Protein 8ZWQ (pdb70)

Sequence (896 aa):
TILVCASEPVTVDGGRLLVCRSPGPEGFYKVPLGLKVALPTGYAMLVAQRGGGRTTNGIVDAGFRGEVQAIVAPGRPRAQFYCTPLRLAPGIATDVPFFEVFAPKRDEDAGYDIPCPRELVLPPGGAETVTLPVHRTDGRHWAYVFGRSSLNLRGIVVFPTPWESGPCRFRIQNRGAHPVTLESGQRVAQLVLTREPLGWITGRSPFPATPRAPMQHRPAWLFATILVCASEPVTVDGGRLLVCRSPGPEGFYKVPLGLKVALPTGYAMLVAQRGGGRTTNGIVDAGFRGEVQAIVAPGRPRAQFYCTPLRLAPGIATDVPFFEVFAPKRDEDAGYDIPCPRELVLPPGGAETVTLPVHRTDGRHWAYVFGRSSLNLRGIVVFPTPWESGPCRFRIQNRGAHPVTLESGQRVAQLVLTREPLGWITGRSPFPATPRAPMQHRPAWLFATILVCASEPVTVDGGRLLVCRSPGPEGFYKVPLGLKVALPTGYAMLVAQRGGGRTTNGIVDAGFRGEVQAIVAPGRPRAQFYCTPLRLAPGIATDVPFFEVFAPKRDEDAGYDIPCPRELVLPPGGAETVTLPVHRTDGRHWAYVFGRSSLNLRGIVVFPTPWESGPCRFRIQNRGAHPVTLESGQRVAQLVLTREPLGWITGRSPFPATPRAPMQHRPAWLFATILVCASEPVTVDGGRLLVCRSPGPEGFYKVPLGLKVALPTGYAMLVAQRGGGRTTNGIVDAGFRGEVQAIVAPGRPRAQFYCTPLRLAPGIATDVPFFEVFAPKRDEDAGYDIPCPRELVLPPGGAETVTLPVHRTDGRHWAYVFGRSSLNLRGIVVFPTPWESGPCRFRIQNRGAHPVTLESGQRVAQLVLTREPLGWITGRSPFPATPRAPMQHRPAWLFA

Organism: Suid herpesvirus 1 (strain Kaplan) (NCBI:txid33703)

Structure (mmCIF, N/CA/C/O backbone):
data_8ZWQ
#
_entry.id   8ZWQ
#
_cell.length_a   98.249
_cell.length_b   103.264
_cell.length_c   98.733
_cell.angle_alpha   90.000
_cell.angle_beta   99.472
_cell.angle_gamma   90.000
#
_symmetry.space_group_name_H-M   'C 1 2 1'
#
loop_
_entity.id
_entity.type
_entity.pdbx_description
1 polymer dUTPase
2 non-polymer 'MAGNESIUM ION'
3 non-polymer "2'-DEOXYURIDINE 5'-MONOPHOSPHATE"
4 water water
#
loop_
_atom_site.group_PDB
_atom_site.id
_atom_site.type_symbol
_atom_site.label_atom_id
_atom_site.label_alt_id
_atom_site.l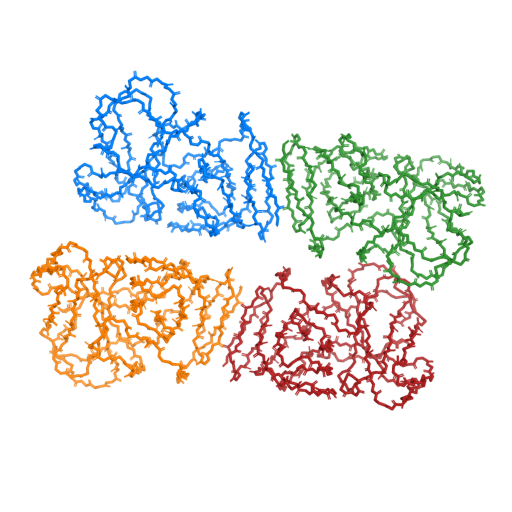abel_comp_id
_atom_site.label_asym_id
_atom_site.label_entity_id
_atom_site.label_seq_id
_atom_site.pdbx_PDB_ins_code
_atom_site.Cartn_x
_atom_site.Cartn_y
_atom_site.Cartn_z
_atom_site.occupancy
_atom_site.B_iso_or_equiv
_atom_site.auth_seq_id
_atom_site.auth_comp_id
_atom_site.auth_asym_id
_atom_site.auth_atom_id
_atom_site.pdbx_PDB_model_num
ATOM 1 N N . THR A 1 25 ? 19.60500 -16.62600 0.86500 1.000 35.51784 25 THR A N 1
ATOM 2 C CA . THR A 1 25 ? 19.55600 -17.43200 2.08600 1.000 32.92121 25 THR A CA 1
ATOM 3 C C . THR A 1 25 ? 19.89700 -16.61300 3.30800 1.000 32.84708 25 THR A C 1
ATOM 4 O O . THR A 1 25 ? 20.97500 -15.99500 3.37800 1.000 22.80737 25 THR A O 1
ATOM 8 N N . ILE A 1 26 ? 18.97000 -16.62200 4.27600 1.000 32.34015 26 ILE A N 1
ATOM 9 C CA . ILE A 1 26 ? 19.17900 -15.99700 5.57400 1.000 28.67586 26 ILE A CA 1
ATOM 10 C C . ILE A 1 26 ? 19.54300 -17.10700 6.54200 1.000 25.33483 26 ILE A C 1
ATOM 11 O O . ILE A 1 26 ? 19.02700 -18.22000 6.45800 1.000 33.09709 26 ILE A O 1
ATOM 16 N N . LEU A 1 27 ? 20.43700 -16.80600 7.46500 1.000 29.24131 27 LEU A N 1
ATOM 17 C CA . LEU A 1 27 ? 20.99500 -17.79400 8.37500 1.000 29.20916 27 LEU A CA 1
ATOM 18 C C . LEU A 1 27 ? 20.47600 -17.50900 9.77600 1.000 31.80570 27 LEU A C 1
ATOM 19 O O . LEU A 1 27 ? 20.65400 -16.40000 10.28300 1.000 28.26269 27 LEU A O 1
ATOM 24 N N . VAL A 1 28 ? 19.82800 -18.49900 10.39100 1.000 31.25267 28 VAL A N 1
ATOM 25 C CA . VAL A 1 28 ? 19.22400 -18.34700 11.71100 1.000 37.66283 28 VAL A CA 1
ATOM 26 C C . VAL A 1 28 ? 19.91800 -19.30700 12.65600 1.000 36.40845 28 VAL A C 1
ATOM 27 O O . VAL A 1 28 ? 19.98500 -20.51100 12.38400 1.000 36.79549 28 VAL A O 1
ATOM 31 N N . CYS A 1 29 ? 20.44600 -18.77900 13.75200 1.000 33.76121 29 CYS A N 1
ATOM 32 C CA . CYS A 1 29 ? 20.93300 -19.59200 14.85400 1.000 36.80016 29 CYS A CA 1
ATOM 33 C C . CYS A 1 29 ? 19.97100 -19.40100 16.02300 1.000 41.65905 29 CYS A C 1
ATOM 34 O O . CYS A 1 29 ? 19.92000 -18.31700 16.61700 1.000 32.71262 29 CYS A O 1
ATOM 37 N N . ALA A 1 30 ? 19.21700 -20.45900 16.35400 1.000 36.38985 30 ALA A N 1
ATOM 38 C CA . ALA A 1 30 ? 18.07300 -20.37100 17.25700 1.000 34.37985 30 ALA A CA 1
ATOM 39 C C . ALA A 1 30 ? 18.32800 -21.16000 18.53600 1.000 30.72279 30 ALA A C 1
ATOM 40 O O . ALA A 1 30 ? 18.45600 -22.38700 18.49700 1.000 31.09648 30 ALA A O 1
ATOM 42 N N . SER A 1 31 ? 18.36900 -20.46300 19.66800 1.000 24.20955 31 SER A N 1
ATOM 43 C CA . SER A 1 31 ? 18.50400 -21.11300 20.96200 1.000 28.30035 31 SER A CA 1
ATOM 44 C C . SER A 1 31 ? 17.16000 -21.51400 21.57000 1.000 33.37117 31 SER A C 1
ATOM 45 O O . SER A 1 31 ? 17.14300 -22.11300 22.64600 1.000 36.08370 31 SER A O 1
ATOM 48 N N . GLU A 1 32 ? 16.03900 -21.20200 20.90800 1.000 31.73792 32 GLU A N 1
ATOM 49 C CA . GLU A 1 32 ? 14.70000 -21.53500 21.38300 1.000 29.19769 32 GLU A CA 1
ATOM 50 C C . GLU A 1 32 ? 13.84900 -22.01000 20.20900 1.000 24.52973 32 GLU A C 1
ATOM 51 O O . GLU A 1 32 ? 14.27600 -21.89900 19.06100 1.000 23.82283 32 GLU A O 1
ATOM 57 N N . PRO A 1 33 ? 12.66000 -22.56200 20.45200 1.000 29.09126 33 PRO A N 1
ATOM 58 C CA . PRO A 1 33 ? 11.79600 -22.96200 19.32800 1.000 36.43238 33 PRO A CA 1
ATOM 59 C C . PRO A 1 33 ? 11.41400 -21.77700 18.43500 1.000 33.09486 33 PRO A C 1
ATOM 60 O O . PRO A 1 33 ? 11.01200 -20.71700 18.91400 1.000 33.90202 33 PRO A O 1
ATOM 64 N N . VAL A 1 34 ? 11.51600 -21.97400 17.12100 1.000 28.08392 34 VAL A N 1
ATOM 65 C CA . VAL A 1 34 ? 11.08500 -20.98000 16.14100 1.000 32.68764 34 VAL A CA 1
ATOM 66 C C . VAL A 1 34 ? 10.14600 -21.64600 15.13800 1.000 34.22683 34 VAL A C 1
ATOM 67 O O . VAL A 1 34 ? 10.38600 -22.76700 14.67800 1.000 32.02530 34 VAL A O 1
ATOM 71 N N . THR A 1 35 ? 9.08300 -20.95300 14.78300 1.000 25.85158 35 THR A N 1
ATOM 72 C CA . THR A 1 35 ? 8.11200 -21.50400 13.86200 1.000 28.40887 35 THR A CA 1
ATOM 73 C C . THR A 1 35 ? 8.30800 -20.84400 12.50400 1.000 33.15837 35 THR A C 1
ATOM 74 O O . THR A 1 35 ? 8.37000 -19.61700 12.41500 1.000 31.97631 35 THR A O 1
ATOM 78 N N . VAL A 1 36 ? 8.44800 -21.64800 11.45100 1.000 23.27737 36 VAL A N 1
ATOM 79 C CA . VAL A 1 36 ? 8.45700 -21.11100 10.09800 1.000 38.22474 36 VAL A CA 1
ATOM 80 C C . VAL A 1 36 ? 7.02700 -21.12000 9.56900 1.000 47.16553 36 VAL A C 1
ATOM 81 O O . VAL A 1 36 ? 6.42800 -22.18700 9.39600 1.000 55.85911 36 VAL A O 1
ATOM 85 N N . ASP A 1 37 ? 6.47200 -19.93600 9.31500 1.000 42.93840 37 ASP A N 1
ATOM 86 C CA . ASP A 1 37 ? 5.08600 -19.82300 8.87000 1.000 41.26482 37 ASP A CA 1
ATOM 87 C C . ASP A 1 37 ? 5.03200 -18.97600 7.61300 1.000 42.95833 37 ASP A C 1
ATOM 88 O O . ASP A 1 37 ? 5.36200 -17.78800 7.65300 1.000 54.31225 37 ASP A O 1
ATOM 93 N N . GLY A 1 38 ? 4.60400 -19.58800 6.51300 1.000 37.59496 38 GLY A N 1
ATOM 94 C CA . GLY A 1 38 ? 4.33500 -18.88700 5.27300 1.000 36.41520 38 GLY A CA 1
ATOM 95 C C . GLY A 1 38 ? 5.42100 -17.93000 4.85400 1.000 35.09198 38 GLY A C 1
ATOM 96 O O . GLY A 1 38 ? 5.13700 -16.91800 4.21300 1.000 46.39026 38 GLY A O 1
ATOM 97 N N . GLY A 1 39 ? 6.66800 -18.21700 5.24500 1.000 38.79366 39 GLY A N 1
ATOM 98 C CA . GLY A 1 39 ? 7.81600 -17.39500 4.92000 1.000 46.22265 39 GLY A CA 1
ATOM 99 C C . GLY A 1 39 ? 8.32900 -16.54400 6.06800 1.000 52.63606 39 GLY A C 1
ATOM 100 O O . GLY A 1 39 ? 9.50500 -16.14700 6.05700 1.000 54.36899 39 GLY A O 1
ATOM 101 N N . ARG A 1 40 ? 7.47700 -16.24000 7.04300 1.000 41.25076 40 ARG A N 1
ATOM 102 C CA . ARG A 1 40 ? 7.90500 -15.48400 8.20900 1.000 34.85183 40 ARG A CA 1
ATOM 103 C C . ARG A 1 40 ? 8.38500 -16.42600 9.29800 1.000 36.25936 40 ARG A C 1
ATOM 104 O O . ARG A 1 40 ? 8.04200 -17.61400 9.32500 1.000 29.16977 40 ARG A O 1
ATOM 112 N N . LEU A 1 41 ? 9.17600 -15.88300 10.21000 1.000 21.25853 41 LEU A N 1
ATOM 113 C CA . LEU A 1 41 ? 9.45000 -16.58600 11.45100 1.000 25.46484 41 LEU A CA 1
ATOM 114 C C . LEU A 1 41 ? 8.43800 -16.13400 12.50100 1.000 30.61426 41 LEU A C 1
ATOM 115 O O . LEU A 1 41 ? 8.10400 -14.94100 12.59100 1.000 25.22867 41 LEU A O 1
ATOM 120 N N . LEU A 1 42 ? 7.92300 -17.10900 13.26200 1.000 27.95067 42 LEU A N 1
ATOM 121 C CA . LEU A 1 42 ? 6.87600 -16.91700 14.25800 1.000 16.88253 42 LEU A CA 1
ATOM 122 C C . LEU A 1 42 ? 7.42400 -17.40100 15.58100 1.000 26.22638 42 LEU A C 1
ATOM 123 O O . LEU A 1 42 ? 8.02900 -18.47200 15.64100 1.000 40.19205 42 LEU A O 1
ATOM 128 N N . VAL A 1 43 ? 7.22900 -16.60900 16.62500 1.000 19.20335 43 VAL A N 1
ATOM 129 C CA . VAL A 1 43 ? 7.74800 -16.87800 17.95900 1.000 30.15756 43 VAL A CA 1
ATOM 130 C C . VAL A 1 43 ? 6.67800 -16.48200 18.96800 1.000 29.84505 43 VAL A C 1
ATOM 131 O O . VAL A 1 43 ? 6.11900 -15.38300 18.87600 1.000 28.81202 43 VAL A O 1
ATOM 135 N N . CYS A 1 44 ? 6.39000 -17.37200 19.92000 1.000 29.97216 44 CYS A N 1
ATOM 136 C CA . CYS A 1 44 ? 5.44300 -17.12900 21.01000 1.000 30.82839 44 CYS A CA 1
ATOM 137 C C . CYS A 1 44 ? 6.21300 -17.00100 22.32000 1.000 29.62818 44 CYS A C 1
ATOM 138 O O . CYS A 1 44 ? 6.88000 -17.95200 22.74400 1.000 23.36513 44 CYS A O 1
ATOM 141 N N . ARG A 1 45 ? 6.12800 -15.82900 22.95100 1.000 26.29876 45 ARG A N 1
ATOM 142 C CA . ARG A 1 45 ? 6.78300 -15.57400 24.23100 1.000 29.46258 45 ARG A CA 1
ATOM 143 C C . ARG A 1 45 ? 5.75900 -15.01900 25.20100 1.000 31.54109 45 ARG A C 1
ATOM 144 O O . ARG A 1 45 ? 4.64500 -14.65100 24.82100 1.000 46.12631 45 ARG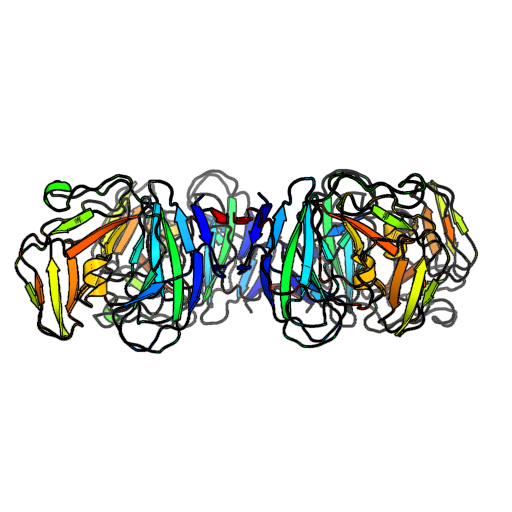 A O 1
ATOM 152 N N . SER A 1 46 ? 6.16100 -14.93500 26.46500 1.000 32.55318 46 SER A N 1
ATOM 153 C CA . SER A 1 46 ? 5.29000 -14.48900 27.54600 1.000 43.58848 46 SER A CA 1
ATOM 154 C C . SER A 1 46 ? 5.86700 -13.23300 28.18500 1.000 45.80344 46 SER A C 1
ATOM 155 O O . SER A 1 46 ? 6.33600 -13.27100 29.33100 1.000 50.35946 46 SER A O 1
ATOM 158 N N . PRO A 1 47 ? 5.84300 -12.10200 27.48100 1.000 35.67778 47 PRO A N 1
ATOM 159 C CA . PRO A 1 47 ? 6.35200 -10.86800 28.08400 1.000 39.12177 47 PRO A CA 1
ATOM 160 C C . PRO A 1 47 ? 5.45500 -10.40700 29.22100 1.000 42.22434 47 PRO A C 1
ATOM 161 O O . PRO A 1 47 ? 4.24200 -10.62300 29.21400 1.000 45.00216 47 PRO A O 1
ATOM 165 N N . GLY A 1 48 ? 6.07700 -9.77300 30.21400 1.000 40.05068 48 GLY A N 1
ATOM 166 C CA . GLY A 1 48 ? 5.35400 -9.17300 31.30400 1.000 40.36329 48 GLY A CA 1
ATOM 167 C C . GLY A 1 48 ? 4.50300 -8.00700 30.84100 1.000 39.88072 48 GLY A C 1
ATOM 168 O O . GLY A 1 48 ? 4.66600 -7.48600 29.73400 1.000 32.07023 48 GLY A O 1
ATOM 169 N N . PRO A 1 49 ? 3.58700 -7.55400 31.70000 1.000 42.90594 49 PRO A N 1
ATOM 170 C CA . PRO A 1 49 ? 2.67400 -6.47100 31.29300 1.000 42.15625 49 PRO A CA 1
ATOM 171 C C . PRO A 1 49 ? 3.36100 -5.12900 31.07800 1.000 42.82394 49 PRO A C 1
ATOM 172 O O . PRO A 1 49 ? 2.75600 -4.23800 30.46600 1.000 40.86143 49 PRO A O 1
ATOM 176 N N . GLU A 1 50 ? 4.59600 -4.96300 31.53900 1.000 39.67237 50 GLU A N 1
ATOM 177 C CA . GLU A 1 50 ? 5.22800 -3.65400 31.57500 1.000 45.18558 50 GLU A CA 1
ATOM 178 C C . GLU A 1 50 ? 5.76500 -3.25200 30.19500 1.000 45.84913 50 GLU A C 1
ATOM 179 O O . GLU A 1 50 ? 5.91200 -4.07400 29.28400 1.000 41.71715 50 GLU A O 1
ATOM 185 N N . GLY A 1 51 ? 6.01300 -1.95100 30.04700 1.000 38.54300 51 GLY A N 1
ATOM 186 C CA . GLY A 1 51 ? 6.62500 -1.39700 28.85500 1.000 31.21448 51 GLY A CA 1
ATOM 187 C C . GLY A 1 51 ? 7.25500 -0.08000 29.23600 1.000 42.77955 51 GLY A C 1
ATOM 188 O O . GLY A 1 51 ? 6.84700 0.54800 30.21500 1.000 51.50846 51 GLY A O 1
ATOM 189 N N . PHE A 1 52 ? 8.25800 0.34200 28.47500 1.000 44.41614 52 PHE A N 1
ATOM 190 C CA . PHE A 1 52 ? 8.72200 -0.34500 27.28500 1.000 41.88320 52 PHE A CA 1
ATOM 191 C C . PHE A 1 52 ? 9.96900 -1.14500 27.60300 1.000 37.54858 52 PHE A C 1
ATOM 192 O O . PHE A 1 52 ? 10.75600 -0.73600 28.44400 1.000 37.65872 52 PHE A O 1
ATOM 200 N N . TYR A 1 53 ? 10.15200 -2.28700 26.94200 1.000 38.63705 53 TYR A N 1
ATOM 201 C CA . TYR A 1 53 ? 11.33500 -3.09300 27.22000 1.000 41.94371 53 TYR A CA 1
ATOM 202 C C . TYR A 1 53 ? 11.52800 -4.09900 26.09600 1.000 39.86467 53 TYR A C 1
ATOM 203 O O . TYR A 1 53 ? 10.62700 -4.33600 25.28300 1.000 36.02243 53 TYR A O 1
ATOM 212 N N . LYS A 1 54 ? 12.73200 -4.66500 26.04900 1.000 44.08791 54 LYS A N 1
ATOM 213 C CA . LYS A 1 54 ? 13.12600 -5.57900 24.98600 1.000 37.92627 54 LYS A CA 1
ATOM 214 C C . LYS A 1 54 ? 12.72700 -7.00100 25.35200 1.000 34.25227 54 LYS A C 1
ATOM 215 O O . LYS A 1 54 ? 13.00900 -7.45900 26.46200 1.000 41.32939 54 LYS A O 1
ATOM 221 N N . VAL A 1 55 ? 12.08300 -7.70000 24.41800 1.000 31.12941 55 VAL A N 1
ATOM 222 C CA . VAL A 1 55 ? 11.67500 -9.08800 24.60000 1.000 26.45124 55 VAL A CA 1
ATOM 223 C C . VAL A 1 55 ? 12.55200 -9.96100 23.70100 1.000 36.54010 55 VAL A C 1
ATOM 224 O O . VAL A 1 55 ? 12.37000 -9.96300 22.46500 1.000 29.65252 55 VAL A O 1
ATOM 228 N N . PRO A 1 56 ? 13.49900 -10.72300 24.26100 1.000 40.11106 56 PRO A N 1
ATOM 229 C CA . PRO A 1 56 ? 14.31300 -11.62800 23.43200 1.000 32.62191 56 PRO A CA 1
ATOM 230 C C . PRO A 1 56 ? 13.45000 -12.68900 22.75900 1.000 28.21199 56 PRO A C 1
ATOM 231 O O . PRO A 1 56 ? 12.49800 -13.20000 23.34800 1.000 39.74085 56 PRO A O 1
ATOM 235 N N . LEU A 1 57 ? 13.79700 -13.02300 21.51400 1.000 20.17375 57 LEU A N 1
ATOM 236 C CA . LEU A 1 57 ? 12.99400 -13.91300 20.68300 1.000 26.37059 57 LEU A CA 1
ATOM 237 C C . LEU A 1 57 ? 13.71800 -15.21900 20.34000 1.000 32.80405 57 LEU A C 1
ATOM 238 O O . LEU A 1 57 ? 13.25900 -15.95600 19.45800 1.000 33.12524 57 LEU A O 1
ATOM 243 N N . GLY A 1 58 ? 14.85300 -15.50300 20.97800 1.000 38.83290 58 GLY A N 1
ATOM 244 C CA . GLY A 1 58 ? 15.49300 -16.79900 20.86100 1.000 41.37026 58 GLY A CA 1
ATOM 245 C C . GLY A 1 58 ? 16.25800 -17.07700 19.58300 1.000 38.04400 58 GLY A C 1
ATOM 246 O O . GLY A 1 58 ? 16.54100 -18.24700 19.28400 1.000 35.78576 58 GLY A O 1
ATOM 247 N N . LEU A 1 59 ? 16.63200 -16.05100 18.82300 1.000 22.38095 59 LEU A N 1
ATOM 248 C CA . LEU A 1 59 ? 17.34400 -16.31100 17.57800 1.000 17.44868 59 LEU A CA 1
ATOM 249 C C . LEU A 1 59 ? 18.24900 -15.13600 17.21700 1.000 23.71803 59 LEU A C 1
ATOM 250 O O . LEU A 1 59 ? 18.03500 -13.98900 17.62900 1.000 30.86343 59 LEU A O 1
ATOM 255 N N . LYS A 1 60 ? 19.26600 -15.45200 16.43300 1.000 22.87990 60 LYS A N 1
ATOM 256 C CA . LYS A 1 60 ? 20.07100 -14.47200 15.72700 1.000 29.09476 60 LYS A CA 1
ATOM 257 C C . LYS A 1 60 ? 20.00500 -14.78400 14.23900 1.000 26.09535 60 LYS A C 1
ATOM 258 O O . LYS A 1 60 ? 19.87500 -15.95000 13.84100 1.000 23.64432 60 LYS A O 1
ATOM 264 N N . VAL A 1 61 ? 20.05400 -13.74000 13.41900 1.000 24.74841 61 VAL A N 1
ATOM 265 C CA . VAL A 1 61 ? 20.02300 -13.89300 11.97200 1.000 24.88834 61 VAL A CA 1
ATOM 266 C C . VAL A 1 61 ? 21.27300 -13.25800 11.38600 1.000 28.46362 61 VAL A C 1
ATOM 267 O O . VAL A 1 61 ? 21.84600 -12.31400 11.94400 1.000 28.47898 61 VAL A O 1
ATOM 271 N N . ALA A 1 62 ? 21.72400 -13.82800 10.27300 1.000 32.49834 62 ALA A N 1
ATOM 272 C CA . ALA A 1 62 ? 22.73500 -13.21900 9.41500 1.000 30.08650 62 ALA A CA 1
ATOM 273 C C . ALA A 1 62 ? 22.03000 -12.95600 8.09000 1.000 27.34924 62 ALA A C 1
ATOM 274 O O . ALA A 1 62 ? 22.07300 -13.79000 7.18200 1.000 22.79686 62 ALA A O 1
ATOM 276 N N . LEU A 1 63 ? 21.33900 -11.81600 8.01000 1.000 19.22585 63 LEU A N 1
ATOM 277 C CA . LEU A 1 63 ? 20.78100 -11.37700 6.74600 1.000 17.42709 63 LEU A CA 1
ATOM 278 C C . LEU A 1 63 ? 21.90300 -11.11400 5.75100 1.000 25.77877 63 LEU A C 1
ATOM 279 O O . LEU A 1 63 ? 22.93700 -10.56200 6.12300 1.000 30.46181 63 LEU A O 1
ATOM 284 N N . PRO A 1 64 ? 21.73700 -11.48500 4.48800 1.000 38.34039 64 PRO A N 1
ATOM 285 C CA . PRO A 1 64 ? 22.72700 -11.07800 3.48600 1.000 31.62001 64 PRO A CA 1
ATOM 286 C C . PRO A 1 64 ? 22.61100 -9.58300 3.22200 1.000 40.15268 64 PRO A C 1
ATOM 287 O O . PRO A 1 64 ? 21.56900 -8.96600 3.48000 1.000 36.59121 64 PRO A O 1
ATOM 291 N N . THR A 1 65 ? 23.70800 -9.00200 2.71700 1.000 34.41838 65 THR A N 1
ATOM 292 C CA . THR A 1 65 ? 23.71300 -7.59200 2.34400 1.000 26.09065 65 THR A CA 1
ATOM 293 C C . THR A 1 65 ? 22.56700 -7.30100 1.38300 1.000 34.01712 65 THR A C 1
ATOM 294 O O . THR A 1 65 ? 22.33700 -8.04700 0.42300 1.000 40.20423 65 THR A O 1
ATOM 298 N N . GLY A 1 66 ? 21.84300 -6.21800 1.64900 1.000 24.73885 66 GLY A N 1
ATOM 299 C CA . GLY A 1 66 ? 20.67100 -5.90200 0.86800 1.000 22.34702 66 GLY A CA 1
ATOM 300 C C . GLY A 1 66 ? 19.39600 -6.51100 1.39600 1.000 27.14673 66 GLY A C 1
ATOM 301 O O . GLY A 1 66 ? 18.35500 -6.42300 0.73100 1.000 28.62256 66 GLY A O 1
ATOM 302 N N . TYR A 1 67 ? 19.44700 -7.13700 2.56000 1.000 20.99263 67 TYR A N 1
ATOM 303 C CA . TYR A 1 67 ? 18.26200 -7.56900 3.27200 1.000 20.51451 67 TYR A CA 1
ATOM 304 C C . TYR A 1 67 ? 18.16500 -6.82500 4.59600 1.000 33.18355 67 TYR A C 1
ATOM 305 O O . TYR A 1 67 ? 19.18000 -6.49500 5.22600 1.000 26.98566 67 TYR A O 1
ATOM 314 N N . ALA A 1 68 ? 16.93900 -6.53000 4.98600 1.000 38.46342 68 ALA A N 1
ATOM 315 C CA . ALA A 1 68 ? 16.62200 -6.17000 6.34700 1.000 39.02490 68 ALA A CA 1
ATOM 316 C C . ALA A 1 68 ? 15.58900 -7.17600 6.82100 1.000 33.36073 68 ALA A C 1
ATOM 317 O O . ALA A 1 68 ? 15.25200 -8.10000 6.08500 1.000 22.82676 68 ALA A O 1
ATOM 319 N N . MET A 1 69 ? 15.07800 -6.96500 8.03800 1.000 30.77573 69 MET A N 1
ATOM 320 C CA . MET A 1 69 ? 14.05000 -7.82000 8.63500 1.000 32.94856 69 MET A CA 1
ATOM 321 C C . MET A 1 69 ? 13.15700 -6.98400 9.54700 1.000 29.94599 69 MET A C 1
ATOM 322 O O . MET A 1 69 ? 13.64500 -6.27500 10.43100 1.000 18.95359 69 MET A O 1
ATOM 327 N N . LEU A 1 70 ? 11.85300 -7.06500 9.33200 1.000 20.34342 70 LEU A N 1
ATOM 328 C CA . LEU A 1 70 ? 10.88100 -6.38200 10.17900 1.000 22.14209 70 LEU A CA 1
ATOM 329 C C . LEU A 1 70 ? 10.48000 -7.28600 11.34600 1.000 23.37721 70 LEU A C 1
ATOM 330 O O . LEU A 1 70 ? 10.15200 -8.45900 11.13800 1.000 26.04524 70 LEU A O 1
ATOM 335 N N . VAL A 1 71 ? 10.52100 -6.74500 12.56600 1.000 26.89789 71 VAL A N 1
ATOM 336 C CA . VAL A 1 71 ? 10.02700 -7.42200 13.76100 1.000 23.96698 71 VAL A CA 1
ATOM 337 C C . VAL A 1 71 ? 8.75500 -6.71700 14.21600 1.000 32.22244 71 VAL A C 1
ATOM 338 O O . VAL A 1 71 ? 8.74700 -5.49900 14.46200 1.000 27.45343 71 VAL A O 1
ATOM 342 N N . ALA A 1 72 ? 7.67200 -7.47400 14.32900 1.000 26.76360 72 ALA A N 1
ATOM 343 C CA . ALA A 1 72 ? 6.42300 -6.91200 14.85000 1.000 20.43024 72 ALA A CA 1
ATOM 344 C C . ALA A 1 72 ? 5.59300 -8.05400 15.41500 1.000 29.71037 72 ALA A C 1
ATOM 345 O O . ALA A 1 72 ? 5.94500 -9.23900 15.27400 1.000 21.31950 72 ALA A O 1
ATOM 347 N N . GLN A 1 73 ? 4.49200 -7.67500 16.06800 1.000 18.47399 73 GLN A N 1
ATOM 348 C CA . GLN A 1 73 ? 3.58100 -8.62900 16.68900 1.000 28.33465 73 GLN A CA 1
ATOM 349 C C . GLN A 1 73 ? 2.68900 -9.29600 15.64800 1.000 26.97338 73 GLN A C 1
ATOM 350 O O . GLN A 1 73 ? 2.40500 -8.73700 14.57900 1.000 27.40124 73 GLN A O 1
ATOM 356 N N . ARG A 1 74 ? 2.14100 -10.47900 15.96500 1.000 29.81945 74 ARG A N 1
ATOM 357 C CA . ARG A 1 74 ? 1.15500 -11.16200 15.07900 1.000 38.28166 74 ARG A CA 1
ATOM 358 C C . ARG A 1 74 ? -0.19300 -11.31400 15.81300 1.000 43.74912 74 ARG A C 1
ATOM 359 O O . ARG A 1 74 ? -0.33300 -12.29300 16.57200 1.000 60.95531 74 ARG A O 1
ATOM 367 N N . GLY A 1 75 ? -1.14400 -10.38800 15.59600 1.000 27.62554 75 GLY A N 1
ATOM 368 C CA . GLY A 1 75 ? -2.45900 -10.43200 16.20700 1.000 36.76839 75 GLY A CA 1
ATOM 369 C C . GLY A 1 75 ? -2.58800 -9.75700 17.55800 1.000 41.20622 75 GLY A C 1
ATOM 370 O O . GLY A 1 75 ? -3.37300 -10.20900 18.39600 1.000 43.98931 75 GLY A O 1
ATOM 371 N N . GLY A 1 76 ? -1.84000 -8.68700 17.78900 1.000 32.19626 76 GLY A N 1
ATOM 372 C CA . GLY A 1 76 ? -1.98500 -7.87500 18.98500 1.000 35.24146 76 GLY A CA 1
ATOM 373 C C . GLY A 1 76 ? -1.45100 -6.48700 18.70700 1.000 28.28613 76 GLY A C 1
ATOM 374 O O . GLY A 1 76 ? -0.82400 -6.24000 17.67600 1.000 23.21320 76 GLY A O 1
ATOM 375 N N . GLY A 1 77 ? -1.70200 -5.58000 19.65400 1.000 31.36098 77 GLY A N 1
ATOM 376 C CA . GLY A 1 77 ? -1.45700 -4.16100 19.44500 1.000 38.37914 77 GLY A CA 1
ATOM 377 C C . GLY A 1 77 ? -0.43800 -3.54100 20.38100 1.000 38.58908 77 GLY A C 1
ATOM 378 O O . GLY A 1 77 ? -0.56800 -2.38500 20.79100 1.000 37.89872 77 GLY A O 1
ATOM 379 N N . ARG A 1 78 ? 0.61200 -4.28800 20.68300 1.000 26.99818 78 ARG A N 1
ATOM 380 C CA . ARG A 1 78 ? 1.48000 -3.98200 21.80000 1.000 29.79607 78 ARG A CA 1
ATOM 381 C C . ARG A 1 78 ? 2.92500 -3.68500 21.41100 1.000 31.13786 78 ARG A C 1
ATOM 382 O O . ARG A 1 78 ? 3.66900 -3.14400 22.24100 1.000 33.69575 78 ARG A O 1
ATOM 390 N N . THR A 1 79 ? 3.32900 -3.96600 20.17400 1.000 24.95733 79 THR A N 1
ATOM 391 C CA . THR A 1 79 ? 4.73700 -4.06200 19.80300 1.000 26.42131 79 THR A CA 1
ATOM 392 C C . THR A 1 79 ? 5.10600 -3.01900 18.75900 1.000 21.99355 79 THR A C 1
ATOM 393 O O . THR A 1 79 ? 4.44000 -2.91300 17.72700 1.000 29.89659 79 THR A O 1
ATOM 397 N N . THR A 1 80 ? 6.18700 -2.29300 18.99600 1.000 26.67845 80 THR A N 1
ATOM 398 C CA . THR A 1 80 ? 6.70100 -1.39000 17.97400 1.000 31.17852 80 THR A CA 1
ATOM 399 C C . THR A 1 80 ? 7.29300 -2.20600 16.83200 1.000 32.38883 80 THR A C 1
ATOM 400 O O . THR A 1 80 ? 7.81600 -3.31700 17.04300 1.000 23.46312 80 THR A O 1
ATOM 404 N N . ASN A 1 81 ? 7.18000 -1.67600 15.60700 1.000 19.15722 81 ASN A N 1
ATOM 405 C CA . ASN A 1 81 ? 7.83400 -2.33500 14.48200 1.000 26.41378 81 ASN A CA 1
ATOM 406 C C . ASN A 1 81 ? 9.33600 -2.03000 14.50800 1.000 22.08068 81 ASN A C 1
ATOM 407 O O . ASN A 1 81 ? 9.74600 -0.86600 14.45300 1.000 27.21760 81 ASN A O 1
ATOM 412 N N . GLY A 1 82 ? 10.15700 -3.06900 14.58800 1.000 26.51564 82 GLY A N 1
ATOM 413 C CA . GLY A 1 82 ? 11.59900 -2.90600 14.45400 1.000 19.55209 82 GLY A CA 1
ATOM 414 C C . GLY A 1 82 ? 12.21800 -3.41100 13.15500 1.000 23.63661 82 GLY A C 1
ATOM 415 O O . GLY A 1 82 ? 11.60400 -4.18400 12.40200 1.000 21.65276 82 GLY A O 1
ATOM 416 N N . ILE A 1 83 ? 13.44300 -2.95200 12.88100 1.000 20.70023 83 ILE A N 1
ATOM 417 C CA . ILE A 1 83 ? 14.20600 -3.32200 11.69500 1.000 20.92675 83 ILE A CA 1
ATOM 418 C C . ILE A 1 83 ? 15.51800 -3.93200 12.16600 1.000 24.09767 83 ILE A C 1
ATOM 419 O O . ILE A 1 83 ? 16.27600 -3.29200 12.90800 1.000 32.04777 83 ILE A O 1
ATOM 424 N N . VAL A 1 84 ? 15.77200 -5.17100 11.77200 1.000 25.88197 84 VAL A N 1
ATOM 425 C CA . VAL A 1 84 ? 17.07900 -5.77500 11.93600 1.000 17.76860 84 VAL A CA 1
ATOM 426 C C . VAL A 1 84 ? 17.81900 -5.58300 10.63200 1.000 17.64402 84 VAL A C 1
ATOM 427 O O . VAL A 1 84 ? 17.28100 -5.88100 9.56200 1.000 17.51653 84 VAL A O 1
ATOM 431 N N . ASP A 1 85 ? 19.02400 -5.04100 10.70600 1.000 18.53090 85 ASP A N 1
ATOM 432 C CA . ASP A 1 85 ? 19.75600 -4.77600 9.48500 1.000 20.48047 85 ASP A CA 1
ATOM 433 C C . ASP A 1 85 ? 20.77100 -5.87800 9.28400 1.000 28.41749 85 ASP A C 1
ATOM 434 O O . ASP A 1 85 ? 20.96500 -6.73700 10.14800 1.000 27.86262 85 ASP A O 1
ATOM 439 N N . ALA A 1 86 ? 21.41600 -5.85500 8.11900 1.000 23.60400 86 ALA A N 1
ATOM 440 C CA . ALA A 1 86 ? 22.23700 -6.98300 7.72700 1.000 25.87033 86 ALA A CA 1
ATOM 441 C C . ALA A 1 86 ? 23.45300 -7.14000 8.61600 1.000 29.03002 86 ALA A C 1
ATOM 442 O O . ALA A 1 86 ? 24.00700 -8.24100 8.69600 1.000 38.08228 86 ALA A O 1
ATOM 444 N N . GLY A 1 87 ? 23.88800 -6.07300 9.28400 1.000 25.13185 87 GLY A N 1
ATOM 445 C CA . GLY A 1 87 ? 25.11000 -6.16900 10.06300 1.000 21.81328 87 GLY A CA 1
ATOM 446 C C . GLY A 1 87 ? 24.92700 -6.72500 11.45400 1.000 30.05966 87 GLY A C 1
ATOM 447 O O . GLY A 1 87 ? 25.91500 -7.09100 12.09900 1.000 32.79847 87 GLY A O 1
ATOM 448 N N . PHE A 1 88 ? 23.68000 -6.82000 11.91700 1.000 33.92691 88 PHE A N 1
ATOM 449 C CA . PHE A 1 88 ? 23.38500 -7.16900 13.29800 1.000 27.27927 88 PHE A CA 1
ATOM 450 C C . PHE A 1 88 ? 23.56200 -8.66800 13.51900 1.000 28.20746 88 PHE A C 1
ATOM 451 O O . PHE A 1 88 ? 22.98100 -9.48200 12.80000 1.000 33.71912 88 PHE A O 1
ATOM 459 N N . ARG A 1 89 ? 24.35200 -9.03000 14.52300 1.000 32.73247 89 ARG A N 1
ATOM 460 C CA . ARG A 1 89 ? 24.63900 -10.42700 14.82500 1.000 31.66283 89 ARG A CA 1
ATOM 461 C C . ARG A 1 89 ? 24.18800 -10.85300 16.21600 1.000 28.21482 89 ARG A C 1
ATOM 462 O O . ARG A 1 89 ? 24.34800 -12.02800 16.55800 1.000 28.80480 89 ARG A O 1
ATOM 470 N N . GLY A 1 90 ? 23.63800 -9.94200 17.02100 1.000 28.97917 90 GLY A N 1
ATOM 471 C CA . GLY A 1 90 ? 23.17800 -10.25300 18.35600 1.000 20.89763 90 GLY A CA 1
ATOM 472 C C . GLY A 1 90 ? 21.78700 -10.85600 18.34300 1.000 31.46172 90 GLY A C 1
ATOM 473 O O . GLY A 1 90 ? 21.20100 -11.14200 17.29600 1.000 26.17915 90 GLY A O 1
ATOM 474 N N . GLU A 1 91 ? 21.24500 -11.05000 19.54300 1.000 27.61969 91 GLU A N 1
ATOM 475 C CA . GLU A 1 91 ? 19.92000 -11.64400 19.64500 1.000 28.98981 91 GLU A CA 1
ATOM 476 C C . GLU A 1 91 ? 18.84000 -10.69100 19.13400 1.000 27.51169 91 GLU A C 1
ATOM 477 O O . GLU A 1 91 ? 18.79100 -9.50000 19.48100 1.000 30.08731 91 GLU A O 1
ATOM 483 N N . VAL A 1 92 ? 17.98000 -11.22600 18.28700 1.000 26.25061 92 VAL A N 1
ATOM 484 C CA . VAL A 1 92 ? 16.83600 -10.47300 17.80900 1.000 29.25380 92 VAL A CA 1
ATOM 485 C C . VAL A 1 92 ? 15.86100 -10.29200 18.96000 1.000 29.81957 92 VAL A C 1
ATOM 486 O O . VAL A 1 92 ? 15.56300 -11.23900 19.70500 1.000 22.99094 92 VAL A O 1
ATOM 490 N N . GLN A 1 93 ? 15.38500 -9.06900 19.13100 1.000 15.10822 93 GLN A N 1
ATOM 491 C CA . GLN A 1 93 ? 14.48300 -8.74900 20.21400 1.000 24.03548 93 GLN A CA 1
ATOM 492 C C . GLN A 1 93 ? 13.33800 -7.92700 19.66200 1.000 30.06454 93 GLN A C 1
ATOM 493 O O . GLN A 1 93 ? 13.41400 -7.35200 18.57100 1.000 33.72792 93 GLN A O 1
ATOM 499 N N . ALA A 1 94 ? 12.26400 -7.90400 20.42400 1.000 27.86876 94 ALA A N 1
ATOM 500 C CA . ALA A 1 94 ? 11.09000 -7.14000 20.08900 1.000 32.92100 94 ALA A CA 1
ATOM 501 C C . ALA A 1 94 ? 10.86200 -6.13400 21.21500 1.000 29.91468 94 ALA A C 1
ATOM 502 O O . ALA A 1 94 ? 11.01800 -6.45900 22.39200 1.000 29.44779 94 ALA A O 1
ATOM 504 N N . ILE A 1 95 ? 10.54600 -4.90600 20.85900 1.000 19.99801 95 ILE A N 1
ATOM 505 C CA . ILE A 1 95 ? 10.42700 -3.82700 21.83000 1.000 31.96618 95 ILE A CA 1
ATOM 506 C C . ILE A 1 95 ? 8.93900 -3.53400 21.99900 1.000 36.58426 95 ILE A C 1
ATOM 507 O O . ILE A 1 95 ? 8.29100 -2.99000 21.09300 1.000 40.87898 95 ILE A O 1
ATOM 512 N N . VAL A 1 96 ? 8.38700 -3.88500 23.14800 1.000 29.66093 96 VAL A N 1
ATOM 513 C CA . VAL A 1 96 ? 6.94000 -3.84300 23.33100 1.000 28.15605 96 VAL A CA 1
ATOM 514 C C . VAL A 1 96 ? 6.54300 -2.74300 24.29600 1.000 30.30159 96 VAL A C 1
ATOM 515 O O . VAL A 1 96 ? 7.27300 -2.39600 25.23200 1.000 28.56572 96 VAL A O 1
ATOM 519 N N . ALA A 1 97 ? 5.35700 -2.20300 24.06000 1.000 36.38432 97 ALA A N 1
ATOM 520 C CA . ALA A 1 97 ? 4.73100 -1.21400 24.92000 1.000 29.33204 97 ALA A CA 1
ATOM 521 C C . ALA A 1 97 ? 4.14600 -1.94400 26.12400 1.000 43.64265 97 ALA A C 1
ATOM 522 O O . ALA A 1 97 ? 4.20500 -3.16900 26.21200 1.000 53.31632 97 ALA A O 1
ATOM 524 N N . PRO A 1 98 ? 3.57900 -1.22100 27.09500 1.000 48.80786 98 PRO A N 1
ATOM 525 C CA . PRO A 1 98 ? 2.84300 -1.91000 28.16400 1.000 43.18009 98 PRO A CA 1
ATOM 526 C C . PRO A 1 98 ? 1.53400 -2.49600 27.64700 1.000 37.15633 98 PRO A C 1
ATOM 527 O O . PRO A 1 98 ? 0.86000 -1.91400 26.79000 1.000 31.17486 98 PRO A O 1
ATOM 531 N N . GLY A 1 99 ? 1.18700 -3.67400 28.16200 1.000 25.82814 99 GLY A N 1
ATOM 532 C CA . GLY A 1 99 ? -0.03600 -4.31900 27.73500 1.000 32.23954 99 GLY A CA 1
ATOM 533 C C . GLY A 1 99 ? -0.24800 -5.75100 28.19300 1.000 29.92846 99 GLY A C 1
ATOM 534 O O . GLY A 1 99 ? 0.18800 -6.15700 29.26600 1.000 27.37657 99 GLY A O 1
ATOM 535 N N . ARG A 1 100 ? -0.93900 -6.50800 27.33100 1.000 35.07448 100 ARG A N 1
ATOM 536 C CA . ARG A 1 100 ? -1.30700 -7.93400 27.55700 1.000 46.46391 100 ARG A CA 1
ATOM 537 C C . ARG A 1 100 ? -0.05400 -8.78000 27.81100 1.000 55.72111 100 ARG A C 1
ATOM 538 O O . ARG A 1 100 ? 0.97900 -8.53600 27.15500 1.000 54.25621 100 ARG A O 1
ATOM 546 N N . PRO A 1 101 ? -0.11900 -9.78300 28.71500 1.000 79.46644 101 PRO A N 1
ATOM 547 C CA . PRO A 1 101 ? 1.03200 -10.62900 29.03800 1.000 83.73880 101 PRO A CA 1
ATOM 548 C C . PRO A 1 101 ? 1.39100 -11.68100 27.97700 1.000 77.87624 101 PRO A C 1
ATOM 549 O O . PRO A 1 101 ? 2.43800 -12.28700 28.11900 1.000 84.17680 101 PRO A O 1
ATOM 553 N N . ARG A 1 102 ? 0.54800 -11.88400 26.95600 1.000 53.80709 102 ARG A N 1
ATOM 554 C CA . ARG A 1 102 ? 0.89400 -12.90300 25.97100 1.000 45.15280 102 ARG A CA 1
ATOM 555 C C . ARG A 1 102 ? 1.13700 -12.22700 24.62300 1.000 36.37692 102 ARG A C 1
ATOM 556 O O . ARG A 1 102 ? 0.58000 -11.16000 24.34400 1.000 39.45965 102 ARG A O 1
ATOM 564 N N . ALA A 1 103 ? 2.00900 -12.82200 23.80300 1.000 29.09331 103 ALA A N 1
ATOM 565 C CA . ALA A 1 103 ? 2.41600 -12.15600 22.57000 1.000 35.06010 103 ALA A CA 1
ATOM 566 C C . ALA A 1 103 ? 3.05400 -13.14900 21.61000 1.000 30.33457 103 ALA A C 1
ATOM 567 O O . ALA A 1 103 ? 3.83500 -14.00300 22.02800 1.000 31.02842 103 ALA A O 1
ATOM 569 N N . GLN A 1 104 ? 2.70900 -13.01600 20.32500 1.000 31.41571 104 GLN A N 1
ATOM 570 C CA . GLN A 1 104 ? 3.36900 -13.69100 19.21500 1.000 31.42818 104 GLN A CA 1
ATOM 571 C C . GLN A 1 104 ? 4.02500 -12.64800 18.31200 1.000 22.08976 104 GLN A C 1
ATOM 572 O O . GLN A 1 104 ? 3.43600 -11.59800 18.04300 1.000 28.76353 104 GLN A O 1
ATOM 578 N N . PHE A 1 105 ? 5.22200 -12.95500 17.81600 1.000 17.37080 105 PHE A N 1
ATOM 579 C CA . PHE A 1 105 ? 6.02200 -12.01900 17.02300 1.000 18.07808 105 PHE A CA 1
ATOM 580 C C . PHE A 1 105 ? 6.37500 -12.60600 15.66000 1.000 11.17482 105 PHE A C 1
ATOM 581 O O . PHE A 1 105 ? 6.89800 -13.71900 15.58000 1.000 30.84830 105 PHE A O 1
ATOM 589 N N . TYR A 1 106 ? 6.09300 -11.86400 14.60300 1.000 15.39325 106 TYR A N 1
ATOM 590 C CA . TYR A 1 106 ? 6.53700 -12.20000 13.24800 1.000 26.13725 106 TYR A CA 1
ATOM 591 C C . TYR A 1 106 ? 7.85900 -11.52100 12.93300 1.000 22.70570 106 TYR A C 1
ATOM 592 O O . TYR A 1 106 ? 8.09100 -10.36800 13.32000 1.000 28.40926 106 TYR A O 1
ATOM 601 N N . CYS A 1 107 ? 8.70200 -12.22300 12.19500 1.000 17.67915 107 CYS A N 1
ATOM 602 C CA . CYS A 1 107 ? 9.91400 -11.64100 11.62900 1.000 22.99205 107 CYS A CA 1
ATOM 603 C C . CYS A 1 107 ? 9.79300 -11.71400 10.11200 1.000 19.95323 107 CYS A C 1
ATOM 604 O O . CYS A 1 107 ? 9.73800 -12.80800 9.54700 1.000 24.17284 107 CYS A O 1
ATOM 607 N N . THR A 1 108 ? 9.73700 -10.56000 9.45900 1.000 21.57393 108 THR A N 1
ATOM 608 C CA . THR A 1 108 ? 9.51500 -10.51800 8.02100 1.000 22.21791 108 THR A CA 1
ATOM 609 C C . THR A 1 108 ? 10.76200 -10.03300 7.28700 1.000 28.55530 108 THR A C 1
ATOM 610 O O . THR A 1 108 ? 11.08400 -8.83400 7.34700 1.000 28.10071 108 THR A O 1
ATOM 614 N N . PRO A 1 109 ? 11.47300 -10.90800 6.57900 1.000 23.48120 109 PRO A N 1
ATOM 615 C CA . PRO A 1 109 ? 12.60200 -10.46000 5.74400 1.000 22.70793 109 PRO A CA 1
ATOM 616 C C . PRO A 1 109 ? 12.17100 -9.40700 4.73500 1.000 32.57537 109 PRO A C 1
ATOM 617 O O . PRO A 1 109 ? 11.04300 -9.43100 4.22600 1.000 29.90893 109 PRO A O 1
ATOM 621 N N . LEU A 1 110 ? 13.09700 -8.48900 4.44500 1.000 27.47259 110 LEU A N 1
ATOM 622 C CA . LEU A 1 110 ? 12.86200 -7.32800 3.59300 1.000 29.03305 110 LEU A CA 1
ATOM 623 C C . LEU A 1 110 ? 13.99600 -7.22600 2.58300 1.000 37.32759 110 LEU A C 1
ATOM 624 O O . LEU A 1 110 ? 15.16200 -7.06000 2.96500 1.000 33.15489 110 LEU A O 1
ATOM 629 N N . ARG A 1 111 ? 13.65500 -7.32200 1.30300 1.000 48.62984 111 ARG A N 1
ATOM 630 C CA . ARG A 1 111 ? 14.61900 -7.11800 0.23000 1.000 43.61479 111 ARG A CA 1
ATOM 631 C C . ARG A 1 111 ? 14.74500 -5.62100 -0.01200 1.000 34.59830 111 ARG A C 1
ATOM 632 O O . ARG A 1 111 ? 13.79900 -4.97900 -0.47700 1.000 33.49266 111 ARG A O 1
ATOM 640 N N . LEU A 1 112 ? 15.90200 -5.05400 0.30200 1.000 26.26380 112 LEU A N 1
ATOM 641 C CA . LEU A 1 112 ? 16.06100 -3.61300 0.16000 1.000 27.54065 112 LEU A CA 1
ATOM 642 C C . LEU A 1 112 ? 16.16100 -3.22300 -1.30500 1.000 18.97392 112 LEU A C 1
ATOM 643 O O . LEU A 1 112 ? 16.78600 -3.92200 -2.10600 1.000 33.77978 112 LEU A O 1
ATOM 648 N N . ALA A 1 113 ? 15.51300 -2.12500 -1.65300 1.000 21.08181 113 ALA A N 1
ATOM 649 C CA . ALA A 1 113 ? 15.77900 -1.48300 -2.93100 1.000 26.99019 113 ALA A CA 1
ATOM 650 C C . ALA A 1 113 ? 16.94700 -0.50200 -2.80500 1.000 29.24173 113 ALA A C 1
ATOM 651 O O . ALA A 1 113 ? 17.14100 0.12400 -1.75200 1.000 27.41666 113 ALA A O 1
ATOM 653 N N . PRO A 1 114 ? 17.74700 -0.35700 -3.86300 1.000 36.71093 114 PRO A N 1
ATOM 654 C CA . PRO A 1 114 ? 18.94900 0.49000 -3.75000 1.000 39.05043 114 PRO A CA 1
ATOM 655 C C . PRO A 1 114 ? 18.65000 1.97600 -3.60200 1.000 31.35052 114 PRO A C 1
ATOM 656 O O . PRO A 1 114 ? 19.43800 2.68300 -2.96100 1.000 36.90806 114 PRO A O 1
ATOM 660 N N . GLY A 1 115 ? 17.55500 2.46800 -4.17300 1.000 21.67810 115 GLY A N 1
ATOM 661 C CA . GLY A 1 115 ? 17.23800 3.88000 -4.09600 1.000 23.07845 115 GLY A CA 1
ATOM 662 C C . GLY A 1 115 ? 15.82200 4.14700 -4.55700 1.000 32.95051 115 GLY A C 1
ATOM 663 O O . GLY A 1 115 ? 15.10800 3.25000 -5.02300 1.000 28.10178 115 GLY A O 1
ATOM 664 N N . ILE A 1 116 ? 15.40700 5.40400 -4.40000 1.000 33.14146 116 ILE A N 1
ATOM 665 C CA . ILE A 1 116 ? 14.12900 5.86400 -4.93000 1.000 41.23291 116 ILE A CA 1
ATOM 666 C C . ILE A 1 116 ? 14.33500 7.21700 -5.59100 1.000 42.58756 116 ILE A C 1
ATOM 667 O O . ILE A 1 116 ? 15.14000 8.03300 -5.13700 1.000 46.10972 116 ILE A O 1
ATOM 672 N N . ALA A 1 117 ? 13.59700 7.44300 -6.67500 1.000 27.07201 117 ALA A N 1
ATOM 673 C CA . ALA A 1 117 ? 13.65900 8.70000 -7.39600 1.000 30.14531 117 ALA A CA 1
ATOM 674 C C . ALA A 1 117 ? 12.86600 9.78200 -6.65800 1.000 36.12065 117 ALA A C 1
ATOM 675 O O . ALA A 1 117 ? 11.67900 9.59200 -6.34300 1.000 25.12997 117 ALA A O 1
ATOM 677 N N . THR A 1 118 ? 13.52300 10.92800 -6.40800 1.000 33.37924 118 THR A N 1
ATOM 678 C CA . THR A 1 118 ? 12.96200 12.03700 -5.64300 1.000 24.73985 118 THR A CA 1
ATOM 679 C C . THR A 1 118 ? 13.20600 13.34100 -6.38100 1.000 24.68352 118 THR A C 1
ATOM 680 O O . THR A 1 118 ? 14.03900 13.41800 -7.28100 1.000 23.49940 118 THR A O 1
ATOM 684 N N . ASP A 1 119 ? 12.47100 14.37900 -5.98800 1.000 36.51139 119 ASP A N 1
ATOM 685 C CA . ASP A 1 119 ? 12.52200 15.63800 -6.72400 1.000 47.22360 119 ASP A CA 1
ATOM 686 C C . ASP A 1 119 ? 13.73100 16.49600 -6.34900 1.000 53.90348 119 ASP A C 1
ATOM 687 O O . ASP A 1 119 ? 14.06900 17.42600 -7.08900 1.000 58.67127 119 ASP A O 1
ATOM 692 N N . VAL A 1 120 ? 14.38400 16.18400 -5.23400 1.000 38.43703 120 VAL A N 1
ATOM 693 C CA . VAL A 1 120 ? 15.52700 16.88800 -4.66400 1.000 31.89797 120 VAL A CA 1
ATOM 694 C C . VAL A 1 120 ? 16.56400 15.80200 -4.40500 1.000 27.42475 120 VAL A C 1
ATOM 695 O O . VAL A 1 120 ? 16.17700 14.64700 -4.21400 1.000 32.65097 120 VAL A O 1
ATOM 699 N N . PRO A 1 121 ? 17.86300 16.08400 -4.43100 1.000 34.12047 121 PRO A N 1
ATOM 700 C CA . PRO A 1 121 ? 18.83900 15.00800 -4.21000 1.000 38.93791 121 PRO A CA 1
ATO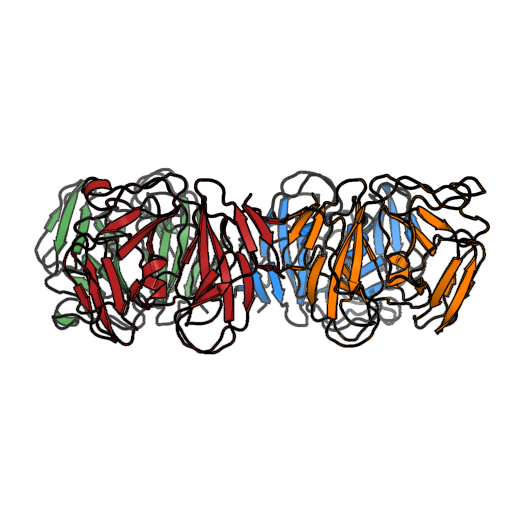M 701 C C . PRO A 1 121 ? 18.61600 14.32000 -2.88100 1.000 33.24592 121 PRO A C 1
ATOM 702 O O . PRO A 1 121 ? 18.60800 14.96600 -1.83800 1.000 29.30415 121 PRO A O 1
ATOM 706 N N . PHE A 1 122 ? 18.39800 12.99300 -2.94600 1.000 35.34483 122 PHE A N 1
ATOM 707 C CA . PHE A 1 122 ? 18.01900 12.18300 -1.78200 1.000 27.35347 122 PHE A CA 1
ATOM 708 C C . PHE A 1 122 ? 18.81800 12.55000 -0.52900 1.000 33.17661 122 PHE A C 1
ATOM 709 O O . PHE A 1 122 ? 18.24800 12.81500 0.53600 1.000 24.28415 122 PHE A O 1
ATOM 717 N N . PHE A 1 123 ? 20.14700 12.59200 -0.65000 1.000 34.06252 123 PHE A N 1
ATOM 718 C CA . PHE A 1 123 ? 21.05600 12.75800 0.48100 1.000 34.72591 123 PHE A CA 1
ATOM 719 C C . PHE A 1 123 ? 21.16100 14.19700 0.98400 1.000 32.87385 123 PHE A C 1
ATOM 720 O O . PHE A 1 123 ? 22.02600 14.47900 1.82100 1.000 42.58654 123 PHE A O 1
ATOM 728 N N . GLU A 1 124 ? 20.30400 15.10300 0.52300 1.000 28.14560 124 GLU A N 1
ATOM 729 C CA . GLU A 1 124 ? 20.12800 16.39300 1.17700 1.000 28.25944 124 GLU A CA 1
ATOM 730 C C . GLU A 1 124 ? 19.07800 16.35600 2.28600 1.000 32.19704 124 GLU A C 1
ATOM 731 O O . GLU A 1 124 ? 18.90300 17.35800 2.98900 1.000 38.48317 124 GLU A O 1
ATOM 737 N N . VAL A 1 125 ? 18.40000 15.21600 2.47100 1.000 40.88681 125 VAL A N 1
ATOM 738 C CA . VAL A 1 125 ? 17.33000 15.02200 3.45300 1.000 34.52723 125 VAL A CA 1
ATOM 739 C C . VAL A 1 125 ? 17.64600 13.82200 4.34300 1.000 31.81439 125 VAL A C 1
ATOM 740 O O . VAL A 1 125 ? 17.71200 13.92400 5.57300 1.000 32.61311 125 VAL A O 1
ATOM 744 N N . PHE A 1 126 ? 17.86000 12.68100 3.71400 1.000 35.32250 126 PHE A N 1
ATOM 745 C CA . PHE A 1 126 ? 18.11700 11.43100 4.40400 1.000 33.00343 126 PHE A CA 1
ATOM 746 C C . PHE A 1 126 ? 19.61600 11.25500 4.58300 1.000 42.17356 126 PHE A C 1
ATOM 747 O O . PHE A 1 126 ? 20.40000 11.49900 3.65100 1.000 39.36462 126 PHE A O 1
ATOM 755 N N . ALA A 1 127 ? 20.01700 10.88200 5.79200 1.000 30.73196 127 ALA A N 1
ATOM 756 C CA . ALA A 1 127 ? 21.42800 10.69700 6.06200 1.000 20.80790 127 ALA A CA 1
ATOM 757 C C . ALA A 1 127 ? 21.95600 9.44800 5.34800 1.000 31.42808 127 ALA A C 1
ATOM 758 O O . ALA A 1 127 ? 21.26900 8.42200 5.28500 1.000 27.66491 127 ALA A O 1
ATOM 760 N N . PRO A 1 128 ? 23.17300 9.49600 4.81000 1.000 36.32835 128 PRO A N 1
ATOM 761 C CA . PRO A 1 128 ? 23.75100 8.31000 4.16600 1.000 40.44658 128 PRO A CA 1
ATOM 762 C C . PRO A 1 128 ? 23.94300 7.15700 5.14800 1.000 38.72339 128 PRO A C 1
ATOM 763 O O . PRO A 1 128 ? 24.08000 7.35900 6.35500 1.000 39.03788 128 PRO A O 1
ATOM 767 N N . LYS A 1 129 ? 23.97800 5.93300 4.59800 1.000 45.94920 129 LYS A N 1
ATOM 768 C CA . LYS A 1 129 ? 24.08000 4.69200 5.36700 1.000 44.48057 129 LYS A CA 1
ATOM 769 C C . LYS A 1 129 ? 25.18600 3.78100 4.82300 1.000 46.20090 129 LYS A C 1
ATOM 770 O O . LYS A 1 129 ? 25.69600 3.96700 3.71400 1.000 48.44026 129 LYS A O 1
ATOM 776 N N . ARG A 1 130 ? 25.57400 2.80500 5.64400 1.000 32.08832 130 ARG A N 1
ATOM 777 C CA . ARG A 1 130 ? 26.37700 1.67200 5.20100 1.000 39.37585 130 ARG A CA 1
ATOM 778 C C . ARG A 1 130 ? 25.49800 0.65500 4.47800 1.000 45.63197 130 ARG A C 1
ATOM 779 O O . ARG A 1 130 ? 24.27600 0.62400 4.64500 1.000 47.74862 130 ARG A O 1
ATOM 787 N N . ASP A 1 131 ? 26.12900 -0.19600 3.66500 1.000 55.85926 131 ASP A N 1
ATOM 788 C CA . ASP A 1 131 ? 25.34900 -1.25600 3.02500 1.000 59.33880 131 ASP A CA 1
ATOM 789 C C . ASP A 1 131 ? 24.88900 -2.29400 4.04500 1.000 60.03362 131 ASP A C 1
ATOM 790 O O . ASP A 1 131 ? 23.83400 -2.91500 3.86100 1.000 60.52163 131 ASP A O 1
ATOM 795 N N . GLU A 1 132 ? 25.64400 -2.47200 5.13800 1.000 52.31092 132 GLU A N 1
ATOM 796 C CA . GLU A 1 132 ? 25.18800 -3.35500 6.20800 1.000 50.43060 132 GLU A CA 1
ATOM 797 C C . GLU A 1 132 ? 23.99000 -2.77500 6.96500 1.000 53.86351 132 GLU A C 1
ATOM 798 O O . GLU A 1 132 ? 23.15300 -3.53400 7.47000 1.000 59.54892 132 GLU A O 1
ATOM 804 N N . ASP A 1 133 ? 23.89200 -1.45000 7.07100 1.000 55.63902 133 ASP A N 1
ATOM 805 C CA . ASP A 1 133 ? 22.71500 -0.83400 7.65800 1.000 44.11800 133 ASP A CA 1
ATOM 806 C C . ASP A 1 133 ? 21.52600 -1.04700 6.74600 1.000 40.48902 133 ASP A C 1
ATOM 807 O O . ASP A 1 133 ? 21.66700 -1.27900 5.54300 1.000 42.70844 133 ASP A O 1
ATOM 812 N N . ALA A 1 134 ? 20.33300 -0.92000 7.31700 1.000 43.98576 134 ALA A N 1
ATOM 813 C CA . ALA A 1 134 ? 19.12800 -1.13300 6.53400 1.000 30.21936 134 ALA A CA 1
ATOM 814 C C . ALA A 1 134 ? 18.41300 0.15700 6.17400 1.000 32.50752 134 ALA A C 1
ATOM 815 O O . ALA A 1 134 ? 17.81800 0.24300 5.08900 1.000 27.49281 134 ALA A O 1
ATOM 817 N N . GLY A 1 135 ? 18.44800 1.15700 7.05200 1.000 18.49659 135 GLY A N 1
ATOM 818 C CA . GLY A 1 135 ? 17.64900 2.33900 6.84200 1.000 18.06769 135 GLY A CA 1
ATOM 819 C C . GLY A 1 135 ? 18.50500 3.58300 6.71800 1.000 32.49086 135 GLY A C 1
ATOM 820 O O . GLY A 1 135 ? 19.66800 3.57200 7.13300 1.000 28.01968 135 GLY A O 1
ATOM 821 N N . TYR A 1 136 ? 17.95700 4.63200 6.10800 1.000 32.43044 136 TYR A N 1
ATOM 822 C CA . TYR A 1 136 ? 18.59400 5.93600 6.02000 1.000 24.64218 136 TYR A CA 1
ATOM 823 C C . TYR A 1 136 ? 17.95500 6.84400 7.06100 1.000 29.06813 136 TYR A C 1
ATOM 824 O O . TYR A 1 136 ? 16.74200 7.08300 7.02500 1.000 19.06312 136 TYR A O 1
ATOM 833 N N . ASP A 1 137 ? 18.78700 7.38800 7.94100 1.000 36.14917 137 ASP A N 1
ATOM 834 C CA . ASP A 1 137 ? 18.31800 8.13700 9.09500 1.000 30.90602 137 ASP A CA 1
ATOM 835 C C . ASP A 1 137 ? 17.65500 9.46200 8.71300 1.000 29.97410 137 ASP A C 1
ATOM 836 O O . ASP A 1 137 ? 18.03100 10.12700 7.74200 1.000 21.20001 137 ASP A O 1
ATOM 841 N N . ILE A 1 138 ? 16.65700 9.84300 9.50900 1.000 30.48289 138 ILE A N 1
ATOM 842 C CA . ILE A 1 138 ? 15.85100 11.03000 9.22300 1.000 31.70343 138 ILE A CA 1
ATOM 843 C C . ILE A 1 138 ? 16.07600 12.08600 10.29400 1.000 40.11937 138 ILE A C 1
ATOM 844 O O . ILE A 1 138 ? 15.55800 11.96200 11.41200 1.000 48.38769 138 ILE A O 1
ATOM 849 N N . PRO A 1 139 ? 16.82900 13.13900 10.00300 1.000 42.68830 139 PRO A N 1
ATOM 850 C CA . PRO A 1 139 ? 17.04600 14.16900 11.01500 1.000 38.21594 139 PRO A CA 1
ATOM 851 C C . PRO A 1 139 ? 15.78500 14.98800 11.21300 1.000 26.14203 139 PRO A C 1
ATOM 852 O O . PRO A 1 139 ? 15.13700 15.40200 10.25300 1.000 25.53763 139 PRO A O 1
ATOM 856 N N . CYS A 1 140 ? 15.44100 15.20900 12.46800 1.000 31.25809 140 CYS A N 1
ATOM 857 C CA . CYS A 1 140 ? 14.27700 16.02900 12.79800 1.000 38.20935 140 CYS A CA 1
ATOM 858 C C . CYS A 1 140 ? 14.46400 17.43900 12.24900 1.000 46.16311 140 CYS A C 1
ATOM 859 O O . CYS A 1 140 ? 15.45300 18.10400 12.59800 1.000 53.02359 140 CYS A O 1
ATOM 862 N N . PRO A 1 141 ? 13.56600 17.92400 11.39100 1.000 45.28525 141 PRO A N 1
ATOM 863 C CA . PRO A 1 141 ? 13.72700 19.27200 10.81800 1.000 37.35344 141 PRO A CA 1
ATOM 864 C C . PRO A 1 141 ? 13.77100 20.37400 11.87700 1.000 48.07123 141 PRO A C 1
ATOM 865 O O . PRO A 1 141 ? 14.75700 21.11100 11.95000 1.000 55.64678 141 PRO A O 1
ATOM 869 N N . ARG A 1 142 ? 12.74000 20.48800 12.70900 1.000 34.11491 142 ARG A N 1
ATOM 870 C CA . ARG A 1 142 ? 12.69900 21.44300 13.80800 1.000 40.11752 142 ARG A CA 1
ATOM 871 C C . ARG A 1 142 ? 12.59900 20.74500 15.16600 1.000 42.99041 142 ARG A C 1
ATOM 872 O O . ARG A 1 142 ? 12.38500 19.52500 15.27300 1.000 40.16235 142 ARG A O 1
ATOM 880 N N . GLU A 1 143 ? 12.70700 21.54900 16.22100 1.000 40.89345 143 GLU A N 1
ATOM 881 C CA . GLU A 1 143 ? 12.55800 21.02600 17.57500 1.000 44.92988 143 GLU A CA 1
ATOM 882 C C . GLU A 1 143 ? 11.09800 20.68300 17.88100 1.000 44.56026 143 GLU A C 1
ATOM 883 O O . GLU A 1 143 ? 10.17100 21.41900 17.52800 1.000 43.62042 143 GLU A O 1
ATOM 889 N N . LEU A 1 144 ? 10.89500 19.54500 18.53700 1.000 55.25865 144 LEU A N 1
ATOM 890 C CA . LEU A 1 144 ? 9.57200 19.09100 18.94700 1.000 41.69104 144 LEU A CA 1
ATOM 891 C C . LEU A 1 144 ? 9.55900 18.93900 20.45600 1.000 31.58166 144 LEU A C 1
ATOM 892 O O . LEU A 1 144 ? 10.49000 18.36700 21.02800 1.000 43.15671 144 LEU A O 1
ATOM 897 N N . VAL A 1 145 ? 8.52500 19.45700 21.09900 1.000 35.62198 145 VAL A N 1
ATOM 898 C CA . VAL A 1 145 ? 8.34300 19.27100 22.53200 1.000 38.01317 145 VAL A CA 1
ATOM 899 C C . VAL A 1 145 ? 7.08800 18.42800 22.71500 1.000 39.36131 145 VAL A C 1
ATOM 900 O O . VAL A 1 145 ? 5.98100 18.88300 22.41300 1.000 44.27548 145 VAL A O 1
ATOM 904 N N . LEU A 1 146 ? 7.25400 17.18600 23.17300 1.000 49.74890 146 LEU A N 1
ATOM 905 C CA . LEU A 1 146 ? 6.16600 16.20900 23.14200 1.000 50.24537 146 LEU A CA 1
ATOM 906 C C . LEU A 1 146 ? 5.64600 15.89100 24.54100 1.000 44.39163 146 LEU A C 1
ATOM 907 O O . LEU A 1 146 ? 6.21800 15.03900 25.24400 1.000 38.06814 146 LEU A O 1
ATOM 912 N N . PRO A 1 147 ? 4.55800 16.52000 24.97900 1.000 48.50471 147 PRO A N 1
ATOM 913 C CA . PRO A 1 147 ? 3.95400 16.15100 26.26500 1.000 52.39767 147 PRO A CA 1
ATOM 914 C C . PRO A 1 147 ? 3.57900 14.68300 26.26500 1.000 52.49174 147 PRO A C 1
ATOM 915 O O . PRO A 1 147 ? 3.41900 14.08100 25.19300 1.000 47.65329 147 PRO A O 1
ATOM 919 N N . PRO A 1 148 ? 3.45800 14.06500 27.44000 1.000 55.43642 148 PRO A N 1
ATOM 920 C CA . PRO A 1 148 ? 3.00300 12.67300 27.48600 1.000 44.47564 148 PRO A CA 1
ATOM 921 C C . PRO A 1 148 ? 1.64500 12.54700 26.81900 1.000 39.37499 148 PRO A C 1
ATOM 922 O O . PRO A 1 148 ? 0.76200 13.39200 26.99700 1.000 49.44327 148 PRO A O 1
ATOM 926 N N . GLY A 1 149 ? 1.50800 11.50200 26.01100 1.000 31.99879 149 GLY A N 1
ATOM 927 C CA . GLY A 1 149 ? 0.36200 11.30600 25.14900 1.000 31.86682 149 GLY A CA 1
ATOM 928 C C . GLY A 1 149 ? 0.37800 12.08100 23.84500 1.000 37.50672 149 GLY A C 1
ATOM 929 O O . GLY A 1 149 ? -0.40200 11.73100 22.93900 1.000 36.95726 149 GLY A O 1
ATOM 930 N N . GLY A 1 150 ? 1.22900 13.08600 23.70000 1.000 37.63180 150 GLY A N 1
ATOM 931 C CA . GLY A 1 150 ? 1.14800 13.99500 22.56400 1.000 28.27439 150 GLY A CA 1
ATOM 932 C C . GLY A 1 150 ? 1.91800 13.52400 21.34500 1.000 31.57788 150 GLY A C 1
ATOM 933 O O . GLY A 1 150 ? 3.07900 13.12200 21.45100 1.000 32.25030 150 GLY A O 1
ATOM 934 N N . ALA A 1 151 ? 1.27700 13.61100 20.17800 1.000 30.55242 151 ALA A N 1
ATOM 935 C CA . ALA A 1 151 ? 1.92000 13.27900 18.91500 1.000 34.91418 151 ALA A CA 1
ATOM 936 C C . ALA A 1 151 ? 2.02500 14.51200 18.02100 1.000 36.72016 151 ALA A C 1
ATOM 937 O O . ALA A 1 151 ? 1.40300 15.55500 18.24300 1.000 33.55113 151 ALA A O 1
ATOM 939 N N . GLU A 1 152 ? 2.82900 14.37200 16.98100 1.000 27.94999 152 GLU A N 1
ATOM 940 C CA . GLU A 1 152 ? 3.02900 15.45400 16.04600 1.000 38.83313 152 GLU A CA 1
ATOM 941 C C . GLU A 1 152 ? 3.31200 14.84900 14.69300 1.000 41.78976 152 GLU A C 1
ATOM 942 O O . GLU A 1 152 ? 3.73300 13.70100 14.58000 1.000 40.77066 152 GLU A O 1
ATOM 948 N N . THR A 1 153 ? 3.10400 15.64900 13.67900 1.000 47.28786 153 THR A N 1
ATOM 949 C CA . THR A 1 153 ? 3.38900 15.26800 12.31000 1.000 43.53653 153 THR A CA 1
ATOM 950 C C . THR A 1 153 ? 4.65900 15.96800 11.81700 1.000 36.19584 153 THR A C 1
ATOM 951 O O . THR A 1 153 ? 4.70000 17.20700 11.69200 1.000 27.10945 153 THR A O 1
ATOM 955 N N . VAL A 1 154 ? 5.68200 15.17800 11.51600 1.000 36.90124 154 VAL A N 1
ATOM 956 C CA . VAL A 1 154 ? 6.89900 15.69600 10.90300 1.000 42.24017 154 VAL A CA 1
ATOM 957 C C . VAL A 1 154 ? 6.72600 15.60100 9.39800 1.000 43.80264 154 VAL A C 1
ATOM 958 O O . VAL A 1 154 ? 6.20700 14.60600 8.87700 1.000 54.87991 154 VAL A O 1
ATOM 962 N N . THR A 1 155 ? 7.12400 16.65100 8.69900 1.000 21.73052 155 THR A N 1
ATOM 963 C CA . THR A 1 155 ? 7.01700 16.69700 7.24900 1.000 26.90792 155 THR A CA 1
ATOM 964 C C . THR A 1 155 ? 8.36100 17.14300 6.70100 1.000 24.71850 155 THR A C 1
ATOM 965 O O . THR A 1 155 ? 8.96400 18.08400 7.22100 1.000 32.62126 155 THR A O 1
ATOM 969 N N . LEU A 1 156 ? 8.83800 16.43900 5.70000 1.000 24.51211 156 LEU A N 1
ATOM 970 C CA . LEU A 1 156 ? 10.10800 16.64700 5.06400 1.000 25.50040 156 LEU A CA 1
ATOM 971 C C . LEU A 1 156 ? 9.88400 17.15100 3.64800 1.000 40.06300 156 LEU A C 1
ATOM 972 O O . LEU A 1 156 ? 9.01700 16.62900 2.92900 1.000 35.69663 156 LEU A O 1
ATOM 977 N N . PRO A 1 157 ? 10.67600 18.15100 3.21800 1.000 35.93555 157 PRO A N 1
ATOM 978 C CA . PRO A 1 157 ? 10.44900 18.84400 1.94200 1.000 43.81625 157 PRO A CA 1
ATOM 979 C C . PRO A 1 157 ? 11.00800 18.08100 0.74400 1.000 49.80743 157 PRO A C 1
ATOM 980 O O . PRO A 1 157 ? 11.82800 18.59700 -0.02700 1.000 57.10764 157 PRO A O 1
ATOM 984 N N . VAL A 1 158 ? 10.56200 16.83700 0.57200 1.000 29.95539 158 VAL A N 1
ATOM 985 C CA . VAL A 1 158 ? 11.01000 16.02300 -0.55400 1.000 26.00651 158 VAL A CA 1
ATOM 986 C C . VAL A 1 158 ? 9.82800 15.20300 -1.06100 1.000 35.91493 158 VAL A C 1
ATOM 987 O O . VAL A 1 158 ? 9.01000 14.70000 -0.27700 1.000 23.40106 158 VAL A O 1
ATOM 991 N N . HIS A 1 159 ? 9.73700 15.09500 -2.38900 1.000 36.90321 159 HIS A N 1
ATOM 992 C CA . HIS A 1 159 ? 8.68800 14.34700 -3.05900 1.000 34.07773 159 HIS A CA 1
ATOM 993 C C . HIS A 1 159 ? 9.29700 13.26000 -3.92200 1.000 34.73802 159 HIS A C 1
ATOM 994 O O . HIS A 1 159 ? 10.42100 13.38900 -4.41700 1.000 35.53878 159 HIS A O 1
ATOM 1001 N N . ARG A 1 160 ? 8.51000 12.22500 -4.16300 1.000 50.82255 160 ARG A N 1
ATOM 1002 C CA . ARG A 1 160 ? 8.88300 11.06700 -5.01300 1.000 55.38859 160 ARG A CA 1
ATOM 1003 C C . ARG A 1 160 ? 8.56800 11.40400 -6.47800 1.000 64.01869 160 ARG A C 1
ATOM 1004 O O . ARG A 1 160 ? 7.65900 12.17500 -6.70900 1.000 69.16865 160 ARG A O 1
ATOM 1012 N N . THR A 1 161 ? 9.27300 10.81600 -7.45400 1.000 49.95306 161 THR A N 1
ATOM 1013 C CA . THR A 1 161 ? 9.02900 11.19700 -8.87900 1.000 58.96818 161 THR A CA 1
ATOM 1014 C C . THR A 1 161 ? 8.45700 10.02900 -9.70200 1.000 62.03267 161 THR A C 1
ATOM 1015 O O . THR A 1 161 ? 8.09100 10.25000 -10.87400 1.000 79.28855 161 THR A O 1
ATOM 1019 N N . ASP A 1 162 ? 8.34200 8.85200 -9.08700 1.000 42.07169 162 ASP A N 1
ATOM 1020 C CA . ASP A 1 162 ? 7.85900 7.58900 -9.72000 1.000 42.92805 162 ASP A CA 1
ATOM 1021 C C . ASP A 1 162 ? 7.57900 6.54700 -8.63600 1.000 40.38515 162 ASP A C 1
ATOM 1022 O O . ASP A 1 162 ? 8.03000 6.75900 -7.53900 1.000 48.88549 162 ASP A O 1
ATOM 1027 N N . GLY A 1 163 ? 6.70600 5.57000 -8.87800 1.000 58.78387 163 GLY A N 1
ATOM 1028 C CA . GLY A 1 163 ? 6.66500 4.42900 -7.94200 1.000 61.23783 163 GLY A CA 1
ATOM 1029 C C . GLY A 1 163 ? 7.58800 3.26800 -8.27100 1.000 62.78313 163 GLY A C 1
ATOM 1030 O O . GLY A 1 163 ? 7.09600 2.12400 -8.33900 1.000 66.95495 163 GLY A O 1
ATOM 1031 N N . ARG A 1 164 ? 8.88000 3.55300 -8.46700 1.000 68.36842 164 ARG A N 1
ATOM 1032 C CA . ARG A 1 164 ? 9.88000 2.50000 -8.79200 1.000 71.87215 164 ARG A CA 1
ATOM 1033 C C . ARG A 1 164 ? 9.84200 1.41700 -7.70800 1.000 64.45777 164 ARG A C 1
ATOM 1034 O O . ARG A 1 164 ? 9.52600 0.25800 -8.04100 1.000 72.33887 164 ARG A O 1
ATOM 1042 N N . HIS A 1 165 ? 10.15500 1.79100 -6.46300 1.000 42.73865 165 HIS A N 1
ATOM 1043 C CA . HIS A 1 165 ? 10.15100 0.83500 -5.32500 1.000 31.59996 165 HIS A CA 1
ATOM 1044 C C . HIS A 1 165 ? 9.21000 1.31700 -4.23700 1.000 29.33357 165 HIS A C 1
ATOM 1045 O O . HIS A 1 165 ? 8.45600 2.20700 -4.50200 1.000 31.55311 165 HIS A O 1
ATOM 1052 N N . TRP A 1 166 ? 9.19600 0.64300 -3.10300 1.000 18.30748 166 TRP A N 1
ATOM 1053 C CA . TRP A 1 166 ? 8.43000 1.12200 -1.91800 1.000 24.12234 166 TRP A CA 1
ATOM 1054 C C . TRP A 1 166 ? 9.34400 1.81000 -0.89500 1.000 27.68388 166 TRP A C 1
ATOM 1055 O O . TRP A 1 166 ? 10.54300 1.47100 -0.84600 1.000 42.91450 166 TRP A O 1
ATOM 1066 N N . ALA A 1 167 ? 8.77800 2.74000 -0.11500 1.000 20.76257 167 ALA A N 1
ATOM 1067 C CA . ALA A 1 167 ? 9.50400 3.45800 0.92700 1.000 20.51324 167 ALA A CA 1
ATOM 1068 C C . ALA A 1 167 ? 8.64500 3.54900 2.18100 1.000 16.51658 167 ALA A C 1
ATOM 1069 O O . ALA A 1 167 ? 7.43400 3.73800 2.09300 1.000 17.94356 167 ALA A O 1
ATOM 1071 N N . TYR A 1 168 ? 9.27300 3.39000 3.34500 1.000 20.87450 168 TYR A N 1
ATOM 1072 C CA . TYR A 1 168 ? 8.55500 3.39000 4.61700 1.000 30.51260 168 TYR A CA 1
ATOM 1073 C C . TYR A 1 168 ? 9.36700 4.12400 5.67500 1.000 28.14252 168 TYR A C 1
ATOM 1074 O O . TYR A 1 168 ? 10.57700 3.90700 5.80700 1.000 33.46038 168 TYR A O 1
ATOM 1083 N N . VAL A 1 169 ? 8.69200 4.96500 6.44600 1.000 23.47741 169 VAL A N 1
ATOM 1084 C CA . VAL A 1 169 ? 9.28600 5.54000 7.64300 1.000 29.80628 169 VAL A CA 1
ATOM 1085 C C . VAL A 1 169 ? 9.01500 4.59800 8.80300 1.000 35.63970 169 VAL A C 1
ATOM 1086 O O . VAL A 1 169 ? 7.85500 4.32600 9.13700 1.000 30.31680 169 VAL A O 1
ATOM 1090 N N . PHE A 1 170 ? 10.07200 4.10500 9.41800 1.000 36.52892 170 PHE A N 1
ATOM 1091 C CA . PHE A 1 170 ? 9.94000 3.33200 10.63200 1.000 22.20568 170 PHE A CA 1
ATOM 1092 C C . PHE A 1 170 ? 10.52600 4.12200 11.78300 1.000 17.42011 170 PHE A C 1
ATOM 1093 O O . PHE A 1 170 ? 11.06000 5.21500 11.60800 1.000 24.66309 170 PHE A O 1
ATOM 1101 N N . GLY A 1 171 ? 10.42300 3.56100 12.96900 1.000 23.43497 171 GLY A N 1
ATOM 1102 C CA . GLY A 1 171 ? 11.08900 4.15400 14.10300 1.000 19.16913 171 GLY A CA 1
ATOM 1103 C C . GLY A 1 171 ? 12.52000 3.69700 14.19100 1.000 20.70753 171 GLY A C 1
ATOM 1104 O O . GLY A 1 171 ? 12.99700 2.82800 13.45500 1.000 32.07685 171 GLY A O 1
ATOM 1105 N N . ARG A 1 172 ? 13.24100 4.32100 15.09700 1.000 26.05892 172 ARG A N 1
ATOM 1106 C CA . ARG A 1 172 ? 14.58200 3.88500 15.42500 1.000 33.44600 172 ARG A CA 1
ATOM 1107 C C . ARG A 1 172 ? 14.51900 3.20000 16.77300 1.000 27.56035 172 ARG A C 1
ATOM 1108 O O . ARG A 1 172 ? 13.77200 3.63800 17.66500 1.000 27.11294 172 ARG A O 1
ATOM 1116 N N . SER A 1 173 ? 15.28000 2.11000 16.90000 1.000 17.43514 173 SER A N 1
ATOM 1117 C CA . SER A 1 173 ? 15.11500 1.24800 18.06100 1.000 32.67954 173 SER A CA 1
ATOM 1118 C C . SER A 1 173 ? 15.39400 1.98700 19.35000 1.000 18.20574 173 SER A C 1
ATOM 1119 O O . SER A 1 173 ? 14.85200 1.62200 20.39200 1.000 18.89697 173 SER A O 1
ATOM 1122 N N . SER A 1 174 ? 16.24100 3.01200 19.30700 1.000 14.07665 174 SER A N 1
ATOM 1123 C CA . SER A 1 174 ? 16.53500 3.73100 20.53900 1.000 25.74294 174 SER A CA 1
ATOM 1124 C C . SER A 1 174 ? 15.32000 4.51400 21.01000 1.000 29.15366 174 SER A C 1
ATOM 1125 O O . SER A 1 174 ? 15.08600 4.63000 22.21400 1.000 32.21969 174 SER A O 1
ATOM 1128 N N . LEU A 1 175 ? 14.51400 5.01800 20.08500 1.000 40.48473 175 LEU A N 1
ATOM 1129 C CA . LEU A 1 175 ? 13.40400 5.86100 20.49500 1.000 35.17361 175 LEU A CA 1
ATOM 1130 C C . LEU A 1 175 ? 12.17400 5.03300 20.84100 1.000 24.04563 175 LEU A C 1
ATOM 1131 O O . LEU A 1 175 ? 11.42200 5.40400 21.75200 1.000 22.26719 175 LEU A O 1
ATOM 1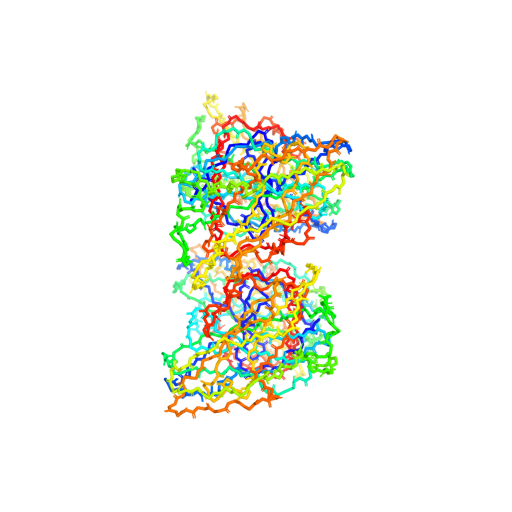136 N N . ASN A 1 176 ? 11.97100 3.92700 20.12100 1.000 18.80068 176 ASN A N 1
ATOM 1137 C CA . ASN A 1 176 ? 10.99400 2.91400 20.51700 1.000 33.01506 176 ASN A CA 1
ATOM 1138 C C . ASN A 1 176 ? 11.14000 2.54600 21.98700 1.000 30.66146 176 ASN A C 1
ATOM 1139 O O . ASN A 1 176 ? 10.16000 2.53600 22.74000 1.000 36.16921 176 ASN A O 1
ATOM 1144 N N . LEU A 1 177 ? 12.36400 2.24400 22.40800 1.000 14.57108 177 LEU A N 1
ATOM 1145 C CA . LEU A 1 177 ? 12.60800 1.88900 23.79800 1.000 22.89544 177 LEU A CA 1
ATOM 1146 C C . LEU A 1 177 ? 12.11300 2.94900 24.77000 1.000 31.13637 177 LEU A C 1
ATOM 1147 O O . LEU A 1 177 ? 11.80700 2.62300 25.92100 1.000 39.69382 177 LEU A O 1
ATOM 1152 N N . ARG A 1 178 ? 12.09400 4.21900 24.36500 1.000 23.76418 178 ARG A N 1
ATOM 1153 C CA . ARG A 1 178 ? 11.75200 5.29100 25.28400 1.000 26.67041 178 ARG A CA 1
ATOM 1154 C C . ARG A 1 178 ? 10.27100 5.66000 25.22700 1.000 39.74232 178 ARG A C 1
ATOM 1155 O O . ARG A 1 178 ? 9.88400 6.70500 25.75800 1.000 38.76592 178 ARG A O 1
ATOM 1163 N N . GLY A 1 179 ? 9.44400 4.84500 24.57400 1.000 30.65890 179 GLY A N 1
ATOM 1164 C CA . GLY A 1 179 ? 8.05000 5.18700 24.36000 1.000 33.23812 179 GLY A CA 1
ATOM 1165 C C . GLY A 1 179 ? 7.78600 6.28100 23.34500 1.000 31.28844 179 GLY A C 1
ATOM 1166 O O . GLY A 1 179 ? 6.61200 6.57900 23.07300 1.000 32.44003 179 GLY A O 1
ATOM 1167 N N . ILE A 1 180 ? 8.83000 6.89500 22.79200 1.000 34.07961 180 ILE A N 1
ATOM 1168 C CA . ILE A 1 180 ? 8.72500 7.86700 21.70800 1.000 32.26445 180 ILE A CA 1
ATOM 1169 C C . ILE A 1 180 ? 8.57300 7.06700 20.41800 1.000 35.19524 180 ILE A C 1
ATOM 1170 O O . ILE A 1 180 ? 9.56700 6.59200 19.86600 1.000 45.33667 180 ILE A O 1
ATOM 1175 N N . VAL A 1 181 ? 7.34900 6.95400 19.90600 1.000 18.13069 181 VAL A N 1
ATOM 1176 C CA . VAL A 1 181 ? 6.99800 5.93200 18.92800 1.000 26.96255 181 VAL A CA 1
ATOM 1177 C C . VAL A 1 181 ? 6.61600 6.58800 17.60000 1.000 35.39897 181 VAL A C 1
ATOM 1178 O O . VAL A 1 181 ? 5.60000 7.29400 17.51300 1.000 39.00072 181 VAL A O 1
ATOM 1182 N N . VAL A 1 182 ? 7.43800 6.33800 16.56800 1.000 34.17072 182 VAL A N 1
ATOM 1183 C CA . VAL A 1 182 ? 7.15000 6.71200 15.18400 1.000 32.31881 182 VAL A CA 1
ATOM 1184 C C . VAL A 1 182 ? 6.12200 5.74400 14.61700 1.000 21.43371 182 VAL A C 1
ATOM 1185 O O . VAL A 1 182 ? 6.26100 4.52100 14.77300 1.000 24.77489 182 VAL A O 1
ATOM 1189 N N . PHE A 1 183 ? 5.10400 6.27800 13.96200 1.000 17.63369 183 PHE A N 1
ATOM 1190 C CA . PHE A 1 183 ? 4.08600 5.44500 13.32600 1.000 23.88609 183 PHE A CA 1
ATOM 1191 C C . PHE A 1 183 ? 4.62300 4.92300 12.00100 1.000 20.93289 183 PHE A C 1
ATOM 1192 O O . PHE A 1 183 ? 4.88300 5.72500 11.09400 1.000 27.83575 183 PHE A O 1
ATOM 1200 N N . PRO A 1 184 ? 4.79700 3.62100 11.84400 1.000 24.57045 184 PRO A N 1
ATOM 1201 C CA . PRO A 1 184 ? 5.19000 3.08200 10.53900 1.000 29.88279 184 PRO A CA 1
ATOM 1202 C C . PRO A 1 184 ? 4.30900 3.64800 9.43900 1.000 26.35722 184 PRO A C 1
ATOM 1203 O O . PRO A 1 184 ? 3.10000 3.48600 9.49800 1.000 20.10379 184 PRO A O 1
ATOM 1207 N N . THR A 1 185 ? 4.89600 4.32400 8.43800 1.000 34.43378 185 THR A N 1
ATOM 1208 C CA . THR A 1 185 ? 4.13800 5.10700 7.46500 1.000 23.69506 185 THR A CA 1
ATOM 1209 C C . THR A 1 185 ? 4.61600 4.81000 6.05000 1.000 21.13054 185 THR A C 1
ATOM 1210 O O . THR A 1 185 ? 5.82500 4.72700 5.81400 1.000 20.68943 185 THR A O 1
ATOM 1214 N N . PRO A 1 186 ? 3.71300 4.66200 5.08800 1.000 18.89395 186 PRO A N 1
ATOM 1215 C CA . PRO A 1 186 ? 4.15100 4.52900 3.69800 1.000 25.60166 186 PRO A CA 1
ATOM 1216 C C . PRO A 1 186 ? 4.36400 5.91200 3.09300 1.000 31.62138 186 PRO A C 1
ATOM 1217 O O . PRO A 1 186 ? 3.82900 6.91600 3.56600 1.000 31.37626 186 PRO A O 1
ATOM 1221 N N . TRP A 1 187 ? 5.19600 5.95500 2.05000 1.000 33.01016 187 TRP A N 1
ATOM 1222 C CA . TRP A 1 187 ? 5.49500 7.18900 1.32100 1.000 26.52937 187 TRP A CA 1
ATOM 1223 C C . TRP A 1 187 ? 5.37600 6.87300 -0.16100 1.000 39.15390 187 TRP A C 1
ATOM 1224 O O . TRP A 1 187 ? 6.36000 6.50700 -0.81400 1.000 42.97005 187 TRP A O 1
ATOM 1235 N N . GLU A 1 188 ? 4.17300 7.01700 -0.70500 1.000 39.80093 188 GLU A N 1
ATOM 1236 C CA . GLU A 1 188 ? 3.97800 6.83800 -2.13500 1.000 27.73459 188 GLU A CA 1
ATOM 1237 C C . GLU A 1 188 ? 3.91400 8.18600 -2.83400 1.000 34.68916 188 GLU A C 1
ATOM 1238 O O . GLU A 1 188 ? 4.73000 8.47300 -3.71000 1.000 51.29614 188 GLU A O 1
ATOM 1244 N N . SER A 1 189 ? 2.96600 9.02300 -2.45700 1.000 27.64674 189 SER A N 1
ATOM 1245 C CA . SER A 1 189 ? 2.79900 10.32700 -3.07700 1.000 36.17545 189 SER A CA 1
ATOM 1246 C C . SER A 1 189 ? 3.02500 11.41800 -2.04000 1.000 41.95650 189 SER A C 1
ATOM 1247 O O . SER A 1 189 ? 3.00500 11.16900 -0.83000 1.000 36.06054 189 SER A O 1
ATOM 1250 N N . GLY A 1 190 ? 3.25100 12.63700 -2.53200 1.000 48.91703 190 GLY A N 1
ATOM 1251 C CA . GLY A 1 190 ? 3.37500 13.78000 -1.66200 1.000 48.28943 190 GLY A CA 1
ATOM 1252 C C . GLY A 1 190 ? 4.70200 13.78700 -0.93900 1.000 45.64340 190 GLY A C 1
ATOM 1253 O O . GLY A 1 190 ? 5.66300 13.13800 -1.35900 1.000 49.49932 190 GLY A O 1
ATOM 1254 N N . PRO A 1 191 ? 4.78500 14.53900 0.15600 1.000 42.54252 191 PRO A N 1
ATOM 1255 C CA . PRO A 1 191 ? 6.04200 14.63200 0.90300 1.000 39.07899 191 PRO A CA 1
ATOM 1256 C C . PRO A 1 191 ? 6.22400 13.53700 1.93800 1.000 32.00395 191 PRO A C 1
ATOM 1257 O O . PRO A 1 191 ? 5.27600 12.99100 2.50600 1.000 26.41432 191 PRO A O 1
ATOM 1261 N N . CYS A 1 192 ? 7.48900 13.23600 2.18400 1.000 23.65820 192 CYS A N 1
ATOM 1262 C CA . CYS A 1 192 ? 7.83900 12.37000 3.28300 1.000 25.18184 192 CYS A CA 1
ATOM 1263 C C . CYS A 1 192 ? 7.30700 12.96200 4.57800 1.000 30.72471 192 CYS A C 1
ATOM 1264 O O . CYS A 1 192 ? 7.73900 14.03000 5.01600 1.000 25.50600 192 CYS A O 1
ATOM 1267 N N . ARG A 1 193 ? 6.30900 12.28900 5.13200 1.000 47.05579 193 ARG A N 1
ATOM 1268 C CA . ARG A 1 193 ? 5.58200 12.70800 6.35500 1.000 61.93336 193 ARG A CA 1
ATOM 1269 C C . ARG A 1 193 ? 5.46600 11.54100 7.34000 1.000 47.86109 193 ARG A C 1
ATOM 1270 O O . ARG A 1 193 ? 5.30600 10.43300 6.91600 1.000 38.52102 193 ARG A O 1
ATOM 1278 N N . PHE A 1 194 ? 5.49100 11.82500 8.62600 1.000 38.69113 194 PHE A N 1
ATOM 1279 C CA . PHE A 1 194 ? 5.33000 10.75800 9.63300 1.000 37.21727 194 PHE A CA 1
ATOM 1280 C C . PHE A 1 194 ? 4.88000 11.36700 10.95600 1.000 38.16657 194 PHE A C 1
ATOM 1281 O O . PHE A 1 194 ? 5.22700 12.49400 11.27500 1.000 32.71742 194 PHE A O 1
ATOM 1289 N N . ARG A 1 195 ? 4.05800 10.62100 11.67200 1.000 31.76623 195 ARG A N 1
ATOM 1290 C CA . ARG A 1 195 ? 3.64100 11.02700 13.00200 1.000 30.43053 195 ARG A CA 1
ATOM 1291 C C . ARG A 1 195 ? 4.51800 10.31800 14.03000 1.000 21.36723 195 ARG A C 1
ATOM 1292 O O . ARG A 1 195 ? 5.02000 9.22100 13.79900 1.000 21.35202 195 ARG A O 1
ATOM 1300 N N . ILE A 1 196 ? 4.70800 10.96700 15.16200 1.000 22.82675 196 ILE A N 1
ATOM 1301 C CA . ILE A 1 196 ? 5.59400 10.46600 16.20200 1.000 30.42131 196 ILE A CA 1
ATOM 1302 C C . ILE A 1 196 ? 4.92000 10.74400 17.54000 1.000 32.80986 196 ILE A C 1
ATOM 1303 O O . ILE A 1 196 ? 4.47800 11.87300 17.77900 1.000 39.54578 196 ILE A O 1
ATOM 1308 N N . GLN A 1 197 ? 4.80600 9.72500 18.39900 1.000 17.42522 197 GLN A N 1
ATOM 1309 C CA . GLN A 1 197 ? 4.03800 9.87300 19.63100 1.000 34.64975 197 GLN A CA 1
ATOM 1310 C C . GLN A 1 197 ? 4.84800 9.51800 20.86900 1.000 36.45788 197 GLN A C 1
ATOM 1311 O O . GLN A 1 197 ? 5.53600 8.49500 20.90200 1.000 31.09051 197 GLN A O 1
ATOM 1317 N N . ASN A 1 198 ? 4.71200 10.36200 21.90200 1.000 42.08704 198 ASN A N 1
ATOM 1318 C CA . ASN A 1 198 ? 5.34500 10.18600 23.21100 1.000 40.26868 198 ASN A CA 1
ATOM 1319 C C . ASN A 1 198 ? 4.37100 9.47100 24.13500 1.000 51.00862 198 ASN A C 1
ATOM 1320 O O . ASN A 1 198 ? 3.57600 10.10000 24.83400 1.000 56.86189 198 ASN A O 1
ATOM 1325 N N . ARG A 1 199 ? 4.45000 8.15000 24.17200 1.000 49.09089 199 ARG A N 1
ATOM 1326 C CA . ARG A 1 199 ? 3.59800 7.38000 25.07000 1.000 43.34125 199 ARG A CA 1
ATOM 1327 C C . ARG A 1 199 ? 4.24800 7.15900 26.42700 1.000 40.12519 199 ARG A C 1
ATOM 1328 O O . ARG A 1 199 ? 3.77700 6.32400 27.20500 1.000 24.87806 199 ARG A O 1
ATOM 1336 N N . GLY A 1 200 ? 5.32400 7.88600 26.72000 1.000 35.98815 200 GLY A N 1
ATOM 1337 C CA . GLY A 1 200 ? 5.96700 7.79100 28.00800 1.000 32.75110 200 GLY A CA 1
ATOM 1338 C C . GLY A 1 200 ? 5.27700 8.64000 29.04400 1.000 29.47878 200 GLY A C 1
ATOM 1339 O O . GLY A 1 200 ? 4.25200 9.27700 28.80600 1.000 37.91198 200 GLY A O 1
ATOM 1340 N N . ALA A 1 201 ? 5.86900 8.65800 30.22800 1.000 41.56987 201 ALA A N 1
ATOM 1341 C CA . ALA A 1 201 ? 5.26100 9.38400 31.33000 1.000 61.51150 201 ALA A CA 1
ATOM 1342 C C . ALA A 1 201 ? 5.64700 10.85700 31.33900 1.000 71.71524 201 ALA A C 1
ATOM 1343 O O . ALA A 1 201 ? 4.91300 11.67500 31.90800 1.000 70.89168 201 ALA A O 1
ATOM 1345 N N . HIS A 1 202 ? 6.76100 11.21700 30.70400 1.000 61.52492 202 HIS A N 1
ATOM 1346 C CA . HIS A 1 202 ? 7.27300 12.56100 30.85500 1.000 55.54137 202 HIS A CA 1
ATOM 1347 C C . HIS A 1 202 ? 7.39800 13.25000 29.50900 1.000 54.68790 202 HIS A C 1
ATOM 1348 O O . HIS A 1 202 ? 7.62200 12.59300 28.48600 1.000 47.23800 202 HIS A O 1
ATOM 1355 N N . PRO A 1 203 ? 7.23600 14.57600 29.48400 1.000 55.48994 203 PRO A N 1
ATOM 1356 C CA . PRO A 1 203 ? 7.53700 15.34700 28.27500 1.000 45.87798 203 PRO A CA 1
ATOM 1357 C C . PRO A 1 203 ? 8.89400 14.97600 27.70400 1.000 39.79643 203 PRO A C 1
ATOM 1358 O O . PRO A 1 203 ? 9.82100 14.61900 28.43500 1.000 39.47671 203 PRO A O 1
ATOM 1362 N N . VAL A 1 204 ? 8.99600 15.08700 26.38300 1.000 38.16394 204 VAL A N 1
ATOM 1363 C CA . VAL A 1 204 ? 10.22300 14.83900 25.64300 1.000 47.08934 204 VAL A CA 1
ATOM 1364 C C . VAL A 1 204 ? 10.47000 16.03200 24.72900 1.000 38.47921 204 VAL A C 1
ATOM 1365 O O . VAL A 1 204 ? 9.52400 16.68600 24.27700 1.000 32.16755 204 VAL A O 1
ATOM 1369 N N . THR A 1 205 ? 11.74700 16.33000 24.46600 1.000 26.09310 205 THR A N 1
ATOM 1370 C CA . THR A 1 205 ? 12.10600 17.39400 23.53000 1.000 41.78741 205 THR A CA 1
ATOM 1371 C C . THR A 1 205 ? 13.02600 16.83500 22.45800 1.000 43.83337 205 THR A C 1
ATOM 1372 O O . THR A 1 205 ? 14.16900 16.44900 22.74200 1.000 37.14266 205 THR A O 1
ATOM 1376 N N . LEU A 1 206 ? 12.53100 16.79000 21.23000 1.000 28.75416 206 LEU A N 1
ATOM 1377 C CA . LEU A 1 206 ? 13.34400 16.31200 20.13400 1.000 36.17629 206 LEU A CA 1
ATOM 1378 C C . LEU A 1 206 ? 14.06100 17.52000 19.56500 1.000 41.00392 206 LEU A C 1
ATOM 1379 O O . LEU A 1 206 ? 13.42500 18.52800 19.25400 1.000 31.98060 206 LEU A O 1
ATOM 1384 N N . GLU A 1 207 ? 15.37900 17.42900 19.46800 1.000 42.20486 207 GLU A N 1
ATOM 1385 C CA . GLU A 1 207 ? 16.17500 18.55400 19.01100 1.000 39.92426 207 GLU A CA 1
ATOM 1386 C C . GLU A 1 207 ? 16.20700 18.61300 17.48700 1.000 46.21478 207 GLU A C 1
ATOM 1387 O O . GLU A 1 207 ? 16.05800 17.59700 16.79900 1.000 44.11953 207 GLU A O 1
ATOM 1393 N N . SER A 1 208 ? 16.36800 19.82800 16.95900 1.000 51.29101 208 SER A N 1
ATOM 1394 C CA . SER A 1 208 ? 16.60300 19.97900 15.53000 1.000 46.77629 208 SER A CA 1
ATOM 1395 C C . SER A 1 208 ? 17.84700 19.19700 15.14100 1.000 32.61441 208 SER A C 1
ATOM 1396 O O . SER A 1 208 ? 18.85000 19.19400 15.86000 1.000 32.27809 208 SER A O 1
ATOM 1399 N N . GLY A 1 209 ? 17.77200 18.49800 14.01200 1.000 36.11848 209 GLY A N 1
ATOM 1400 C CA . GLY A 1 209 ? 18.87600 17.69700 13.53900 1.000 37.03323 209 GLY A CA 1
ATOM 1401 C C . GLY A 1 209 ? 18.97600 16.32300 14.15400 1.000 34.62245 209 GLY A C 1
ATOM 1402 O O . GLY A 1 209 ? 19.63900 15.45200 13.58000 1.000 33.34798 209 GLY A O 1
ATOM 1403 N N . GLN A 1 210 ? 18.32300 16.09600 15.29200 1.000 30.16281 210 GLN A N 1
ATOM 1404 C CA . GLN A 1 210 ? 18.38400 14.80900 15.95700 1.000 27.15131 210 GLN A CA 1
ATOM 1405 C C . GLN A 1 210 ? 17.77500 13.73600 15.06700 1.000 24.07772 210 GLN A C 1
ATOM 1406 O O . GLN A 1 210 ? 16.84600 13.98600 14.30600 1.000 32.09815 210 GLN A O 1
ATOM 1412 N N . ARG A 1 211 ? 18.34300 12.54200 15.11800 1.000 32.61696 211 ARG A N 1
ATOM 1413 C CA . ARG A 1 211 ? 17.90500 11.45100 14.25900 1.000 37.26397 211 ARG A CA 1
ATOM 1414 C C . ARG A 1 211 ? 16.72600 10.76400 14.93900 1.000 29.59832 211 ARG A C 1
ATOM 1415 O O . ARG A 1 211 ? 16.89500 10.10700 15.96900 1.000 33.54995 211 ARG A O 1
ATOM 1423 N N . VAL A 1 212 ? 15.54100 10.93300 14.36800 1.000 29.24345 212 VAL A N 1
ATOM 1424 C CA . VAL A 1 212 ? 14.28600 10.63000 15.06000 1.000 21.76950 212 VAL A CA 1
ATOM 1425 C C . VAL A 1 212 ? 13.46200 9.56600 14.35800 1.000 18.99179 212 VAL A C 1
ATOM 1426 O O . VAL A 1 212 ? 12.43900 9.13700 14.91700 1.000 21.08834 212 VAL A O 1
ATOM 1430 N N . ALA A 1 213 ? 13.78900 9.19200 13.12900 1.000 15.35623 213 ALA A N 1
ATOM 1431 C CA . ALA A 1 213 ? 13.18100 8.02200 12.53400 1.000 18.11603 213 ALA A CA 1
ATOM 1432 C C . ALA A 1 213 ? 14.18500 7.47900 11.51900 1.000 23.54517 213 ALA A C 1
ATOM 1433 O O . ALA A 1 213 ? 15.35500 7.86500 11.53200 1.000 13.91330 213 ALA A O 1
ATOM 1435 N N . GLN A 1 214 ? 13.74200 6.53300 10.68900 1.000 11.06900 214 GLN A N 1
ATOM 1436 C CA . GLN A 1 214 ? 14.59700 5.96800 9.66700 1.000 15.22873 214 GLN A CA 1
ATOM 1437 C C . GLN A 1 214 ? 13.72600 5.59400 8.49400 1.000 16.60492 214 GLN A C 1
ATOM 1438 O O . GLN A 1 214 ? 12.55200 5.23300 8.66400 1.000 20.89497 214 GLN A O 1
ATOM 1444 N N . LEU A 1 215 ? 14.30200 5.73100 7.31200 1.000 19.50621 215 LEU A N 1
ATOM 1445 C CA . LEU A 1 215 ? 13.60100 5.50500 6.06300 1.000 27.54820 215 LEU A CA 1
ATOM 1446 C C . LEU A 1 215 ? 14.12100 4.21000 5.49100 1.000 29.50540 215 LEU A C 1
ATOM 1447 O O . LEU A 1 215 ? 15.34400 4.00700 5.44800 1.000 14.78179 215 LEU A O 1
ATOM 1452 N N . VAL A 1 216 ? 13.19400 3.35100 5.05700 1.000 24.37161 216 VAL A N 1
ATOM 1453 C CA . VAL A 1 216 ? 13.51100 2.01100 4.58500 1.000 23.39387 216 VAL A CA 1
ATOM 1454 C C . VAL A 1 216 ? 12.85100 1.81700 3.23500 1.000 28.93147 216 VAL A C 1
ATOM 1455 O O . VAL A 1 216 ? 11.63800 2.02300 3.10000 1.000 33.44650 216 VAL A O 1
ATOM 1459 N N . LEU A 1 217 ? 13.65900 1.43900 2.24900 1.000 16.44607 217 LEU A N 1
ATOM 1460 C CA . LEU A 1 217 ? 13.25600 1.22100 0.87000 1.000 21.14986 217 LEU A CA 1
ATOM 1461 C C . LEU A 1 217 ? 13.22800 -0.28300 0.59400 1.000 22.57532 217 LEU A C 1
ATOM 1462 O O . LEU A 1 217 ? 14.16400 -1.00600 0.96200 1.000 21.72229 217 LEU A O 1
ATOM 1467 N N . THR A 1 218 ? 12.16200 -0.74800 -0.05300 1.000 20.78208 218 THR A N 1
ATOM 1468 C CA . THR A 1 218 ? 11.91300 -2.17200 -0.22900 1.000 26.41111 218 THR A CA 1
ATOM 1469 C C . THR A 1 218 ? 11.44200 -2.42700 -1.64500 1.000 28.65247 218 THR A C 1
ATOM 1470 O O . THR A 1 218 ? 10.74700 -1.60000 -2.24300 1.000 28.25641 218 THR A O 1
ATOM 1474 N N . ARG A 1 219 ? 11.81100 -3.60000 -2.15600 1.000 30.21686 219 ARG A N 1
ATOM 1475 C CA . ARG A 1 219 ? 11.39500 -4.04100 -3.47900 1.000 29.09567 219 ARG A CA 1
ATOM 1476 C C . ARG A 1 219 ? 9.94200 -4.49000 -3.52000 1.000 28.59826 219 ARG A C 1
ATOM 1477 O O . ARG A 1 219 ? 9.34200 -4.50600 -4.60100 1.000 32.36698 219 ARG A O 1
ATOM 1485 N N . GLU A 1 220 ? 9.36900 -4.86700 -2.38500 1.000 26.58639 220 GLU A N 1
ATOM 1486 C CA . GLU A 1 220 ? 7.98400 -5.30300 -2.35300 1.000 35.71193 220 GLU A CA 1
ATOM 1487 C C . GLU A 1 220 ? 7.22100 -4.52600 -1.29300 1.000 26.74857 220 GLU A C 1
ATOM 1488 O O . GLU A 1 220 ? 7.80000 -4.11700 -0.27800 1.000 23.94778 220 GLU A O 1
ATOM 1494 N N . PRO A 1 221 ? 5.92300 -4.29700 -1.51300 1.000 31.49804 221 PRO A N 1
ATOM 1495 C CA . PRO A 1 221 ? 5.13000 -3.53000 -0.54800 1.000 34.28971 221 PRO A CA 1
ATOM 1496 C C . PRO A 1 221 ? 4.94000 -4.26400 0.76600 1.000 31.56312 221 PRO A C 1
ATOM 1497 O O . PRO A 1 221 ? 4.90900 -5.50100 0.82800 1.000 27.03960 221 PRO A O 1
ATOM 1501 N N . LEU A 1 222 ? 4.84400 -3.46700 1.83300 1.000 33.68533 222 LEU A N 1
ATOM 1502 C CA . LEU A 1 222 ? 4.27100 -3.89600 3.10400 1.000 26.41058 222 LEU A CA 1
ATOM 1503 C C . LEU A 1 222 ? 2.86300 -3.30300 3.06900 1.000 31.85164 222 LEU A C 1
ATOM 1504 O O . LEU A 1 222 ? 2.62300 -2.16700 3.48900 1.000 38.57027 222 LEU A O 1
ATOM 1509 N N . GLY A 1 223 ? 1.92900 -4.08000 2.51500 1.000 27.02241 223 GLY A N 1
ATOM 1510 C CA . GLY A 1 223 ? 0.64100 -3.52600 2.12400 1.000 33.14079 223 GLY A CA 1
ATOM 1511 C C . GLY A 1 223 ? -0.17700 -3.01300 3.28800 1.000 35.77138 223 GLY A C 1
ATOM 1512 O O . GLY A 1 223 ? -0.95900 -2.06900 3.13500 1.000 32.45056 223 GLY A O 1
ATOM 1513 N N . TRP A 1 224 ? 0.01300 -3.59800 4.46400 1.000 27.28456 224 TRP A N 1
ATOM 1514 C CA . TRP A 1 224 ? -0.76000 -3.24300 5.64500 1.000 25.50624 224 TRP A CA 1
ATOM 1515 C C . TRP A 1 224 ? -0.28600 -1.94800 6.32300 1.000 21.02462 224 TRP A C 1
ATOM 1516 O O . TRP A 1 224 ? -0.97300 -1.45100 7.21500 1.000 23.26358 224 TRP A O 1
ATOM 1527 N N . ILE A 1 225 ? 0.84800 -1.37800 5.92300 1.000 27.64314 225 ILE A N 1
ATOM 1528 C CA . ILE A 1 225 ? 1.41500 -0.21700 6.61700 1.000 34.37173 225 ILE A CA 1
ATOM 1529 C C . ILE A 1 225 ? 0.60300 1.01900 6.25600 1.000 30.59766 225 ILE A C 1
ATOM 1530 O O . ILE A 1 225 ? 0.43400 1.34000 5.07500 1.000 26.22215 225 ILE A O 1
ATOM 1535 N N . THR A 1 226 ? 0.09600 1.72000 7.27100 1.000 23.58873 226 THR A N 1
ATOM 1536 C CA . THR A 1 226 ? -0.81800 2.84100 7.03600 1.000 26.18319 226 THR A CA 1
ATOM 1537 C C . THR A 1 226 ? -0.31700 4.20800 7.47100 1.000 21.12809 226 THR A C 1
ATOM 1538 O O . THR A 1 226 ? -0.80400 5.20200 6.94800 1.000 29.30341 226 THR A O 1
ATOM 1542 N N . GLY A 1 227 ? 0.56300 4.29800 8.45400 1.000 21.33465 227 GLY A N 1
ATOM 1543 C CA . GLY A 1 227 ? 0.93300 5.57800 9.01200 1.000 20.65892 227 GLY A CA 1
ATOM 1544 C C . GLY A 1 227 ? -0.00300 6.09800 10.08400 1.000 25.85037 227 GLY A C 1
ATOM 1545 O O . GLY A 1 227 ? 0.34200 7.06200 10.78400 1.000 22.01021 227 GLY A O 1
ATOM 1546 N N . ARG A 1 228 ? -1.16700 5.48500 10.25600 1.000 22.05625 228 ARG A N 1
ATOM 1547 C CA . ARG A 1 228 ? -2.14700 5.97600 11.20400 1.000 23.46491 228 ARG A CA 1
ATOM 1548 C C . ARG A 1 228 ? -2.19900 5.13600 12.48000 1.000 37.96339 228 ARG A C 1
ATOM 1549 O O . ARG A 1 228 ? -3.20000 5.18400 13.19600 1.000 44.44739 228 ARG A O 1
ATOM 1557 N N . SER A 1 229 ? -1.12300 4.38900 12.79700 1.000 35.10183 229 SER A N 1
ATOM 1558 C CA . SER A 1 229 ? -1.09500 3.54100 14.00400 1.000 35.20813 229 SER A CA 1
ATOM 1559 C C . SER A 1 229 ? 0.28600 3.37100 14.61000 1.000 40.34794 229 SER A C 1
ATOM 1560 O O . SER A 1 229 ? 1.27100 3.16200 13.87100 1.000 24.85846 229 SER A O 1
ATOM 1563 N N . PRO A 1 230 ? 0.39500 3.38300 15.94400 1.000 40.47704 230 PRO A N 1
ATOM 1564 C CA . PRO A 1 230 ? 1.71500 3.21100 16.55200 1.000 33.85247 230 PRO A CA 1
ATOM 1565 C C . PRO A 1 230 ? 2.23100 1.78500 16.53200 1.000 27.52976 230 PRO A C 1
ATOM 1566 O O . PRO A 1 230 ? 3.45100 1.62300 16.53900 1.000 25.07214 230 PRO A O 1
ATOM 1570 N N . PHE A 1 231 ? 1.36400 0.75800 16.56100 1.000 20.57667 231 PHE A N 1
ATOM 1571 C CA . PHE A 1 231 ? 1.81200 -0.63800 16.69400 1.000 27.43285 231 PHE A CA 1
ATOM 1572 C C . PHE A 1 231 ? 1.11100 -1.55600 15.70100 1.000 23.48946 231 PHE A C 1
ATOM 1573 O O . PHE A 1 231 ? 0.48500 -2.54600 16.08900 1.000 26.52002 231 PHE A O 1
ATOM 1581 N N . PRO A 1 232 ? 1.21700 -1.27600 14.41200 1.000 23.30861 232 PRO A N 1
ATOM 1582 C CA . PRO A 1 232 ? 0.56800 -2.14300 13.42800 1.000 18.10251 232 PRO A CA 1
ATOM 1583 C C . PRO A 1 232 ? 1.09500 -3.56800 13.53100 1.000 28.00149 232 PRO A C 1
ATOM 1584 O O . PRO A 1 232 ? 2.30700 -3.80000 13.54800 1.000 20.60925 232 PRO A O 1
ATOM 1588 N N . ALA A 1 233 ? 0.17600 -4.52300 13.64900 1.000 26.54703 233 ALA A N 1
ATOM 1589 C CA . ALA A 1 233 ? 0.57500 -5.91100 13.56600 1.000 21.21980 233 ALA A CA 1
ATOM 1590 C C . ALA A 1 233 ? 0.92300 -6.25300 12.12300 1.000 27.49046 233 ALA A C 1
ATOM 1591 O O . ALA A 1 233 ? 0.41800 -5.64400 11.17600 1.000 24.31395 233 ALA A O 1
ATOM 1593 N N . THR A 1 234 ? 1.79900 -7.23800 11.96000 1.000 25.40317 234 THR A N 1
ATOM 1594 C CA . THR A 1 234 ? 2.03300 -7.83400 10.65100 1.000 32.98316 234 THR A CA 1
ATOM 1595 C C . THR A 1 234 ? 1.02100 -8.94800 10.42200 1.000 26.36785 234 THR A C 1
ATOM 1596 O O . THR A 1 234 ? 0.96400 -9.88200 11.22700 1.000 23.92292 234 THR A O 1
ATOM 1600 N N . PRO A 1 235 ? 0.23000 -8.90600 9.35500 1.000 31.37311 235 PRO A N 1
ATOM 1601 C CA . PRO A 1 235 ? -0.85500 -9.87600 9.20500 1.000 29.17237 235 PRO A CA 1
ATOM 1602 C C . PRO A 1 235 ? -0.31400 -11.23900 8.80800 1.000 35.98231 235 PRO A C 1
ATOM 1603 O O . PRO A 1 235 ? 0.83200 -11.39100 8.37200 1.000 30.27392 235 PRO A O 1
ATOM 1607 N N . ARG A 1 236 ? -1.18900 -12.23900 8.96000 1.000 53.93736 236 ARG A N 1
ATOM 1608 C CA . ARG A 1 236 ? -0.80000 -13.63900 8.85500 1.000 57.26862 236 ARG A CA 1
ATOM 1609 C C . ARG A 1 236 ? -0.52600 -14.09400 7.43200 1.000 53.83349 236 ARG A C 1
ATOM 1610 O O . ARG A 1 236 ? -0.07300 -15.22900 7.24800 1.000 64.69312 236 ARG A O 1
ATOM 1618 N N . ALA A 1 237 ? -0.77600 -13.27100 6.43700 1.000 31.53267 237 ALA A N 1
ATOM 1619 C CA . ALA A 1 237 ? -0.77700 -13.77800 5.07700 1.000 40.64190 237 ALA A CA 1
ATOM 1620 C C . ALA A 1 237 ? 0.64900 -14.04400 4.59400 1.000 54.85372 237 ALA A C 1
ATOM 1621 O O . ALA A 1 237 ? 1.51400 -13.15700 4.68600 1.000 54.39191 237 ALA A O 1
ATOM 1623 N N . PRO A 1 238 ? 0.93000 -15.23900 4.06700 1.000 63.81998 238 PRO A N 1
ATOM 1624 C CA . PRO A 1 238 ? 2.26800 -15.52100 3.54500 1.000 59.46191 238 PRO A CA 1
ATOM 1625 C C . PRO A 1 238 ? 2.65100 -14.51800 2.47700 1.000 62.81319 238 PRO A C 1
ATOM 1626 O O . PRO A 1 238 ? 1.80300 -13.85400 1.88400 1.000 58.12484 238 PRO A O 1
ATOM 1630 N N . MET A 1 239 ? 3.96700 -14.33200 2.37900 1.000 51.62820 239 MET A N 1
ATOM 1631 C CA . MET A 1 239 ? 4.58300 -13.30100 1.50300 1.000 59.94443 239 MET A CA 1
ATOM 1632 C C . MET A 1 239 ? 4.71000 -13.75000 0.04300 1.000 49.24002 239 MET A C 1
ATOM 1633 O O . MET A 1 239 ? 4.50500 -14.92600 -0.24600 1.000 47.04639 239 MET A O 1
ATOM 1638 N N . GLN A 1 240 ? 5.06300 -12.82300 -0.83900 1.000 76.24721 240 GLN A N 1
ATOM 1639 C CA . GLN A 1 240 ? 5.16900 -13.13800 -2.28600 1.000 73.33979 240 GLN A CA 1
ATOM 1640 C C . GLN A 1 240 ? 6.45600 -13.90200 -2.57500 1.000 72.34126 240 GLN A C 1
ATOM 1641 O O . GLN A 1 240 ? 6.41400 -14.81400 -3.38900 1.000 75.88249 240 GLN A O 1
ATOM 1647 N N . HIS A 1 241 ? 7.58300 -13.36800 -2.10900 1.000 78.25325 241 HIS A N 1
ATOM 1648 C CA . HIS A 1 241 ? 8.91800 -13.93500 -2.26900 1.000 75.48127 241 HIS A CA 1
ATOM 1649 C C . HIS A 1 241 ? 9.38900 -14.39200 -0.89400 1.000 72.35770 241 HIS A C 1
ATOM 1650 O O . HIS A 1 241 ? 10.15600 -13.71100 -0.21700 1.000 78.76567 241 HIS A O 1
ATOM 1657 N N . ARG A 1 242 ? 8.87100 -15.53000 -0.46800 1.000 59.24261 242 ARG A N 1
ATOM 1658 C CA . ARG A 1 242 ? 9.47300 -16.33600 0.58100 1.000 66.25241 242 ARG A CA 1
ATOM 1659 C C . ARG A 1 242 ? 10.97800 -16.41500 0.35000 1.000 69.91913 242 ARG A C 1
ATOM 1660 O O . ARG A 1 242 ? 11.40800 -16.82800 -0.73700 1.000 68.19097 242 ARG A O 1
ATOM 1668 N N . PRO A 1 243 ? 11.80600 -16.03600 1.31800 1.000 72.10595 243 PRO A N 1
ATOM 1669 C CA . PRO A 1 243 ? 13.24600 -16.27800 1.19600 1.000 67.62516 243 PRO A CA 1
ATOM 1670 C C . PRO A 1 243 ? 13.63100 -17.59100 1.86100 1.000 53.16165 243 PRO A C 1
ATOM 1671 O O . PRO A 1 243 ? 12.82500 -18.21600 2.54600 1.000 52.97490 243 PRO A O 1
ATOM 1675 N N . ALA A 1 244 ? 14.87700 -18.01200 1.62400 1.000 41.84187 244 ALA A N 1
ATOM 1676 C CA . ALA A 1 244 ? 15.37100 -19.24600 2.21700 1.000 33.09381 244 ALA A CA 1
ATOM 1677 C C . ALA A 1 244 ? 15.94600 -18.93900 3.59200 1.000 36.40283 244 ALA A C 1
ATOM 1678 O O . ALA A 1 244 ? 16.75600 -18.01100 3.75400 1.000 25.95775 244 ALA A O 1
ATOM 1680 N N . TRP A 1 245 ? 15.45800 -19.68000 4.58200 1.000 27.76223 245 TRP A N 1
ATOM 1681 C CA . TRP A 1 245 ? 15.96400 -19.66900 5.93800 1.000 21.82021 245 TRP A CA 1
ATOM 1682 C C . TRP A 1 245 ? 16.83300 -20.90200 6.11800 1.000 36.83288 245 TRP A C 1
ATOM 1683 O O . TRP A 1 245 ? 16.46900 -21.99700 5.66700 1.000 30.81834 245 TRP A O 1
ATOM 1694 N N . LEU A 1 246 ? 17.97700 -20.73400 6.76700 1.000 24.60080 246 LEU A N 1
ATOM 1695 C CA . LEU A 1 246 ? 18.82800 -21.87700 7.06900 1.000 31.98857 246 LEU A CA 1
ATOM 1696 C C . LEU A 1 246 ? 19.04800 -21.88900 8.57000 1.000 35.10050 246 LEU A C 1
ATOM 1697 O O . LEU A 1 246 ? 19.60300 -20.93600 9.12400 1.000 22.68889 246 LEU A O 1
ATOM 1702 N N . PHE A 1 247 ? 18.55200 -22.93800 9.23100 1.000 33.54740 247 PHE A N 1
ATOM 1703 C CA . PHE A 1 247 ? 18.77400 -23.15100 10.65700 1.000 31.71237 247 PHE A CA 1
ATOM 1704 C C . PHE A 1 247 ? 20.07100 -23.93200 10.82800 1.000 45.96099 247 PHE A C 1
ATOM 1705 O O . PHE A 1 247 ? 20.26900 -24.95500 10.17000 1.000 58.38990 247 PHE A O 1
ATOM 1713 N N . ALA A 1 248 ? 20.96100 -23.43500 11.67600 1.000 31.91023 248 ALA A N 1
ATOM 1714 C CA . ALA A 1 248 ? 22.29800 -24.02300 11.79300 1.000 34.11861 248 ALA A CA 1
ATOM 1715 C C . ALA A 1 248 ? 22.75600 -24.04200 13.24000 1.000 38.46593 248 ALA A C 1
ATOM 1716 O O . ALA A 1 248 ? 21.93100 -24.14400 14.15200 1.000 41.40077 248 ALA A O 1
ATOM 1718 N N . THR B 1 25 ? 23.08500 -30.58300 5.38100 1.000 33.33108 25 THR C N 1
ATOM 1719 C CA . THR B 1 25 ? 21.91800 -29.73200 5.14700 1.000 37.62188 25 THR C CA 1
ATOM 1720 C C . THR B 1 25 ? 20.71900 -30.46900 4.51300 1.000 34.78681 25 THR C C 1
ATOM 1721 O O . THR B 1 25 ? 20.80300 -31.03500 3.41400 1.000 24.86037 25 THR C O 1
ATOM 1725 N N . ILE B 1 26 ? 19.59400 -30.44000 5.22400 1.000 25.48709 26 ILE C N 1
ATOM 1726 C CA . ILE B 1 26 ? 18.34500 -31.04900 4.77100 1.000 23.11830 26 ILE C CA 1
ATOM 1727 C C . ILE B 1 26 ? 17.44300 -29.96700 4.20400 1.000 21.13469 26 ILE C C 1
ATOM 1728 O O . ILE B 1 26 ? 17.17300 -28.95800 4.87000 1.000 37.56525 26 ILE C O 1
ATOM 1733 N N . LEU B 1 27 ? 16.93700 -30.18600 3.00600 1.000 18.90383 27 LEU C N 1
ATOM 1734 C CA . LEU B 1 27 ? 16.03000 -29.22700 2.38700 1.000 19.82562 27 LEU C CA 1
ATOM 1735 C C . LEU B 1 27 ? 14.59700 -29.54000 2.79900 1.000 30.33824 27 LEU C C 1
ATOM 1736 O O . LEU B 1 27 ? 14.18900 -30.70700 2.85000 1.000 30.92086 27 LEU C O 1
ATOM 1741 N N . VAL B 1 28 ? 13.83000 -28.49200 3.07800 1.000 34.22311 28 VAL C N 1
ATOM 1742 C CA . VAL B 1 28 ? 12.48300 -28.61000 3.63600 1.000 32.67950 28 VAL C CA 1
ATOM 1743 C C . VAL B 1 28 ? 11.58800 -27.64600 2.86000 1.000 36.11272 28 VAL C C 1
ATOM 1744 O O . VAL B 1 28 ? 11.75400 -26.43100 2.97300 1.000 41.70618 28 VAL C O 1
ATOM 1748 N N . CYS B 1 29 ? 10.64400 -28.17800 2.07400 1.000 25.93845 29 CYS C N 1
ATOM 1749 C CA . CYS B 1 29 ? 9.56500 -27.38700 1.48700 1.000 19.66724 29 CYS C CA 1
ATOM 1750 C C . CYS B 1 29 ? 8.29600 -27.59600 2.31000 1.000 33.33302 29 CYS C C 1
ATOM 1751 O O . CYS B 1 29 ? 7.90700 -28.74200 2.57100 1.000 41.33599 29 CYS C O 1
ATOM 1754 N N . ALA B 1 30 ? 7.65600 -26.50500 2.73400 1.000 30.69529 30 ALA C N 1
ATOM 1755 C CA . ALA B 1 30 ? 6.56500 -26.60600 3.70500 1.000 35.35930 30 ALA C CA 1
ATOM 1756 C C . ALA B 1 30 ? 5.34300 -25.81500 3.26200 1.000 31.36054 30 ALA C C 1
ATOM 1757 O O . ALA B 1 30 ? 5.40000 -24.59000 3.10700 1.000 23.17054 30 ALA C O 1
ATOM 1759 N N . SER B 1 31 ? 4.22200 -26.51800 3.12300 1.000 34.38708 31 SER C N 1
ATOM 1760 C CA . SER B 1 31 ? 2.93600 -25.89200 2.86600 1.000 41.81340 31 SER C CA 1
ATOM 1761 C C . SER B 1 31 ? 2.26300 -25.39600 4.13500 1.000 40.72934 31 SER C C 1
ATOM 1762 O O . SER B 1 31 ? 1.24800 -24.70800 4.05100 1.000 45.27475 31 SER C O 1
ATOM 1765 N N . GLU B 1 32 ? 2.77100 -25.74300 5.30000 1.000 39.19829 32 GLU C N 1
ATOM 1766 C CA . GLU B 1 32 ? 2.04600 -25.33600 6.49100 1.000 44.40279 32 GLU C CA 1
ATOM 1767 C C . GLU B 1 32 ? 3.06400 -24.96000 7.55300 1.000 41.08118 32 GLU C C 1
ATOM 1768 O O . GLU B 1 32 ? 4.25800 -25.19800 7.35100 1.000 37.81551 32 GLU C O 1
ATOM 1774 N N . PRO B 1 33 ? 2.64700 -24.34500 8.66600 1.000 36.39941 33 PRO C N 1
ATOM 1775 C CA . PRO B 1 33 ? 3.62400 -23.92400 9.67600 1.000 32.86392 33 PRO C CA 1
ATOM 1776 C C . PRO B 1 33 ? 4.36000 -25.11300 10.25600 1.000 36.21415 33 PRO C C 1
ATOM 1777 O O . PRO B 1 33 ? 3.76300 -26.15300 10.57600 1.000 32.44270 33 PRO C O 1
ATOM 1781 N N . VAL B 1 34 ? 5.67000 -24.93600 10.40600 1.000 30.73050 34 VAL C N 1
ATOM 1782 C CA . VAL B 1 34 ? 6.55200 -25.93000 11.00500 1.000 25.86218 34 VAL C CA 1
ATOM 1783 C C . VAL B 1 34 ? 7.41600 -25.24200 12.04200 1.000 32.71379 34 VAL C C 1
ATOM 1784 O O . VAL B 1 34 ? 7.98200 -24.17400 11.78100 1.000 40.39423 34 VAL C O 1
ATOM 1788 N N . THR B 1 35 ? 7.51700 -25.85900 13.20400 1.000 33.39145 35 THR C N 1
ATOM 1789 C CA . THR B 1 35 ? 8.37300 -25.42000 14.29100 1.000 30.60792 35 THR C CA 1
ATOM 1790 C C . THR B 1 35 ? 9.67500 -26.20500 14.21700 1.000 36.09726 35 THR C C 1
ATOM 1791 O O . THR B 1 35 ? 9.65700 -27.43900 14.07700 1.000 31.80109 35 THR C O 1
ATOM 1795 N N . VAL B 1 36 ? 10.79500 -25.50200 14.29000 1.000 28.40570 36 VAL C N 1
ATOM 1796 C CA . VAL B 1 36 ? 12.08900 -26.14100 14.44500 1.000 34.96426 36 VAL C CA 1
ATOM 1797 C C . VAL B 1 36 ? 12.45300 -26.04800 15.91800 1.000 31.51361 36 VAL C C 1
ATOM 1798 O O . VAL B 1 36 ? 12.51600 -24.94700 16.47700 1.000 32.88768 36 VAL C O 1
ATOM 1802 N N . ASP B 1 37 ? 12.69500 -27.20700 16.54200 1.000 36.17077 37 ASP C N 1
ATOM 1803 C CA . ASP B 1 37 ? 12.70800 -27.34100 17.99900 1.000 34.59720 37 ASP C CA 1
ATOM 1804 C C . ASP B 1 37 ? 13.83100 -28.29100 18.41500 1.000 31.44816 37 ASP C C 1
ATOM 1805 O O . ASP B 1 37 ? 13.75500 -29.49300 18.16500 1.000 31.99816 37 ASP C O 1
ATOM 1810 N N . GLY B 1 38 ? 14.86600 -27.75100 19.06000 1.000 29.82881 38 GLY C N 1
ATOM 1811 C CA . GLY B 1 38 ? 15.99700 -28.54600 19.51900 1.000 32.57139 38 GLY C CA 1
ATOM 1812 C C . GLY B 1 38 ? 16.62500 -29.42900 18.45800 1.000 39.36170 38 GLY C C 1
ATOM 1813 O O . GLY B 1 38 ? 17.07100 -30.54800 18.76600 1.000 38.20609 38 GLY C O 1
ATOM 1814 N N . GLY B 1 39 ? 16.66800 -28.95800 17.20700 1.000 34.48469 39 GLY C N 1
ATOM 1815 C CA . GLY B 1 39 ? 17.20000 -29.75100 16.12700 1.000 39.01777 39 GLY C CA 1
ATOM 1816 C C . GLY B 1 39 ? 16.20100 -30.59500 15.35700 1.000 44.40846 39 GLY C C 1
ATOM 1817 O O . GLY B 1 39 ? 16.58600 -31.20700 14.35100 1.000 52.06561 39 GLY C O 1
ATOM 1818 N N . ARG B 1 40 ? 14.94900 -30.66700 15.81900 1.000 39.18775 40 ARG C N 1
ATOM 1819 C CA . ARG B 1 40 ? 13.95000 -31.52300 15.12000 1.000 38.80148 40 ARG C CA 1
ATOM 1820 C C . ARG B 1 40 ? 12.71100 -30.70600 14.73800 1.000 33.92778 40 ARG C C 1
ATOM 1821 O O . ARG B 1 40 ? 12.43700 -29.69500 15.41500 1.000 24.74209 40 ARG C O 1
ATOM 1829 N N . LEU B 1 41 ? 12.00100 -31.13700 13.69100 1.000 25.79108 41 LEU C N 1
ATOM 1830 C CA . LEU B 1 41 ? 10.79900 -30.44400 13.26900 1.000 21.44140 41 LEU C CA 1
ATOM 1831 C C . LEU B 1 41 ? 9.63300 -30.89700 14.13300 1.000 32.48142 41 LEU C C 1
ATOM 1832 O O . LEU B 1 41 ? 9.53700 -32.06800 14.52900 1.000 42.38807 41 LEU C O 1
ATOM 1837 N N . LEU B 1 42 ? 8.74900 -29.94800 14.44100 1.000 29.73941 42 LEU C N 1
ATOM 1838 C CA . LEU B 1 42 ? 7.61900 -30.16700 15.32400 1.000 31.46628 42 LEU C CA 1
ATOM 1839 C C . LEU B 1 42 ? 6.39700 -29.64900 14.59900 1.000 34.36361 42 LEU C C 1
ATOM 1840 O O . LEU B 1 42 ? 6.44200 -28.53900 14.05700 1.000 37.28345 42 LEU C O 1
ATOM 1845 N N . VAL B 1 43 ? 5.34000 -30.46100 14.55300 1.000 21.01598 43 VAL C N 1
ATOM 1846 C CA . VAL B 1 43 ? 4.10400 -30.08500 13.89100 1.000 34.99508 43 VAL C CA 1
ATOM 1847 C C . VAL B 1 43 ? 2.92500 -30.44800 14.79700 1.000 39.71677 43 VAL C C 1
ATOM 1848 O O . VAL B 1 43 ? 2.86800 -31.56000 15.35500 1.000 33.75166 43 VAL C O 1
ATOM 1852 N N . CYS B 1 44 ? 2.00500 -29.49600 14.95600 1.000 27.41792 44 CYS C N 1
ATOM 1853 C CA . CYS B 1 44 ? 0.79600 -29.66600 15.75800 1.000 38.04587 44 CYS C CA 1
ATOM 1854 C C . CYS B 1 44 ? -0.41000 -29.83100 14.83900 1.000 35.87918 44 CYS C C 1
ATOM 1855 O O . CYS B 1 44 ? -0.75900 -28.90800 14.09700 1.000 32.12303 44 CYS C O 1
ATOM 1858 N N . ARG B 1 45 ? -1.06600 -30.98400 14.91900 1.000 30.40351 45 ARG C N 1
ATOM 1859 C CA . ARG B 1 45 ? -2.24800 -31.22400 14.12100 1.000 31.41125 45 ARG C CA 1
ATOM 1860 C C . ARG B 1 45 ? -3.24500 -32.01600 14.94400 1.000 38.12438 45 ARG C C 1
ATOM 1861 O O . ARG B 1 45 ? -2.87700 -32.70000 15.89800 1.000 44.78562 45 ARG C O 1
ATOM 1869 N N . SER B 1 46 ? -4.52200 -31.89000 14.59400 1.000 54.96945 46 SER C N 1
ATOM 1870 C CA . SER B 1 46 ? -5.57200 -32.60600 15.31800 1.000 61.68112 46 SER C CA 1
ATOM 1871 C C . SER B 1 46 ? -6.23500 -33.65100 14.42300 1.000 55.11675 46 SER C C 1
ATOM 1872 O O . SER B 1 46 ? -7.29300 -33.39900 13.83300 1.000 41.56183 46 SER C O 1
ATOM 1875 N N . PRO B 1 47 ? -5.62700 -34.83300 14.29400 1.000 52.28859 47 PRO C N 1
ATOM 1876 C CA . PRO B 1 47 ? -6.30200 -35.94100 13.60900 1.000 55.38169 47 PRO C CA 1
ATOM 1877 C C . PRO B 1 47 ? -7.56400 -36.35200 14.36300 1.000 51.92263 47 PRO C C 1
ATOM 1878 O O . PRO B 1 47 ? -7.84700 -35.89400 15.47400 1.000 48.65167 47 PRO C O 1
ATOM 1882 N N . GLY B 1 48 ? -8.35300 -37.21300 13.73700 1.000 50.20651 48 GLY C N 1
ATOM 1883 C CA . GLY B 1 48 ? -9.52700 -37.75500 14.39900 1.000 48.17606 48 GLY C CA 1
ATOM 1884 C C . GLY B 1 48 ? -9.15700 -38.88200 15.33300 1.000 47.18065 48 GLY C C 1
ATOM 1885 O O . GLY B 1 48 ? -8.01500 -39.35900 15.37300 1.000 44.27541 48 GLY C O 1
ATOM 1886 N N . PRO B 1 49 ? -10.13900 -39.33700 16.11700 1.000 48.61888 49 PRO C N 1
ATOM 1887 C CA . PRO B 1 49 ? -9.87300 -40.43300 17.06500 1.000 45.51286 49 PRO C CA 1
ATOM 1888 C C . PRO B 1 49 ? -9.67900 -41.79800 16.40900 1.000 46.24725 49 PRO C C 1
ATOM 1889 O O . PRO B 1 49 ? -9.20000 -42.72000 17.08200 1.000 43.72708 49 PRO C O 1
ATOM 1893 N N . GLU B 1 50 ? -10.04400 -41.95300 15.13800 1.000 43.83488 50 GLU C N 1
ATOM 1894 C CA . GLU B 1 50 ? -10.01500 -43.23300 14.44600 1.000 54.62103 50 GLU C CA 1
ATOM 1895 C C . GLU B 1 50 ? -8.56600 -43.64800 14.13100 1.000 46.63448 50 GLU C C 1
ATOM 1896 O O . GLU B 1 50 ? -7.61200 -42.92800 14.41200 1.000 40.46338 50 GLU C O 1
ATOM 1902 N N . GLY B 1 51 ? -8.42300 -44.82600 13.52900 1.000 38.16100 51 GLY C N 1
ATOM 1903 C CA . GLY B 1 51 ? -7.12400 -45.31000 13.05800 1.000 27.44577 51 GLY C CA 1
ATOM 1904 C C . GLY B 1 51 ? -7.30300 -46.69200 12.47100 1.000 29.15775 51 GLY C C 1
ATOM 1905 O O . GLY B 1 51 ? -8.35900 -47.31600 12.61900 1.000 33.57906 51 GLY C O 1
ATOM 1906 N N . PHE B 1 52 ? -6.26500 -47.16100 11.78200 1.000 30.19962 52 PHE C N 1
ATOM 1907 C CA . PHE B 1 52 ? -5.01000 -46.46000 11.48900 1.000 33.13064 52 PHE C CA 1
ATOM 1908 C C . PHE B 1 52 ? -5.11800 -45.65200 10.20800 1.000 37.60951 52 PHE C C 1
ATOM 1909 O O . PHE B 1 52 ? -5.64500 -46.15100 9.22100 1.000 44.63759 52 PHE C O 1
ATOM 1917 N N . TYR B 1 53 ? -4.59700 -44.42300 10.19000 1.000 39.67880 53 TYR C N 1
ATOM 1918 C CA . TYR B 1 53 ? -4.65000 -43.64800 8.95800 1.000 40.25844 53 TYR C CA 1
ATOM 1919 C C . TYR B 1 53 ? -3.53600 -42.60800 8.93800 1.000 47.20630 53 TYR C C 1
ATOM 1920 O O . TYR B 1 53 ? -2.85900 -42.35700 9.94300 1.000 45.86233 53 TYR C O 1
ATOM 1929 N N . LYS B 1 54 ? -3.35400 -41.99800 7.76700 1.000 46.37338 54 LYS C N 1
ATOM 1930 C CA . LYS B 1 54 ? -2.20900 -41.13200 7.51100 1.000 36.47113 54 LYS C CA 1
ATOM 1931 C C . LYS B 1 54 ? -2.55100 -39.66800 7.77100 1.000 38.83013 54 LYS C C 1
ATOM 1932 O O . LYS B 1 54 ? -3.49300 -39.12700 7.18700 1.000 41.89899 54 LYS C O 1
ATOM 1938 N N . VAL B 1 55 ? -1.75400 -39.02700 8.61000 1.000 30.57923 55 VAL C N 1
ATOM 1939 C CA . VAL B 1 55 ? -1.93900 -37.64100 9.03300 1.000 23.21361 55 VAL C CA 1
ATOM 1940 C C . VAL B 1 55 ? -0.88300 -36.80500 8.31700 1.000 25.40808 55 VAL C C 1
ATOM 1941 O O . VAL B 1 55 ? 0.29700 -36.82600 8.71500 1.000 23.48362 55 VAL C O 1
ATOM 1945 N N . PRO B 1 56 ? -1.24400 -36.04300 7.28000 1.000 24.07498 56 PRO C N 1
ATOM 1946 C CA . PRO B 1 56 ? -0.24100 -35.25400 6.55000 1.000 31.44907 56 PRO C CA 1
ATOM 1947 C C . PRO B 1 56 ? 0.36900 -34.16600 7.43200 1.000 36.48283 56 PRO C C 1
ATOM 1948 O O . PRO B 1 56 ? -0.34300 -33.42300 8.10900 1.000 46.96833 56 PRO C O 1
ATOM 1952 N N . LEU B 1 57 ? 1.69400 -34.06300 7.40400 1.000 30.13508 57 LEU C N 1
ATOM 1953 C CA . LEU B 1 57 ? 2.39900 -33.14600 8.28800 1.000 26.96058 57 LEU C CA 1
ATOM 1954 C C . LEU B 1 57 ? 2.68100 -31.78900 7.64900 1.000 36.42066 57 LEU C C 1
ATOM 1955 O O . LEU B 1 57 ? 3.26000 -30.92600 8.31300 1.000 44.32306 57 LEU C O 1
ATOM 1960 N N . GLY B 1 58 ? 2.30200 -31.57800 6.38700 1.000 40.32456 58 GLY C N 1
ATOM 1961 C CA . GLY B 1 58 ? 2.45800 -30.27900 5.75300 1.000 29.13611 58 GLY C CA 1
ATOM 1962 C C . GLY B 1 58 ? 3.86900 -29.91100 5.34300 1.000 38.79309 58 GLY C C 1
ATOM 1963 O O . GLY B 1 58 ? 4.21000 -28.72600 5.31600 1.000 42.19061 58 GLY C O 1
ATOM 1964 N N . LEU B 1 59 ? 4.70200 -30.89000 5.01000 1.000 32.41504 59 LEU C N 1
ATOM 1965 C CA . LEU B 1 59 ? 6.06100 -30.59000 4.60500 1.000 31.77756 59 LEU C CA 1
ATOM 1966 C C . LEU B 1 59 ? 6.60200 -31.74100 3.78000 1.000 34.56482 59 LEU C C 1
ATOM 1967 O O . LEU B 1 59 ? 6.12300 -32.87600 3.85600 1.000 39.84644 59 LEU C O 1
ATOM 1972 N N . LYS B 1 60 ? 7.61600 -31.42500 2.99500 1.000 28.23975 60 LYS C N 1
ATOM 1973 C CA . LYS B 1 60 ? 8.40000 -32.40900 2.27100 1.000 28.68952 60 LYS C CA 1
ATOM 1974 C C . LYS B 1 60 ? 9.86500 -32.13900 2.58000 1.000 30.64444 60 LYS C C 1
ATOM 1975 O O . LYS B 1 60 ? 10.26100 -30.98800 2.81000 1.000 19.43698 60 LYS C O 1
ATOM 1981 N N . VAL B 1 61 ? 10.65500 -33.20900 2.63600 1.000 24.09164 61 VAL C N 1
ATOM 1982 C CA . VAL B 1 61 ? 12.07600 -33.08600 2.91300 1.000 30.12250 61 VAL C CA 1
ATOM 1983 C C . VAL B 1 61 ? 12.85100 -33.74500 1.78900 1.000 33.90940 61 VAL C C 1
ATOM 1984 O O . VAL B 1 61 ? 12.40500 -34.72100 1.17600 1.000 31.32011 61 VAL C O 1
ATOM 1988 N N . ALA B 1 62 ? 14.02200 -33.20700 1.52400 1.000 33.50551 62 ALA C N 1
ATOM 1989 C CA . ALA B 1 62 ? 15.00200 -33.86500 0.66700 1.000 24.02145 62 ALA C CA 1
ATOM 1990 C C . ALA B 1 62 ? 16.20400 -34.19300 1.54700 1.000 25.88961 62 ALA C C 1
ATOM 1991 O O . ALA B 1 62 ? 17.06200 -33.34300 1.79300 1.000 30.03959 62 ALA C O 1
ATOM 1993 N N . LEU B 1 63 ? 16.25600 -35.42400 2.01800 1.000 31.77613 63 LEU C N 1
ATOM 1994 C CA . LEU B 1 63 ? 17.35900 -35.88800 2.85300 1.000 30.76323 63 LEU C CA 1
ATOM 1995 C C . LEU B 1 63 ? 18.58200 -36.17100 1.99500 1.000 32.75871 63 LEU C C 1
ATOM 1996 O O . LEU B 1 63 ? 18.46000 -36.82900 0.95700 1.000 38.18780 63 LEU C O 1
ATOM 2001 N N . PRO B 1 64 ? 19.76700 -35.72300 2.39300 1.000 33.40711 64 PRO C N 1
ATOM 2002 C CA . PRO B 1 64 ? 20.96300 -36.17100 1.68800 1.000 32.30735 64 PRO C CA 1
ATOM 2003 C C . PRO B 1 64 ? 21.12900 -37.66700 1.89700 1.000 32.93668 64 PRO C C 1
ATOM 2004 O O . PRO B 1 64 ? 20.64400 -38.22800 2.88100 1.000 37.78581 64 PRO C O 1
ATOM 2008 N N . THR B 1 65 ? 21.78200 -38.31200 0.92900 1.000 38.22379 65 THR C N 1
ATOM 2009 C CA . THR B 1 65 ? 22.13400 -39.72200 1.04300 1.000 32.19549 65 THR C CA 1
ATOM 2010 C C . THR B 1 65 ? 22.89800 -39.96400 2.33800 1.000 46.92040 65 THR C C 1
ATOM 2011 O O . THR B 1 65 ? 23.76000 -39.17300 2.73100 1.000 55.14942 65 THR C O 1
ATOM 2015 N N . GLY B 1 66 ? 22.57100 -41.05900 3.00900 1.000 46.37010 66 GLY C N 1
ATOM 2016 C CA . GLY B 1 66 ? 23.15200 -41.33200 4.30000 1.000 41.21349 66 GLY C CA 1
ATOM 2017 C C . GLY B 1 66 ? 22.37900 -40.74400 5.45300 1.000 40.87136 66 GLY C C 1
ATOM 2018 O O . GLY B 1 66 ? 22.82800 -40.85600 6.60400 1.000 41.52615 66 GLY C O 1
ATOM 2019 N N . TYR B 1 67 ? 21.23800 -40.12200 5.18100 1.000 25.38738 67 TYR C N 1
ATOM 2020 C CA . TYR B 1 67 ? 20.34300 -39.62400 6.20000 1.000 16.93671 67 TYR C CA 1
ATOM 2021 C C . TYR B 1 67 ? 19.00100 -40.32500 6.07600 1.000 25.33045 67 TYR C C 1
ATOM 2022 O O . TYR B 1 67 ? 18.54200 -40.64400 4.98100 1.000 31.42609 67 TYR C O 1
ATOM 2031 N N . ALA B 1 68 ? 18.37100 -40.57300 7.20600 1.000 28.52046 68 ALA C N 1
ATOM 2032 C CA . ALA B 1 68 ? 16.95500 -40.86100 7.16600 1.000 24.40811 68 ALA C CA 1
ATOM 2033 C C . ALA B 1 68 ? 16.31600 -39.98600 8.23200 1.000 26.60249 68 ALA C C 1
ATOM 2034 O O . ALA B 1 68 ? 17.00000 -39.18600 8.88700 1.000 23.77493 68 ALA C O 1
ATOM 2036 N N . MET B 1 69 ? 15.01600 -40.14000 8.41900 1.000 27.36425 69 MET C N 1
ATOM 2037 C CA . MET B 1 69 ? 14.28500 -39.25400 9.30400 1.000 31.61832 69 MET C CA 1
ATOM 2038 C C . MET B 1 69 ? 13.23100 -40.08500 9.98300 1.000 25.85491 69 MET C C 1
ATOM 2039 O O . MET B 1 69 ? 12.43400 -40.75500 9.30800 1.000 21.28310 69 MET C O 1
ATOM 2044 N N . LEU B 1 70 ? 13.25200 -40.04000 11.30300 1.000 28.48819 70 LEU C N 1
ATOM 2045 C CA . LEU B 1 70 ? 12.21100 -40.65500 12.11400 1.000 36.14369 70 LEU C CA 1
ATOM 2046 C C . LEU B 1 70 ? 11.05200 -39.67600 12.28800 1.000 28.03464 70 LEU C C 1
ATOM 2047 O O . LEU B 1 70 ? 11.26000 -38.51400 12.65200 1.000 25.61587 70 LEU C O 1
ATOM 2052 N N . VAL B 1 71 ? 9.84300 -40.15400 12.01600 1.000 23.73473 71 VAL C N 1
ATOM 2053 C CA . VAL B 1 71 ? 8.59600 -39.46100 12.33800 1.000 16.91539 71 VAL C CA 1
ATOM 2054 C C . VAL B 1 71 ? 7.91800 -40.18900 13.51300 1.000 23.19154 71 VAL C C 1
ATOM 2055 O O . VAL B 1 71 ? 7.67600 -41.40100 13.44900 1.000 20.40468 71 VAL C O 1
ATOM 2059 N N . ALA B 1 72 ? 7.60500 -39.45900 14.59400 1.000 23.16507 72 ALA C N 1
ATOM 2060 C CA . ALA B 1 72 ? 6.86200 -40.01300 15.72600 1.000 16.46968 72 ALA C CA 1
ATOM 2061 C C . ALA B 1 72 ? 6.13000 -38.87200 16.41500 1.000 16.81539 72 ALA C C 1
ATOM 2062 O O . ALA B 1 72 ? 6.20200 -37.72400 15.98400 1.000 37.04397 72 ALA C O 1
ATOM 2064 N N . GLN B 1 73 ? 5.44500 -39.20300 17.51300 1.000 17.23679 73 GLN C N 1
ATOM 2065 C CA . GLN B 1 73 ? 4.62800 -38.27500 18.28600 1.000 32.68211 73 GLN C CA 1
ATOM 2066 C C . GLN B 1 73 ? 5.45200 -37.60700 19.37300 1.000 32.94678 73 GLN C C 1
ATOM 2067 O O . GLN B 1 73 ? 6.37500 -38.20200 19.95000 1.000 23.56131 73 GLN C O 1
ATOM 2073 N N . ARG B 1 74 ? 5.09200 -36.36600 19.66500 1.000 19.20054 74 ARG C N 1
ATOM 2074 C CA . ARG B 1 74 ? 5.66700 -35.63000 20.78400 1.000 23.67299 74 ARG C CA 1
ATOM 2075 C C . ARG B 1 74 ? 4.72600 -35.76400 21.98000 1.000 28.33674 74 ARG C C 1
ATOM 2076 O O . ARG B 1 74 ? 3.62000 -35.22000 21.97100 1.000 26.29988 74 ARG C O 1
ATOM 2084 N N . GLY B 1 75 ? 5.16100 -36.49000 23.00700 1.000 38.89496 75 GLY C N 1
ATOM 2085 C CA . GLY B 1 75 ? 4.40500 -36.55500 24.25000 1.000 40.96809 75 GLY C CA 1
ATOM 2086 C C . GLY B 1 75 ? 3.05100 -37.24000 24.18600 1.000 41.35469 75 GLY C C 1
ATOM 2087 O O . GLY B 1 75 ? 2.10100 -36.79600 24.84800 1.000 35.68540 75 GLY C O 1
ATOM 2088 N N . GLY B 1 76 ? 2.93400 -38.30200 23.40300 1.000 39.23183 76 GLY C N 1
ATOM 2089 C CA . GLY B 1 76 ? 1.71300 -39.08600 23.39300 1.000 41.62231 76 GLY C CA 1
ATOM 2090 C C . GLY B 1 76 ? 1.99400 -40.44300 22.79600 1.000 33.26066 76 GLY C C 1
ATOM 2091 O O . GLY B 1 76 ? 3.05600 -40.68200 22.21400 1.000 35.19428 76 GLY C O 1
ATOM 2092 N N . GLY B 1 77 ? 1.01800 -41.33600 22.92800 1.000 28.98303 77 GLY C N 1
ATOM 2093 C CA . GLY B 1 77 ? 1.24400 -42.69700 22.47000 1.000 25.32648 77 GLY C CA 1
ATOM 2094 C C . GLY B 1 77 ? 0.24700 -43.28200 21.49800 1.000 23.15970 77 GLY C C 1
ATOM 2095 O O . GLY B 1 77 ? -0.26700 -44.37900 21.72000 1.000 25.72190 77 GLY C O 1
ATOM 2096 N N . ARG B 1 78 ? -0.03000 -42.60100 20.40400 1.000 19.06817 78 ARG C N 1
ATOM 2097 C CA . ARG B 1 78 ? -0.94900 -43.16600 19.42400 1.000 32.09146 78 ARG C CA 1
ATOM 2098 C C . ARG B 1 78 ? -0.35200 -43.24600 18.01900 1.000 26.62397 78 ARG C C 1
ATOM 2099 O O . ARG B 1 78 ? -1.08100 -43.56800 17.06700 1.000 33.07105 78 ARG C O 1
ATOM 2107 N N . THR B 1 79 ? 0.95100 -43.00100 17.86300 1.000 26.94688 79 THR C N 1
ATOM 2108 C CA . THR B 1 79 ? 1.59500 -42.89000 16.55300 1.000 21.14310 79 THR C CA 1
ATOM 2109 C C . THR B 1 79 ? 2.58500 -44.03000 16.34500 1.000 25.79722 79 THR C C 1
ATOM 2110 O O . THR B 1 79 ? 3.37700 -44.34600 17.23400 1.000 18.59757 79 THR C O 1
ATOM 2114 N N . THR B 1 80 ? 2.54500 -44.63600 15.16200 1.000 32.44208 80 THR C N 1
ATOM 2115 C CA . THR B 1 80 ? 3.59000 -45.56900 14.76500 1.000 29.97416 80 THR C CA 1
ATOM 2116 C C . THR B 1 80 ? 4.84400 -44.78500 14.42400 1.000 26.47213 80 THR C C 1
ATOM 2117 O O . THR B 1 80 ? 4.76800 -43.71000 13.82800 1.000 24.38864 80 THR C O 1
ATOM 2121 N N . ASN B 1 81 ? 6.00400 -45.29500 14.81900 1.000 17.21171 81 ASN C N 1
ATOM 2122 C CA . ASN B 1 81 ? 7.24600 -44.65800 14.38900 1.000 21.97810 81 ASN C CA 1
ATOM 2123 C C . ASN B 1 81 ? 7.48800 -44.92400 12.89800 1.000 27.33362 81 ASN C C 1
ATOM 2124 O O . ASN B 1 81 ? 7.54700 -46.08400 12.47200 1.000 29.42380 81 ASN C O 1
ATOM 2129 N N . GLY B 1 82 ? 7.60900 -43.84900 12.10000 1.000 25.69471 82 GLY C N 1
ATOM 2130 C CA . GLY B 1 82 ? 7.91600 -43.94000 10.67000 1.000 15.56738 82 GLY C CA 1
ATOM 2131 C C . GLY B 1 82 ? 9.33800 -43.54900 10.28000 1.000 26.90460 82 GLY C C 1
ATOM 2132 O O . GLY B 1 82 ? 10.03300 -42.83100 11.01200 1.000 22.52353 82 GLY C O 1
ATOM 2133 N N . ILE B 1 83 ? 9.79000 -44.01300 9.12200 1.000 18.11249 83 ILE C N 1
ATOM 2134 C CA . ILE B 1 83 ? 11.16100 -43.79800 8.67800 1.000 21.26789 83 ILE C CA 1
ATOM 2135 C C . ILE B 1 83 ? 11.07500 -43.23500 7.27900 1.000 15.94392 83 ILE C C 1
ATOM 2136 O O . ILE B 1 83 ? 10.54400 -43.89100 6.38400 1.000 32.50043 83 ILE C O 1
ATOM 2141 N N . VAL B 1 84 ? 11.52700 -42.01700 7.09200 1.000 26.10791 84 VAL C N 1
ATOM 2142 C CA . VAL B 1 84 ? 11.54400 -41.39800 5.76900 1.000 28.22506 84 VAL C CA 1
ATOM 2143 C C . VAL B 1 84 ? 12.95200 -41.54300 5.21700 1.000 30.12805 84 VAL C C 1
ATOM 2144 O O . VAL B 1 84 ? 13.92400 -41.27400 5.93300 1.000 33.82369 84 VAL C O 1
ATOM 2148 N N . ASP B 1 85 ? 13.07600 -42.02900 3.98000 1.000 20.98489 85 ASP C N 1
ATOM 2149 C CA . ASP B 1 85 ? 14.41700 -42.26300 3.46100 1.000 29.03551 85 ASP C CA 1
ATOM 2150 C C . ASP B 1 85 ? 14.86400 -41.10800 2.55700 1.000 25.09077 85 ASP C C 1
ATOM 2151 O O . ASP B 1 85 ? 14.07800 -40.22300 2.19500 1.000 28.70693 85 ASP C O 1
ATOM 2156 N N . ALA B 1 86 ? 16.14100 -41.12400 2.18000 1.000 17.30441 86 ALA C N 1
ATOM 2157 C CA . ALA B 1 86 ? 16.67400 -39.97100 1.46000 1.000 30.86983 86 ALA C CA 1
ATOM 2158 C C . ALA B 1 86 ? 16.09800 -39.82600 0.05600 1.000 34.46316 86 ALA C C 1
ATOM 2159 O O . ALA B 1 86 ? 16.16600 -38.73100 -0.51400 1.000 39.04143 86 ALA C O 1
ATOM 2161 N N . GLY B 1 87 ? 15.53300 -40.88300 -0.51400 1.000 36.51963 87 GLY C N 1
ATOM 2162 C CA . GLY B 1 87 ? 14.91400 -40.74600 -1.81500 1.000 28.01678 87 GLY C CA 1
ATOM 2163 C C . GLY B 1 87 ? 13.46300 -40.31000 -1.82900 1.000 29.55218 87 GLY C C 1
ATOM 2164 O O . GLY B 1 87 ? 12.90400 -40.16500 -2.91700 1.000 26.24864 87 GLY C O 1
ATOM 2165 N N . PHE B 1 88 ? 12.83200 -40.10300 -0.66300 1.000 25.41158 88 PHE C N 1
ATOM 2166 C CA . PHE B 1 88 ? 11.39600 -39.82900 -0.58500 1.000 21.09014 88 PHE C CA 1
ATOM 2167 C C . PHE B 1 88 ? 11.13200 -38.34400 -0.79600 1.000 29.91046 88 PHE C C 1
ATOM 2168 O O . PHE B 1 88 ? 11.67600 -37.49900 -0.07400 1.000 22.52744 88 PHE C O 1
ATOM 2176 N N . ARG B 1 89 ? 10.27900 -38.02900 -1.77300 1.000 28.99285 89 ARG C N 1
ATOM 2177 C CA . ARG B 1 89 ? 9.98200 -36.64500 -2.11500 1.000 34.94344 89 ARG C CA 1
ATOM 2178 C C . ARG B 1 89 ? 8.51200 -36.28200 -1.93500 1.000 40.11689 89 ARG C C 1
ATOM 2179 O O . ARG B 1 89 ? 8.13900 -35.13800 -2.20800 1.000 41.87959 89 ARG C O 1
ATOM 2187 N N . GLY B 1 90 ? 7.67500 -37.20300 -1.45800 1.000 38.86105 90 GLY C N 1
ATOM 2188 C CA . GLY B 1 90 ? 6.28300 -36.90200 -1.18600 1.000 29.74445 90 GLY C CA 1
ATOM 2189 C C . GLY B 1 90 ? 6.09900 -36.16200 0.13000 1.000 37.27748 90 GLY C C 1
ATOM 2190 O O . GLY B 1 90 ? 7.04400 -35.87800 0.86500 1.000 37.38288 90 GLY C O 1
ATOM 2191 N N . GLU B 1 91 ? 4.84500 -35.82800 0.41300 1.000 29.09483 91 GLU C N 1
ATOM 2192 C CA . GLU B 1 91 ? 4.52500 -35.19800 1.67900 1.000 31.07074 91 GLU C CA 1
ATOM 2193 C C . GLU B 1 91 ? 4.83000 -36.15300 2.81800 1.000 31.94376 91 GLU C C 1
ATOM 2194 O O . GLU B 1 91 ? 4.69700 -37.37100 2.68000 1.000 35.47835 91 GLU C O 1
ATOM 2200 N N . VAL B 1 92 ? 5.29300 -35.60900 3.93800 1.000 32.94997 92 VAL C N 1
ATOM 2201 C CA . VAL B 1 92 ? 5.54500 -36.45400 5.09500 1.000 33.62154 92 VAL C CA 1
ATOM 2202 C C . VAL B 1 92 ? 4.23500 -36.64300 5.84300 1.000 20.52112 92 VAL C C 1
ATOM 2203 O O . VAL B 1 92 ? 3.47600 -35.69300 6.04700 1.000 32.24355 92 VAL C O 1
ATOM 2207 N N . GLN B 1 93 ? 3.94800 -37.87700 6.20600 1.000 20.44272 93 GLN C N 1
ATOM 2208 C CA . GLN B 1 93 ? 2.74500 -38.21800 6.94600 1.000 36.48833 93 GLN C CA 1
ATOM 2209 C C . GLN B 1 93 ? 3.14000 -38.90000 8.24500 1.000 32.63043 93 GLN C C 1
ATOM 2210 O O . GLN B 1 93 ? 4.17900 -39.55000 8.32400 1.000 28.26775 93 GLN C O 1
ATOM 2216 N N . ALA B 1 94 ? 2.34200 -38.68800 9.28300 1.000 17.46618 94 ALA C N 1
ATOM 2217 C CA . ALA B 1 94 ? 2.36100 -39.56100 10.44000 1.000 30.64186 94 ALA C CA 1
ATOM 2218 C C . ALA B 1 94 ? 1.24100 -40.57200 10.26000 1.000 35.22505 94 ALA C C 1
ATOM 2219 O O . ALA B 1 94 ? 0.18700 -40.23600 9.71000 1.000 18.01228 94 ALA C O 1
ATOM 2221 N N . ILE B 1 95 ? 1.48500 -41.81200 10.69500 1.000 36.73199 95 ILE C N 1
ATOM 2222 C CA . ILE B 1 95 ? 0.48100 -42.88100 10.69400 1.000 31.37838 95 ILE C CA 1
ATOM 2223 C C . ILE B 1 95 ? 0.12000 -43.17400 12.13900 1.000 30.93017 95 ILE C C 1
ATOM 2224 O O . ILE B 1 95 ? 0.95700 -43.66000 12.91300 1.000 33.07885 95 ILE C O 1
ATOM 2229 N N . VAL B 1 96 ? -1.13700 -42.94100 12.49500 1.000 27.72353 96 VAL C N 1
ATOM 2230 C CA . VAL B 1 96 ? -1.57400 -42.96600 13.88500 1.000 23.16069 96 VAL C CA 1
ATOM 2231 C C . VAL B 1 96 ? -2.53400 -44.12600 14.14600 1.000 31.65458 96 VAL C C 1
ATOM 2232 O O . VAL B 1 96 ? -3.39400 -44.45400 13.31400 1.000 25.81239 96 VAL C O 1
ATOM 2236 N N . ALA B 1 97 ? -2.52800 -44.62900 15.38300 1.000 27.11712 97 ALA C N 1
ATOM 2237 C CA . ALA B 1 97 ? -3.50600 -45.66700 15.79300 1.000 39.90341 97 ALA C CA 1
ATOM 2238 C C . ALA B 1 97 ? -4.73800 -44.97200 16.40100 1.000 41.41546 97 ALA C C 1
ATOM 2239 O O . ALA B 1 97 ? -4.66000 -43.75100 16.65400 1.000 44.23472 97 ALA C O 1
ATOM 2241 N N . PRO B 1 98 ? -5.87100 -45.67000 16.65800 1.000 45.49778 98 PRO C N 1
ATOM 2242 C CA . PRO B 1 98 ? -7.06500 -45.04000 17.26200 1.000 43.55966 98 PRO C CA 1
ATOM 2243 C C . PRO B 1 98 ? -6.67300 -44.33300 18.56900 1.000 28.99458 98 PRO C C 1
ATOM 2244 O O . PRO B 1 98 ? -5.97500 -44.94800 19.36100 1.000 37.37131 98 PRO C O 1
ATOM 2248 N N . GLY B 1 99 ? -7.16900 -43.11400 18.82400 1.000 38.52440 99 GLY C N 1
ATOM 2249 C CA . GLY B 1 99 ? -6.64100 -42.45500 20.02700 1.000 30.07835 99 GLY C CA 1
ATOM 2250 C C . GLY B 1 99 ? -7.23300 -41.09200 20.27400 1.000 30.04928 99 GLY C C 1
ATOM 2251 O O . GLY B 1 99 ? -8.15500 -40.74600 19.59800 1.000 31.19507 99 GLY C O 1
ATOM 2252 N N . ARG B 1 100 ? -6.67800 -40.37300 21.24200 1.000 34.72019 100 ARG C N 1
ATOM 2253 C CA . ARG B 1 100 ? -7.11100 -39.00600 21.61500 1.000 45.49692 100 ARG C CA 1
ATOM 2254 C C . ARG B 1 100 ? -6.90100 -38.08000 20.41800 1.000 45.61372 100 ARG C C 1
ATOM 2255 O O . ARG B 1 100 ? -5.85900 -38.11200 19.81100 1.000 45.62475 100 ARG C O 1
ATOM 2263 N N . PRO B 1 101 ? -7.91500 -37.30500 20.03800 1.000 53.69420 101 PRO C N 1
ATOM 2264 C CA . PRO B 1 101 ? -7.88000 -36.47200 18.84200 1.000 63.73327 101 PRO C CA 1
ATOM 2265 C C . PRO B 1 101 ? -6.79700 -35.40400 18.59100 1.000 72.08917 101 PRO C C 1
ATOM 2266 O O . PRO B 1 101 ? -6.67500 -34.97200 17.45200 1.000 79.17038 101 PRO C O 1
ATOM 2270 N N . ARG B 1 102 ? -6.05000 -34.96900 19.59700 1.000 57.47347 102 ARG C N 1
ATOM 2271 C CA . ARG B 1 102 ? -4.99100 -33.98800 19.22500 1.000 34.48342 102 ARG C CA 1
ATOM 2272 C C . ARG B 1 102 ? -3.60400 -34.63100 19.31400 1.000 30.35891 102 ARG C C 1
ATOM 2273 O O . ARG B 1 102 ? -3.45000 -35.52600 20.12600 1.000 28.17777 102 ARG C O 1
ATOM 2281 N N . ALA B 1 103 ? -2.64800 -34.17400 18.50000 1.000 30.84891 103 ALA C N 1
ATOM 2282 C CA . ALA B 1 103 ? -1.32000 -34.77700 18.48000 1.000 37.96543 103 ALA C CA 1
ATOM 2283 C C . ALA B 1 103 ? -0.27300 -33.77100 18.02800 1.000 40.78385 103 ALA C C 1
ATOM 2284 O O . ALA B 1 103 ? -0.52400 -32.92800 17.16300 1.000 46.22046 103 ALA C O 1
ATOM 2286 N N . GLN B 1 104 ? 0.91900 -33.89900 18.60800 1.000 34.67205 104 GLN C N 1
ATOM 2287 C CA . GLN B 1 104 ? 2.11000 -33.20900 18.13900 1.000 38.30308 104 GLN C CA 1
ATOM 2288 C C . GLN B 1 104 ? 3.09600 -34.23000 17.58800 1.000 28.52158 104 GLN C C 1
ATOM 2289 O O . GLN B 1 104 ? 3.23400 -35.32800 18.13300 1.000 36.63051 104 GLN C O 1
ATOM 2295 N N . PHE B 1 105 ? 3.77600 -33.86800 16.49800 1.000 37.68115 105 PHE C N 1
ATOM 2296 C CA . PHE B 1 105 ? 4.63000 -34.79700 15.77100 1.000 27.66883 105 PHE C CA 1
ATOM 2297 C C . PHE B 1 105 ? 6.03400 -34.23300 15.61600 1.000 29.09556 105 PHE C C 1
ATOM 2298 O O . PHE B 1 105 ? 6.22300 -33.09800 15.14300 1.000 17.49201 105 PHE C O 1
ATOM 2306 N N . TYR B 1 106 ? 7.00700 -35.05600 15.99100 1.000 16.83935 106 TYR C N 1
ATOM 2307 C CA . TYR B 1 106 ? 8.42900 -34.78200 15.83400 1.000 23.58662 106 TYR C CA 1
ATOM 2308 C C . TYR B 1 106 ? 8.98600 -35.48500 14.59700 1.000 18.64514 106 TYR C C 1
ATOM 2309 O O . TYR B 1 106 ? 8.53500 -36.55400 14.20700 1.000 16.16191 106 TYR C O 1
ATOM 2318 N N . CYS B 1 107 ? 9.98300 -34.85500 13.97100 1.000 21.11689 107 CYS C N 1
ATOM 2319 C CA . CYS B 1 107 ? 10.75200 -35.46300 12.88900 1.000 23.09237 107 CYS C CA 1
ATOM 2320 C C . CYS B 1 107 ? 12.21200 -35.34600 13.28000 1.000 18.77609 107 CYS C C 1
ATOM 2321 O O . CYS B 1 107 ? 12.67500 -34.25000 13.58100 1.000 26.08917 107 CYS C O 1
ATOM 2324 N N . THR B 1 108 ? 12.92700 -36.46000 13.32300 1.000 20.16208 108 THR C N 1
ATOM 2325 C CA . THR B 1 108 ? 14.32200 -36.43700 13.76800 1.000 25.50622 108 THR C CA 1
ATOM 2326 C C . THR B 1 108 ? 15.19500 -37.02200 12.68000 1.000 24.64190 108 THR C C 1
ATOM 2327 O O . THR B 1 108 ? 15.12300 -38.23900 12.42600 1.000 21.72188 108 THR C O 1
ATOM 2331 N N . PRO B 1 109 ? 16.05300 -36.23600 12.03700 1.000 28.44453 109 PRO C N 1
ATOM 2332 C CA . PRO B 1 109 ? 16.93600 -36.81100 11.01600 1.000 24.35878 109 PRO C CA 1
ATOM 2333 C C . PRO B 1 109 ? 17.93500 -37.74700 11.66300 1.000 21.06688 109 PRO C C 1
ATOM 2334 O O . PRO B 1 109 ? 18.42500 -37.49900 12.76900 1.000 34.00982 109 PRO C O 1
ATOM 2338 N N . LEU B 1 110 ? 18.19200 -38.85800 10.99000 1.000 25.69578 110 LEU C N 1
ATOM 2339 C CA . LEU B 1 110 ? 19.09800 -39.88700 11.49400 1.000 29.97359 110 LEU C CA 1
ATOM 2340 C C . LEU B 1 110 ? 20.30400 -39.98900 10.57100 1.000 28.25656 110 LEU C C 1
ATOM 2341 O O . LEU B 1 110 ? 20.14100 -40.26700 9.37900 1.000 38.84382 110 LEU C O 1
ATOM 2346 N N . ARG B 1 111 ? 21.50700 -39.77500 11.12100 1.000 27.69018 111 ARG C N 1
ATOM 2347 C CA . ARG B 1 111 ? 22.74500 -40.02100 10.37700 1.000 36.96430 111 ARG C CA 1
ATOM 2348 C C . ARG B 1 111 ? 23.01300 -41.52600 10.29100 1.000 28.22939 111 ARG C C 1
ATOM 2349 O O . ARG B 1 111 ? 23.38600 -42.15600 11.28700 1.000 31.68029 111 ARG C O 1
ATOM 2357 N N . LEU B 1 112 ? 22.86100 -42.08800 9.09100 1.000 20.50471 112 LEU C N 1
ATOM 2358 C CA . LEU B 1 112 ? 22.97200 -43.52700 8.87500 1.000 12.93339 112 LEU C CA 1
ATOM 2359 C C . LEU B 1 112 ? 24.40200 -44.02700 9.02000 1.000 22.34622 112 LEU C C 1
ATOM 2360 O O . LEU B 1 112 ? 25.34800 -43.36200 8.60400 1.000 38.02165 112 LEU C O 1
ATOM 2365 N N . ALA B 1 113 ? 24.56300 -45.24400 9.62000 1.000 28.46679 113 ALA C N 1
ATOM 2366 C CA . ALA B 1 113 ? 25.85400 -45.92700 9.57300 1.000 38.27484 113 ALA C CA 1
ATOM 2367 C C . ALA B 1 113 ? 25.92900 -46.86300 8.37300 1.000 40.86669 113 ALA C C 1
ATOM 2368 O O . ALA B 1 113 ? 24.90900 -47.32700 7.86000 1.000 39.85770 113 ALA C O 1
ATOM 2370 N N . PRO B 1 114 ? 27.12800 -47.14100 7.88600 1.000 39.79535 114 PRO C N 1
ATOM 2371 C CA . PRO B 1 114 ? 27.27000 -48.02400 6.71400 1.000 29.32225 114 PRO C CA 1
ATOM 2372 C C . PRO B 1 114 ? 26.84900 -49.46600 6.96700 1.000 25.51437 114 PRO C C 1
ATOM 2373 O O . PRO B 1 114 ? 26.10400 -50.04800 6.17800 1.000 29.66261 114 PRO C O 1
ATOM 2377 N N . GLY B 1 115 ? 27.33100 -50.06500 8.04900 1.000 16.97757 115 GLY C N 1
ATOM 2378 C CA . GLY B 1 115 ? 26.95600 -51.42600 8.35700 1.000 15.82644 115 GLY C CA 1
ATOM 2379 C C . GLY B 1 115 ? 27.31200 -51.74900 9.78700 1.000 24.63071 115 GLY C C 1
ATOM 2380 O O . GLY B 1 115 ? 27.75900 -50.89000 10.54900 1.000 30.11175 115 GLY C O 1
ATOM 2381 N N . ILE B 1 116 ? 27.10800 -53.01300 10.14000 1.000 18.97178 116 ILE C N 1
ATOM 2382 C CA . ILE B 1 116 ? 27.46700 -53.54700 11.44400 1.000 21.93215 116 ILE C CA 1
ATOM 2383 C C . ILE B 1 116 ? 27.99700 -54.96600 11.25300 1.000 36.66592 116 ILE C C 1
ATOM 2384 O O . ILE B 1 116 ? 27.55200 -55.70100 10.36400 1.000 36.43741 116 ILE C O 1
ATOM 2389 N N . ALA B 1 117 ? 28.96400 -55.35400 12.08600 1.000 39.03619 117 ALA C N 1
ATOM 2390 C CA . ALA B 1 117 ? 29.50200 -56.70400 12.02000 1.000 39.47116 117 ALA C CA 1
ATOM 2391 C C . ALA B 1 117 ? 28.50400 -57.70700 12.58500 1.000 40.55493 117 ALA C C 1
ATOM 2392 O O . ALA B 1 117 ? 27.86000 -57.45800 13.61000 1.000 39.67007 117 ALA C O 1
ATOM 2394 N N . THR B 1 118 ? 28.38200 -58.84300 11.90500 1.000 38.72700 118 THR C N 1
ATOM 2395 C CA . THR B 1 118 ? 27.47300 -59.91400 12.28400 1.000 37.70018 118 THR C CA 1
ATOM 2396 C C . THR B 1 118 ? 28.19400 -61.25000 12.12700 1.000 41.66590 118 THR C C 1
ATOM 2397 O O . THR B 1 118 ? 29.10100 -61.38300 11.30300 1.000 37.93075 118 THR C O 1
ATOM 2401 N N . ASP B 1 119 ? 27.80100 -62.23500 12.94000 1.000 36.80964 119 ASP C N 1
ATOM 2402 C CA . ASP B 1 119 ? 28.47900 -63.52900 12.89800 1.000 43.85692 119 ASP C CA 1
ATOM 2403 C C . ASP B 1 119 ? 28.20000 -64.25100 11.58300 1.000 49.00149 119 ASP C C 1
ATOM 2404 O O . ASP B 1 119 ? 29.09500 -64.87600 11.00500 1.000 55.51133 119 ASP C O 1
ATOM 2409 N N . VAL B 1 120 ? 26.96700 -64.15300 11.10000 1.000 49.83527 120 VAL C N 1
ATOM 2410 C CA . VAL B 1 120 ? 26.48900 -64.64700 9.81400 1.000 36.13246 120 VAL C CA 1
ATOM 2411 C C . VAL B 1 120 ? 26.67900 -63.53500 8.78600 1.000 35.51987 120 VAL C C 1
ATOM 2412 O O . VAL B 1 120 ? 26.55700 -62.35400 9.14900 1.000 43.74836 120 VAL C O 1
ATOM 2416 N N . PRO B 1 121 ? 26.99000 -63.83300 7.52200 1.000 39.91661 121 PRO C N 1
ATOM 2417 C CA . PRO B 1 121 ? 27.04600 -62.76700 6.50900 1.000 35.77515 121 PRO C CA 1
ATOM 2418 C C . PRO B 1 121 ? 25.76600 -61.93700 6.49500 1.000 31.71937 121 PRO C C 1
ATOM 2419 O O . PRO B 1 121 ? 24.65700 -62.47200 6.46500 1.000 36.19148 121 PRO C O 1
ATOM 2423 N N . PHE B 1 122 ? 25.93400 -60.61200 6.53300 1.000 30.92612 122 PHE C N 1
ATOM 2424 C CA . PHE B 1 122 ? 24.81100 -59.71100 6.80000 1.000 27.74572 122 PHE C CA 1
ATOM 2425 C C . PHE B 1 122 ? 23.67100 -59.91500 5.80600 1.000 27.87299 122 PHE C C 1
ATOM 2426 O O . PHE B 1 122 ? 22.50200 -59.99300 6.19300 1.000 35.10516 122 PHE C O 1
ATOM 2434 N N . PHE B 1 123 ? 23.98800 -60.00400 4.52100 1.000 34.22567 123 PHE C N 1
ATOM 2435 C CA . PHE B 1 123 ? 22.94900 -60.05200 3.50300 1.000 29.65221 123 PHE C CA 1
ATOM 2436 C C . PHE B 1 123 ? 22.39700 -61.44500 3.28300 1.000 33.05090 123 PHE C C 1
ATOM 2437 O O . PHE B 1 123 ? 21.57600 -61.63800 2.38200 1.000 41.77104 123 PHE C O 1
ATOM 2445 N N . GLU B 1 124 ? 22.80400 -62.41700 4.08900 1.000 27.67618 124 GLU C N 1
ATOM 2446 C CA . GLU B 1 124 ? 22.09000 -63.68300 4.11800 1.000 38.26478 124 GLU C CA 1
ATOM 2447 C C . GLU B 1 124 ? 20.86000 -63.62600 5.01000 1.000 31.86181 124 GLU C C 1
ATOM 2448 O O . GLU B 1 124 ? 20.04000 -64.54400 4.97000 1.000 35.97339 124 GLU C O 1
ATOM 2454 N N . VAL B 1 125 ? 20.70800 -62.56900 5.79600 1.000 34.50558 125 VAL C N 1
ATOM 2455 C CA . VAL B 1 125 ? 19.57500 -62.39200 6.69400 1.000 38.13102 125 VAL C CA 1
ATOM 2456 C C . VAL B 1 125 ? 18.74300 -61.17400 6.30500 1.000 32.25608 125 VAL C C 1
ATOM 2457 O O . VAL B 1 125 ? 17.52000 -61.26500 6.17000 1.000 35.43382 125 VAL C O 1
ATOM 2461 N N . PHE B 1 126 ? 19.39300 -60.03100 6.09000 1.000 20.47492 126 PHE C N 1
ATOM 2462 C CA . PHE B 1 126 ? 18.68200 -58.81600 5.71800 1.000 25.41681 126 PHE C CA 1
ATOM 2463 C C . PHE B 1 126 ? 18.82000 -58.55800 4.22100 1.000 34.85569 126 PHE C C 1
ATOM 2464 O O . PHE B 1 126 ? 19.83400 -58.89800 3.60100 1.000 34.14355 126 PHE C O 1
ATOM 2472 N N . ALA B 1 127 ? 17.77300 -57.94500 3.64000 1.000 27.43020 127 ALA C N 1
ATOM 2473 C CA . ALA B 1 127 ? 17.68300 -57.74600 2.20500 1.000 22.88234 127 ALA C CA 1
ATOM 2474 C C . ALA B 1 127 ? 18.52000 -56.54200 1.77300 1.000 30.68529 127 ALA C C 1
ATOM 2475 O O . ALA B 1 127 ? 18.55400 -55.52100 2.46600 1.000 30.01321 127 ALA C O 1
ATOM 2477 N N . PRO B 1 128 ? 19.19700 -56.63100 0.63300 1.000 37.12285 128 PRO C N 1
ATOM 2478 C CA . PRO B 1 128 ? 19.96400 -55.47500 0.14900 1.000 39.26705 128 PRO C CA 1
ATOM 2479 C C . PRO B 1 128 ? 19.05600 -54.27100 -0.09000 1.000 41.78875 128 PRO C C 1
ATOM 2480 O O . PRO B 1 128 ? 17.86000 -54.41200 -0.35400 1.000 46.01182 128 PRO C O 1
ATOM 2484 N N . LYS B 1 129 ? 19.63400 -53.07500 0.05100 1.000 35.87339 129 LYS C N 1
ATOM 2485 C CA . LYS B 1 129 ? 18.91100 -51.81800 -0.10200 1.000 42.06524 129 LYS C CA 1
ATOM 2486 C C . LYS B 1 129 ? 19.69300 -50.88500 -1.01700 1.000 45.79086 129 LYS C C 1
ATOM 2487 O O . LYS B 1 129 ? 20.83000 -51.15800 -1.40200 1.000 39.04226 129 LYS C O 1
ATOM 2493 N N . ARG B 1 130 ? 19.07100 -49.76500 -1.36500 1.000 54.52495 130 ARG C N 1
ATOM 2494 C CA . ARG B 1 130 ? 19.79700 -48.69100 -2.02100 1.000 54.14098 130 ARG C CA 1
ATOM 2495 C C . ARG B 1 130 ? 20.47300 -47.80800 -0.98300 1.000 57.83885 130 ARG C C 1
ATOM 2496 O O . ARG B 1 130 ? 20.03500 -47.72200 0.16900 1.000 50.63838 130 ARG C O 1
ATOM 2504 N N . ASP B 1 131 ? 21.54900 -47.13700 -1.40400 1.000 59.07009 131 ASP C N 1
ATOM 2505 C CA . ASP B 1 131 ? 22.11900 -46.08400 -0.56800 1.000 56.63093 131 ASP C CA 1
ATOM 2506 C C . ASP B 1 131 ? 21.06300 -45.03200 -0.23100 1.000 46.45615 131 ASP C C 1
ATOM 2507 O O . ASP B 1 131 ? 21.03300 -44.50100 0.88700 1.000 53.41154 131 ASP C O 1
ATOM 2512 N N . GLU B 1 132 ? 20.15600 -44.75500 -1.17100 1.000 29.48336 132 GLU C N 1
ATOM 2513 C CA . GLU B 1 132 ? 19.07300 -43.82200 -0.88800 1.000 44.80925 132 GLU C CA 1
ATOM 2514 C C . GLU B 1 132 ? 18.12500 -44.36300 0.18500 1.000 48.73355 132 GLU C C 1
ATOM 2515 O O . GLU B 1 132 ? 17.62900 -43.59800 1.01900 1.000 51.56740 132 GLU C O 1
ATOM 2521 N N . ASP B 1 133 ? 17.85900 -45.66900 0.18600 1.000 41.76483 133 ASP C N 1
ATOM 2522 C CA . ASP B 1 133 ? 16.96200 -46.24100 1.18700 1.000 32.65677 133 ASP C CA 1
ATOM 2523 C C . ASP B 1 133 ? 17.57700 -46.13600 2.57500 1.000 24.18312 133 ASP C C 1
ATOM 2524 O O . ASP B 1 133 ? 18.79600 -46.14700 2.75400 1.000 27.69295 133 ASP C O 1
ATOM 2529 N N . ALA B 1 134 ? 16.71200 -46.08600 3.57200 1.000 27.18782 134 ALA C N 1
ATOM 2530 C CA . ALA B 1 134 ? 17.16300 -45.96900 4.94300 1.000 20.12404 134 ALA C CA 1
ATOM 2531 C C . ALA B 1 134 ? 17.52600 -47.32400 5.54400 1.000 22.87699 134 ALA C C 1
ATOM 2532 O O . ALA B 1 134 ? 18.58200 -47.48700 6.16300 1.000 20.54756 134 ALA C O 1
ATOM 2534 N N . GLY B 1 135 ? 16.65900 -48.31000 5.36400 1.000 24.52076 135 GLY C N 1
ATOM 2535 C CA . GLY B 1 135 ? 16.75500 -49.53500 6.11200 1.000 22.05323 135 GLY C CA 1
ATOM 2536 C C . GLY B 1 135 ? 16.81800 -50.75900 5.21600 1.000 26.23000 135 GLY C C 1
ATOM 2537 O O . GLY B 1 135 ? 16.60400 -50.70500 3.99600 1.000 21.15325 135 GLY C O 1
ATOM 2538 N N . TYR B 1 136 ? 17.09500 -51.87600 5.87400 1.000 24.73877 136 TYR C N 1
ATOM 2539 C CA . TYR B 1 136 ? 17.29200 -53.17500 5.25300 1.000 17.97390 136 TYR C CA 1
ATOM 2540 C C . TYR B 1 136 ? 16.10700 -54.04800 5.67100 1.000 31.29555 136 TYR C C 1
ATOM 2541 O O . TYR B 1 136 ? 15.94900 -54.36900 6.85800 1.000 22.72155 136 TYR C O 1
ATOM 2550 N N . ASP B 1 137 ? 15.27400 -54.41600 4.69700 1.000 33.99464 137 ASP C N 1
ATOM 2551 C CA . ASP B 1 137 ? 14.05100 -55.16800 4.96200 1.000 28.25014 137 ASP C CA 1
ATOM 2552 C C . ASP B 1 137 ? 14.33800 -56.51300 5.63100 1.000 31.64716 137 ASP C C 1
ATOM 2553 O O . ASP B 1 137 ? 15.32000 -57.19400 5.31900 1.000 34.03188 137 ASP C O 1
ATOM 2558 N N . ILE B 1 138 ? 13.44100 -56.91600 6.52500 1.000 27.34005 138 ILE C N 1
ATOM 2559 C CA . ILE B 1 138 ? 13.63000 -58.09600 7.35800 1.000 25.34065 138 ILE C CA 1
ATOM 2560 C C . ILE B 1 138 ? 12.58300 -59.13500 6.95400 1.000 30.02377 138 ILE C C 1
ATOM 2561 O O . ILE B 1 138 ? 11.38200 -58.94900 7.21500 1.000 37.28990 138 ILE C O 1
ATOM 2566 N N . PRO B 1 139 ? 12.97200 -60.22300 6.29200 1.000 30.50089 139 PRO C N 1
ATOM 2567 C CA . PRO B 1 139 ? 11.98200 -61.23400 5.91000 1.000 35.11202 139 PRO C CA 1
ATOM 2568 C C . PRO B 1 139 ? 11.54200 -62.04700 7.11800 1.000 32.21476 139 PRO C C 1
ATOM 2569 O O . PRO B 1 139 ? 12.35000 -62.39500 7.98300 1.000 30.44225 139 PRO C O 1
ATOM 2573 N N . CYS B 1 140 ? 10.24800 -62.33200 7.18100 1.000 32.52985 140 CYS C N 1
ATOM 2574 C CA . CYS B 1 140 ? 9.70100 -63.10200 8.29700 1.000 37.03886 140 CYS C CA 1
ATOM 2575 C C . CYS B 1 140 ? 10.25800 -64.51900 8.26600 1.000 36.75259 140 CYS C C 1
ATOM 2576 O O . CYS B 1 140 ? 10.08400 -65.21800 7.25900 1.000 39.75374 140 CYS C O 1
ATOM 2579 N N . PRO B 1 141 ? 10.93400 -64.98100 9.32300 1.000 41.10877 141 PRO C N 1
ATOM 2580 C CA . PRO B 1 141 ? 11.63700 -66.27600 9.25300 1.000 44.84101 141 PRO C CA 1
ATOM 2581 C C . PRO B 1 141 ? 10.72300 -67.48800 9.26500 1.000 46.42063 141 PRO C C 1
ATOM 2582 O O . PRO B 1 141 ? 11.22400 -68.61000 9.13000 1.000 53.56319 141 PRO C O 1
ATOM 2586 N N . ARG B 1 142 ? 9.41700 -67.29800 9.41900 1.000 39.28470 142 ARG C N 1
ATOM 2587 C CA . ARG B 1 142 ? 8.44200 -68.37100 9.59600 1.000 44.42225 142 ARG C CA 1
ATOM 2588 C C . ARG B 1 142 ? 7.06300 -67.75000 9.46600 1.000 41.41180 142 ARG C C 1
ATOM 2589 O O . ARG B 1 142 ? 6.88300 -66.55400 9.71600 1.000 42.02566 142 ARG C O 1
ATOM 2597 N N . GLU B 1 143 ? 6.09600 -68.56900 9.07600 1.000 28.51012 143 GLU C N 1
ATOM 2598 C CA . GLU B 1 143 ? 4.72900 -68.08100 8.98300 1.000 40.17066 143 GLU C CA 1
ATOM 2599 C C . GLU B 1 143 ? 4.23300 -67.61900 10.35200 1.000 43.20720 143 GLU C C 1
ATOM 2600 O O . GLU B 1 143 ? 4.63600 -68.13900 11.39500 1.000 50.58261 143 GLU C O 1
ATOM 2606 N N . LEU B 1 144 ? 3.35800 -66.61800 10.33800 1.000 49.35802 144 LEU C N 1
ATOM 2607 C CA . LEU B 1 144 ? 2.81300 -66.02000 11.55400 1.000 51.99635 144 LEU C CA 1
ATOM 2608 C C . LEU B 1 144 ? 1.34100 -65.72100 11.33200 1.000 47.55355 144 LEU C C 1
ATOM 2609 O O . LEU B 1 144 ? 1.00100 -64.96200 10.42100 1.000 43.35979 144 LEU C O 1
ATOM 2614 N N . VAL B 1 145 ? 0.47600 -66.28000 12.16900 1.000 41.29618 145 VAL C N 1
ATOM 2615 C CA . VAL B 1 145 ? -0.95100 -65.98300 12.12700 1.000 45.55449 145 VAL C CA 1
ATOM 2616 C C . VAL B 1 145 ? -1.28400 -65.19900 13.39000 1.000 47.11009 145 VAL C C 1
ATOM 2617 O O . VAL B 1 145 ? -1.42600 -65.77800 14.47200 1.000 58.20659 145 VAL C O 1
ATOM 2621 N N . LEU B 1 146 ? -1.42800 -63.87800 13.26400 1.000 46.24913 146 LEU C N 1
ATOM 2622 C CA . LEU B 1 146 ? -1.71600 -63.04300 14.42200 1.000 43.47324 146 LEU C CA 1
ATOM 2623 C C . LEU B 1 146 ? -3.20500 -62.77200 14.49100 1.000 45.04958 146 LEU C C 1
ATOM 2624 O O . LEU B 1 146 ? -3.72300 -62.01400 13.65700 1.000 41.67662 146 LEU C O 1
ATOM 2629 N N . PRO B 1 147 ? -3.92500 -63.35400 15.44400 1.000 46.03754 147 PRO C N 1
ATOM 2630 C CA . PRO B 1 147 ? -5.31800 -62.97900 15.65500 1.000 48.66451 147 PRO C CA 1
ATOM 2631 C C . PRO B 1 147 ? -5.41300 -61.53100 16.09900 1.000 50.12518 147 PRO C C 1
ATOM 2632 O O . PRO B 1 147 ? -4.40000 -60.92400 16.47600 1.000 42.00465 147 PRO C O 1
ATOM 2636 N N . PRO B 1 148 ? -6.60300 -60.93300 16.05100 1.000 51.46998 148 PRO C N 1
ATOM 2637 C CA . PRO B 1 148 ? -6.75900 -59.57800 16.58700 1.000 43.54276 148 PRO C CA 1
ATOM 2638 C C . PRO B 1 148 ? -6.19900 -59.50400 18.00200 1.000 45.82035 148 PRO C C 1
ATOM 2639 O O . PRO B 1 148 ? -6.36800 -60.42200 18.80700 1.000 46.44463 148 PRO C O 1
ATOM 2643 N N . GLY B 1 149 ? -5.48300 -58.42100 18.28900 1.000 41.54766 149 GLY C N 1
ATOM 2644 C CA . GLY B 1 149 ? -4.82700 -58.26300 19.56400 1.000 21.45990 149 GLY C CA 1
ATOM 2645 C C . GLY B 1 149 ? -3.59700 -59.11800 19.76800 1.000 31.24574 149 GLY C C 1
ATOM 2646 O O . GLY B 1 149 ? -2.84600 -58.87100 20.72200 1.000 38.58307 149 GLY C O 1
ATOM 2647 N N . GLY B 1 150 ? -3.34500 -60.09300 18.89700 1.000 34.59469 150 GLY C N 1
ATOM 2648 C CA . GLY B 1 150 ? -2.25300 -61.02600 19.11600 1.000 33.42498 150 GLY C CA 1
ATOM 2649 C C . GLY B 1 150 ? -0.88100 -60.43200 18.82100 1.000 39.48443 150 GLY C C 1
ATOM 2650 O O . GLY B 1 150 ? -0.69700 -59.64700 17.88900 1.000 34.20998 150 GLY C O 1
ATOM 2651 N N . ALA B 1 151 ? 0.09600 -60.83800 19.63300 1.000 40.19029 151 ALA C N 1
ATOM 2652 C CA . ALA B 1 151 ? 1.48300 -60.43200 19.48800 1.000 34.64024 151 ALA C CA 1
ATOM 2653 C C . ALA B 1 151 ? 2.37200 -61.66300 19.44700 1.000 42.37319 151 ALA C C 1
ATOM 2654 O O . ALA B 1 151 ? 2.07300 -62.69200 20.06200 1.000 47.89522 151 ALA C O 1
ATOM 2656 N N . GLU B 1 152 ? 3.47600 -61.54100 18.71700 1.000 52.81659 152 GLU C N 1
ATOM 2657 C CA . GLU B 1 152 ? 4.45700 -62.60900 18.61300 1.000 60.84493 152 GLU C CA 1
ATOM 2658 C C . GLU B 1 152 ? 5.84100 -61.98800 18.62900 1.000 48.99554 152 GLU C C 1
ATOM 2659 O O . GLU B 1 152 ? 6.05300 -60.89000 18.10700 1.000 45.27156 152 GLU C O 1
ATOM 2665 N N . THR B 1 153 ? 6.77700 -62.69100 19.24800 1.000 40.43206 153 THR C N 1
ATOM 2666 C CA . THR B 1 153 ? 8.17300 -62.28700 19.23000 1.000 42.08147 153 THR C CA 1
ATOM 2667 C C . THR B 1 153 ? 8.85400 -62.95400 18.04100 1.000 45.53089 153 THR C C 1
ATOM 2668 O O . THR B 1 153 ? 8.88500 -64.18700 17.94100 1.000 33.00826 153 THR C O 1
ATOM 2672 N N . VAL B 1 154 ? 9.36700 -62.14000 17.12600 1.000 46.83432 154 VAL C N 1
ATOM 2673 C CA . VAL B 1 154 ? 10.06600 -62.62900 15.94600 1.000 48.98524 154 VAL C CA 1
ATOM 2674 C C . VAL B 1 154 ? 11.55800 -62.59100 16.22700 1.000 46.19295 154 VAL C C 1
ATOM 2675 O O . VAL B 1 154 ? 12.08000 -61.58100 16.71900 1.000 48.18280 154 VAL C O 1
ATOM 2679 N N . THR B 1 155 ? 12.23900 -63.69400 15.93400 1.000 40.62461 155 THR C N 1
ATOM 2680 C CA . THR B 1 155 ? 13.65600 -63.85500 16.23000 1.000 39.39443 155 THR C CA 1
ATOM 2681 C C . THR B 1 155 ? 14.35700 -64.40500 14.99700 1.000 35.31685 155 THR C C 1
ATOM 2682 O O . THR B 1 155 ? 13.87500 -65.35800 14.37400 1.000 38.36463 155 THR C O 1
ATOM 2686 N N . LEU B 1 156 ? 15.48100 -63.77900 14.64200 1.000 31.87669 156 LEU C N 1
ATOM 2687 C CA . LEU B 1 156 ? 16.33900 -63.99800 13.48900 1.000 33.61324 156 LEU C CA 1
ATOM 2688 C C . LEU B 1 156 ? 17.64000 -64.67500 13.90500 1.000 39.72019 156 LEU C C 1
ATOM 2689 O O . LEU B 1 156 ? 18.16800 -64.38400 14.98300 1.000 42.60251 156 LEU C O 1
ATOM 2694 N N . PRO B 1 157 ? 18.18500 -65.56000 13.06500 1.000 35.86004 157 PRO C N 1
ATOM 2695 C CA . PRO B 1 157 ? 19.37900 -66.33200 13.44700 1.000 38.36630 157 PRO C CA 1
ATOM 2696 C C . PRO B 1 157 ? 20.65900 -65.58500 13.09700 1.000 49.69534 157 PRO C C 1
ATOM 2697 O O . PRO B 1 157 ? 21.41500 -65.94800 12.18300 1.000 52.41299 157 PRO C O 1
ATOM 2701 N N . VAL B 1 158 ? 20.91300 -64.50100 13.82600 1.000 39.95155 158 VAL C N 1
ATOM 2702 C CA . VAL B 1 158 ? 22.09200 -63.67800 13.58000 1.000 36.02873 158 VAL C CA 1
ATOM 2703 C C . VAL B 1 158 ? 22.41600 -62.91900 14.85700 1.000 38.46934 158 VAL C C 1
ATOM 2704 O O . VAL B 1 158 ? 21.51900 -62.47800 15.58500 1.000 38.97461 158 VAL C O 1
ATOM 2708 N N . HIS B 1 159 ? 23.71500 -62.78200 15.12800 1.000 32.31584 159 HIS C N 1
ATOM 2709 C CA . HIS B 1 159 ? 24.21400 -62.03700 16.27400 1.000 40.06858 159 HIS C CA 1
ATOM 2710 C C . HIS B 1 159 ? 25.12400 -60.91100 15.80600 1.000 47.10281 159 HIS C C 1
ATOM 2711 O O . HIS B 1 159 ? 25.79900 -61.02100 14.77700 1.000 51.21069 159 HIS C O 1
ATOM 2718 N N . ARG B 1 160 ? 25.13700 -59.82200 16.56600 1.000 57.13684 160 ARG C N 1
ATOM 2719 C CA . ARG B 1 160 ? 26.15300 -58.79800 16.37600 1.000 52.59225 160 ARG C CA 1
ATOM 2720 C C . ARG B 1 160 ? 27.44000 -59.24300 17.05800 1.000 52.54719 160 ARG C C 1
ATOM 2721 O O . ARG B 1 160 ? 27.41100 -59.92800 18.08500 1.000 51.07167 160 ARG C O 1
ATOM 2729 N N . THR B 1 161 ? 28.57900 -58.85900 16.47600 1.000 38.82833 161 THR C N 1
ATOM 2730 C CA . THR B 1 161 ? 29.86700 -59.30100 16.99300 1.000 42.52826 161 THR C CA 1
ATOM 2731 C C . THR B 1 161 ? 30.70800 -58.18100 17.59500 1.000 48.78244 161 THR C C 1
ATOM 2732 O O . THR B 1 161 ? 31.80100 -58.45900 18.10100 1.000 49.84508 161 THR C O 1
ATOM 2736 N N . ASP B 1 162 ? 30.23300 -56.93800 17.56700 1.000 58.53223 162 ASP C N 1
ATOM 2737 C CA . ASP B 1 162 ? 30.86200 -55.83100 18.28400 1.000 59.41757 162 ASP C CA 1
ATOM 2738 C C . ASP B 1 162 ? 29.81000 -54.73600 18.45300 1.000 57.73604 162 ASP C C 1
ATOM 2739 O O . ASP B 1 162 ? 28.62800 -54.94600 18.16600 1.000 58.22481 162 ASP C O 1
ATOM 2744 N N . GLY B 1 163 ? 30.23300 -53.56200 18.90600 1.000 55.97231 163 GLY C N 1
ATOM 2745 C CA . GLY B 1 163 ? 29.27300 -52.49000 19.07400 1.000 56.45927 163 GLY C CA 1
ATOM 2746 C C . GLY B 1 163 ? 29.70400 -51.15700 18.50700 1.000 54.61594 163 GLY C C 1
ATOM 2747 O O . GLY B 1 163 ? 29.69500 -50.15700 19.22600 1.000 59.52866 163 GLY C O 1
ATOM 2748 N N . ARG B 1 164 ? 30.05300 -51.11500 17.21600 1.000 51.70026 164 ARG C N 1
ATOM 2749 C CA . ARG B 1 164 ? 30.63900 -49.90200 16.64400 1.000 59.77870 164 ARG C CA 1
ATOM 2750 C C . ARG B 1 164 ? 29.58400 -48.86200 16.25800 1.000 62.20714 164 ARG C C 1
ATOM 2751 O O . ARG B 1 164 ? 29.82900 -47.65500 16.37600 1.000 68.33913 164 ARG C O 1
ATOM 2759 N N . HIS B 1 165 ? 28.41000 -49.29700 15.80500 1.000 54.13349 165 HIS C N 1
ATOM 2760 C CA . HIS B 1 165 ? 27.28800 -48.40100 15.52100 1.000 38.48624 165 HIS C CA 1
ATOM 2761 C C . HIS B 1 165 ? 26.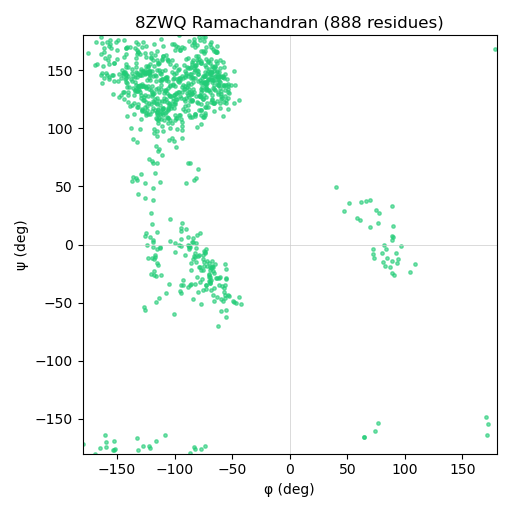04400 -48.90200 16.24800 1.000 30.71755 165 HIS C C 1
ATOM 2762 O O . HIS B 1 165 ? 26.08800 -49.85300 17.03400 1.000 31.30301 165 HIS C O 1
ATOM 2769 N N . TRP B 1 166 ? 24.91600 -48.27200 15.97400 1.000 21.54275 166 TRP C N 1
ATOM 2770 C CA . TRP B 1 166 ? 23.66800 -48.76500 16.53100 1.000 33.62827 166 TRP C CA 1
ATOM 2771 C C . TRP B 1 166 ? 22.80200 -49.35800 15.43200 1.000 25.88640 166 TRP C C 1
ATOM 2772 O O . TRP B 1 166 ? 23.01600 -49.11200 14.24500 1.000 28.68960 166 TRP C O 1
ATOM 2783 N N . ALA B 1 167 ? 21.82300 -50.15100 15.85200 1.000 26.41907 167 ALA C N 1
ATOM 2784 C CA . ALA B 1 167 ? 20.90500 -50.79900 14.93600 1.000 19.74673 167 ALA C CA 1
ATOM 2785 C C . ALA B 1 167 ? 19.54400 -50.90300 15.60400 1.000 23.14507 167 ALA C C 1
ATOM 2786 O O . ALA B 1 167 ? 19.44900 -51.13700 16.81400 1.000 25.40361 167 ALA C O 1
ATOM 2788 N N . TYR B 1 168 ? 18.49700 -50.73100 14.80500 1.000 24.99057 168 TYR C N 1
ATOM 2789 C CA . TYR B 1 168 ? 17.14000 -50.59000 15.31000 1.000 27.79104 168 TYR C CA 1
ATOM 2790 C C . TYR B 1 168 ? 16.20300 -51.28400 14.34000 1.000 16.80833 168 TYR C C 1
ATOM 2791 O O . TYR B 1 168 ? 16.30100 -51.06300 13.12900 1.000 19.65088 168 TYR C O 1
ATOM 2800 N N . VAL B 1 169 ? 15.31700 -52.11700 14.86900 1.000 16.64286 169 VAL C N 1
ATOM 2801 C CA . VAL B 1 169 ? 14.23700 -52.67500 14.08300 1.000 19.89939 169 VAL C CA 1
ATOM 2802 C C . VAL B 1 169 ? 13.03100 -51.74800 14.20700 1.000 22.22827 169 VAL C C 1
ATOM 2803 O O . VAL B 1 169 ? 12.59400 -51.39300 15.31700 1.000 16.66075 169 VAL C O 1
ATOM 2807 N N . PHE B 1 170 ? 12.55100 -51.29400 13.04900 1.000 25.76886 170 PHE C N 1
ATOM 2808 C CA . PHE B 1 170 ? 11.40100 -50.42400 12.86800 1.000 24.01151 170 PHE C CA 1
ATOM 2809 C C . PHE B 1 170 ? 10.42000 -51.13100 11.94200 1.000 27.75302 170 PHE C C 1
ATOM 2810 O O . PHE B 1 170 ? 10.81800 -51.95200 11.09900 1.000 27.12519 170 PHE C O 1
ATOM 2818 N N . GLY B 1 171 ? 9.13900 -50.78200 12.08100 1.000 21.89880 171 GLY C N 1
ATOM 2819 C CA . GLY B 1 171 ? 8.12600 -51.29100 11.18000 1.000 17.20111 171 GLY C CA 1
ATOM 2820 C C . GLY B 1 171 ? 8.27500 -50.73800 9.78100 1.000 19.85881 171 GLY C C 1
ATOM 2821 O O . GLY B 1 171 ? 9.11200 -49.88800 9.48100 1.000 33.10332 171 GLY C O 1
ATOM 2822 N N . ARG B 1 172 ? 7.46100 -51.25800 8.89400 1.000 21.21565 172 ARG C N 1
ATOM 2823 C CA . ARG B 1 172 ? 7.36300 -50.76400 7.53600 1.000 23.78302 172 ARG C CA 1
ATOM 2824 C C . ARG B 1 172 ? 6.04900 -50.01200 7.39200 1.000 27.74869 172 ARG C C 1
ATOM 2825 O O . ARG B 1 172 ? 5.03500 -50.40100 7.99500 1.000 33.22432 172 ARG C O 1
ATOM 2833 N N . SER B 1 173 ? 6.07900 -48.93000 6.60200 1.000 27.73564 173 SER C N 1
ATOM 2834 C CA . SER B 1 173 ? 4.89600 -48.09000 6.40600 1.000 36.78846 173 SER C CA 1
ATOM 2835 C C . SER B 1 173 ? 3.67400 -48.91600 6.06000 1.000 32.07090 173 SER C C 1
ATOM 2836 O O . SER B 1 173 ? 2.59800 -48.72200 6.63400 1.000 37.76033 173 SER C O 1
ATOM 2839 N N . SER B 1 174 ? 3.82400 -49.82300 5.10200 1.000 24.44633 174 SER C N 1
ATOM 2840 C CA . SER B 1 174 ? 2.70600 -50.64800 4.66500 1.000 36.07321 174 SER C CA 1
ATOM 2841 C C . SER B 1 174 ? 2.09200 -51.40600 5.83400 1.000 38.43519 174 SER C C 1
ATOM 2842 O O . SER B 1 174 ? 0.86700 -51.46700 5.97300 1.000 39.14170 174 SER C O 1
ATOM 2845 N N . LEU B 1 175 ? 2.93100 -51.97500 6.70300 1.000 27.94712 175 LEU C N 1
ATOM 2846 C CA . LEU B 1 175 ? 2.36900 -52.72400 7.82200 1.000 26.59040 175 LEU C CA 1
ATOM 2847 C C . LEU B 1 175 ? 1.80400 -51.78500 8.88700 1.000 23.58216 175 LEU C C 1
ATOM 2848 O O . LEU B 1 175 ? 0.74500 -52.06500 9.46200 1.000 25.65322 175 LEU C O 1
ATOM 2853 N N . ASN B 1 176 ? 2.48700 -50.66500 9.16600 1.000 18.51970 176 ASN C N 1
ATOM 2854 C CA . ASN B 1 176 ? 1.95900 -49.73100 10.16200 1.000 25.48896 176 ASN C CA 1
ATOM 2855 C C . ASN B 1 176 ? 0.55200 -49.25300 9.80500 1.000 27.41074 176 ASN C C 1
ATOM 2856 O O . ASN B 1 176 ? -0.31700 -49.16300 10.68100 1.000 35.33494 176 ASN C O 1
ATOM 2861 N N . LEU B 1 177 ? 0.30100 -48.96500 8.51900 1.000 29.96011 177 LEU C N 1
ATOM 2862 C CA . LEU B 1 177 ? -1.02400 -48.50400 8.09900 1.000 34.76962 177 LEU C CA 1
ATOM 2863 C C . LEU B 1 177 ? -2.07500 -49.59000 8.29500 1.000 38.27130 177 LEU C C 1
ATOM 2864 O O . LEU B 1 177 ? -3.25900 -49.28800 8.45700 1.000 38.14476 177 LEU C O 1
ATOM 2869 N N . ARG B 1 178 ? -1.67100 -50.84600 8.31300 1.000 35.41877 178 ARG C N 1
ATOM 2870 C CA . ARG B 1 178 ? -2.65000 -51.88100 8.57800 1.000 39.68495 178 ARG C CA 1
ATOM 2871 C C . ARG B 1 178 ? -2.87100 -52.10900 10.06300 1.000 39.72641 178 ARG C C 1
ATOM 2872 O O . ARG B 1 178 ? -3.67400 -52.97800 10.42100 1.000 50.94876 178 ARG C O 1
ATOM 2880 N N . GLY B 1 179 ? -2.21600 -51.34200 10.93000 1.000 17.30736 179 GLY C N 1
ATOM 2881 C CA . GLY B 1 179 ? -2.28100 -51.64700 12.34400 1.000 21.22035 179 GLY C CA 1
ATOM 2882 C C . GLY B 1 179 ? -1.56100 -52.91100 12.76200 1.000 29.05202 179 GLY C C 1
ATOM 2883 O O . GLY B 1 179 ? -1.81300 -53.43600 13.85100 1.000 30.52139 179 GLY C O 1
ATOM 2884 N N . ILE B 1 180 ? -0.70300 -53.44300 11.90400 1.000 22.86124 180 ILE C N 1
ATOM 2885 C CA . ILE B 1 180 ? 0.22200 -54.49300 12.27800 1.000 17.96453 180 ILE C CA 1
ATOM 2886 C C . ILE B 1 180 ? 1.51600 -53.78500 12.64500 1.000 23.31840 180 ILE C C 1
ATOM 2887 O O . ILE B 1 180 ? 2.19500 -53.21800 11.77800 1.000 26.31702 180 ILE C O 1
ATOM 2892 N N . VAL B 1 181 ? 1.83000 -53.76300 13.93700 1.000 27.59353 181 VAL C N 1
ATOM 2893 C CA . VAL B 1 181 ? 2.76200 -52.78400 14.48700 1.000 36.77750 181 VAL C CA 1
ATOM 2894 C C . VAL B 1 181 ? 3.99200 -53.51100 15.00300 1.000 32.50432 181 VAL C C 1
ATOM 2895 O O . VAL B 1 181 ? 3.91900 -54.23600 16.00400 1.000 30.10909 181 VAL C O 1
ATOM 2899 N N . VAL B 1 182 ? 5.13000 -53.29100 14.34600 1.000 24.13533 182 VAL C N 1
ATOM 2900 C CA . VAL B 1 182 ? 6.40000 -53.75500 14.87300 1.000 30.17163 182 VAL C CA 1
ATOM 2901 C C . VAL B 1 182 ? 6.82800 -52.81000 15.98900 1.000 24.81599 182 VAL C C 1
ATOM 2902 O O . VAL B 1 182 ? 6.80900 -51.58200 15.82900 1.000 28.23127 182 VAL C O 1
ATOM 2906 N N . PHE B 1 183 ? 7.20300 -53.36900 17.11200 1.000 19.37413 183 PHE C N 1
ATOM 2907 C CA . PHE B 1 183 ? 7.68800 -52.56400 18.21600 1.000 23.87030 183 PHE C CA 1
ATOM 2908 C C . PHE B 1 183 ? 9.08800 -52.05600 17.87800 1.000 20.46328 183 PHE C C 1
ATOM 2909 O O . PHE B 1 183 ? 9.99200 -52.87300 17.67300 1.000 28.88325 183 PHE C O 1
ATOM 2917 N N . PRO B 1 184 ? 9.32200 -50.74700 17.78800 1.000 25.00827 184 PRO C N 1
ATOM 2918 C CA . PRO B 1 184 ? 10.70500 -50.27100 17.57300 1.000 28.26108 184 PRO C CA 1
ATOM 2919 C C . PRO B 1 184 ? 11.61700 -50.82600 18.65900 1.000 32.87294 184 PRO C C 1
ATOM 2920 O O . PRO B 1 184 ? 11.38100 -50.62000 19.85100 1.000 28.09289 184 PRO C O 1
ATOM 2924 N N . THR B 1 185 ? 12.65000 -51.55800 18.23500 1.000 22.79972 185 THR C N 1
ATOM 2925 C CA . THR B 1 185 ? 13.47300 -52.37700 19.11400 1.000 28.24859 185 THR C CA 1
ATOM 2926 C C . THR B 1 185 ? 14.94000 -52.10900 18.80800 1.000 32.22269 185 THR C C 1
ATOM 2927 O O . THR B 1 185 ? 15.33500 -52.14000 17.63300 1.000 21.57788 185 THR C O 1
ATOM 2931 N N . PRO B 1 186 ? 15.77600 -51.88000 19.81800 1.000 33.46172 186 PRO C N 1
ATOM 2932 C CA . PRO B 1 186 ? 17.21700 -51.78700 19.57600 1.000 40.96178 186 PRO C CA 1
ATOM 2933 C C . PRO B 1 186 ? 17.83500 -53.17300 19.46700 1.000 41.82170 186 PRO C C 1
ATOM 2934 O O . PRO B 1 186 ? 17.28700 -54.16400 19.94700 1.000 39.98211 186 PRO C O 1
ATOM 2938 N N . TRP B 1 187 ? 19.00300 -53.22800 18.82100 1.000 39.43978 187 TRP C N 1
ATOM 2939 C CA . TRP B 1 187 ? 19.74700 -54.48400 18.68000 1.000 32.11173 187 TRP C CA 1
ATOM 2940 C C . TRP B 1 187 ? 21.23300 -54.21500 18.90400 1.000 25.39043 187 TRP C C 1
ATOM 2941 O O . TRP B 1 187 ? 21.93100 -53.76100 17.99400 1.000 31.16942 187 TRP C O 1
ATOM 2952 N N . GLU B 1 188 ? 21.71900 -54.51700 20.09500 1.000 28.49287 188 GLU C N 1
ATOM 2953 C CA . GLU B 1 188 ? 23.13600 -54.38100 20.38600 1.000 48.07088 188 GLU C CA 1
ATOM 2954 C C . GLU B 1 188 ? 23.78800 -55.68300 20.81100 1.000 58.89058 188 GLU C C 1
ATOM 2955 O O . GLU B 1 188 ? 25.00100 -55.83500 20.63400 1.000 66.49650 188 GLU C O 1
ATOM 2961 N N . SER B 1 189 ? 23.01800 -56.62200 21.35600 1.000 49.29247 189 SER C N 1
ATOM 2962 C CA . SER B 1 189 ? 23.52200 -57.91800 21.77000 1.000 53.04119 189 SER C CA 1
ATOM 2963 C C . SER B 1 189 ? 22.46500 -58.96600 21.45500 1.000 52.94075 189 SER C C 1
ATOM 2964 O O . SER B 1 189 ? 21.31700 -58.64300 21.12800 1.000 51.81849 189 SER C O 1
ATOM 2967 N N . GLY B 1 190 ? 22.86200 -60.23400 21.55800 1.000 50.96819 190 GLY C N 1
ATOM 2968 C CA . GLY B 1 190 ? 21.95400 -61.33400 21.33700 1.000 50.36421 190 GLY C CA 1
ATOM 2969 C C . GLY B 1 190 ? 21.44100 -61.40500 19.91000 1.000 47.10801 190 GLY C C 1
ATOM 2970 O O . GLY B 1 190 ? 21.97100 -60.76400 18.99700 1.000 46.81949 190 GLY C O 1
ATOM 2971 N N . PRO B 1 191 ? 20.39600 -62.19400 19.69100 1.000 46.29770 191 PRO C N 1
ATOM 2972 C CA . PRO B 1 191 ? 19.85600 -62.33600 18.33700 1.000 40.79383 191 PRO C CA 1
ATOM 2973 C C . PRO B 1 191 ? 18.94400 -61.17900 17.98000 1.000 36.66337 191 PRO C C 1
ATOM 2974 O O . PRO B 1 191 ? 18.36800 -60.51600 18.84600 1.000 34.55160 191 PRO C O 1
ATOM 2978 N N . CYS B 1 192 ? 18.83500 -60.92500 16.67900 1.000 38.91141 192 CYS C N 1
ATOM 2979 C CA . CYS B 1 192 ? 17.94800 -59.87000 16.22200 1.000 40.99031 192 CYS C CA 1
ATOM 2980 C C . CYS B 1 192 ? 16.51600 -60.27500 16.54400 1.000 43.27630 192 CYS C C 1
ATOM 2981 O O . CYS B 1 192 ? 16.01500 -61.27300 16.01700 1.000 44.88102 192 CYS C O 1
ATOM 2984 N N . ARG B 1 193 ? 15.87500 -59.50900 17.42700 1.000 33.23826 193 ARG C N 1
ATOM 2985 C CA . ARG B 1 193 ? 14.55100 -59.80600 17.94400 1.000 32.87326 193 ARG C CA 1
ATOM 2986 C C . ARG B 1 193 ? 13.68100 -58.56100 17.89000 1.000 34.66550 193 ARG C C 1
ATOM 2987 O O . ARG B 1 193 ? 14.16200 -57.43700 18.05200 1.000 38.74416 193 ARG C O 1
ATOM 2995 N N . PHE B 1 194 ? 12.39000 -58.77400 17.66700 1.000 35.86898 194 PHE C N 1
ATOM 2996 C CA . PHE B 1 194 ? 11.42800 -57.68900 17.76900 1.000 31.58561 194 PHE C CA 1
ATOM 2997 C C . PHE B 1 194 ? 10.04900 -58.28200 17.96300 1.000 32.26433 194 PHE C C 1
ATOM 2998 O O . PHE B 1 194 ? 9.74900 -59.36400 17.45200 1.000 31.76564 194 PHE C O 1
ATOM 3006 N N . ARG B 1 195 ? 9.21700 -57.56100 18.70800 1.000 31.23926 195 ARG C N 1
ATOM 3007 C CA . ARG B 1 195 ? 7.83000 -57.94000 18.90000 1.000 28.03933 195 ARG C CA 1
ATOM 3008 C C . ARG B 1 195 ? 6.97600 -57.33500 17.79700 1.000 26.46682 195 ARG C C 1
ATOM 3009 O O . ARG B 1 195 ? 7.22600 -56.22700 17.32400 1.000 26.33014 195 ARG C O 1
ATOM 3017 N N . ILE B 1 196 ? 5.95800 -58.07700 17.38400 1.000 37.06417 196 ILE C N 1
ATOM 3018 C CA . ILE B 1 196 ? 4.98400 -57.58500 16.42200 1.000 36.53122 196 ILE C CA 1
ATOM 3019 C C . ILE B 1 196 ? 3.59600 -57.88200 16.97600 1.000 47.41741 196 ILE C C 1
ATOM 3020 O O . ILE B 1 196 ? 3.35600 -58.96300 17.52500 1.000 49.53291 196 ILE C O 1
ATOM 3025 N N . GLN B 1 197 ? 2.69500 -56.90700 16.87600 1.000 40.65535 197 GLN C N 1
ATOM 3026 C CA . GLN B 1 197 ? 1.35500 -57.05300 17.42100 1.000 43.91014 197 GLN C CA 1
ATOM 3027 C C . GLN B 1 197 ? 0.31700 -56.65900 16.37700 1.000 39.76076 197 GLN C C 1
ATOM 3028 O O . GLN B 1 197 ? 0.48100 -55.65800 15.67100 1.000 29.36734 197 GLN C O 1
ATOM 3034 N N . ASN B 1 198 ? -0.74900 -57.45800 16.27200 1.000 31.83950 198 ASN C N 1
ATOM 3035 C CA . ASN B 1 198 ? -1.84600 -57.14800 15.35800 1.000 24.50199 198 ASN C CA 1
ATOM 3036 C C . ASN B 1 198 ? -2.90300 -56.37000 16.12800 1.000 35.11566 198 ASN C C 1
ATOM 3037 O O . ASN B 1 198 ? -3.70100 -56.94500 16.87800 1.000 41.68346 198 ASN C O 1
ATOM 3042 N N . ARG B 1 199 ? -2.92100 -55.05800 15.93300 1.000 35.94441 199 ARG C N 1
ATOM 3043 C CA . ARG B 1 199 ? -4.00100 -54.23700 16.46400 1.000 33.62350 199 ARG C CA 1
ATOM 3044 C C . ARG B 1 199 ? -5.18100 -54.13300 15.50100 1.000 29.73731 199 ARG C C 1
ATOM 3045 O O . ARG B 1 199 ? -6.12200 -53.39500 15.77200 1.000 33.00881 199 ARG C O 1
ATOM 3053 N N . GLY B 1 200 ? -5.17400 -54.86900 14.39900 1.000 41.51990 200 GLY C N 1
ATOM 3054 C CA . GLY B 1 200 ? -6.22600 -54.73800 13.42000 1.000 48.89184 200 GLY C CA 1
ATOM 3055 C C . GLY B 1 200 ? -7.51200 -55.40100 13.86700 1.000 58.80113 200 GLY C C 1
ATOM 3056 O O . GLY B 1 200 ? -7.61800 -56.01000 14.93200 1.000 56.26281 200 GLY C O 1
ATOM 3057 N N . ALA B 1 201 ? -8.53000 -55.28700 13.01300 1.000 66.69746 201 ALA C N 1
ATOM 3058 C CA . ALA B 1 201 ? -9.79800 -55.93600 13.33500 1.000 74.15960 201 ALA C CA 1
ATOM 3059 C C . ALA B 1 201 ? -9.76600 -57.42800 13.01300 1.000 76.16892 201 ALA C C 1
ATOM 3060 O O . ALA B 1 201 ? -10.28000 -58.24000 13.78900 1.000 76.19260 201 ALA C O 1
ATOM 3062 N N . HIS B 1 202 ? -9.14800 -57.81700 11.85500 1.000 70.77340 202 HIS C N 1
ATOM 3063 C CA . HIS B 1 202 ? -9.11700 -59.19400 11.38400 1.000 71.98826 202 HIS C CA 1
ATOM 3064 C C . HIS B 1 202 ? -7.79300 -59.86200 11.73700 1.000 68.76501 202 HIS C C 1
ATOM 3065 O O . HIS B 1 202 ? -6.77000 -59.18600 11.90300 1.000 65.79225 202 HIS C O 1
ATOM 3072 N N . PRO B 1 203 ? -7.78100 -61.19000 11.85500 1.000 65.20943 203 PRO C N 1
ATOM 3073 C CA . PRO B 1 203 ? -6.50500 -61.89300 12.01400 1.000 58.29825 203 PRO C CA 1
ATOM 3074 C C . PRO B 1 203 ? -5.64100 -61.70600 10.77900 1.000 46.66312 203 PRO C C 1
ATOM 3075 O O . PRO B 1 203 ? -6.14000 -61.55800 9.66200 1.000 48.66675 203 PRO C O 1
ATOM 3079 N N . VAL B 1 204 ? -4.33200 -61.69300 10.98700 1.000 39.21272 204 VAL C N 1
ATOM 3080 C CA . VAL B 1 204 ? -3.38500 -61.44900 9.90800 1.000 42.58905 204 VAL C CA 1
ATOM 3081 C C . VAL B 1 204 ? -2.42600 -62.63000 9.80800 1.000 38.83494 204 VAL C C 1
ATOM 3082 O O . VAL B 1 204 ? -2.04700 -63.23100 10.82100 1.000 35.26732 204 VAL C O 1
ATOM 3086 N N . THR B 1 205 ? -2.05500 -62.97700 8.57800 1.000 38.62131 205 THR C N 1
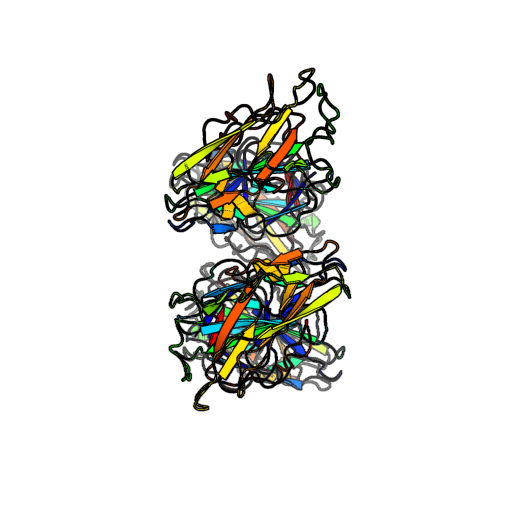ATOM 3087 C CA . THR B 1 205 ? -1.07200 -64.02300 8.32900 1.000 46.16648 205 THR C CA 1
ATOM 3088 C C . THR B 1 205 ? 0.13900 -63.40100 7.65600 1.000 46.38183 205 THR C C 1
ATOM 3089 O O . THR B 1 205 ? 0.01500 -62.78300 6.59200 1.000 51.40942 205 THR C O 1
ATOM 3093 N N . LEU B 1 206 ? 1.29700 -63.54500 8.28700 1.000 46.92505 206 LEU C N 1
ATOM 3094 C CA . LEU B 1 206 ? 2.56700 -63.14200 7.70600 1.000 46.83953 206 LEU C CA 1
ATOM 3095 C C . LEU B 1 206 ? 3.24800 -64.39000 7.17000 1.000 47.38170 206 LEU C C 1
ATOM 3096 O O . LEU B 1 206 ? 3.48500 -65.34200 7.91900 1.000 43.21065 206 LEU C O 1
ATOM 3101 N N . GLU B 1 207 ? 3.52800 -64.40000 5.87700 1.000 58.87414 207 GLU C N 1
ATOM 3102 C CA . GLU B 1 207 ? 4.12900 -65.57600 5.27400 1.000 62.98012 207 GLU C CA 1
ATOM 3103 C C . GLU B 1 207 ? 5.62100 -65.58300 5.56700 1.000 59.04051 207 GLU C C 1
ATOM 3104 O O . GLU B 1 207 ? 6.24300 -64.52900 5.73700 1.000 51.94457 207 GLU C O 1
ATOM 3110 N N . SER B 1 208 ? 6.18500 -66.78400 5.67300 1.000 60.16811 208 SER C N 1
ATOM 3111 C CA . SER B 1 208 ? 7.62900 -66.90800 5.82100 1.000 57.10640 208 SER C CA 1
ATOM 3112 C C . SER B 1 208 ? 8.30900 -66.28600 4.61000 1.000 46.15890 208 SER C C 1
ATOM 3113 O O . SER B 1 208 ? 7.95000 -66.58100 3.46800 1.000 43.94232 208 SER C O 1
ATOM 3116 N N . GLY B 1 209 ? 9.27400 -65.41200 4.85500 1.000 47.71774 209 GLY C N 1
ATOM 3117 C CA . GLY B 1 209 ? 9.92100 -64.66800 3.79600 1.000 41.90802 209 GLY C CA 1
ATOM 3118 C C . GLY B 1 209 ? 9.30900 -63.31100 3.50200 1.000 38.50020 209 GLY C C 1
ATOM 3119 O O . GLY B 1 209 ? 9.95100 -62.49700 2.83100 1.000 30.75040 209 GLY C O 1
ATOM 3120 N N . GLN B 1 210 ? 8.09400 -63.04800 3.97400 1.000 45.78893 210 GLN C N 1
ATOM 3121 C CA . GLN B 1 210 ? 7.47300 -61.74700 3.76500 1.000 45.28541 210 GLN C CA 1
ATOM 3122 C C . GLN B 1 210 ? 8.25300 -60.66400 4.50200 1.000 41.05010 210 GLN C C 1
ATOM 3123 O O . GLN B 1 210 ? 8.75000 -60.88100 5.60800 1.000 47.49962 210 GLN C O 1
ATOM 3129 N N . ARG B 1 211 ? 8.37600 -59.49600 3.87600 1.000 45.91570 211 ARG C N 1
ATOM 3130 C CA . ARG B 1 211 ? 9.09700 -58.36800 4.47100 1.000 46.47856 211 ARG C CA 1
ATOM 3131 C C . ARG B 1 211 ? 8.21200 -57.72200 5.53700 1.000 42.15076 211 ARG C C 1
ATOM 3132 O O . ARG B 1 211 ? 7.19200 -57.10300 5.21900 1.000 37.37890 211 ARG C O 1
ATOM 3140 N N . VAL B 1 212 ? 8.60300 -57.86300 6.80200 1.000 36.59051 212 VAL C N 1
ATOM 3141 C CA . VAL B 1 212 ? 7.73200 -57.52900 7.92400 1.000 37.54057 212 VAL C CA 1
ATOM 3142 C C . VAL B 1 212 ? 8.26800 -56.39800 8.79200 1.000 31.57343 212 VAL C C 1
ATOM 3143 O O . VAL B 1 212 ? 7.54300 -55.92300 9.67600 1.000 22.60857 212 VAL C O 1
ATOM 3147 N N . ALA B 1 213 ? 9.50300 -55.96400 8.58600 1.000 25.20517 213 ALA C N 1
ATOM 3148 C CA . ALA B 1 213 ? 10.11600 -54.90600 9.36900 1.000 24.36019 213 ALA C CA 1
ATOM 3149 C C . ALA B 1 213 ? 11.33000 -54.42400 8.59300 1.000 34.31802 213 ALA C C 1
ATOM 3150 O O . ALA B 1 213 ? 11.65600 -54.96200 7.52800 1.000 34.07583 213 ALA C O 1
ATOM 3152 N N . GLN B 1 214 ? 12.02100 -53.43000 9.14200 1.000 21.86205 214 GLN C N 1
ATOM 3153 C CA . GLN B 1 214 ? 13.29400 -53.02800 8.56300 1.000 27.27666 214 GLN C CA 1
ATOM 3154 C C . GLN B 1 214 ? 14.29600 -52.70300 9.65800 1.000 31.50861 214 GLN C C 1
ATOM 3155 O O . GLN B 1 214 ? 13.93100 -52.33700 10.78500 1.000 28.50590 214 GLN C O 1
ATOM 3161 N N . LEU B 1 215 ? 15.56700 -52.87400 9.31000 1.000 20.39711 215 LEU C N 1
ATOM 3162 C CA . LEU B 1 215 ? 16.68400 -52.63800 10.21100 1.000 26.77548 215 LEU C CA 1
ATOM 3163 C C . LEU B 1 215 ? 17.37200 -51.34600 9.78100 1.000 30.68785 215 LEU C C 1
ATOM 3164 O O . LEU B 1 215 ? 17.80700 -51.22900 8.62800 1.000 28.18714 215 LEU C O 1
ATOM 3169 N N . VAL B 1 216 ? 17.46300 -50.38400 10.69700 1.000 30.17784 216 VAL C N 1
ATOM 3170 C CA . VAL B 1 216 ? 18.13400 -49.11200 10.45200 1.000 27.40176 216 VAL C CA 1
ATOM 3171 C C . VAL B 1 216 ? 19.39500 -49.06300 11.30200 1.000 31.27665 216 VAL C C 1
ATOM 3172 O O . VAL B 1 216 ? 19.36200 -49.37500 12.49800 1.000 39.25873 216 VAL C O 1
ATOM 3176 N N . LEU B 1 217 ? 20.49800 -48.66000 10.68600 1.000 28.46490 217 LEU C N 1
ATOM 3177 C CA . LEU B 1 217 ? 21.79300 -48.53700 11.33800 1.000 33.81327 217 LEU C CA 1
ATOM 3178 C C . LEU B 1 217 ? 22.12000 -47.05500 11.46200 1.000 29.62477 217 LEU C C 1
ATOM 3179 O O . LEU B 1 217 ? 21.98800 -46.31100 10.48300 1.000 22.48054 217 LEU C O 1
ATOM 3184 N N . THR B 1 218 ? 22.50800 -46.62100 12.66500 1.000 27.91914 218 THR C N 1
ATOM 3185 C CA . THR B 1 218 ? 22.68300 -45.20600 12.96100 1.000 32.25932 218 THR C CA 1
ATOM 3186 C C . THR B 1 218 ? 24.07500 -44.94400 13.51500 1.000 45.16382 218 THR C C 1
ATOM 3187 O O . THR B 1 218 ? 24.66000 -45.79200 14.20400 1.000 42.91607 218 THR C O 1
ATOM 3191 N N . ARG B 1 219 ? 24.60100 -43.75300 13.18200 1.000 39.75307 219 ARG C N 1
ATOM 3192 C CA . ARG B 1 219 ? 25.85800 -43.27800 13.75400 1.000 35.48238 219 ARG C CA 1
ATOM 3193 C C . ARG B 1 219 ? 25.71000 -42.93300 15.23500 1.000 38.82016 219 ARG C C 1
ATOM 3194 O O . ARG B 1 219 ? 26.69800 -42.99700 15.97600 1.000 37.97970 219 ARG C O 1
ATOM 3202 N N . GLU B 1 220 ? 24.51000 -42.57000 15.68000 1.000 39.46220 220 GLU C N 1
ATOM 3203 C CA . GLU B 1 220 ? 24.28300 -42.17700 17.05600 1.000 40.45487 220 GLU C CA 1
ATOM 3204 C C . GLU B 1 220 ? 23.10000 -42.94800 17.61500 1.000 40.68226 220 GLU C C 1
ATOM 3205 O O . GLU B 1 220 ? 22.13300 -43.22700 16.89500 1.000 37.31115 220 GLU C O 1
ATOM 3211 N N . PRO B 1 221 ? 23.14200 -43.28100 18.90300 1.000 40.86203 221 PRO C N 1
ATOM 3212 C CA . PRO B 1 221 ? 22.07200 -44.09000 19.48200 1.000 39.33484 221 PRO C CA 1
ATOM 3213 C C . PRO B 1 221 ? 20.77000 -43.31300 19.50700 1.000 42.65250 221 PRO C C 1
ATOM 3214 O O . PRO B 1 221 ? 20.75800 -42.07800 19.48300 1.000 26.14278 221 PRO C O 1
ATOM 3218 N N . LEU B 1 222 ? 19.66700 -44.06900 19.48100 1.000 43.07064 222 LEU C N 1
ATOM 3219 C CA . LEU B 1 222 ? 18.32300 -43.56300 19.76200 1.000 37.94861 222 LEU C CA 1
ATOM 3220 C C . LEU B 1 222 ? 18.00200 -44.07200 21.16200 1.000 41.71923 222 LEU C C 1
ATOM 3221 O O . LEU B 1 222 ? 17.47400 -45.17700 21.34000 1.000 31.20006 222 LEU C O 1
ATOM 3226 N N . GLY B 1 223 ? 18.35900 -43.25900 22.16600 1.000 39.04204 223 GLY C N 1
ATOM 3227 C CA . GLY B 1 223 ? 18.34600 -43.73800 23.53700 1.000 41.75120 223 GLY C CA 1
ATOM 3228 C C . GLY B 1 223 ? 16.97600 -44.16900 24.02000 1.000 45.46570 223 GLY C C 1
ATOM 3229 O O . GLY B 1 223 ? 16.86400 -45.05500 24.86800 1.000 45.47688 223 GLY C O 1
ATOM 3230 N N . TRP B 1 224 ? 15.91700 -43.56700 23.48300 1.000 46.38733 224 TRP C N 1
ATOM 3231 C CA . TRP B 1 224 ? 14.58200 -43.83000 24.00400 1.000 43.18176 224 TRP C CA 1
ATOM 3232 C C . TRP B 1 224 ? 13.99100 -45.14400 23.50800 1.000 34.74070 224 TRP C C 1
ATOM 3233 O O . TRP B 1 224 ? 13.06900 -45.65800 24.14700 1.000 33.54240 224 TRP C O 1
ATOM 3244 N N . ILE B 1 225 ? 14.50400 -45.69900 22.41200 1.000 33.67886 225 ILE C N 1
ATOM 3245 C CA . ILE B 1 225 ? 13.91900 -46.87600 21.77200 1.000 29.52169 225 ILE C CA 1
ATOM 3246 C C . ILE B 1 225 ? 14.29700 -48.12000 22.57400 1.000 35.70360 225 ILE C C 1
ATOM 3247 O O . ILE B 1 225 ? 15.46600 -48.50400 22.62800 1.000 40.70534 225 ILE C O 1
ATOM 3252 N N . THR B 1 226 ? 13.28900 -48.78200 23.15400 1.000 28.03421 226 THR C N 1
ATOM 3253 C CA . THR B 1 226 ? 13.47800 -49.88500 24.08400 1.000 34.31517 226 THR C CA 1
ATOM 3254 C C . THR B 1 226 ? 12.97600 -51.22800 23.57300 1.000 32.07150 226 THR C C 1
ATOM 3255 O O . THR B 1 226 ? 13.32000 -52.25500 24.16000 1.000 35.35052 226 THR C O 1
ATOM 3259 N N . GLY B 1 227 ? 12.12500 -51.25200 22.56400 1.000 24.22965 227 GLY C N 1
ATOM 3260 C CA . GLY B 1 227 ? 11.52600 -52.49900 22.15200 1.000 31.30568 227 GLY C CA 1
ATOM 3261 C C . GLY B 1 227 ? 10.30300 -52.92500 22.93300 1.000 29.63174 227 GLY C C 1
ATOM 3262 O O . GLY B 1 227 ? 9.68900 -53.92500 22.57000 1.000 24.92774 227 GLY C O 1
ATOM 3263 N N . ARG B 1 228 ? 9.90800 -52.19000 23.96900 1.000 34.73334 228 ARG C N 1
ATOM 3264 C CA . ARG B 1 228 ? 8.84000 -52.65000 24.84800 1.000 47.48267 228 ARG C CA 1
ATOM 3265 C C . ARG B 1 228 ? 7.48100 -52.02500 24.56200 1.000 40.43112 228 ARG C C 1
ATOM 3266 O O . ARG B 1 228 ? 6.51600 -52.36500 25.24400 1.000 32.49234 228 ARG C O 1
ATOM 3274 N N . SER B 1 229 ? 7.35900 -51.15600 23.56200 1.000 32.13005 229 SER C N 1
ATOM 3275 C CA . SER B 1 229 ? 6.07500 -50.49800 23.39000 1.000 30.65427 229 SER C CA 1
ATOM 3276 C C . SER B 1 229 ? 5.78000 -50.30300 21.91100 1.000 37.88781 229 SER C C 1
ATOM 3277 O O . SER B 1 229 ? 6.70600 -50.11700 21.10800 1.000 41.11350 229 SER C O 1
ATOM 3280 N N . PRO B 1 230 ? 4.50100 -50.35700 21.51900 1.000 32.50119 230 PRO C N 1
ATOM 3281 C CA . PRO B 1 230 ? 4.15400 -50.18800 20.09900 1.000 23.32481 230 PRO C CA 1
ATOM 3282 C C . PRO B 1 230 ? 4.35100 -48.78700 19.58100 1.000 21.00748 230 PRO C C 1
ATOM 3283 O O . PRO B 1 230 ? 4.57100 -48.62500 18.37600 1.000 32.05898 230 PRO C O 1
ATOM 3287 N N . PHE B 1 231 ? 4.30300 -47.77500 20.44600 1.000 29.16462 231 PHE C N 1
ATOM 3288 C CA . PHE B 1 231 ? 4.14400 -46.38400 20.01800 1.000 30.05838 231 PHE C CA 1
ATOM 3289 C C . PHE B 1 231 ? 5.09100 -45.46500 20.78400 1.000 23.96579 231 PHE C C 1
ATOM 3290 O O . PHE B 1 231 ? 4.66200 -44.52900 21.46000 1.000 31.53342 231 PHE C O 1
ATOM 3298 N N . PRO B 1 232 ? 6.39100 -45.71100 20.71200 1.000 30.00606 232 PRO C N 1
ATOM 3299 C CA . PRO B 1 232 ? 7.31600 -44.92700 21.54500 1.000 26.78082 232 PRO C CA 1
ATOM 3300 C C . PRO B 1 232 ? 7.33700 -43.48100 21.08000 1.000 33.82354 232 PRO C C 1
ATOM 3301 O O . PRO B 1 232 ? 7.54500 -43.21200 19.90000 1.000 26.35178 232 PRO C O 1
ATOM 3305 N N . ALA B 1 233 ? 7.06000 -42.54900 22.00000 1.000 33.47163 233 ALA C N 1
ATOM 3306 C CA . ALA B 1 233 ? 7.22200 -41.14100 21.67300 1.000 23.13303 233 ALA C CA 1
ATOM 3307 C C . ALA B 1 233 ? 8.70600 -40.76200 21.60800 1.000 26.04329 233 ALA C C 1
ATOM 3308 O O . ALA B 1 233 ? 9.53800 -41.27500 22.37100 1.000 16.42587 233 ALA C O 1
ATOM 3310 N N . THR B 1 234 ? 9.03600 -39.84300 20.68300 1.000 22.04062 234 THR C N 1
ATOM 3311 C CA . THR B 1 234 ? 10.36800 -39.23300 20.66200 1.000 18.22658 234 THR C CA 1
ATOM 3312 C C . THR B 1 234 ? 10.44100 -38.16100 21.74700 1.000 27.09326 234 THR C C 1
ATOM 3313 O O . THR B 1 234 ? 9.57600 -37.29200 21.78800 1.000 18.08598 234 THR C O 1
ATOM 3317 N N . PRO B 1 235 ? 11.44300 -38.19300 22.63500 1.000 27.25858 235 PRO C N 1
ATOM 3318 C CA . PRO B 1 235 ? 11.49100 -37.22700 23.74900 1.000 24.27698 235 PRO C CA 1
ATOM 3319 C C . PRO B 1 235 ? 11.86500 -35.82400 23.29000 1.000 26.20126 235 PRO C C 1
ATOM 3320 O O . PRO B 1 235 ? 12.49100 -35.62800 22.25600 1.000 33.64370 235 PRO C O 1
ATOM 3324 N N . ARG B 1 236 ? 11.51900 -34.84000 24.12500 1.000 45.33575 236 ARG C N 1
ATOM 3325 C CA . ARG B 1 236 ? 11.71300 -33.42200 23.79900 1.000 49.54990 236 ARG C CA 1
ATOM 3326 C C . ARG B 1 236 ? 13.16700 -32.96500 23.82700 1.000 41.51840 236 ARG C C 1
ATOM 3327 O O . ARG B 1 236 ? 13.47300 -31.91100 23.25900 1.000 57.69395 236 ARG C O 1
ATOM 3335 N N . ALA B 1 237 ? 14.05600 -33.70500 24.47300 1.000 35.93927 237 ALA C N 1
ATOM 3336 C CA . ALA B 1 237 ? 15.44300 -33.27400 24.58200 1.000 46.92195 237 ALA C CA 1
ATOM 3337 C C . ALA B 1 237 ? 16.05600 -33.06400 23.19700 1.000 58.37959 237 ALA C C 1
ATOM 3338 O O . ALA B 1 237 ? 15.72300 -33.79000 22.25200 1.000 66.99971 237 ALA C O 1
ATOM 3340 N N . PRO B 1 238 ? 16.93100 -32.07300 23.03900 1.000 59.11137 238 PRO C N 1
ATOM 3341 C CA . PRO B 1 238 ? 17.64000 -31.88900 21.76900 1.000 56.96326 238 PRO C CA 1
ATOM 3342 C C . PRO B 1 238 ? 18.59600 -33.02700 21.46900 1.000 63.97906 238 PRO C C 1
ATOM 3343 O O . PRO B 1 238 ? 18.91500 -33.86500 22.31500 1.000 68.60938 238 PRO C O 1
ATOM 3347 N N . MET B 1 239 ? 19.07500 -33.02900 20.22600 1.000 80.99350 239 MET C N 1
ATOM 3348 C CA . MET B 1 239 ? 19.99400 -34.04900 19.74100 1.000 71.53578 239 MET C CA 1
ATOM 3349 C C . MET B 1 239 ? 21.43500 -33.54600 19.75700 1.000 72.09319 239 MET C C 1
ATOM 3350 O O . MET B 1 239 ? 21.71900 -32.35200 19.91600 1.000 72.22754 239 MET C O 1
ATOM 3355 N N . GLN B 1 240 ? 22.35100 -34.49800 19.57400 1.000 71.77167 240 GLN C N 1
ATOM 3356 C CA . GLN B 1 240 ? 23.78500 -34.26900 19.67800 1.000 68.05997 240 GLN C CA 1
ATOM 3357 C C . GLN B 1 240 ? 24.46200 -33.97600 18.34200 1.000 62.49845 240 GLN C C 1
ATOM 3358 O O . GLN B 1 240 ? 25.41300 -33.19100 18.30800 1.000 55.47881 240 GLN C O 1
ATOM 3364 N N . HIS B 1 241 ? 24.01600 -34.58100 17.24200 1.000 73.63671 241 HIS C N 1
ATOM 3365 C CA . HIS B 1 241 ? 24.65000 -34.31400 15.95500 1.000 85.06925 241 HIS C CA 1
ATOM 3366 C C . HIS B 1 241 ? 23.65700 -33.65900 14.99800 1.000 85.33737 241 HIS C C 1
ATOM 3367 O O . HIS B 1 241 ? 23.36200 -34.18800 13.92300 1.000 85.59248 241 HIS C O 1
ATOM 3374 N N . ARG B 1 242 ? 23.17900 -32.48400 15.39000 1.000 80.28568 242 ARG C N 1
ATOM 3375 C CA . ARG B 1 242 ? 22.08400 -31.78400 14.72500 1.000 71.94926 242 ARG C CA 1
ATOM 3376 C C . ARG B 1 242 ? 22.47400 -31.27600 13.34100 1.000 71.94160 242 ARG C C 1
ATOM 3377 O O . ARG B 1 242 ? 23.43800 -30.50900 13.21500 1.000 69.55429 242 ARG C O 1
ATOM 3385 N N . PRO B 1 243 ? 21.75900 -31.66100 12.29100 1.000 73.71378 243 PRO C N 1
ATOM 3386 C CA . PRO B 1 243 ? 21.99200 -31.08200 10.96300 1.000 72.78115 243 PRO C CA 1
ATOM 3387 C C . PRO B 1 243 ? 21.25500 -29.75700 10.78000 1.000 60.65821 243 PRO C C 1
ATOM 3388 O O . PRO B 1 243 ? 20.44600 -29.33200 11.60500 1.000 51.40431 243 PRO C O 1
ATOM 3392 N N . ALA B 1 244 ? 21.54100 -29.10900 9.65400 1.000 45.12547 244 ALA C N 1
ATOM 3393 C CA . ALA B 1 244 ? 20.92800 -27.83100 9.30900 1.000 24.35364 244 ALA C CA 1
ATOM 3394 C C . ALA B 1 244 ? 19.71300 -28.04200 8.41300 1.000 22.71532 244 ALA C C 1
ATOM 3395 O O . ALA B 1 244 ? 19.71300 -28.92600 7.55300 1.000 35.04285 244 ALA C O 1
ATOM 3397 N N . TRP B 1 245 ? 18.67800 -27.23100 8.61100 1.000 23.52086 245 TRP C N 1
ATOM 3398 C CA . TRP B 1 245 ? 17.48600 -27.27200 7.76800 1.000 22.80849 245 TRP C CA 1
ATOM 3399 C C . TRP B 1 245 ? 17.46300 -26.02900 6.88500 1.000 33.33185 245 TRP C C 1
ATOM 3400 O O . TRP B 1 245 ? 17.69300 -24.91900 7.37000 1.000 25.88962 245 TRP C O 1
ATOM 3411 N N . LEU B 1 246 ? 17.22500 -26.21400 5.58900 1.000 33.81222 246 LEU C N 1
ATOM 3412 C CA . LEU B 1 246 ? 16.96500 -25.09700 4.69400 1.000 28.46460 246 LEU C CA 1
ATOM 3413 C C . LEU B 1 246 ? 15.47300 -25.09100 4.39200 1.000 23.03615 246 LEU C C 1
ATOM 3414 O O . LEU B 1 246 ? 14.93800 -26.08200 3.90000 1.000 23.23998 246 LEU C O 1
ATOM 3419 N N . PHE B 1 247 ? 14.79600 -24.00200 4.73900 1.000 31.43678 247 PHE C N 1
ATOM 3420 C CA . PHE B 1 247 ? 13.37900 -23.83400 4.40600 1.000 34.85340 247 PHE C CA 1
ATOM 3421 C C . PHE B 1 247 ? 13.30000 -23.06700 3.08900 1.000 44.59806 247 PHE C C 1
ATOM 3422 O O . PHE B 1 247 ? 13.54700 -21.85500 3.03800 1.000 51.62573 247 PHE C O 1
ATOM 3430 N N . ALA B 1 248 ? 12.97800 -23.78500 2.01700 1.000 35.59245 248 ALA C N 1
ATOM 3431 C CA . ALA B 1 248 ? 12.82900 -23.19300 0.69700 1.000 45.89855 248 ALA C CA 1
ATOM 3432 C C . ALA B 1 248 ? 11.37000 -23.20200 0.25300 1.000 55.51827 248 ALA C C 1
ATOM 3433 O O . ALA B 1 248 ? 10.96800 -24.03800 -0.56400 1.000 64.90965 248 ALA C O 1
ATOM 3435 N N . THR C 1 25 ? 21.54500 -10.21200 48.03600 1.000 32.02616 25 THR B N 1
ATOM 3436 C CA . THR C 1 25 ? 21.73400 -11.10600 46.90100 1.000 32.83624 25 THR B CA 1
ATOM 3437 C C . THR C 1 25 ? 21.21500 -10.48600 45.59200 1.000 29.14551 25 THR B C 1
ATOM 3438 O O . THR C 1 25 ? 20.09500 -9.97300 45.50000 1.000 22.83878 25 THR B O 1
ATOM 3442 N N . ILE C 1 26 ? 22.05700 -10.53800 44.56900 1.000 26.40875 26 ILE B N 1
ATOM 3443 C CA . ILE C 1 26 ? 21.77300 -9.91800 43.27900 1.000 20.07904 26 ILE B CA 1
ATOM 3444 C C . ILE C 1 26 ? 21.39400 -11.00700 42.30500 1.000 18.96469 26 ILE B C 1
ATOM 3445 O O . ILE C 1 26 ? 22.03400 -12.06500 42.26600 1.000 28.47400 26 ILE B O 1
ATOM 3450 N N . LEU C 1 27 ? 20.36500 -10.74800 41.50800 1.000 23.30511 27 LEU B N 1
ATOM 3451 C CA . LEU C 1 27 ? 19.90700 -11.69300 40.49900 1.000 18.48139 27 LEU B CA 1
ATOM 3452 C C . LEU C 1 27 ? 20.52200 -11.33900 39.15600 1.000 30.92110 27 LEU B C 1
ATOM 3453 O O . LEU C 1 27 ? 20.59500 -10.16300 38.78400 1.000 29.10757 27 LEU B O 1
ATOM 3458 N N . VAL C 1 28 ? 20.92700 -12.36600 38.41300 1.000 23.00763 28 VAL B N 1
ATOM 3459 C CA . VAL C 1 28 ? 21.69600 -12.21000 37.18200 1.000 30.02828 28 VAL B CA 1
ATOM 3460 C C . VAL C 1 28 ? 21.14600 -13.19600 36.15900 1.000 37.34141 28 VAL B C 1
ATOM 3461 O O . VAL C 1 28 ? 21.18100 -14.41000 36.39100 1.000 32.06751 28 VAL B O 1
ATOM 3465 N N . CYS C 1 29 ? 20.63500 -12.68100 35.03000 1.000 32.42729 29 CYS B N 1
ATOM 3466 C CA . CYS C 1 29 ? 20.14800 -13.50000 33.91900 1.000 29.95922 29 CYS B CA 1
ATOM 3467 C C . CYS C 1 29 ? 21.10000 -13.32600 32.73800 1.000 34.57707 29 CYS B C 1
ATOM 3468 O O . CYS C 1 29 ? 21.22800 -12.22000 32.19500 1.000 28.29284 29 CYS B O 1
ATOM 3471 N N . ALA C 1 30 ? 21.76400 -14.41000 32.33900 1.000 34.76459 30 ALA B N 1
ATOM 3472 C CA . ALA C 1 30 ? 22.91000 -14.32600 31.43800 1.000 33.00430 30 ALA B CA 1
ATOM 3473 C C . ALA C 1 30 ? 22.66600 -15.13700 30.17000 1.000 27.07470 30 ALA B C 1
ATOM 3474 O O . ALA C 1 30 ? 22.63300 -16.37400 30.20200 1.000 23.09660 30 ALA B O 1
ATOM 3476 N N . SER C 1 31 ? 22.54000 -14.42700 29.05600 1.000 20.73403 31 SER B N 1
ATOM 3477 C CA . SER C 1 31 ? 22.38000 -14.98500 27.72900 1.000 32.60338 31 SER B CA 1
ATOM 3478 C C . SER C 1 31 ? 23.71900 -15.25700 27.05200 1.000 35.93023 31 SER B C 1
ATOM 3479 O O . SER C 1 31 ? 23.74300 -15.69500 25.89900 1.000 37.37595 31 SER B O 1
ATOM 3482 N N . GLU C 1 32 ? 24.82000 -14.95800 27.72500 1.000 36.53459 32 GLU B N 1
ATOM 3483 C CA . GLU C 1 32 ? 26.15900 -15.25500 27.25000 1.000 34.14615 32 GLU B CA 1
ATOM 3484 C C . GLU C 1 32 ? 26.95800 -15.67200 28.47800 1.000 30.49511 32 GLU B C 1
ATOM 3485 O O . GLU C 1 32 ? 26.51700 -15.43100 29.60700 1.000 29.48330 32 GLU B O 1
ATOM 3491 N N . PRO C 1 33 ? 28.11800 -16.31400 28.30100 1.000 25.33255 33 PRO B N 1
ATOM 3492 C CA . PRO C 1 33 ? 28.86300 -16.80300 29.47300 1.000 20.09070 33 PRO B CA 1
ATOM 3493 C C . PRO C 1 33 ? 29.55400 -15.68100 30.24200 1.000 28.34426 33 PRO B C 1
ATOM 3494 O O . PRO C 1 33 ? 30.14300 -14.76500 29.65600 1.000 38.52177 33 PRO B O 1
ATOM 3498 N N . VAL C 1 34 ? 29.49300 -15.78300 31.57500 1.000 19.39727 34 VAL B N 1
ATOM 3499 C CA . VAL C 1 34 ? 29.98800 -14.77100 32.50800 1.000 20.43792 34 VAL B CA 1
ATOM 3500 C C . VAL C 1 34 ? 30.89700 -15.43600 33.52800 1.000 24.86698 34 VAL B C 1
ATOM 3501 O O . VAL C 1 34 ? 30.55200 -16.48400 34.08400 1.000 30.26933 34 VAL B O 1
ATOM 3505 N N . THR C 1 35 ? 32.02700 -14.81000 33.81800 1.000 25.74169 35 THR B N 1
ATOM 3506 C CA . THR C 1 35 ? 32.95700 -15.34300 34.80100 1.000 26.85029 35 THR B CA 1
ATOM 3507 C C . THR C 1 35 ? 32.71500 -14.65500 36.13000 1.000 39.54088 35 THR B C 1
ATOM 3508 O O . THR C 1 35 ? 32.43100 -13.45400 36.17000 1.000 45.94260 35 THR B O 1
ATOM 3512 N N . VAL C 1 36 ? 32.80300 -15.43300 37.20800 1.000 31.30383 36 VAL B N 1
ATOM 3513 C CA . VAL C 1 36 ? 32.67100 -14.95300 38.57600 1.000 32.52366 36 VAL B CA 1
ATOM 3514 C C . VAL C 1 36 ? 34.06600 -14.94600 39.16900 1.000 34.38026 36 VAL B C 1
ATOM 3515 O O . VAL C 1 36 ? 34.60600 -16.01100 39.48400 1.000 43.10747 36 VAL B O 1
ATOM 3519 N N . ASP C 1 37 ? 34.63300 -13.76000 39.38200 1.000 37.14865 37 ASP B N 1
ATOM 3520 C CA . ASP C 1 37 ? 36.03300 -13.62800 39.78100 1.000 32.53868 37 ASP B CA 1
ATOM 3521 C C . ASP C 1 37 ? 36.14600 -12.72400 41.01100 1.000 30.27965 37 ASP B C 1
ATOM 3522 O O . ASP C 1 37 ? 35.98200 -11.50800 40.91100 1.000 40.24423 37 ASP B O 1
ATOM 3527 N N . GLY C 1 38 ? 36.44400 -13.31500 42.16500 1.000 27.17816 38 GLY B N 1
ATOM 3528 C CA . GLY C 1 38 ? 36.72200 -12.54800 43.37300 1.000 36.60638 38 GLY B CA 1
ATOM 3529 C C . GLY C 1 38 ? 35.62300 -11.61500 43.85300 1.000 46.22166 38 GLY B C 1
ATOM 3530 O O . GLY C 1 38 ? 35.90200 -10.65900 44.59200 1.000 38.96259 38 GLY B O 1
ATOM 3531 N N . GLY C 1 39 ? 34.37500 -11.86500 43.46700 1.000 51.22712 39 GLY B N 1
ATOM 3532 C CA . GLY C 1 39 ? 33.27000 -10.99700 43.80000 1.000 46.10746 39 GLY B CA 1
ATOM 3533 C C . GLY C 1 39 ? 32.72600 -10.20600 42.62900 1.000 46.68402 39 GLY B C 1
ATOM 3534 O O . GLY C 1 39 ? 31.60100 -9.69700 42.71600 1.000 51.03959 39 GLY B O 1
ATOM 3535 N N . ARG C 1 40 ? 33.46500 -10.10100 41.53100 1.000 37.16577 40 ARG B N 1
ATOM 3536 C CA . ARG C 1 40 ? 32.98800 -9.35300 40.37900 1.000 30.16096 40 ARG B CA 1
ATOM 3537 C C . ARG C 1 40 ? 32.56600 -10.29700 39.25900 1.000 29.07470 40 ARG B C 1
ATOM 3538 O O . ARG C 1 40 ? 32.97200 -11.46100 39.20500 1.000 20.10637 40 ARG B O 1
ATOM 3546 N N . LEU C 1 41 ? 31.71900 -9.79300 38.37500 1.000 20.72788 41 LEU B N 1
ATOM 3547 C CA . LEU C 1 41 ? 31.46800 -10.46700 37.11600 1.000 22.16300 41 LEU B CA 1
ATOM 3548 C C . LEU C 1 41 ? 32.53300 -10.01200 36.12300 1.000 33.95381 41 LEU B C 1
ATOM 3549 O O . LEU C 1 41 ? 32.96000 -8.84400 36.13100 1.000 28.67032 41 LEU B O 1
ATOM 3554 N N . LEU C 1 42 ? 32.96200 -10.94800 35.27200 1.000 21.50049 42 LEU B N 1
ATOM 3555 C CA . LEU C 1 42 ? 34.10200 -10.75800 34.38500 1.000 18.83169 42 LEU B CA 1
ATOM 3556 C C . LEU C 1 42 ? 33.66600 -11.23100 33.01700 1.000 30.91681 42 LEU B C 1
ATOM 3557 O O . LEU C 1 42 ? 33.30800 -12.40400 32.86700 1.000 43.19796 42 LEU B O 1
ATOM 3562 N N . VAL C 1 43 ? 33.65900 -10.32000 32.03700 1.000 17.44671 43 VAL B N 1
ATOM 3563 C CA . VAL C 1 43 ? 33.23500 -10.63200 30.67800 1.000 33.19245 43 VAL B CA 1
ATOM 3564 C C . VAL C 1 43 ? 34.33700 -10.25300 29.69100 1.000 35.17759 43 VAL B C 1
ATOM 3565 O O . VAL C 1 43 ? 34.90300 -9.14700 29.75100 1.000 23.34788 43 VAL B O 1
ATOM 3569 N N . CYS C 1 44 ? 34.60300 -11.16200 28.76400 1.000 23.87103 44 CYS B N 1
ATOM 3570 C CA . CYS C 1 44 ? 35.56200 -10.96900 27.68400 1.000 32.84295 44 CYS B CA 1
ATOM 3571 C C . CYS C 1 44 ? 34.81300 -10.84900 26.35600 1.000 29.76739 44 CYS B C 1
ATOM 3572 O O . CYS C 1 44 ? 34.15000 -11.80400 25.93300 1.000 27.48541 44 CYS B O 1
ATOM 3575 N N . ARG C 1 45 ? 34.93500 -9.69100 25.69500 1.000 23.29668 45 ARG B N 1
ATOM 3576 C CA . ARG C 1 45 ? 34.25500 -9.42300 24.43700 1.000 18.56437 45 ARG B CA 1
ATOM 3577 C C . ARG C 1 45 ? 35.23200 -8.83900 23.44000 1.000 37.01950 45 ARG B C 1
ATOM 3578 O O . ARG C 1 45 ? 36.33600 -8.41600 23.78800 1.000 50.16076 45 ARG B O 1
ATOM 3586 N N . SER C 1 46 ? 34.80000 -8.80500 22.18100 1.000 48.86393 46 SER B N 1
ATOM 3587 C CA . SER C 1 46 ? 35.62700 -8.37100 21.05800 1.000 52.93228 46 SER B CA 1
ATOM 3588 C C . SER C 1 46 ? 35.05100 -7.09500 20.45000 1.000 50.28772 46 SER B C 1
ATOM 3589 O O . SER C 1 46 ? 34.54200 -7.11000 19.32000 1.000 47.01069 46 SER B O 1
ATOM 3592 N N . PRO C 1 47 ? 35.13200 -5.96900 21.16000 1.000 41.75855 47 PRO B N 1
ATOM 3593 C CA . PRO C 1 47 ? 34.67000 -4.71100 20.57000 1.000 40.04149 47 PRO B CA 1
ATOM 3594 C C . PRO C 1 47 ? 35.59000 -4.28800 19.43600 1.000 41.61057 47 PRO B C 1
ATOM 3595 O O . PRO C 1 47 ? 36.79000 -4.55600 19.44900 1.000 41.90962 47 PRO B O 1
ATOM 3599 N N . GLY C 1 48 ? 35.01700 -3.62200 18.44200 1.000 45.10997 48 GLY B N 1
ATOM 3600 C CA . GLY C 1 48 ? 35.81200 -3.07500 17.36800 1.000 45.47699 48 GLY B CA 1
ATOM 3601 C C . GLY C 1 48 ? 36.65500 -1.92200 17.86900 1.000 44.84587 48 GLY B C 1
ATOM 3602 O O . GLY C 1 48 ? 36.50600 -1.46400 19.00600 1.000 35.84734 48 GLY B O 1
ATOM 3603 N N . PRO C 1 49 ? 37.55300 -1.41200 17.02100 1.000 46.95138 49 PRO B N 1
ATOM 3604 C CA . PRO C 1 49 ? 38.45700 -0.33800 17.46800 1.000 49.37536 49 PRO B CA 1
ATOM 3605 C C . PRO C 1 49 ? 37.78300 1.01900 17.61900 1.000 46.38111 49 PRO B C 1
ATOM 3606 O O . PRO C 1 49 ? 38.42000 1.95000 18.12300 1.000 51.09237 49 PRO B O 1
ATOM 3610 N N . GLU C 1 50 ? 36.52600 1.15700 17.21200 1.000 39.10516 50 GLU B N 1
ATOM 3611 C CA . GLU C 1 50 ? 35.88300 2.45600 17.11300 1.000 46.91082 50 GLU B CA 1
ATOM 3612 C C . GLU C 1 50 ? 35.32700 2.89600 18.47100 1.000 43.45217 50 GLU B C 1
ATOM 3613 O O . GLU C 1 50 ? 35.35700 2.15800 19.45900 1.000 32.73167 50 GLU B O 1
ATOM 3619 N N . GLY C 1 51 ? 34.82600 4.13000 18.50900 1.000 48.68136 51 GLY B N 1
ATOM 3620 C CA . GLY C 1 51 ? 34.16200 4.66100 19.69200 1.000 42.61223 51 GLY B CA 1
ATOM 3621 C C . GLY C 1 51 ? 33.60100 6.02900 19.37000 1.000 41.69345 51 GLY B C 1
ATOM 3622 O O . GLY C 1 51 ? 33.93800 6.63200 18.34700 1.000 43.00764 51 GLY B O 1
ATOM 3623 N N . PHE C 1 52 ? 32.70700 6.49500 20.24100 1.000 32.94672 52 PHE B N 1
ATOM 3624 C CA . PHE C 1 52 ? 32.22500 5.76200 21.41500 1.000 39.30682 52 PHE B CA 1
ATOM 3625 C C . PHE C 1 52 ? 30.97000 4.93700 21.12300 1.000 37.25701 52 PHE B C 1
ATOM 3626 O O . PHE C 1 52 ? 30.11200 5.36500 20.36100 1.000 34.36375 52 PHE B O 1
ATOM 3634 N N . TYR C 1 53 ? 30.84600 3.76200 21.74300 1.000 35.52127 53 TYR B N 1
ATOM 3635 C CA . TYR C 1 53 ? 29.66500 2.94900 21.47600 1.000 37.49881 53 TYR B CA 1
ATOM 3636 C C . TYR C 1 53 ? 29.47300 1.92600 22.58700 1.000 34.81938 53 TYR B C 1
ATOM 3637 O O . TYR C 1 53 ? 30.40500 1.59700 23.33100 1.000 34.77555 53 TYR B O 1
ATOM 3646 N N . LYS C 1 54 ? 28.24000 1.42200 22.67900 1.000 36.76492 54 LYS B N 1
ATOM 3647 C CA . LYS C 1 54 ? 27.86100 0.48800 23.73500 1.000 24.89650 54 LYS B CA 1
ATOM 3648 C C . LYS C 1 54 ? 28.30100 -0.93400 23.39200 1.000 25.43000 54 LYS B C 1
ATOM 3649 O O . LYS C 1 54 ? 27.97100 -1.45600 22.32300 1.000 37.73115 54 LYS B O 1
ATOM 3655 N N . VAL C 1 55 ? 29.01600 -1.57500 24.30600 1.000 17.91751 55 VAL B N 1
ATOM 3656 C CA . VAL C 1 55 ? 29.44100 -2.96300 24.13100 1.000 15.87040 55 VAL B CA 1
ATOM 3657 C C . VAL C 1 55 ? 28.55100 -3.83300 24.99900 1.000 24.21950 55 VAL B C 1
ATOM 3658 O O . VAL C 1 55 ? 28.70200 -3.82800 26.23800 1.000 15.88156 55 VAL B O 1
ATOM 3662 N N . PRO C 1 56 ? 27.61500 -4.59900 24.42400 1.000 34.54344 56 PRO B N 1
ATOM 3663 C CA . PRO C 1 56 ? 26.74200 -5.45700 25.23300 1.000 30.85624 56 PRO B CA 1
ATOM 3664 C C . PRO C 1 56 ? 27.54000 -6.56800 25.90900 1.000 29.46303 56 PRO B C 1
ATOM 3665 O O . PRO C 1 56 ? 28.36100 -7.23100 25.27700 1.000 38.32608 56 PRO B O 1
ATOM 3669 N N . LEU C 1 57 ? 27.28600 -6.77000 27.20100 1.000 18.37828 57 LEU B N 1
ATOM 3670 C CA . LEU C 1 57 ? 28.05700 -7.67900 28.03200 1.000 25.41322 57 LEU B CA 1
ATOM 3671 C C . LEU C 1 57 ? 27.32700 -8.98100 28.29800 1.000 29.01204 57 LEU B C 1
ATOM 3672 O O . LEU C 1 57 ? 27.81800 -9.79700 29.08100 1.000 38.21015 57 LEU B O 1
ATOM 3677 N N . GLY C 1 58 ? 26.14900 -9.17200 27.71400 1.000 43.46543 58 GLY B N 1
ATOM 3678 C CA . GLY C 1 58 ? 25.48500 -10.46400 27.76000 1.000 43.92962 58 GLY B CA 1
ATOM 3679 C C . GLY C 1 58 ? 24.78200 -10.81700 29.05100 1.000 36.53719 58 GLY B C 1
ATOM 3680 O O . GLY C 1 58 ? 24.64200 -12.00600 29.36400 1.000 40.08749 58 GLY B O 1
ATOM 3681 N N . LEU C 1 59 ? 24.32200 -9.82900 29.81300 1.000 25.78495 59 LEU B N 1
ATOM 3682 C CA . LEU C 1 59 ? 23.64700 -10.15400 31.06000 1.000 23.01986 59 LEU B CA 1
ATOM 3683 C C . LEU C 1 59 ? 22.73400 -9.01000 31.47000 1.000 20.95406 59 LEU B C 1
ATOM 3684 O O . LEU C 1 59 ? 22.86300 -7.87900 30.99800 1.000 28.98268 59 LEU B O 1
ATOM 3689 N N . LYS C 1 60 ? 21.81300 -9.33400 32.37100 1.000 18.13804 60 LYS B N 1
ATOM 3690 C CA . LYS C 1 60 ? 20.98100 -8.36200 33.05300 1.000 27.43746 60 LYS B CA 1
ATOM 3691 C C . LYS C 1 60 ? 21.04500 -8.66000 34.54000 1.000 24.97265 60 LYS B C 1
ATOM 3692 O O . LYS C 1 60 ? 21.17200 -9.82000 34.94600 1.000 20.27876 60 LYS B O 1
ATOM 3698 N N . VAL C 1 61 ? 20.98400 -7.60600 35.34600 1.000 19.42276 61 VAL B N 1
ATOM 3699 C CA . VAL C 1 61 ? 21.02800 -7.74300 36.79300 1.000 25.36845 61 VAL B CA 1
ATOM 3700 C C . VAL C 1 61 ? 19.74100 -7.18200 37.36900 1.000 23.83544 61 VAL B C 1
ATOM 3701 O O . VAL C 1 61 ? 19.13400 -6.26600 36.80800 1.000 24.55604 61 VAL B O 1
ATOM 3705 N N . ALA C 1 62 ? 19.31300 -7.75300 38.48700 1.000 19.74087 62 ALA B N 1
ATOM 3706 C CA . ALA C 1 62 ? 18.29400 -7.13400 39.33000 1.000 22.84430 62 ALA B CA 1
ATOM 3707 C C . ALA C 1 62 ? 18.97200 -6.78700 40.65100 1.000 21.29527 62 ALA B C 1
ATOM 3708 O O . ALA C 1 62 ? 18.88300 -7.51900 41.63500 1.000 28.60824 62 ALA B O 1
ATOM 3710 N N . LEU C 1 63 ? 19.68200 -5.66700 40.65100 1.000 23.71565 63 LEU B N 1
ATOM 3711 C CA . LEU C 1 63 ? 20.23500 -5.15000 41.88900 1.000 27.40578 63 LEU B CA 1
ATOM 3712 C C . LEU C 1 63 ? 19.11500 -4.92100 42.89800 1.000 35.12080 63 LEU B C 1
ATOM 3713 O O . LEU C 1 63 ? 18.05300 -4.40000 42.53600 1.000 40.70653 63 LEU B O 1
ATOM 3718 N N . PRO C 1 64 ? 19.29800 -5.28200 44.16200 1.000 34.97795 64 PRO B N 1
ATOM 3719 C CA . PRO C 1 64 ? 18.31500 -4.88200 45.16000 1.000 32.60641 64 PRO B CA 1
ATOM 3720 C C . PRO C 1 64 ? 18.42900 -3.38400 45.38000 1.000 34.63372 64 PRO B C 1
ATOM 3721 O O . PRO C 1 64 ? 19.44800 -2.76300 45.06800 1.000 33.40880 64 PRO B O 1
ATOM 3725 N N . THR C 1 65 ? 17.34200 -2.80400 45.88200 1.000 37.69009 65 THR B N 1
ATOM 3726 C CA . THR C 1 65 ? 17.34600 -1.41100 46.30500 1.000 31.71690 65 THR B CA 1
ATOM 3727 C C . THR C 1 65 ? 18.43700 -1.18000 47.33800 1.000 35.62659 65 THR B C 1
ATOM 3728 O O . THR C 1 65 ? 18.58100 -1.94700 48.30000 1.000 42.07685 65 THR B O 1
ATOM 3732 N N . GLY C 1 66 ? 19.19500 -0.11200 47.14000 1.000 34.62502 66 GLY B N 1
ATOM 3733 C CA . GLY C 1 66 ? 20.33800 0.17500 47.97400 1.000 42.25549 66 GLY B CA 1
ATOM 3734 C C . GLY C 1 66 ? 21.65000 -0.29900 47.39900 1.000 41.02700 66 GLY B C 1
ATOM 3735 O O . GLY C 1 66 ? 22.69600 -0.07800 48.02400 1.000 47.07490 66 GLY B O 1
ATOM 3736 N N . TYR C 1 67 ? 21.62800 -0.93200 46.23300 1.000 21.47433 67 TYR B N 1
ATOM 3737 C CA . TYR C 1 67 ? 22.83600 -1.28800 45.52300 1.000 12.46831 67 TYR B CA 1
ATOM 3738 C C . TYR C 1 67 ? 22.87700 -0.58200 44.18000 1.000 26.09286 67 TYR B C 1
ATOM 3739 O O . TYR C 1 67 ? 21.85000 -0.24500 43.59100 1.000 33.38780 67 TYR B O 1
ATOM 3748 N N . ALA C 1 68 ? 24.09100 -0.36900 43.70400 1.000 29.05263 68 ALA B N 1
ATOM 3749 C CA . ALA C 1 68 ? 24.32500 -0.10000 42.30000 1.000 28.40273 68 ALA B CA 1
ATOM 3750 C C . ALA C 1 68 ? 25.47200 -1.00500 41.87500 1.000 36.22389 68 ALA B C 1
ATOM 3751 O O . ALA C 1 68 ? 25.86800 -1.90400 42.63400 1.000 19.50074 68 ALA B O 1
ATOM 3753 N N . MET C 1 69 ? 26.03200 -0.72200 40.69900 1.000 26.78598 69 MET B N 1
ATOM 3754 C CA . MET C 1 69 ? 27.00300 -1.58800 40.05700 1.000 31.06742 69 MET B CA 1
ATOM 3755 C C . MET C 1 69 ? 27.87700 -0.74200 39.16200 1.000 25.77530 69 MET B C 1
ATOM 3756 O O . MET C 1 69 ? 27.37600 0.03100 38.33400 1.000 16.45595 69 MET B O 1
ATOM 3761 N N . LEU C 1 70 ? 29.17500 -0.91900 39.32300 1.000 25.99747 70 LEU B N 1
ATOM 3762 C CA . LEU C 1 70 ? 30.15500 -0.24700 38.48800 1.000 26.05911 70 LEU B CA 1
ATOM 3763 C C . LEU C 1 70 ? 30.51000 -1.15500 37.32000 1.000 14.19142 70 LEU B C 1
ATOM 3764 O O . LEU C 1 70 ? 30.81300 -2.33000 37.51100 1.000 20.90520 70 LEU B O 1
ATOM 3769 N N . VAL C 1 71 ? 30.48400 -0.61100 36.11800 1.000 27.27248 71 VAL B N 1
ATOM 3770 C CA . VAL C 1 71 ? 30.98300 -1.30000 34.93200 1.000 22.38357 71 VAL B CA 1
ATOM 3771 C C . VAL C 1 71 ? 32.23700 -0.55400 34.45100 1.000 24.83466 71 VAL B C 1
ATOM 3772 O O . VAL C 1 71 ? 32.18700 0.65900 34.19200 1.000 27.25477 71 VAL B O 1
ATOM 3776 N N . ALA C 1 72 ? 33.37800 -1.25600 34.40200 1.000 19.16572 72 ALA B N 1
ATOM 3777 C CA . ALA C 1 72 ? 34.62700 -0.70600 33.87000 1.000 14.35271 72 ALA B CA 1
ATOM 3778 C C . ALA C 1 72 ? 35.43300 -1.84800 33.26800 1.000 22.24501 72 ALA B C 1
ATOM 3779 O O . ALA C 1 72 ? 35.04300 -3.01400 33.35200 1.000 28.44423 72 ALA B O 1
ATOM 3781 N N . GLN C 1 73 ? 36.57300 -1.49600 32.67000 1.000 16.42502 73 GLN B N 1
ATOM 3782 C CA . GLN C 1 73 ? 37.44300 -2.43800 31.98400 1.000 29.42038 73 GLN B CA 1
ATOM 3783 C C . GLN C 1 73 ? 38.35800 -3.17300 32.95100 1.000 32.88650 73 GLN B C 1
ATOM 3784 O O . GLN C 1 73 ? 38.76500 -2.64500 33.99900 1.000 31.96980 73 GLN B O 1
ATOM 3790 N N . ARG C 1 74 ? 38.70400 -4.39800 32.57200 1.000 22.25940 74 ARG B N 1
ATOM 3791 C CA . ARG C 1 74 ? 39.76700 -5.14300 33.23000 1.000 27.87599 74 ARG B CA 1
ATOM 3792 C C . ARG C 1 74 ? 41.05900 -4.95000 32.44700 1.000 31.50589 74 ARG B C 1
ATOM 3793 O O . ARG C 1 74 ? 41.18800 -5.45000 31.32600 1.000 34.94202 74 ARG B O 1
ATOM 3801 N N . GLY C 1 75 ? 42.01300 -4.23300 33.03700 1.000 30.67689 75 GLY B N 1
ATOM 3802 C CA . GLY C 1 75 ? 43.36800 -4.24000 32.51500 1.000 37.29987 75 GLY B CA 1
ATOM 3803 C C . GLY C 1 75 ? 43.57100 -3.54600 31.18500 1.000 41.59031 75 GLY B C 1
ATOM 3804 O O . GLY C 1 75 ? 44.35000 -4.02900 30.35400 1.000 37.89963 75 GLY B O 1
ATOM 3805 N N . GLY C 1 76 ? 42.88700 -2.42700 30.96100 1.000 43.19755 76 GLY B N 1
ATOM 3806 C CA . GLY C 1 76 ? 43.10200 -1.60800 29.78000 1.000 44.99911 76 GLY B CA 1
ATOM 3807 C C . GLY C 1 76 ? 42.50700 -0.23700 30.00400 1.000 34.27547 76 GLY B C 1
ATOM 3808 O O . GLY C 1 76 ? 41.82000 0.00800 30.99800 1.000 30.97663 76 GLY B O 1
ATOM 3809 N N . GLY C 1 77 ? 42.76100 0.65600 29.05500 1.000 26.47376 77 GLY B N 1
ATOM 3810 C CA . GLY C 1 77 ? 42.41400 2.05100 29.25300 1.000 28.98055 77 GLY B CA 1
ATOM 3811 C C . GLY C 1 77 ? 41.41700 2.61100 28.26100 1.000 27.40740 77 GLY B C 1
ATOM 3812 O O . GLY C 1 77 ? 41.60100 3.71100 27.73600 1.000 27.54158 77 GLY B O 1
ATOM 3813 N N . ARG C 1 78 ? 40.32800 1.90100 28.03500 1.000 23.55298 78 ARG B N 1
ATOM 3814 C CA . ARG C 1 78 ? 39.47400 2.20700 26.90800 1.000 32.64805 78 ARG B CA 1
ATOM 3815 C C . ARG C 1 78 ? 38.02400 2.50600 27.26500 1.000 31.82675 78 ARG B C 1
ATOM 3816 O O . ARG C 1 78 ? 37.28200 2.98800 26.39700 1.000 38.03878 78 ARG B O 1
ATOM 3824 N N . THR C 1 79 ? 37.59600 2.23700 28.49500 1.000 29.88104 79 THR B N 1
ATOM 3825 C CA . THR C 1 79 ? 36.18500 2.20400 28.85000 1.000 22.76669 79 THR B CA 1
ATOM 3826 C C . THR C 1 79 ? 35.86100 3.29700 29.85400 1.000 17.35300 79 THR B C 1
ATOM 3827 O O . THR C 1 79 ? 36.55000 3.45500 30.85900 1.000 22.96298 79 THR B O 1
ATOM 3831 N N . THR C 1 80 ? 34.77500 4.00900 29.60000 1.000 33.91418 80 THR B N 1
ATOM 3832 C CA . THR C 1 80 ? 34.18500 4.88300 30.60400 1.000 28.27020 80 THR B CA 1
ATOM 3833 C C . THR C 1 80 ? 33.62700 4.04500 31.74000 1.000 27.10195 80 THR B C 1
ATOM 3834 O O . THR C 1 80 ? 33.06000 2.96900 31.51500 1.000 22.22711 80 THR B O 1
ATOM 3838 N N . ASN C 1 81 ? 33.77700 4.53600 32.96500 1.000 19.55953 81 ASN B N 1
ATOM 3839 C CA . ASN C 1 81 ? 33.16900 3.84300 34.09600 1.000 25.19817 81 ASN B CA 1
ATOM 3840 C C . ASN C 1 81 ? 31.65900 4.11300 34.10400 1.000 26.42388 81 ASN B C 1
ATOM 3841 O O . ASN C 1 81 ? 31.22900 5.27200 34.07900 1.000 27.00554 81 ASN B O 1
ATOM 3846 N N . GLY C 1 82 ? 30.85100 3.04600 34.10900 1.000 28.62028 82 GLY B N 1
ATOM 3847 C CA . GLY C 1 82 ? 29.39100 3.16000 34.13200 1.000 16.95813 82 GLY B CA 1
ATOM 3848 C C . GLY C 1 82 ? 28.74300 2.71600 35.43700 1.000 23.29720 82 GLY B C 1
ATOM 3849 O O . GLY C 1 82 ? 29.35200 2.01600 36.26100 1.000 18.74618 82 GLY B O 1
ATOM 3850 N N . ILE C 1 83 ? 27.50300 3.13200 35.64900 1.000 14.56385 83 ILE B N 1
ATOM 3851 C CA . ILE C 1 83 ? 26.82500 2.93100 36.91700 1.000 19.12650 83 ILE B CA 1
ATOM 3852 C C . ILE C 1 83 ? 25.49300 2.29300 36.58400 1.000 18.98752 83 ILE B C 1
ATOM 3853 O O . ILE C 1 83 ? 24.66800 2.89800 35.89600 1.000 32.79707 83 ILE B O 1
ATOM 3858 N N . VAL C 1 84 ? 25.28800 1.06500 37.01400 1.000 26.51353 84 VAL B N 1
ATOM 3859 C CA . VAL C 1 84 ? 24.00400 0.41000 36.78900 1.000 21.07012 84 VAL B CA 1
ATOM 3860 C C . VAL C 1 84 ? 23.19800 0.55600 38.07000 1.000 21.35098 84 VAL B C 1
ATOM 3861 O O . VAL C 1 84 ? 23.69300 0.24600 39.16000 1.000 24.78002 84 VAL B O 1
ATOM 3865 N N . ASP C 1 85 ? 21.99600 1.10200 37.96500 1.000 16.88853 85 ASP B N 1
ATOM 3866 C CA . ASP C 1 85 ? 21.24900 1.32600 39.18500 1.000 24.14513 85 ASP B CA 1
ATOM 3867 C C . ASP C 1 85 ? 20.27200 0.16800 39.41300 1.000 25.92741 85 ASP B C 1
ATOM 3868 O O . ASP C 1 85 ? 20.07200 -0.68800 38.54500 1.000 21.94426 85 ASP B O 1
ATOM 3873 N N . ALA C 1 86 ? 19.66400 0.14400 40.60300 1.000 19.37100 86 ALA B N 1
ATOM 3874 C CA . ALA C 1 86 ? 18.83200 -0.99400 40.96000 1.000 26.81632 86 ALA B CA 1
ATOM 3875 C C . ALA C 1 86 ? 17.56200 -1.07600 40.12200 1.000 27.81495 86 ALA B C 1
ATOM 3876 O O . ALA C 1 86 ? 16.97400 -2.15600 40.02000 1.000 34.73605 86 ALA B O 1
ATOM 3878 N N . GLY C 1 87 ? 17.13900 0.02200 39.50800 1.000 22.25266 87 GLY B N 1
ATOM 3879 C CA . GLY C 1 87 ? 15.95000 -0.00500 38.69500 1.000 17.71795 87 GLY B CA 1
ATOM 3880 C C . GLY C 1 87 ? 16.11900 -0.56300 37.30400 1.000 26.93220 87 GLY B C 1
ATOM 3881 O O . GLY C 1 87 ? 15.11500 -0.80700 36.62900 1.000 27.77197 87 GLY B O 1
ATOM 3882 N N . PHE C 1 88 ? 17.35400 -0.79500 36.86000 1.000 27.98856 88 PHE B N 1
ATOM 3883 C CA . PHE C 1 88 ? 17.61900 -1.10700 35.46000 1.000 22.09280 88 PHE B CA 1
ATOM 3884 C C . PHE C 1 88 ? 17.44100 -2.59900 35.20100 1.000 19.79657 88 PHE B C 1
ATOM 3885 O O . PHE C 1 88 ? 17.98700 -3.43100 35.92600 1.000 31.99796 88 PHE B O 1
ATOM 3893 N N . ARG C 1 89 ? 16.68400 -2.94100 34.15900 1.000 27.21293 89 ARG B N 1
ATOM 3894 C CA . ARG C 1 89 ? 16.40400 -4.33600 33.84400 1.000 25.06996 89 ARG B CA 1
ATOM 3895 C C . ARG C 1 89 ? 16.76900 -4.69900 32.40800 1.000 28.46118 89 ARG B C 1
ATOM 3896 O O . ARG C 1 89 ? 16.47700 -5.82000 31.97700 1.000 30.22965 89 ARG B O 1
ATOM 3904 N N . GLY C 1 90 ? 17.41300 -3.79700 31.66000 1.000 21.76587 90 GLY B N 1
ATOM 3905 C CA . GLY C 1 90 ? 17.89600 -4.12100 30.33200 1.000 18.20569 90 GLY B CA 1
ATOM 3906 C C . GLY C 1 90 ? 19.28300 -4.73700 30.36000 1.000 23.92221 90 GLY B C 1
ATOM 3907 O O . GLY C 1 90 ? 19.89800 -4.93200 31.41000 1.000 27.42451 90 GLY B O 1
ATOM 3908 N N . GLU C 1 91 ? 19.78500 -5.04300 29.16900 1.000 22.07327 91 GLU B N 1
ATOM 3909 C CA . GLU C 1 91 ? 21.09700 -5.66200 29.05100 1.000 28.88629 91 GLU B CA 1
ATOM 3910 C C . GLU C 1 91 ? 22.17100 -4.68600 29.50200 1.000 30.90041 91 GLU B C 1
ATOM 3911 O O . GLU C 1 91 ? 22.14300 -3.50800 29.13600 1.000 40.22219 91 GLU B O 1
ATOM 3917 N N . VAL C 1 92 ? 23.11700 -5.17300 30.30100 1.000 24.25626 92 VAL B N 1
ATOM 3918 C CA . VAL C 1 92 ? 24.20100 -4.31800 30.76500 1.000 27.14723 92 VAL B CA 1
ATOM 3919 C C . VAL C 1 92 ? 25.16500 -4.03000 29.62100 1.000 18.49457 92 VAL B C 1
ATOM 3920 O O . VAL C 1 92 ? 25.66000 -4.93800 28.94000 1.000 16.48701 92 VAL B O 1
ATOM 3924 N N . GLN C 1 93 ? 25.43400 -2.76300 29.38500 1.000 18.55168 93 GLN B N 1
ATOM 3925 C CA . GLN C 1 93 ? 26.40200 -2.43700 28.35200 1.000 24.47934 93 GLN B CA 1
ATOM 3926 C C . GLN C 1 93 ? 27.62900 -1.80500 28.98800 1.000 33.26544 93 GLN B C 1
ATOM 3927 O O . GLN C 1 93 ? 27.60100 -1.31600 30.11900 1.000 31.54129 93 GLN B O 1
ATOM 3933 N N . ALA C 1 94 ? 28.73400 -1.92000 28.27700 1.000 13.41446 94 ALA B N 1
ATOM 3934 C CA . ALA C 1 94 ? 29.91500 -1.13800 28.53600 1.000 23.64890 94 ALA B CA 1
ATOM 3935 C C . ALA C 1 94 ? 30.01800 -0.12000 27.40900 1.000 24.76835 94 ALA B C 1
ATOM 3936 O O . ALA C 1 94 ? 29.68000 -0.42600 26.26200 1.000 21.17988 94 ALA B O 1
ATOM 3938 N N . ILE C 1 95 ? 30.46400 1.09200 27.73500 1.000 21.44249 95 ILE B N 1
ATOM 3939 C CA . ILE C 1 95 ? 30.59900 2.16400 26.75000 1.000 25.99595 95 ILE B CA 1
ATOM 3940 C C . ILE C 1 95 ? 32.07400 2.49400 26.64200 1.000 33.25900 95 ILE B C 1
ATOM 3941 O O . ILE C 1 95 ? 32.67200 3.01000 27.59300 1.000 43.14125 95 ILE B O 1
ATOM 3946 N N . VAL C 1 96 ? 32.65900 2.21800 25.48400 1.000 32.53661 96 VAL B N 1
ATOM 3947 C CA . VAL C 1 96 ? 34.10300 2.30900 25.29900 1.000 40.01522 96 VAL B CA 1
ATOM 3948 C C . VAL C 1 96 ? 34.50000 3.45400 24.36300 1.000 33.51906 96 VAL B C 1
ATOM 3949 O O . VAL C 1 96 ? 33.79400 3.81000 23.41000 1.000 24.02549 96 VAL B O 1
ATOM 3953 N N . ALA C 1 97 ? 35.65600 4.03300 24.65800 1.000 31.17796 97 ALA B N 1
ATOM 3954 C CA . ALA C 1 97 ? 36.33000 4.95100 23.75200 1.000 32.78714 97 ALA B CA 1
ATOM 3955 C C . ALA C 1 97 ? 36.98000 4.15500 22.62100 1.000 42.37868 97 ALA B C 1
ATOM 3956 O O . ALA C 1 97 ? 37.06900 2.92300 22.68700 1.000 47.07826 97 ALA B O 1
ATOM 3958 N N . PRO C 1 98 ? 37.40800 4.82500 21.54400 1.000 48.60321 98 PRO B N 1
ATOM 3959 C CA . PRO C 1 98 ? 38.18800 4.12900 20.50700 1.000 44.08943 98 PRO B CA 1
ATOM 3960 C C . PRO C 1 98 ? 39.50400 3.59600 21.06200 1.000 36.81771 98 PRO B C 1
ATOM 3961 O O . PRO C 1 98 ? 40.14500 4.24500 21.89100 1.000 40.44082 98 PRO B O 1
ATOM 3965 N N . GLY C 1 99 ? 39.92700 2.42600 20.58500 1.000 31.32656 99 GLY B N 1
ATOM 3966 C CA . GLY C 1 99 ? 41.14900 1.83500 21.11100 1.000 37.22088 99 GLY B CA 1
ATOM 3967 C C . GLY C 1 99 ? 41.39500 0.41600 20.61200 1.000 36.95831 99 GLY B C 1
ATOM 3968 O O . GLY C 1 99 ? 40.85600 0.00300 19.58500 1.000 31.67546 99 GLY B O 1
ATOM 3969 N N . ARG C 1 100 ? 42.15100 -0.34300 21.41700 1.000 40.37884 100 ARG B N 1
ATOM 3970 C CA . ARG C 1 100 ? 42.52700 -1.75800 21.13900 1.000 50.43726 100 ARG B CA 1
ATOM 3971 C C . ARG C 1 100 ? 41.27700 -2.60900 20.87700 1.000 54.70434 100 ARG B C 1
ATOM 3972 O O . ARG C 1 100 ? 40.26300 -2.42800 21.58500 1.000 43.91004 100 ARG B O 1
ATOM 3980 N N . PRO C 1 101 ? 41.32900 -3.57200 19.93000 1.000 88.12385 101 PRO B N 1
ATOM 3981 C CA . PRO C 1 101 ? 40.16800 -4.40100 19.58500 1.000 93.43377 101 PRO B CA 1
ATOM 3982 C C . PRO C 1 101 ? 39.67000 -5.38300 20.65900 1.000 88.92217 101 PRO B C 1
ATOM 3983 O O . PRO C 1 101 ? 38.53900 -5.81800 20.53900 1.000 101.22369 101 PRO B O 1
ATOM 3987 N N . ARG C 1 102 ? 40.48900 -5.71300 21.66500 1.000 59.55504 102 ARG B N 1
ATOM 3988 C CA . ARG C 1 102 ? 40.01600 -6.66200 22.66500 1.000 44.22126 102 ARG B CA 1
ATOM 3989 C C . ARG C 1 102 ? 39.81200 -5.94200 23.99000 1.000 39.75682 102 ARG B C 1
ATOM 3990 O O . ARG C 1 102 ? 40.35600 -4.85600 24.21100 1.000 37.58068 102 ARG B O 1
ATOM 3998 N N . ALA C 1 103 ? 38.99900 -6.54700 24.86200 1.000 37.62212 103 ALA B N 1
ATOM 3999 C CA . ALA C 1 103 ? 38.62300 -5.89900 26.11400 1.000 39.73372 103 ALA B CA 1
ATOM 4000 C C . ALA C 1 103 ? 38.02900 -6.90700 27.08700 1.000 40.66842 103 ALA B C 1
ATOM 4001 O O . ALA C 1 103 ? 37.32800 -7.84900 26.69500 1.000 35.60320 103 ALA B O 1
ATOM 4003 N N . GLN C 1 104 ? 38.30800 -6.67600 28.36800 1.000 36.04766 104 GLN B N 1
ATOM 4004 C CA . GLN C 1 104 ? 37.69200 -7.41300 29.45700 1.000 37.06801 104 GLN B CA 1
ATOM 4005 C C . GLN C 1 104 ? 37.00200 -6.42900 30.39500 1.000 30.83050 104 GLN B C 1
ATOM 4006 O O . GLN C 1 104 ? 37.56900 -5.38500 30.73300 1.000 37.49503 104 GLN B O 1
ATOM 4012 N N . PHE C 1 105 ? 35.78800 -6.76600 30.82400 1.000 25.75606 105 PHE B N 1
ATOM 4013 C CA . PHE C 1 105 ? 34.96200 -5.85500 31.60500 1.000 19.58125 105 PHE B CA 1
ATOM 4014 C C . PHE C 1 105 ? 34.64000 -6.44900 32.96500 1.000 20.19196 105 PHE B C 1
ATOM 4015 O O . PHE C 1 105 ? 34.20800 -7.61400 33.07100 1.000 23.67233 105 PHE B O 1
ATOM 4023 N N . TYR C 1 106 ? 34.87500 -5.65300 33.99500 1.000 15.45946 106 TYR B N 1
ATOM 4024 C CA . TYR C 1 106 ? 34.45900 -5.98400 35.34500 1.000 15.58000 106 TYR B CA 1
ATOM 4025 C C . TYR C 1 106 ? 33.12200 -5.32400 35.65800 1.000 15.37018 106 TYR B C 1
ATOM 4026 O O . TYR C 1 106 ? 32.78000 -4.27600 35.11700 1.000 15.41111 106 TYR B O 1
ATOM 4035 N N . CYS C 1 107 ? 32.36900 -5.96800 36.53800 1.000 15.76883 107 CYS B N 1
ATOM 4036 C CA . CYS C 1 107 ? 31.14900 -5.42500 37.11400 1.000 25.63565 107 CYS B CA 1
ATOM 4037 C C . CYS C 1 107 ? 31.30400 -5.54900 38.61500 1.000 14.67674 107 CYS B C 1
ATOM 4038 O O . CYS C 1 107 ? 31.59800 -6.63300 39.11100 1.000 24.73152 107 CYS B O 1
ATOM 4041 N N . THR C 1 108 ? 31.17400 -4.44900 39.32400 1.000 17.25374 108 THR B N 1
ATOM 4042 C CA . THR C 1 108 ? 31.42500 -4.44200 40.76600 1.000 22.28855 108 THR B CA 1
ATOM 4043 C C . THR C 1 108 ? 30.20100 -3.89600 41.48900 1.000 23.15114 108 THR B C 1
ATOM 4044 O O . THR C 1 108 ? 29.91200 -2.68700 41.37900 1.000 26.22206 108 THR B O 1
ATOM 4048 N N . PRO C 1 109 ? 29.46700 -4.71300 42.24500 1.000 29.85328 109 PRO B N 1
ATOM 4049 C CA . PRO C 1 109 ? 28.30100 -4.18500 42.96400 1.000 24.87702 109 PRO B CA 1
ATOM 4050 C C . PRO C 1 109 ? 28.74900 -3.22400 44.04300 1.000 29.69509 109 PRO B C 1
ATOM 4051 O O . PRO C 1 109 ? 29.79400 -3.41500 44.68200 1.000 33.86747 109 PRO B O 1
ATOM 4055 N N . LEU C 1 110 ? 27.97100 -2.16100 44.20600 1.000 23.16948 110 LEU B N 1
ATOM 4056 C CA . LEU C 1 110 ? 28.25700 -1.09000 45.16000 1.000 20.19852 110 LEU B CA 1
ATOM 4057 C C . LEU C 1 110 ? 27.12800 -1.04900 46.16700 1.000 36.11619 110 LEU B C 1
ATOM 4058 O O . LEU C 1 110 ? 25.96400 -0.88400 45.78600 1.000 44.42634 110 LEU B O 1
ATOM 4063 N N . ARG C 1 111 ? 27.45900 -1.20100 47.44300 1.000 44.54480 111 ARG B N 1
ATOM 4064 C CA . ARG C 1 111 ? 26.45800 -1.02800 48.48300 1.000 46.69332 111 ARG B CA 1
ATOM 4065 C C . ARG C 1 111 ? 26.33500 0.47300 48.76600 1.000 35.72055 111 ARG B C 1
ATOM 4066 O O . ARG C 1 111 ? 27.26800 1.09400 49.28300 1.000 35.87443 111 ARG B O 1
ATOM 4074 N N . LEU C 1 112 ? 25.20300 1.06900 48.40000 1.000 17.39978 112 LEU B N 1
ATOM 4075 C CA . LEU C 1 112 ? 25.07600 2.51300 48.51000 1.000 22.58090 112 LEU B CA 1
ATOM 4076 C C . LEU C 1 112 ? 24.89500 2.92900 49.96100 1.000 15.46167 112 LEU B C 1
ATOM 4077 O O . LEU C 1 112 ? 24.28600 2.20900 50.75000 1.000 37.15497 112 LEU B O 1
ATOM 4082 N N . ALA C 1 113 ? 25.46800 4.09300 50.32900 1.000 28.36188 113 ALA B N 1
ATOM 4083 C CA . ALA C 1 113 ? 25.15900 4.72200 51.62000 1.000 31.19753 113 ALA B CA 1
ATOM 4084 C C . ALA C 1 113 ? 23.99200 5.69400 51.47000 1.000 32.60554 113 ALA B C 1
ATOM 4085 O O . ALA C 1 113 ? 23.78500 6.27800 50.39800 1.000 32.20955 113 ALA B O 1
ATOM 4087 N N . PRO C 1 114 ? 23.19700 5.86700 52.52000 1.000 38.26902 114 PRO B N 1
ATOM 4088 C CA . PRO C 1 114 ? 22.05800 6.79000 52.40800 1.000 32.28917 114 PRO B CA 1
ATOM 4089 C C . PRO C 1 114 ? 22.46800 8.22700 52.15000 1.000 28.57718 114 PRO B C 1
ATOM 4090 O O . PRO C 1 114 ? 21.88800 8.87900 51.27800 1.000 35.20347 114 PRO B O 1
ATOM 4094 N N . GLY C 1 115 ? 23.46400 8.73800 52.86700 1.000 21.46409 115 GLY B N 1
ATOM 4095 C CA . GLY C 1 115 ? 23.78500 10.14200 52.74200 1.000 19.85748 115 GLY B CA 1
ATOM 4096 C C . GLY C 1 115 ? 25.19800 10.39700 53.19100 1.000 28.82491 115 GLY B C 1
ATOM 4097 O O . GLY C 1 115 ? 25.89200 9.50200 53.68000 1.000 31.35361 115 GLY B O 1
ATOM 4098 N N . ILE C 1 116 ? 25.62900 11.63900 52.99500 1.000 31.31790 116 ILE B N 1
ATOM 4099 C CA . ILE C 1 116 ? 26.87500 12.11600 53.57800 1.000 39.88302 116 ILE B CA 1
ATOM 4100 C C . ILE C 1 116 ? 26.63000 13.48000 54.20700 1.000 50.51932 116 ILE B C 1
ATOM 4101 O O . ILE C 1 116 ? 25.72900 14.22000 53.79800 1.000 52.10391 116 ILE B O 1
ATOM 4106 N N . ALA C 1 117 ? 27.43300 13.80300 55.22000 1.000 37.27588 117 ALA B N 1
ATOM 4107 C CA . ALA C 1 117 ? 27.31700 15.07800 55.90800 1.000 40.65938 117 ALA B CA 1
ATOM 4108 C C . ALA C 1 117 ? 28.06500 16.16200 55.14000 1.000 38.90450 117 ALA B C 1
ATOM 4109 O O . ALA C 1 117 ? 29.22500 15.97300 54.75600 1.000 37.52368 117 ALA B O 1
ATOM 4111 N N . THR C 1 118 ? 27.39900 17.29700 54.91800 1.000 39.78326 118 THR B N 1
ATOM 4112 C CA . THR C 1 118 ? 27.96100 18.40900 54.16200 1.000 40.09677 118 THR B CA 1
ATOM 4113 C C . THR C 1 118 ? 27.74600 19.70800 54.92200 1.000 40.96231 118 THR B C 1
ATOM 4114 O O . THR C 1 118 ? 26.95700 19.77700 55.86900 1.000 35.20468 118 THR B O 1
ATOM 4118 N N . ASP C 1 119 ? 28.46100 20.75300 54.49500 1.000 40.62206 119 ASP B N 1
ATOM 4119 C CA . ASP C 1 119 ? 28.37400 22.03500 55.19500 1.000 46.75668 119 ASP B CA 1
ATOM 4120 C C . ASP C 1 119 ? 27.14000 22.82800 54.78400 1.000 43.79483 119 ASP B C 1
ATOM 4121 O O . ASP C 1 119 ? 26.63700 23.62800 55.57400 1.000 55.11799 119 ASP B O 1
ATOM 4126 N N . VAL C 1 120 ? 26.65300 22.63000 53.56300 1.000 42.63196 120 VAL B N 1
ATOM 4127 C CA . VAL C 1 120 ? 25.39700 23.21300 53.09700 1.000 46.80442 120 VAL B CA 1
ATOM 4128 C C . VAL C 1 120 ? 24.39800 22.07300 52.92900 1.000 44.30918 120 VAL B C 1
ATOM 4129 O O . VAL C 1 120 ? 24.81400 20.90900 52.81200 1.000 43.89114 120 VAL B O 1
ATOM 4133 N N . PRO C 1 121 ? 23.09100 22.34000 52.93500 1.000 46.69994 121 PRO B N 1
ATOM 4134 C CA . PRO C 1 121 ? 22.12100 21.26200 52.69100 1.000 45.55383 121 PRO B CA 1
ATOM 4135 C C . PRO C 1 121 ? 22.38900 20.54800 51.37200 1.000 42.52888 121 PRO B C 1
ATOM 4136 O O . PRO C 1 121 ? 22.47200 21.16900 50.30900 1.000 34.66485 121 PRO B O 1
ATOM 4140 N N . PHE C 1 122 ? 22.55600 19.22300 51.46800 1.000 38.14095 122 PHE B N 1
ATOM 4141 C CA . PHE C 1 122 ? 22.92200 18.39400 50.32300 1.000 30.58886 122 PHE B CA 1
ATOM 4142 C C . PHE C 1 122 ? 22.08500 18.72400 49.08900 1.000 34.48301 122 PHE B C 1
ATOM 4143 O O . PHE C 1 122 ? 22.62200 18.95400 47.99800 1.000 32.07369 122 PHE B O 1
ATOM 4151 N N . PHE C 1 123 ? 20.76600 18.76600 49.24700 1.000 35.32610 123 PHE B N 1
ATOM 4152 C CA . PHE C 1 123 ? 19.86500 18.87600 48.10700 1.000 34.09975 123 PHE B CA 1
ATOM 4153 C C . PHE C 1 123 ? 19.72400 20.29600 47.57200 1.000 36.66340 123 PHE B C 1
ATOM 4154 O O . PHE C 1 123 ? 18.87800 20.52500 46.70400 1.000 41.82221 123 PHE B O 1
ATOM 4162 N N . GLU C 1 124 ? 20.53000 21.24700 48.05400 1.000 40.36858 124 GLU B N 1
ATOM 4163 C CA . GLU C 1 124 ? 20.65600 22.54000 47.38300 1.000 40.69212 124 GLU B CA 1
ATOM 4164 C C . GLU C 1 124 ? 21.69800 22.50600 46.27500 1.000 41.78904 124 GLU B C 1
ATOM 4165 O O . GLU C 1 124 ? 21.72300 23.40300 45.42500 1.000 44.37408 124 GLU B O 1
ATOM 4171 N N . VAL C 1 125 ? 22.55300 21.49000 46.26500 1.000 43.95137 125 VAL B N 1
ATOM 4172 C CA . VAL C 1 125 ? 23.60900 21.35200 45.27700 1.000 38.97197 125 VAL B CA 1
ATOM 4173 C C . VAL C 1 125 ? 23.37500 20.14500 44.38500 1.000 32.85714 125 VAL B C 1
ATOM 4174 O O . VAL C 1 125 ? 23.48100 20.23600 43.16400 1.000 36.47886 125 VAL B O 1
ATOM 4178 N N . PHE C 1 126 ? 23.03100 19.01300 44.97800 1.000 33.30646 126 PHE B N 1
ATOM 4179 C CA . PHE C 1 126 ? 22.82800 17.77200 44.24600 1.000 33.27087 126 PHE B CA 1
ATOM 4180 C C . PHE C 1 126 ? 21.34000 17.52600 44.05200 1.000 36.71011 126 PHE B C 1
ATOM 4181 O O . PHE C 1 126 ? 20.53700 17.75700 44.96300 1.000 34.55337 126 PHE B O 1
ATOM 4189 N N . ALA C 1 127 ? 20.98200 17.07100 42.84800 1.000 34.10355 127 ALA B N 1
ATOM 4190 C CA . ALA C 1 127 ? 19.58500 16.83900 42.49800 1.000 28.04437 127 ALA B CA 1
ATOM 4191 C C . ALA C 1 127 ? 19.05000 15.59700 43.21600 1.000 29.29909 127 ALA B C 1
ATOM 4192 O O . ALA C 1 127 ? 19.71800 14.55900 43.23800 1.000 26.29214 127 ALA B O 1
ATOM 4194 N N . PRO C 1 128 ? 17.84600 15.66300 43.78200 1.000 31.83497 128 PRO B N 1
ATOM 4195 C CA . PRO C 1 128 ? 17.28700 14.48700 44.46500 1.000 36.90064 128 PRO B CA 1
ATOM 4196 C C . PRO C 1 128 ? 17.04300 13.34000 43.49300 1.000 39.33812 128 PRO B C 1
ATOM 4197 O O . PRO C 1 128 ? 16.90100 13.53200 42.28700 1.000 42.54890 128 PRO B O 1
ATOM 4201 N N . LYS C 1 129 ? 16.99100 12.12800 44.03800 1.000 38.47609 129 LYS B N 1
ATOM 4202 C CA . LYS C 1 129 ? 16.87100 10.92100 43.22800 1.000 38.50134 129 LYS B CA 1
ATOM 4203 C C . LYS C 1 129 ? 15.82000 9.97600 43.81100 1.000 42.83793 129 LYS B C 1
ATOM 4204 O O . LYS C 1 129 ? 15.32400 10.15900 44.92500 1.000 45.11728 129 LYS B O 1
ATOM 4210 N N . ARG C 1 130 ? 15.47300 8.96200 43.02700 1.000 44.48334 130 ARG B N 1
ATOM 4211 C CA . ARG C 1 130 ? 14.68500 7.85400 43.54100 1.000 45.18772 130 ARG B CA 1
ATOM 4212 C C . ARG C 1 130 ? 15.58800 6.86400 44.26500 1.000 52.13542 130 ARG B C 1
ATOM 4213 O O . ARG C 1 130 ? 16.81100 6.85800 44.09100 1.000 52.90509 130 ARG B O 1
ATOM 4221 N N . ASP C 1 131 ? 14.96900 6.01100 45.08500 1.000 57.81639 131 ASP B N 1
ATOM 4222 C CA . ASP C 1 131 ? 15.73200 4.93100 45.70300 1.000 56.24834 131 ASP B CA 1
ATOM 4223 C C . ASP C 1 131 ? 16.16100 3.89200 44.66800 1.000 46.41495 131 ASP B C 1
ATOM 4224 O O . ASP C 1 131 ? 17.24900 3.31700 44.78300 1.000 45.56432 131 ASP B O 1
ATOM 4229 N N . GLU C 1 132 ? 15.34800 3.66700 43.63200 1.000 39.13522 132 GLU B N 1
ATOM 4230 C CA . GLU C 1 132 ? 15.77200 2.79000 42.54400 1.000 51.75761 132 GLU B CA 1
ATOM 4231 C C . GLU C 1 132 ? 16.95900 3.35000 41.77200 1.000 57.12362 132 GLU B C 1
ATOM 4232 O O . GLU C 1 132 ? 17.61100 2.60700 41.03000 1.000 64.44486 132 GLU B O 1
ATOM 4238 N N . ASP C 1 133 ? 17.24500 4.63800 41.91600 1.000 53.25757 133 ASP B N 1
ATOM 4239 C CA . ASP C 1 133 ? 18.40400 5.24100 41.28200 1.000 39.99322 133 ASP B CA 1
ATOM 4240 C C . ASP C 1 133 ? 19.64300 5.03300 42.13800 1.000 32.56227 133 ASP B C 1
ATOM 4241 O O . ASP C 1 133 ? 19.56900 4.83100 43.35100 1.000 40.97546 133 ASP B O 1
ATOM 4246 N N . ALA C 1 134 ? 20.79400 5.13100 41.49600 1.000 33.18410 134 ALA B N 1
ATOM 4247 C CA . ALA C 1 134 ? 22.05800 5.00400 42.19600 1.000 25.55419 134 ALA B CA 1
ATOM 4248 C C . ALA C 1 134 ? 22.62900 6.35200 42.62300 1.000 31.07445 134 ALA B C 1
ATOM 4249 O O . ALA C 1 134 ? 23.12800 6.49800 43.74800 1.000 24.53281 134 ALA B O 1
ATOM 4251 N N . GLY C 1 135 ? 22.55200 7.34600 41.74800 1.000 26.16055 135 GLY B N 1
ATOM 4252 C CA . GLY C 1 135 ? 23.28100 8.57400 41.97700 1.000 24.15751 135 GLY B CA 1
ATOM 4253 C C . GLY C 1 135 ? 22.42600 9.82200 41.96200 1.000 27.40692 135 GLY B C 1
ATOM 4254 O O . GLY C 1 135 ? 21.29900 9.81100 41.45400 1.000 28.47665 135 GLY B O 1
ATOM 4255 N N . TYR C 1 136 ? 22.96000 10.89800 42.54100 1.000 28.87241 136 TYR B N 1
ATOM 4256 C CA . TYR C 1 136 ? 22.33400 12.21400 42.55300 1.000 27.13826 136 TYR B CA 1
ATOM 4257 C C . TYR C 1 136 ? 22.98100 13.06300 41.46500 1.000 30.54857 136 TYR B C 1
ATOM 4258 O O . TYR C 1 136 ? 24.19800 13.29200 41.49300 1.000 27.58072 136 TYR B O 1
ATOM 4267 N N . ASP C 1 137 ? 22.17000 13.54000 40.52600 1.000 34.96847 137 ASP B N 1
ATOM 4268 C CA . ASP C 1 137 ? 22.69400 14.29200 39.39200 1.000 34.54295 137 ASP B CA 1
ATOM 4269 C C . ASP C 1 137 ? 23.31400 15.61800 39.83200 1.000 35.47429 137 ASP B C 1
ATOM 4270 O O . ASP C 1 137 ? 22.90300 16.23000 40.82000 1.000 35.47310 137 ASP B O 1
ATOM 4275 N N . ILE C 1 138 ? 24.32000 16.05900 39.08400 1.000 28.92872 138 ILE B N 1
ATOM 4276 C CA . ILE C 1 138 ? 25.09200 17.25000 39.41500 1.000 31.49912 138 ILE B CA 1
ATOM 4277 C C . ILE C 1 138 ? 24.84500 18.29500 38.32800 1.000 32.63868 138 ILE B C 1
ATOM 4278 O O . ILE C 1 138 ? 25.34600 18.15300 37.20700 1.000 41.90892 138 ILE B O 1
ATOM 4283 N N . PRO C 1 139 ? 24.09200 19.34900 38.60200 1.000 41.54361 139 PRO B N 1
ATOM 4284 C CA . PRO C 1 139 ? 23.89900 20.38300 37.58100 1.000 43.98496 139 PRO B CA 1
ATOM 4285 C C . PRO C 1 139 ? 25.16700 21.20100 37.38100 1.000 40.68373 139 PRO B C 1
ATOM 4286 O O . PRO C 1 139 ? 25.86600 21.54100 38.33800 1.000 46.82387 139 PRO B O 1
ATOM 4290 N N . CYS C 1 140 ? 25.46000 21.50600 36.12300 1.000 37.00310 140 CYS B N 1
ATOM 4291 C CA . CYS C 1 140 ? 26.63800 22.28700 35.78000 1.000 42.22979 140 CYS B CA 1
ATOM 4292 C C . CYS C 1 140 ? 26.53400 23.67800 36.39000 1.000 46.41828 140 CYS B C 1
ATOM 4293 O O . CYS C 1 140 ? 25.54600 24.38100 36.13300 1.000 52.13467 140 CYS B O 1
ATOM 4296 N N . PRO C 1 141 ? 27.50100 24.10800 37.20700 1.000 45.30534 141 PRO B N 1
ATOM 4297 C CA . PRO C 1 141 ? 27.39600 25.45300 37.80900 1.000 46.43341 141 PRO B CA 1
ATOM 4298 C C . PRO C 1 141 ? 27.36200 26.59200 36.79700 1.000 58.05870 141 PRO B C 1
ATOM 4299 O O . PRO C 1 141 ? 26.68400 27.60000 37.03700 1.000 65.86397 141 PRO B O 1
ATOM 4303 N N . ARG C 1 142 ? 28.07300 26.47200 35.67800 1.000 52.65317 142 ARG B N 1
ATOM 4304 C CA . ARG C 1 142 ? 28.10100 27.52600 34.66900 1.000 48.85330 142 ARG B CA 1
ATOM 4305 C C . ARG C 1 142 ? 28.30400 26.88900 33.30400 1.000 48.54036 142 ARG B C 1
ATOM 4306 O O . ARG C 1 142 ? 28.64200 25.70600 33.19400 1.000 45.92877 142 ARG B O 1
ATOM 4314 N N . GLU C 1 143 ? 28.09900 27.68800 32.25800 1.000 40.20086 143 GLU B N 1
ATOM 4315 C CA . GLU C 1 143 ? 28.25000 27.17200 30.90500 1.000 45.65639 143 GLU B CA 1
ATOM 4316 C C . GLU C 1 143 ? 29.70300 26.79800 30.61700 1.000 45.12560 143 GLU B C 1
ATOM 4317 O O . GLU C 1 143 ? 30.63700 27.52500 30.96700 1.000 46.93650 143 GLU B O 1
ATOM 4323 N N . LEU C 1 144 ? 29.89100 25.65100 29.97300 1.000 55.79419 144 LEU B N 1
ATOM 4324 C CA . LEU C 1 144 ? 31.20800 25.20300 29.53800 1.000 53.86057 144 LEU B CA 1
ATOM 4325 C C . LEU C 1 144 ? 31.21600 25.06300 28.02400 1.000 49.92028 144 LEU B C 1
ATOM 4326 O O . LEU C 1 144 ? 30.32500 24.42600 27.45200 1.000 52.87228 144 LEU B O 1
ATOM 4331 N N . VAL C 1 145 ? 32.20800 25.66000 27.37700 1.000 50.12886 145 VAL B N 1
ATOM 4332 C CA . VAL C 1 145 ? 32.48200 25.38600 25.97300 1.000 55.29018 145 VAL B CA 1
ATOM 4333 C C . VAL C 1 145 ? 33.72900 24.51500 25.91600 1.000 55.32289 145 VAL B C 1
ATOM 4334 O O . VAL C 1 145 ? 34.84100 24.98000 26.18700 1.000 52.66322 145 VAL B O 1
ATOM 4338 N N . LEU C 1 146 ? 33.54000 23.24500 25.57000 1.000 57.14404 146 LEU B N 1
ATOM 4339 C CA . LEU C 1 146 ? 34.62700 22.28100 25.52400 1.000 53.54281 146 LEU B CA 1
ATOM 4340 C C . LEU C 1 146 ? 35.01000 22.03400 24.07300 1.000 49.26385 146 LEU B C 1
ATOM 4341 O O . LEU C 1 146 ? 34.31500 21.28500 23.37000 1.000 44.88607 146 LEU B O 1
ATOM 4346 N N . PRO C 1 147 ? 36.07300 22.64600 23.56800 1.000 52.68134 147 PRO B N 1
ATOM 4347 C CA . PRO C 1 147 ? 36.54200 22.31700 22.22300 1.000 55.54697 147 PRO B CA 1
ATOM 4348 C C . PRO C 1 147 ? 37.00200 20.87300 22.16300 1.000 52.86330 147 PRO B C 1
ATOM 4349 O O . PRO C 1 147 ? 37.16700 20.22100 23.20600 1.000 51.37011 147 PRO B O 1
ATOM 4353 N N . PRO C 1 148 ? 37.17600 20.32000 20.96800 1.000 60.04699 148 PRO B N 1
ATOM 4354 C CA . PRO C 1 148 ? 37.71300 18.95700 20.87100 1.000 53.49470 148 PRO B CA 1
ATOM 4355 C C . PRO C 1 148 ? 39.05100 18.87200 21.58400 1.000 43.18593 148 PRO B C 1
ATOM 4356 O O . PRO C 1 148 ? 39.94200 19.69800 21.37300 1.000 46.41674 148 PRO B O 1
ATOM 4360 N N . GLY C 1 149 ? 39.16300 17.89300 22.47100 1.000 34.70639 149 GLY B N 1
ATOM 4361 C CA . GLY C 1 149 ? 40.33200 17.71600 23.29100 1.000 33.68914 149 GLY B CA 1
ATOM 4362 C C . GLY C 1 149 ? 40.30900 18.46200 24.60600 1.000 41.57915 149 GLY B C 1
ATOM 4363 O O . GLY C 1 149 ? 40.99100 18.04000 25.55100 1.000 46.60431 149 GLY B O 1
ATOM 4364 N N . GLY C 1 150 ? 39.53500 19.54500 24.70200 1.000 35.38637 150 GLY B N 1
ATOM 4365 C CA . GLY C 1 150 ? 39.61400 20.41900 25.86100 1.000 35.14730 150 GLY B CA 1
ATOM 4366 C C . GLY C 1 150 ? 38.92200 19.83500 27.09000 1.000 39.09968 150 GLY B C 1
ATOM 4367 O O . GLY C 1 150 ? 37.80900 19.31500 27.02300 1.000 34.41080 150 GLY B O 1
ATOM 4368 N N . ALA C 1 151 ? 39.60000 19.95000 28.22800 1.000 40.30190 151 ALA B N 1
ATOM 4369 C CA . ALA C 1 151 ? 39.06000 19.56800 29.51900 1.000 45.18905 151 ALA B CA 1
ATOM 4370 C C . ALA C 1 151 ? 38.91800 20.79300 30.41700 1.000 48.08349 151 ALA B C 1
ATOM 4371 O O . ALA C 1 151 ? 39.55800 21.82900 30.21100 1.000 44.08858 151 ALA B O 1
ATOM 4373 N N . GLU C 1 152 ? 38.05700 20.65900 31.42200 1.000 46.43544 152 GLU B N 1
ATOM 4374 C CA . GLU C 1 152 ? 37.89500 21.68300 32.43600 1.000 50.22070 152 GLU B CA 1
ATOM 4375 C C . GLU C 1 152 ? 37.62900 21.03200 33.78100 1.000 45.92134 152 GLU B C 1
ATOM 4376 O O . GLU C 1 152 ? 37.23300 19.86700 33.87300 1.000 38.04832 152 GLU B O 1
ATOM 4382 N N . THR C 1 153 ? 37.84500 21.81100 34.83000 1.000 46.63581 153 THR B N 1
ATOM 4383 C CA . THR C 1 153 ? 37.63800 21.35500 36.19700 1.000 49.30006 153 THR B CA 1
ATOM 4384 C C . THR C 1 153 ? 36.43200 22.09000 36.77500 1.000 45.27844 153 THR B C 1
ATOM 4385 O O . THR C 1 153 ? 36.45600 23.31700 36.94800 1.000 37.83374 153 THR B O 1
ATOM 4389 N N . VAL C 1 154 ? 35.37300 21.33900 37.03500 1.000 53.15942 154 VAL B N 1
ATOM 4390 C CA . VAL C 1 154 ? 34.16200 21.87200 37.64400 1.000 56.15835 154 VAL B CA 1
ATOM 4391 C C . VAL C 1 154 ? 34.30200 21.77100 39.15500 1.000 57.80586 154 VAL B C 1
ATOM 4392 O O . VAL C 1 154 ? 34.75600 20.74800 39.68400 1.000 61.62188 154 VAL B O 1
ATOM 4396 N N . THR C 1 155 ? 33.92600 22.84300 39.85100 1.000 43.47358 155 THR B N 1
ATOM 4397 C CA . THR C 1 155 ? 33.97700 22.91100 41.30200 1.000 39.97222 155 THR B CA 1
ATOM 4398 C C . THR C 1 155 ? 32.61700 23.35000 41.82700 1.000 46.07408 155 THR B C 1
ATOM 4399 O O . THR C 1 155 ? 31.99400 24.26400 41.27900 1.000 53.84396 155 THR B O 1
ATOM 4403 N N . LEU C 1 156 ? 32.15300 22.67800 42.88500 1.000 46.56023 156 LEU B N 1
ATOM 4404 C CA . LEU C 1 156 ? 30.86500 22.89300 43.52700 1.000 37.28805 156 LEU B CA 1
ATOM 4405 C C . LEU C 1 156 ? 31.06300 23.47800 44.91800 1.000 43.18595 156 LEU B C 1
ATOM 4406 O O . LEU C 1 156 ? 31.97500 23.05800 45.63500 1.000 39.72553 156 LEU B O 1
ATOM 4411 N N . PRO C 1 157 ? 30.20700 24.43300 45.33500 1.000 51.28345 157 PRO B N 1
ATOM 4412 C CA . PRO C 1 157 ? 30.39900 25.14800 46.61000 1.000 54.37811 157 PRO B CA 1
ATOM 4413 C C . PRO C 1 157 ? 29.85300 24.39400 47.82300 1.000 59.51098 157 PRO B C 1
ATOM 4414 O O . PRO C 1 157 ? 29.06200 24.92100 48.61100 1.000 70.98906 157 PRO B O 1
ATOM 4418 N N . VAL C 1 158 ? 30.30300 23.15100 48.00500 1.000 42.96671 158 VAL B N 1
ATOM 4419 C CA . VAL C 1 158 ? 29.91700 22.34400 49.15800 1.000 29.98291 158 VAL B CA 1
ATOM 4420 C C . VAL C 1 158 ? 31.11600 21.54100 49.65600 1.000 37.34389 158 VAL B C 1
ATOM 4421 O O . VAL C 1 158 ? 31.88400 20.98200 48.86300 1.000 37.44512 158 VAL B O 1
ATOM 4425 N N . HIS C 1 159 ? 31.26100 21.46900 50.97800 1.000 42.09635 159 HIS B N 1
ATOM 4426 C CA . HIS C 1 159 ? 32.29300 20.68200 51.63600 1.000 49.80556 159 HIS B CA 1
ATOM 4427 C C . HIS C 1 159 ? 31.67000 19.55000 52.44500 1.000 48.48692 159 HIS B C 1
ATOM 4428 O O . HIS C 1 159 ? 30.50900 19.62200 52.84600 1.000 43.41201 159 HIS B O 1
ATOM 4435 N N . ARG C 1 160 ? 32.46000 18.49600 52.67600 1.000 55.53595 160 ARG B N 1
ATOM 4436 C CA . ARG C 1 160 ? 32.08700 17.40500 53.57400 1.000 52.14022 160 ARG B CA 1
ATOM 4437 C C . ARG C 1 160 ? 32.53700 17.73300 54.99500 1.000 58.92628 160 ARG B C 1
ATOM 4438 O O . ARG C 1 160 ? 33.52100 18.44800 55.19600 1.000 60.79388 160 ARG B O 1
ATOM 4446 N N . THR C 1 161 ? 31.81200 17.19400 55.99000 1.000 54.55715 161 THR B N 1
ATOM 4447 C CA . THR C 1 161 ? 32.06900 17.52900 57.39200 1.000 57.98959 161 THR B CA 1
ATOM 4448 C C . THR C 1 161 ? 32.34600 16.34000 58.30900 1.000 55.57735 161 THR B C 1
ATOM 4449 O O . THR C 1 161 ? 32.54000 16.55200 59.51400 1.000 63.51551 161 THR B O 1
ATOM 4453 N N . ASP C 1 162 ? 32.32900 15.11100 57.79800 1.000 41.27363 162 ASP B N 1
ATOM 4454 C CA . ASP C 1 162 ? 32.86300 13.95300 58.51000 1.000 44.76554 162 ASP B CA 1
ATOM 4455 C C . ASP C 1 162 ? 33.32100 12.94300 57.46300 1.000 52.33854 162 ASP B C 1
ATOM 4456 O O . ASP C 1 162 ? 33.27300 13.21100 56.25900 1.000 47.04498 162 ASP B O 1
ATOM 4461 N N . GLY C 1 163 ? 33.76000 11.77200 57.91700 1.000 64.92398 163 GLY B N 1
ATOM 4462 C CA . GLY C 1 163 ? 34.24900 10.77500 56.98000 1.000 64.34284 163 GLY B CA 1
ATOM 4463 C C . GLY C 1 163 ? 33.51800 9.44600 56.98400 1.000 64.02624 163 GLY B C 1
ATOM 4464 O O . GLY C 1 163 ? 34.11200 8.42600 56.61700 1.000 65.84340 163 GLY B O 1
ATOM 4465 N N . ARG C 1 164 ? 32.23300 9.44200 57.36400 1.000 63.03841 164 ARG B N 1
ATOM 4466 C CA . ARG C 1 164 ? 31.51100 8.18200 57.55500 1.000 65.39094 164 ARG B CA 1
ATOM 4467 C C . ARG C 1 164 ? 31.55400 7.30400 56.30400 1.000 59.53775 164 ARG B C 1
ATOM 4468 O O . ARG C 1 164 ? 32.00500 6.14900 56.35800 1.000 67.71896 164 ARG B O 1
ATOM 4476 N N . HIS C 1 165 ? 31.09900 7.82800 55.17000 1.000 43.73705 165 HIS B N 1
ATOM 4477 C CA . HIS C 1 165 ? 30.98500 7.03600 53.94000 1.000 34.72094 165 HIS B CA 1
ATOM 4478 C C . HIS C 1 165 ? 31.92100 7.57600 52.85400 1.000 27.42828 165 HIS B C 1
ATOM 4479 O O . HIS C 1 165 ? 32.77800 8.42900 53.09600 1.000 35.43820 165 HIS B O 1
ATOM 4486 N N . TRP C 1 166 ? 31.73800 7.09600 51.64400 1.000 23.08710 166 TRP B N 1
ATOM 4487 C CA . TRP C 1 166 ? 32.56200 7.52000 50.52300 1.000 27.68284 166 TRP B CA 1
ATOM 4488 C C . TRP C 1 166 ? 31.69000 8.10100 49.42200 1.000 25.77548 166 TRP B C 1
ATOM 4489 O O . TRP C 1 166 ? 30.53700 7.71100 49.24900 1.000 44.05300 166 TRP B O 1
ATOM 4500 N N . ALA C 1 167 ? 32.25400 9.04200 48.68600 1.000 26.55402 167 ALA B N 1
ATOM 4501 C CA . ALA C 1 167 ? 31.51700 9.75900 47.65800 1.000 31.77577 167 ALA B CA 1
ATOM 4502 C C . ALA C 1 167 ? 32.38500 9.82000 46.41100 1.000 25.87026 167 ALA B C 1
ATOM 4503 O O . ALA C 1 167 ? 33.60100 9.98800 46.50700 1.000 30.61583 167 ALA B O 1
ATOM 4505 N N . TYR C 1 168 ? 31.76700 9.64200 45.24800 1.000 26.94194 168 TYR B N 1
ATOM 4506 C CA . TYR C 1 168 ? 32.50400 9.55900 43.99100 1.000 34.53709 168 TYR B CA 1
ATOM 4507 C C . TYR C 1 168 ? 31.72200 10.32800 42.95500 1.000 21.54453 168 TYR B C 1
ATOM 4508 O O . TYR C 1 168 ? 30.49900 10.18300 42.88000 1.000 30.66278 168 TYR B O 1
ATOM 4517 N N . VAL C 1 169 ? 32.40400 11.13700 42.16700 1.000 21.38621 169 VAL B N 1
ATOM 4518 C CA . VAL C 1 169 ? 31.77900 11.72800 41.00000 1.000 24.55342 169 VAL B CA 1
ATOM 4519 C C . VAL C 1 169 ? 32.07100 10.80800 39.81700 1.000 29.49119 169 VAL B C 1
ATOM 4520 O O . VAL C 1 169 ? 33.23500 10.55800 39.47800 1.000 21.22273 169 VAL B O 1
ATOM 4524 N N . PHE C 1 170 ? 31.01200 10.24000 39.24900 1.000 37.77986 170 PHE B N 1
ATOM 4525 C CA . PHE C 1 170 ? 31.06100 9.45300 38.02700 1.000 31.38171 170 PHE B CA 1
ATOM 4526 C C . PHE C 1 170 ? 30.38900 10.23100 36.91000 1.000 33.58689 170 PHE B C 1
ATOM 4527 O O . PHE C 1 170 ? 29.74200 11.26200 37.13500 1.000 41.26921 170 PHE B O 1
ATOM 4535 N N . GLY C 1 171 ? 30.52800 9.71300 35.70200 1.000 28.36657 171 GLY B N 1
ATOM 4536 C CA . GLY C 1 171 ? 29.86300 10.31400 34.57300 1.000 20.70650 171 GLY B CA 1
ATOM 4537 C C . GLY C 1 171 ? 28.43500 9.86900 34.44400 1.000 20.48221 171 GLY B C 1
ATOM 4538 O O . GLY C 1 171 ? 27.90200 9.05500 35.19500 1.000 24.89305 171 GLY B O 1
ATOM 4539 N N . ARG C 1 172 ? 27.76200 10.43700 33.47400 1.000 26.13209 172 ARG B N 1
ATOM 4540 C CA . ARG C 1 172 ? 26.41800 10.00000 33.15500 1.000 34.29377 172 ARG B CA 1
ATOM 4541 C C . ARG C 1 172 ? 26.45200 9.30600 31.80800 1.000 28.28128 172 ARG B C 1
ATOM 4542 O O . ARG C 1 172 ? 27.21900 9.70000 30.91300 1.000 28.45931 172 ARG B O 1
ATOM 4550 N N . SER C 1 173 ? 25.65600 8.24000 31.70000 1.000 20.58869 173 SER B N 1
ATOM 4551 C CA . SER C 1 173 ? 25.72100 7.37500 30.52600 1.000 32.29179 173 SER B CA 1
ATOM 4552 C C . SER C 1 173 ? 25.47700 8.15100 29.24400 1.000 30.92943 173 SER B C 1
ATOM 4553 O O . SER C 1 173 ? 26.11700 7.88100 28.21800 1.000 26.00366 173 SER B O 1
ATOM 4556 N N . SER C 1 174 ? 24.56400 9.12100 29.28000 1.000 20.34174 174 SER B N 1
ATOM 4557 C CA . SER C 1 174 ? 24.32400 9.92400 28.09100 1.000 26.90322 174 SER B CA 1
ATOM 4558 C C . SER C 1 174 ? 25.60000 10.64400 27.65600 1.000 35.94069 174 SER B C 1
ATOM 4559 O O . SER C 1 174 ? 25.98000 10.60900 26.47700 1.000 33.09325 174 SER B O 1
ATOM 4562 N N . LEU C 1 175 ? 26.30400 11.26800 28.60400 1.000 34.98673 175 LEU B N 1
ATOM 4563 C CA . LEU C 1 175 ? 27.48600 12.03300 28.21400 1.000 26.06160 175 LEU B CA 1
ATOM 4564 C C . LEU C 1 175 ? 28.64100 11.11300 27.81500 1.000 22.38475 175 LEU B C 1
ATOM 4565 O O . LEU C 1 175 ? 29.41200 11.43800 26.90700 1.000 26.68548 175 LEU B O 1
ATOM 4570 N N . ASN C 1 176 ? 28.76000 9.95900 28.47300 1.000 23.13271 176 ASN B N 1
ATOM 4571 C CA . ASN C 1 176 ? 29.80700 8.99500 28.13900 1.000 28.79786 176 ASN B CA 1
ATOM 4572 C C . ASN C 1 176 ? 29.72800 8.56200 26.68200 1.000 41.07615 176 ASN B C 1
ATOM 4573 O O . ASN C 1 176 ? 30.74400 8.53000 25.97200 1.000 41.07715 176 ASN B O 1
ATOM 4578 N N . LEU C 1 177 ? 28.52300 8.19500 26.23100 1.000 40.68724 177 LEU B N 1
ATOM 4579 C CA . LEU C 1 177 ? 28.28200 7.82100 24.84200 1.000 41.35895 177 LEU B CA 1
ATOM 4580 C C . LEU C 1 177 ? 28.70800 8.90700 23.86300 1.000 44.57084 177 LEU B C 1
ATOM 4581 O O . LEU C 1 177 ? 28.91900 8.62000 22.68000 1.000 42.14725 177 LEU B O 1
ATOM 4586 N N . ARG C 1 178 ? 28.82300 10.14500 24.32300 1.000 30.21757 178 ARG B N 1
ATOM 4587 C CA . ARG C 1 178 ? 29.17900 11.23600 23.44200 1.000 34.68860 178 ARG B CA 1
ATOM 4588 C C . ARG C 1 178 ? 30.66300 11.54500 23.46400 1.000 39.51297 178 ARG B C 1
ATOM 4589 O O . ARG C 1 178 ? 31.09500 12.45900 22.75500 1.000 36.76695 178 ARG B O 1
ATOM 4597 N N . GLY C 1 179 ? 31.45000 10.82100 24.25900 1.000 23.87385 179 GLY B N 1
ATOM 4598 C CA . GLY C 1 179 ? 32.85200 11.15100 24.39800 1.000 28.12830 179 GLY B CA 1
ATOM 4599 C C . GLY C 1 179 ? 33.14900 12.29600 25.34200 1.000 31.24338 179 GLY B C 1
ATOM 4600 O O . GLY C 1 179 ? 34.32600 12.56700 25.61800 1.000 31.87808 179 GLY B O 1
ATOM 4601 N N . ILE C 1 180 ? 32.12100 12.98200 25.83100 1.000 31.67292 180 ILE B N 1
ATOM 4602 C CA . ILE C 1 180 ? 32.23700 13.96700 26.89300 1.000 30.54436 180 ILE B CA 1
ATOM 4603 C C . ILE C 1 180 ? 32.36700 13.17800 28.18900 1.000 28.90157 180 ILE B C 1
ATOM 4604 O O . ILE C 1 180 ? 31.37900 12.66300 28.71100 1.000 23.03691 180 ILE B O 1
ATOM 4609 N N . VAL C 1 181 ? 33.58000 13.10900 28.72700 1.000 31.77437 181 VAL B N 1
ATOM 4610 C CA . VAL C 1 181 ? 33.95200 12.10300 29.72300 1.000 36.04841 181 VAL B CA 1
ATOM 4611 C C . VAL C 1 181 ? 34.25600 12.79300 31.05200 1.000 38.23361 181 VAL B C 1
ATOM 4612 O O . VAL C 1 181 ? 35.23900 13.54200 31.16000 1.000 33.54486 181 VAL B O 1
ATOM 4616 N N . VAL C 1 182 ? 33.44400 12.50800 32.07300 1.000 25.64436 182 VAL B N 1
ATOM 4617 C CA . VAL C 1 182 ? 33.78100 12.90000 33.43800 1.000 34.88319 182 VAL B CA 1
ATOM 4618 C C . VAL C 1 182 ? 34.82600 11.93200 33.98800 1.000 29.58238 182 VAL B C 1
ATOM 4619 O O . VAL C 1 182 ? 34.65300 10.70500 33.92000 1.000 29.15712 182 VAL B O 1
ATOM 4623 N N . PHE C 1 183 ? 35.91500 12.47700 34.52200 1.000 22.40092 183 PHE B N 1
ATOM 4624 C CA . PHE C 1 183 ? 36.91300 11.65100 35.19300 1.000 24.72602 183 PHE B CA 1
ATOM 4625 C C . PHE C 1 183 ? 36.33700 11.15200 36.51200 1.000 21.53704 183 PHE B C 1
ATOM 4626 O O . PHE C 1 183 ? 35.98200 11.97200 37.36500 1.000 27.47685 183 PHE B O 1
ATOM 4634 N N . PRO C 1 184 ? 36.19700 9.84600 36.71500 1.000 24.54655 184 PRO B N 1
ATOM 4635 C CA . PRO C 1 184 ? 35.76600 9.35300 38.02500 1.000 23.97998 184 PRO B CA 1
ATOM 4636 C C . PRO C 1 184 ? 36.66000 9.90300 39.12300 1.000 31.59309 184 PRO B C 1
ATOM 4637 O O . PRO C 1 184 ? 37.88400 9.74600 39.07400 1.000 25.19661 184 PRO B O 1
ATOM 4641 N N . THR C 1 185 ? 36.05100 10.53600 40.12600 1.000 41.13989 185 THR B N 1
ATOM 4642 C CA . THR C 1 185 ? 36.78000 11.35300 41.07400 1.000 30.58344 185 THR B CA 1
ATOM 4643 C C . THR C 1 185 ? 36.32700 11.04700 42.49500 1.000 22.34865 185 THR B C 1
ATOM 4644 O O . THR C 1 185 ? 35.12000 11.04600 42.77000 1.000 19.91211 185 THR B O 1
ATOM 4648 N N . PRO C 1 186 ? 37.24600 10.82600 43.42700 1.000 25.09131 186 PRO B N 1
ATOM 4649 C CA . PRO C 1 186 ? 36.87500 10.75500 44.84200 1.000 28.78803 186 PRO B CA 1
ATOM 4650 C C . PRO C 1 186 ? 36.64200 12.14200 45.43800 1.000 34.22362 186 PRO B C 1
ATOM 4651 O O . PRO C 1 186 ? 37.14300 13.15700 44.95200 1.000 38.08040 186 PRO B O 1
ATOM 4655 N N . TRP C 1 187 ? 35.85100 12.16400 46.51500 1.000 34.12719 187 TRP B N 1
ATOM 4656 C CA . TRP C 1 187 ? 35.53700 13.38700 47.25800 1.000 29.23046 187 TRP B CA 1
ATOM 4657 C C . TRP C 1 187 ? 35.65000 13.07600 48.75000 1.000 31.35267 187 TRP B C 1
ATOM 4658 O O . TRP C 1 187 ? 34.67700 12.65500 49.38400 1.000 33.59284 187 TRP B O 1
ATOM 4669 N N . GLU C 1 188 ? 36.83400 13.28100 49.31300 1.000 32.38710 188 GLU B N 1
ATOM 4670 C CA . GLU C 1 188 ? 36.98900 13.11200 50.75300 1.000 32.17728 188 GLU B CA 1
ATOM 4671 C C . GLU C 1 188 ? 37.15200 14.43100 51.48900 1.000 38.74239 188 GLU B C 1
ATOM 4672 O O . GLU C 1 188 ? 36.55900 14.60800 52.55300 1.000 53.52516 188 GLU B O 1
ATOM 4678 N N . SER C 1 189 ? 37.92800 15.36100 50.95000 1.000 36.07855 189 SER B N 1
ATOM 4679 C CA . SER C 1 189 ? 38.08300 16.68100 51.54400 1.000 40.19671 189 SER B CA 1
ATOM 4680 C C . SER C 1 189 ? 37.94700 17.75600 50.47000 1.000 38.28345 189 SER B C 1
ATOM 4681 O O . SER C 1 189 ? 37.82100 17.47000 49.27700 1.000 38.49652 189 SER B O 1
ATOM 4684 N N . GLY C 1 190 ? 37.95100 19.01100 50.91400 1.000 40.10689 190 GLY B N 1
ATOM 4685 C CA . GLY C 1 190 ? 37.78400 20.14100 50.03300 1.000 40.11407 190 GLY B CA 1
ATOM 4686 C C . GLY C 1 190 ? 36.42300 20.18400 49.36400 1.000 46.00340 190 GLY B C 1
ATOM 4687 O O . GLY C 1 190 ? 35.47700 19.48900 49.75200 1.000 44.79975 190 GLY B O 1
ATOM 4688 N N . PRO C 1 191 ? 36.29700 21.01100 48.33500 1.000 45.38716 191 PRO B N 1
ATOM 4689 C CA . PRO C 1 191 ? 35.03000 21.09600 47.60100 1.000 44.11751 191 PRO B CA 1
ATOM 4690 C C . PRO C 1 191 ? 34.83200 19.91900 46.65600 1.000 43.53851 191 PRO B C 1
ATOM 4691 O O . PRO C 1 191 ? 35.78300 19.27000 46.21200 1.000 49.81339 191 PRO B O 1
ATOM 4695 N N . CYS C 1 192 ? 33.56000 19.65400 46.35400 1.000 39.87329 192 CYS B N 1
ATOM 4696 C CA . CYS C 1 192 ? 33.21400 18.65200 45.35600 1.000 36.86381 192 CYS B CA 1
ATOM 4697 C C . CYS C 1 192 ? 33.67200 19.12200 43.98400 1.000 42.24964 192 CYS B C 1
ATOM 4698 O O . CYS C 1 192 ? 33.26700 20.18600 43.50500 1.000 38.89545 192 CYS B O 1
ATOM 4701 N N . ARG C 1 193 ? 34.52000 18.32300 43.35300 1.000 45.28589 193 ARG B N 1
ATOM 4702 C CA . ARG C 1 193 ? 35.29100 18.77400 42.20600 1.000 46.77466 193 ARG B CA 1
ATOM 4703 C C . ARG C 1 193 ? 35.43600 17.61000 41.23800 1.000 42.74057 193 ARG B C 1
ATOM 4704 O O . ARG C 1 193 ? 35.48400 16.44500 41.65400 1.000 44.36172 193 ARG B O 1
ATOM 4712 N N . PHE C 1 194 ? 35.48700 17.92500 39.94200 1.000 36.61186 194 PHE B N 1
ATOM 4713 C CA . PHE C 1 194 ? 35.72400 16.88500 38.94400 1.000 34.42746 194 PHE B CA 1
ATOM 4714 C C . PHE C 1 194 ? 36.14400 17.51700 37.62700 1.000 38.58473 194 PHE B C 1
ATOM 4715 O O . PHE C 1 194 ? 35.71500 18.62300 37.28600 1.000 33.27153 194 PHE B O 1
ATOM 4723 N N . ARG C 1 195 ? 36.99400 16.79300 36.89900 1.000 37.50857 195 ARG B N 1
ATOM 4724 C CA . ARG C 1 195 ? 37.40900 17.16400 35.55400 1.000 43.05668 195 ARG B CA 1
ATOM 4725 C C . ARG C 1 195 ? 36.50700 16.48900 34.53300 1.000 36.64678 195 ARG B C 1
ATOM 4726 O O . ARG C 1 195 ? 36.07000 15.35200 34.72800 1.000 35.17530 195 ARG B O 1
ATOM 4734 N N . ILE C 1 196 ? 36.24000 17.19200 33.43800 1.000 42.58498 196 ILE B N 1
ATOM 4735 C CA . ILE C 1 196 ? 35.38700 16.68100 32.37200 1.000 38.30382 196 ILE B CA 1
ATOM 4736 C C . ILE C 1 196 ? 36.04900 17.01000 31.04000 1.000 37.90905 196 ILE B C 1
ATOM 4737 O O . ILE C 1 196 ? 36.53500 18.13000 30.84400 1.000 41.04503 196 ILE B O 1
ATOM 4742 N N . GLN C 1 197 ? 36.09700 16.03300 30.13300 1.000 33.25092 197 GLN B N 1
ATOM 4743 C CA . GLN C 1 197 ? 36.88200 16.18600 28.91200 1.000 39.20455 197 GLN B CA 1
ATOM 4744 C C . GLN C 1 197 ? 36.09100 15.79600 27.67100 1.000 35.48264 197 GLN B C 1
ATOM 4745 O O . GLN C 1 197 ? 35.40700 14.77000 27.65100 1.000 29.93049 197 GLN B O 1
ATOM 4751 N N . ASN C 1 198 ? 36.22000 16.61900 26.63000 1.000 37.08950 198 ASN B N 1
ATOM 4752 C CA . ASN C 1 198 ? 35.53400 16.43600 25.35200 1.000 35.77972 198 ASN B CA 1
ATOM 4753 C C . ASN C 1 198 ? 36.46100 15.67000 24.41400 1.000 44.29969 198 ASN B C 1
ATOM 4754 O O . ASN C 1 198 ? 37.35200 16.25600 23.78100 1.000 49.08721 198 ASN B O 1
ATOM 4759 N N . ARG C 1 199 ? 36.24500 14.36100 24.30600 1.000 37.44337 199 ARG B N 1
ATOM 4760 C CA . ARG C 1 199 ? 37.02400 13.54900 23.38100 1.000 37.29381 199 ARG B CA 1
ATOM 4761 C C . ARG C 1 199 ? 36.33600 13.38400 22.03300 1.000 38.94892 199 ARG B C 1
ATOM 4762 O O . ARG C 1 199 ? 36.85400 12.67100 21.16800 1.000 39.34216 199 ARG B O 1
ATOM 4770 N N . GLY C 1 200 ? 35.20200 14.04600 21.82400 1.000 35.70115 200 GLY B N 1
ATOM 4771 C CA . GLY C 1 200 ? 34.50000 13.96500 20.56100 1.000 40.00587 200 GLY B CA 1
ATOM 4772 C C . GLY C 1 200 ? 35.21500 14.74100 19.47600 1.000 44.89383 200 GLY B C 1
ATOM 4773 O O . GLY C 1 200 ? 36.31500 15.26200 19.65400 1.000 41.90881 200 GLY B O 1
ATOM 4774 N N . ALA C 1 201 ? 34.56100 14.82600 18.31900 1.000 54.99319 201 ALA B N 1
ATOM 4775 C CA . ALA C 1 201 ? 35.13400 15.54800 17.19200 1.000 61.84329 201 ALA B CA 1
ATOM 4776 C C . ALA C 1 201 ? 34.69400 17.00400 17.13400 1.000 68.20932 201 ALA B C 1
ATOM 4777 O O . ALA C 1 201 ? 35.45000 17.84900 16.64200 1.000 67.83295 201 ALA B O 1
ATOM 4779 N N . HIS C 1 202 ? 33.49400 17.32200 17.61100 1.000 65.66369 202 HIS B N 1
ATOM 4780 C CA . HIS C 1 202 ? 33.03100 18.70000 17.59200 1.000 62.56898 202 HIS B CA 1
ATOM 4781 C C . HIS C 1 202 ? 33.16500 19.32600 18.96900 1.000 64.28920 202 HIS B C 1
ATOM 4782 O O . HIS C 1 202 ? 33.25100 18.62400 19.98200 1.000 62.93995 202 HIS B O 1
ATOM 4789 N N . PRO C 1 203 ? 33.20600 20.65400 19.04200 1.000 65.56285 203 PRO B N 1
ATOM 4790 C CA . PRO C 1 203 ? 33.06000 21.31700 20.33900 1.000 55.48134 203 PRO B CA 1
ATOM 4791 C C . PRO C 1 203 ? 31.68400 21.03700 20.92100 1.000 47.20440 203 PRO B C 1
ATOM 4792 O O . PRO C 1 203 ? 30.70500 20.84300 20.19500 1.000 47.89123 203 PRO B O 1
ATOM 4796 N N . VAL C 1 204 ? 31.61600 21.00100 22.24600 1.000 35.22631 204 VAL B N 1
ATOM 4797 C CA . VAL C 1 204 ? 30.35000 20.82200 22.93600 1.000 43.08713 204 VAL B CA 1
ATOM 4798 C C . VAL C 1 204 ? 30.14500 22.00000 23.87600 1.000 40.48417 204 VAL B C 1
ATOM 4799 O O . VAL C 1 204 ? 31.10300 22.63600 24.32800 1.000 41.01884 204 VAL B O 1
ATOM 4803 N N . THR C 1 205 ? 28.88100 22.30300 24.14900 1.000 36.81958 205 THR B N 1
ATOM 4804 C CA . THR C 1 205 ? 28.51000 23.34400 25.09900 1.000 45.37484 205 THR B CA 1
ATOM 4805 C C . THR C 1 205 ? 27.58900 22.74600 26.14700 1.000 43.55456 205 THR B C 1
ATOM 4806 O O . THR C 1 205 ? 26.54900 22.16500 25.81200 1.000 38.31440 205 THR B O 1
ATOM 4810 N N . LEU C 1 206 ? 27.99000 22.85900 27.40600 1.000 42.53304 206 LEU B N 1
ATOM 4811 C CA . LEU C 1 206 ? 27.16600 22.44000 28.52800 1.000 45.83752 206 LEU B CA 1
ATOM 4812 C C . LEU C 1 206 ? 26.58300 23.70000 29.15700 1.000 48.22149 206 LEU B C 1
ATOM 4813 O O . LEU C 1 206 ? 27.33600 24.56600 29.60800 1.000 45.57955 206 LEU B O 1
ATOM 4818 N N . GLU C 1 207 ? 25.25600 23.81900 29.14300 1.000 51.25410 207 GLU B N 1
ATOM 4819 C CA . GLU C 1 207 ? 24.60800 24.95000 29.78900 1.000 48.52164 207 GLU B CA 1
ATOM 4820 C C . GLU C 1 207 ? 24.75200 24.85200 31.30000 1.000 50.04173 207 GLU B C 1
ATOM 4821 O O . GLU C 1 207 ? 24.94700 23.77100 31.86300 1.000 52.58352 207 GLU B O 1
ATOM 4827 N N . SER C 1 208 ? 24.66700 26.00400 31.95700 1.000 50.09023 208 SER B N 1
ATOM 4828 C CA . SER C 1 208 ? 24.45300 26.00700 33.39300 1.000 51.63689 208 SER B CA 1
ATOM 4829 C C . SER C 1 208 ? 23.12000 25.33800 33.69000 1.000 48.12668 208 SER B C 1
ATOM 4830 O O . SER C 1 208 ? 22.14300 25.51300 32.95800 1.000 50.27031 208 SER B O 1
ATOM 4833 N N . GLY C 1 209 ? 23.08400 24.55100 34.76000 1.000 53.21282 209 GLY B N 1
ATOM 4834 C CA . GLY C 1 209 ? 21.91000 23.78900 35.11100 1.000 55.19641 209 GLY B CA 1
ATOM 4835 C C . GLY C 1 209 ? 21.85900 22.39600 34.51700 1.000 49.49303 209 GLY B C 1
ATOM 4836 O O . GLY C 1 209 ? 21.20900 21.51600 35.09400 1.000 44.16386 209 GLY B O 1
ATOM 4837 N N . GLN C 1 210 ? 22.52300 22.17300 33.38700 1.000 42.08507 210 GLN B N 1
ATOM 4838 C CA . GLN C 1 210 ? 22.50000 20.87000 32.74200 1.000 39.52089 210 GLN B CA 1
ATOM 4839 C C . GLN C 1 210 ? 23.10800 19.81600 33.65900 1.000 33.89338 210 GLN B C 1
ATOM 4840 O O . GLN C 1 210 ? 24.12000 20.05400 34.31700 1.000 39.75700 210 GLN B O 1
ATOM 4846 N N . ARG C 1 211 ? 22.47400 18.64900 33.72500 1.000 43.28340 211 ARG B N 1
ATOM 4847 C CA . ARG C 1 211 ? 23.02600 17.54500 34.51100 1.000 48.54983 211 ARG B CA 1
ATOM 4848 C C . ARG C 1 211 ? 24.23200 16.95900 33.78100 1.000 36.12158 211 ARG B C 1
ATOM 4849 O O . ARG C 1 211 ? 24.07900 16.32500 32.73300 1.000 35.00685 211 ARG B O 1
ATOM 4857 N N . VAL C 1 212 ? 25.42800 17.13900 34.34000 1.000 35.87836 212 VAL B N 1
ATOM 4858 C CA . VAL C 1 212 ? 26.66100 16.82400 33.63000 1.000 20.99970 212 VAL B CA 1
ATOM 4859 C C . VAL C 1 212 ? 27.45200 15.69100 34.27300 1.000 21.96495 212 VAL B C 1
ATOM 4860 O O . VAL C 1 212 ? 28.37300 15.16300 33.62800 1.000 22.08734 212 VAL B O 1
ATOM 4864 N N . ALA C 1 213 ? 27.15400 15.32700 35.51800 1.000 24.36162 213 ALA B N 1
ATOM 4865 C CA . ALA C 1 213 ? 27.79000 14.20500 36.19300 1.000 19.77721 213 ALA B CA 1
ATOM 4866 C C . ALA C 1 213 ? 26.79700 13.66800 37.21900 1.000 27.84511 213 ALA B C 1
ATOM 4867 O O . ALA C 1 213 ? 25.66300 14.13700 37.30100 1.000 23.72803 213 ALA B O 1
ATOM 4869 N N . GLN C 1 214 ? 27.21000 12.66700 37.99200 1.000 19.07878 214 GLN B N 1
ATOM 4870 C CA . GLN C 1 214 ? 26.38200 12.16800 39.07900 1.000 22.09150 214 GLN B CA 1
ATOM 4871 C C . GLN C 1 214 ? 27.27600 11.77400 40.24700 1.000 31.14453 214 GLN B C 1
ATOM 4872 O O . GLN C 1 214 ? 28.43000 11.36600 40.06300 1.000 26.86798 214 GLN B O 1
ATOM 4878 N N . LEU C 1 215 ? 26.73400 11.94000 41.44900 1.000 30.09785 215 LEU B N 1
ATOM 4879 C CA . LEU C 1 215 ? 27.42400 11.65400 42.69900 1.000 30.22309 215 LEU B CA 1
ATOM 4880 C C . LEU C 1 215 ? 26.87800 10.34900 43.27200 1.000 36.14983 215 LEU B C 1
ATOM 4881 O O . LEU C 1 215 ? 25.65500 10.19300 43.42300 1.000 26.81419 215 LEU B O 1
ATOM 4886 N N . VAL C 1 216 ? 27.78800 9.43000 43.60100 1.000 34.20687 216 VAL B N 1
ATOM 4887 C CA . VAL C 1 216 ? 27.45900 8.10900 44.13800 1.000 30.07505 216 VAL B CA 1
ATOM 4888 C C . VAL C 1 216 ? 28.09600 7.97700 45.51800 1.000 31.45629 216 VAL B C 1
ATOM 4889 O O . VAL C 1 216 ? 29.30400 8.19300 45.67500 1.000 38.88799 216 VAL B O 1
ATOM 4893 N N . LEU C 1 217 ? 27.29000 7.61300 46.50600 1.000 24.95184 217 LEU B N 1
ATOM 4894 C CA . LEU C 1 217 ? 27.74700 7.39100 47.87000 1.000 24.27202 217 LEU B CA 1
ATOM 4895 C C . LEU C 1 217 ? 27.81000 5.88500 48.12000 1.000 27.18318 217 LEU B C 1
ATOM 4896 O O . LEU C 1 217 ? 26.90800 5.14600 47.70500 1.000 18.66781 217 LEU B O 1
ATOM 4901 N N . THR C 1 218 ? 28.89600 5.43400 48.76600 1.000 25.60785 218 THR B N 1
ATOM 4902 C CA . THR C 1 218 ? 29.21900 4.02100 48.89700 1.000 23.19120 218 THR B CA 1
ATOM 4903 C C . THR C 1 218 ? 29.63100 3.70700 50.32400 1.000 30.43571 218 THR B C 1
ATOM 4904 O O . THR C 1 218 ? 30.29200 4.51700 50.98100 1.000 33.66565 218 THR B O 1
ATOM 4908 N N 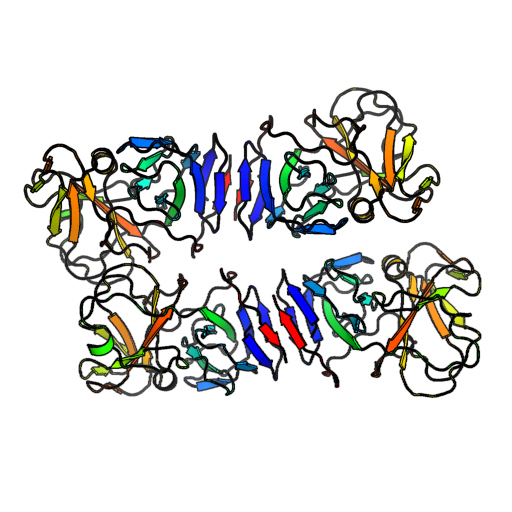. ARG C 1 219 ? 29.25300 2.50500 50.78000 1.000 35.92307 219 ARG B N 1
ATOM 4909 C CA . ARG C 1 219 ? 29.64800 2.03200 52.10300 1.000 38.65101 219 ARG B CA 1
ATOM 4910 C C . ARG C 1 219 ? 31.13900 1.70700 52.17000 1.000 38.18255 219 ARG B C 1
ATOM 4911 O O . ARG C 1 219 ? 31.74200 1.78300 53.24400 1.000 40.63041 219 ARG B O 1
ATOM 4919 N N . GLU C 1 220 ? 31.74200 1.33800 51.05100 1.000 35.74185 220 GLU B N 1
ATOM 4920 C CA . GLU C 1 220 ? 33.13600 0.93600 51.02300 1.000 40.55424 220 GLU B CA 1
ATOM 4921 C C . GLU C 1 220 ? 33.90000 1.75100 49.99700 1.000 35.43699 220 GLU B C 1
ATOM 4922 O O . GLU C 1 220 ? 33.32600 2.20000 48.99000 1.000 28.00771 220 GLU B O 1
ATOM 4928 N N . PRO C 1 221 ? 35.19300 1.97800 50.24200 1.000 38.77062 221 PRO B N 1
ATOM 4929 C CA . PRO C 1 221 ? 36.00000 2.74900 49.29700 1.000 39.10773 221 PRO B CA 1
ATOM 4930 C C . PRO C 1 221 ? 36.14600 2.03700 47.96400 1.000 34.65334 221 PRO B C 1
ATOM 4931 O O . PRO C 1 221 ? 36.14800 0.80500 47.88300 1.000 32.22703 221 PRO B O 1
ATOM 4935 N N . LEU C 1 222 ? 36.17800 2.84500 46.90300 1.000 38.80877 222 LEU B N 1
ATOM 4936 C CA . LEU C 1 222 ? 36.74700 2.45200 45.61600 1.000 26.84942 222 LEU B CA 1
ATOM 4937 C C . LEU C 1 222 ? 38.14300 3.07000 45.62900 1.000 31.08982 222 LEU B C 1
ATOM 4938 O O . LEU C 1 222 ? 38.37300 4.18600 45.14700 1.000 32.53494 222 LEU B O 1
ATOM 4943 N N . GLY C 1 223 ? 39.07300 2.34000 46.25500 1.000 30.25268 223 GLY B N 1
ATOM 4944 C CA . GLY C 1 223 ? 40.35800 2.92000 46.61000 1.000 34.04945 223 GLY B CA 1
ATOM 4945 C C . GLY C 1 223 ? 41.16900 3.35200 45.40900 1.000 33.83550 223 GLY B C 1
ATOM 4946 O O . GLY C 1 223 ? 41.93800 4.30400 45.48900 1.000 25.66581 223 GLY B O 1
ATOM 4947 N N . TRP C 1 224 ? 40.97700 2.68100 44.27400 1.000 36.14414 224 TRP B N 1
ATOM 4948 C CA . TRP C 1 224 ? 41.75100 2.95600 43.07100 1.000 32.52825 224 TRP B CA 1
ATOM 4949 C C . TRP C 1 224 ? 41.33800 4.25400 42.37100 1.000 34.52527 224 TRP B C 1
ATOM 4950 O O . TRP C 1 224 ? 42.09300 4.74300 41.52700 1.000 27.12011 224 TRP B O 1
ATOM 4961 N N . ILE C 1 225 ? 40.18100 4.83100 42.70400 1.000 31.02353 225 ILE B N 1
ATOM 4962 C CA . ILE C 1 225 ? 39.66300 5.97600 41.95600 1.000 34.39091 225 ILE B CA 1
ATOM 4963 C C . ILE C 1 225 ? 40.38900 7.24100 42.39200 1.000 33.34541 225 ILE B C 1
ATOM 4964 O O . ILE C 1 225 ? 40.45500 7.55300 43.58400 1.000 37.69573 225 ILE B O 1
ATOM 4969 N N . THR C 1 226 ? 40.92500 7.98000 41.41300 1.000 27.77224 226 THR B N 1
ATOM 4970 C CA . THR C 1 226 ? 41.86500 9.07300 41.65100 1.000 25.97265 226 THR B CA 1
ATOM 4971 C C . THR C 1 226 ? 41.39400 10.45100 41.20800 1.000 21.20924 226 THR B C 1
ATOM 4972 O O . THR C 1 226 ? 41.94100 11.44300 41.69400 1.000 31.57168 226 THR B O 1
ATOM 4976 N N . GLY C 1 227 ? 40.45800 10.54900 40.27500 1.000 26.24316 227 GLY B N 1
ATOM 4977 C CA . GLY C 1 227 ? 40.07900 11.83100 39.71600 1.000 31.91178 227 GLY B CA 1
ATOM 4978 C C . GLY C 1 227 ? 40.97600 12.36700 38.61100 1.000 32.93328 227 GLY B C 1
ATOM 4979 O O . GLY C 1 227 ? 40.70100 13.45600 38.09100 1.000 30.99967 227 GLY B O 1
ATOM 4980 N N . ARG C 1 228 ? 42.04000 11.65100 38.22900 1.000 27.74332 228 ARG B N 1
ATOM 4981 C CA . ARG C 1 228 ? 42.99900 12.19700 37.27900 1.000 28.51865 228 ARG B CA 1
ATOM 4982 C C . ARG C 1 228 ? 43.11300 11.37100 36.00300 1.000 36.44819 228 ARG B C 1
ATOM 4983 O O . ARG C 1 228 ? 44.07600 11.54900 35.25600 1.000 40.52493 228 ARG B O 1
ATOM 4991 N N . SER C 1 229 ? 42.13200 10.50700 35.71200 1.000 34.71725 229 SER B N 1
ATOM 4992 C CA . SER C 1 229 ? 42.12800 9.70400 34.48400 1.000 35.20859 229 SER B CA 1
ATOM 4993 C C . SER C 1 229 ? 40.72000 9.56800 33.91900 1.000 39.61920 229 SER B C 1
ATOM 4994 O O . SER C 1 229 ? 39.74800 9.43400 34.68600 1.000 36.20642 229 SER B O 1
ATOM 4997 N N . PRO C 1 230 ? 40.58200 9.57800 32.58700 1.000 39.86719 230 PRO B N 1
ATOM 4998 C CA . PRO C 1 230 ? 39.24900 9.40700 31.98800 1.000 35.30959 230 PRO B CA 1
ATOM 4999 C C . PRO C 1 230 ? 38.71900 8.00500 32.09800 1.000 27.02153 230 PRO B C 1
ATOM 5000 O O . PRO C 1 230 ? 37.50900 7.84900 32.28200 1.000 29.81273 230 PRO B O 1
ATOM 5004 N N . PHE C 1 231 ? 39.58400 6.99200 32.01700 1.000 32.65946 231 PHE B N 1
ATOM 5005 C CA . PHE C 1 231 ? 39.17200 5.59600 31.86200 1.000 32.25733 231 PHE B CA 1
ATOM 5006 C C . PHE C 1 231 ? 39.84500 4.68700 32.89300 1.000 29.94367 231 PHE B C 1
ATOM 5007 O O . PHE C 1 231 ? 40.57600 3.75600 32.53500 1.000 31.58352 231 PHE B O 1
ATOM 5015 N N . PRO C 1 232 ? 39.62900 4.92100 34.18200 1.000 28.42262 232 PRO B N 1
ATOM 5016 C CA . PRO C 1 232 ? 40.31400 4.09600 35.19000 1.000 22.83421 232 PRO B CA 1
ATOM 5017 C C . PRO C 1 232 ? 39.79400 2.66300 35.15200 1.000 29.35250 232 PRO B C 1
ATOM 5018 O O . PRO C 1 232 ? 38.59000 2.43000 35.21200 1.000 25.72045 232 PRO B O 1
ATOM 5022 N N . ALA C 1 233 ? 40.71000 1.70400 34.99900 1.000 28.10767 233 ALA B N 1
ATOM 5023 C CA . ALA C 1 233 ? 40.32700 0.31000 35.09400 1.000 21.31272 233 ALA B CA 1
ATOM 5024 C C . ALA C 1 233 ? 39.98100 -0.05400 36.53500 1.000 24.47028 233 ALA B C 1
ATOM 5025 O O . ALA C 1 233 ? 40.54600 0.48500 37.49500 1.000 20.17085 233 ALA B O 1
ATOM 5027 N N . THR C 1 234 ? 39.06400 -1.00100 36.67700 1.000 19.59882 234 THR B N 1
ATOM 5028 C CA . THR C 1 234 ? 38.84600 -1.63700 37.97100 1.000 26.40431 234 THR B CA 1
ATOM 5029 C C . THR C 1 234 ? 39.90800 -2.70900 38.19100 1.000 26.79863 234 THR B C 1
ATOM 5030 O O . THR C 1 234 ? 40.02300 -3.61700 37.36800 1.000 22.90229 234 THR B O 1
ATOM 5034 N N . PRO C 1 235 ? 40.69300 -2.64200 39.27000 1.000 33.61133 235 PRO B N 1
ATOM 5035 C CA . PRO C 1 235 ? 41.80800 -3.58400 39.45300 1.000 28.06095 235 PRO B CA 1
ATOM 5036 C C . PRO C 1 235 ? 41.35500 -4.94000 39.97700 1.000 35.17779 235 PRO B C 1
ATOM 5037 O O . PRO C 1 235 ? 40.33600 -5.07800 40.65800 1.000 33.82231 235 PRO B O 1
ATOM 5041 N N . ARG C 1 236 ? 42.20500 -5.93800 39.71400 1.000 55.10840 236 ARG B N 1
ATOM 5042 C CA . ARG C 1 236 ? 41.82400 -7.35100 39.80800 1.000 63.45227 236 ARG B CA 1
ATOM 5043 C C . ARG C 1 236 ? 41.52300 -7.82600 41.22700 1.000 55.91282 236 ARG B C 1
ATOM 5044 O O . ARG C 1 236 ? 40.86000 -8.85200 41.38800 1.000 70.88938 236 ARG B O 1
ATOM 5052 N N . ALA C 1 237 ? 41.98300 -7.12900 42.24900 1.000 44.18379 237 ALA B N 1
ATOM 5053 C CA . ALA C 1 237 ? 41.86900 -7.66300 43.59600 1.000 54.35698 237 ALA B CA 1
ATOM 5054 C C . ALA C 1 237 ? 40.40700 -7.87700 43.97800 1.000 64.94121 237 ALA B C 1
ATOM 5055 O O . ALA C 1 237 ? 39.53800 -7.09100 43.58700 1.000 69.95780 237 ALA B O 1
ATOM 5057 N N . PRO C 1 238 ? 40.10700 -8.93300 44.73100 1.000 65.49174 238 PRO B N 1
ATOM 5058 C CA . PRO C 1 238 ? 38.71900 -9.21600 45.13300 1.000 62.87486 238 PRO B CA 1
ATOM 5059 C C . PRO C 1 238 ? 38.22800 -8.23400 46.19100 1.000 71.36732 238 PRO B C 1
ATOM 5060 O O . PRO C 1 238 ? 38.99400 -7.46800 46.78500 1.000 74.58025 238 PRO B O 1
ATOM 5064 N N . MET C 1 239 ? 36.91900 -8.29200 46.45500 1.000 71.83383 239 MET B N 1
ATOM 5065 C CA . MET C 1 239 ? 36.24700 -7.29000 47.27800 1.000 64.24473 239 MET B CA 1
ATOM 5066 C C . MET C 1 239 ? 36.13600 -7.74100 48.72900 1.000 67.48484 239 MET B C 1
ATOM 5067 O O . MET C 1 239 ? 36.33600 -8.91300 49.07200 1.000 68.90024 239 MET B O 1
ATOM 5072 N N . GLN C 1 240 ? 35.78400 -6.78200 49.59100 1.000 66.90004 240 GLN B N 1
ATOM 5073 C CA . GLN C 1 240 ? 35.67900 -7.02500 51.02600 1.000 65.24170 240 GLN B CA 1
ATOM 5074 C C . GLN C 1 240 ? 34.26400 -7.34400 51.48600 1.000 64.45255 240 GLN B C 1
ATOM 5075 O O . GLN C 1 240 ? 34.09000 -8.19100 52.36500 1.000 65.86914 240 GLN B O 1
ATOM 5081 N N . HIS C 1 241 ? 33.28400 -6.62800 50.92100 1.000 70.22122 241 HIS B N 1
ATOM 5082 C CA . HIS C 1 241 ? 31.84000 -6.82300 51.23000 1.000 76.29432 241 HIS B CA 1
ATOM 5083 C C . HIS C 1 241 ? 31.15800 -7.37400 49.97400 1.000 77.06594 241 HIS B C 1
ATOM 5084 O O . HIS C 1 241 ? 30.15200 -6.78800 49.52600 1.000 86.37231 241 HIS B O 1
ATOM 5091 N N . ARG C 1 242 ? 31.71200 -8.46800 49.44700 1.000 64.36752 242 ARG B N 1
ATOM 5092 C CA . ARG C 1 242 ? 31.26700 -9.13000 48.22400 1.000 57.29308 242 ARG B CA 1
ATOM 5093 C C . ARG C 1 242 ? 29.88700 -9.73400 48.49100 1.000 66.56939 242 ARG B C 1
ATOM 5094 O O . ARG C 1 242 ? 29.68700 -10.42200 49.50100 1.000 71.79841 242 ARG B O 1
ATOM 5102 N N . PRO C 1 243 ? 28.89400 -9.46200 47.63300 1.000 76.01223 243 PRO B N 1
ATOM 5103 C CA . PRO C 1 243 ? 27.54800 -10.03700 47.83000 1.000 74.74084 243 PRO B CA 1
ATOM 5104 C C . PRO C 1 243 ? 27.31900 -11.31100 47.02300 1.000 56.54029 243 PRO B C 1
ATOM 5105 O O . PRO C 1 243 ? 28.21200 -11.74100 46.28900 1.000 50.06664 243 PRO B O 1
ATOM 5109 N N . ALA C 1 244 ? 26.13500 -11.91500 47.12800 1.000 39.48930 244 ALA B N 1
ATOM 5110 C CA . ALA C 1 244 ? 25.84700 -13.15800 46.42100 1.000 25.79423 244 ALA B CA 1
ATOM 5111 C C . ALA C 1 244 ? 25.23000 -12.90700 45.05000 1.000 34.55766 244 ALA B C 1
ATOM 5112 O O . ALA C 1 244 ? 24.30100 -12.10500 44.91300 1.000 35.58230 244 ALA B O 1
ATOM 5114 N N . TRP C 1 245 ? 25.74100 -13.60700 44.03900 1.000 31.72671 245 TRP B N 1
ATOM 5115 C CA . TRP C 1 245 ? 25.16100 -13.60700 42.71100 1.000 17.32096 245 TRP B CA 1
ATOM 5116 C C . TRP C 1 245 ? 24.32900 -14.86900 42.54800 1.000 21.17616 245 TRP B C 1
ATOM 5117 O O . TRP C 1 245 ? 24.73100 -15.94700 42.98400 1.000 25.65749 245 TRP B O 1
ATOM 5128 N N . LEU C 1 246 ? 23.13700 -14.72500 41.97200 1.000 29.18910 246 LEU B N 1
ATOM 5129 C CA . LEU C 1 246 ? 22.25900 -15.85500 41.69100 1.000 32.14741 246 LEU B CA 1
ATOM 5130 C C . LEU C 1 246 ? 22.02500 -15.87100 40.19500 1.000 28.41703 246 LEU B C 1
ATOM 5131 O O . LEU C 1 246 ? 21.54200 -14.88400 39.64100 1.000 19.90113 246 LEU B O 1
ATOM 5136 N N . PHE C 1 247 ? 22.39800 -16.97300 39.54400 1.000 33.56309 247 PHE B N 1
ATOM 5137 C CA . PHE C 1 247 ? 22.27500 -17.12500 38.09300 1.000 32.82819 247 PHE B CA 1
ATOM 5138 C C . PHE C 1 247 ? 21.00300 -17.92300 37.80800 1.000 45.39552 247 PHE B C 1
ATOM 5139 O O . PHE C 1 247 ? 20.94000 -19.12600 38.08600 1.000 53.74284 247 PHE B O 1
ATOM 5147 N N . ALA C 1 248 ? 19.98900 -17.25700 37.26700 1.000 36.65104 248 ALA B N 1
ATOM 5148 C CA . ALA C 1 248 ? 18.68000 -17.89500 37.08300 1.000 37.61704 248 ALA B CA 1
ATOM 5149 C C . ALA C 1 248 ? 18.34200 -18.14900 35.61600 1.000 43.25329 248 ALA B C 1
ATOM 5150 O O . ALA C 1 248 ? 19.11300 -17.79600 34.72000 1.000 44.08130 248 ALA B O 1
ATOM 5152 N N . THR D 1 25 ? 18.01000 -24.32100 43.46400 1.000 28.56241 25 THR D N 1
ATOM 5153 C CA . THR D 1 25 ? 19.18900 -23.48500 43.67500 1.000 36.43332 25 THR D CA 1
ATOM 5154 C C . THR D 1 25 ? 20.39100 -24.26200 44.22000 1.000 34.22783 25 THR D C 1
ATOM 5155 O O . THR D 1 25 ? 20.29500 -24.90800 45.27000 1.000 22.89632 25 THR D O 1
ATOM 5159 N N . ILE D 1 26 ? 21.52600 -24.18300 43.50600 1.000 33.44503 26 ILE D N 1
ATOM 5160 C CA . ILE D 1 26 ? 22.76100 -24.85700 43.91700 1.000 31.95931 26 ILE D CA 1
ATOM 5161 C C . ILE D 1 26 ? 23.71800 -23.82900 44.50100 1.000 28.86957 26 ILE D C 1
ATOM 5162 O O . ILE D 1 26 ? 24.02300 -22.81700 43.86200 1.000 39.09554 26 ILE D O 1
ATOM 5167 N N . LEU D 1 27 ? 24.21900 -24.10700 45.69300 1.000 28.88656 27 LEU D N 1
ATOM 5168 C CA . LEU D 1 27 ? 25.13100 -23.21100 46.39100 1.000 34.40617 27 LEU D CA 1
ATOM 5169 C C . LEU D 1 27 ? 26.55400 -23.46900 45.92300 1.000 38.28202 27 LEU D C 1
ATOM 5170 O O . LEU D 1 27 ? 27.04300 -24.59400 46.04000 1.000 34.94704 27 LEU D O 1
ATOM 5175 N N . VAL D 1 28 ? 27.22200 -22.42900 45.42000 1.000 41.95919 28 VAL D N 1
ATOM 5176 C CA . VAL D 1 28 ? 28.61400 -22.51500 44.98300 1.000 40.78224 28 VAL D CA 1
ATOM 5177 C C . VAL D 1 28 ? 29.43100 -21.56000 45.83800 1.000 38.12343 28 VAL D C 1
ATOM 5178 O O . VAL D 1 28 ? 29.18800 -20.35000 45.82600 1.000 42.75958 28 VAL D O 1
ATOM 5182 N N . CYS D 1 29 ? 30.36900 -22.10400 46.60200 1.000 34.65506 29 CYS D N 1
ATOM 5183 C CA . CYS D 1 29 ? 31.42700 -21.32400 47.22400 1.000 26.52868 29 CYS D CA 1
ATOM 5184 C C . CYS D 1 29 ? 32.68600 -21.50900 46.38000 1.000 34.11640 29 CYS D C 1
ATOM 5185 O O . CYS D 1 29 ? 33.19000 -22.63100 46.24400 1.000 40.88930 29 CYS D O 1
ATOM 5188 N N . ALA D 1 30 ? 33.18200 -20.41700 45.80400 1.000 31.82164 30 ALA D N 1
ATOM 5189 C CA . ALA D 1 30 ? 34.25800 -20.46500 44.82800 1.000 33.27344 30 ALA D CA 1
ATOM 5190 C C . ALA D 1 30 ? 35.48400 -19.76700 45.38600 1.000 31.83371 30 ALA D C 1
ATOM 5191 O O . ALA D 1 30 ? 35.39600 -18.61400 45.80200 1.000 26.62754 30 ALA D O 1
ATOM 5193 N N . SER D 1 31 ? 36.62400 -20.46400 45.38600 1.000 38.27706 31 SER D N 1
ATOM 5194 C CA . SER D 1 31 ? 37.90000 -19.84600 45.72900 1.000 38.40441 31 SER D CA 1
ATOM 5195 C C . SER D 1 31 ? 38.63000 -19.29300 44.52000 1.000 39.85795 31 SER D C 1
ATOM 5196 O O . SER D 1 31 ? 39.65100 -18.62500 44.68500 1.000 46.10788 31 SER D O 1
ATOM 5199 N N . GLU D 1 32 ? 38.15900 -19.57600 43.32100 1.000 42.23176 32 GLU D N 1
ATOM 5200 C CA . GLU D 1 32 ? 38.90700 -19.19300 42.13100 1.000 40.93475 32 GLU D CA 1
ATOM 5201 C C . GLU D 1 32 ? 37.90500 -18.73100 41.08200 1.000 35.99901 32 GLU D C 1
ATOM 5202 O O . GLU D 1 32 ? 36.69100 -18.85600 41.29600 1.000 34.93312 32 GLU D O 1
ATOM 5208 N N . PRO D 1 33 ? 38.37100 -18.14600 39.97400 1.000 39.76883 33 PRO D N 1
ATOM 5209 C CA . PRO D 1 33 ? 37.44700 -17.75800 38.89000 1.000 47.16767 33 PRO D CA 1
ATOM 5210 C C . PRO D 1 33 ? 36.66500 -18.94400 38.33000 1.000 42.29123 33 PRO D C 1
ATOM 5211 O O . PRO D 1 33 ? 37.23900 -19.95500 37.91200 1.000 32.42204 33 PRO D O 1
ATOM 5215 N N . VAL D 1 34 ? 35.33400 -18.80400 38.31300 1.000 37.62991 34 VAL D N 1
ATOM 5216 C CA . VAL D 1 34 ? 34.41900 -19.81200 37.78400 1.000 35.23887 34 VAL D CA 1
ATOM 5217 C C . VAL D 1 34 ? 33.56200 -19.16100 36.70700 1.000 33.47445 34 VAL D C 1
ATOM 5218 O O . VAL D 1 34 ? 33.14700 -18.00700 36.81900 1.000 31.89607 34 VAL D O 1
ATOM 5222 N N . THR D 1 35 ? 33.28900 -19.90600 35.65300 1.000 36.35882 35 THR D N 1
ATOM 5223 C CA . THR D 1 35 ? 32.57800 -19.36200 34.50500 1.000 31.21453 35 THR D CA 1
ATOM 5224 C C . THR D 1 35 ? 31.22900 -20.05600 34.41100 1.000 25.06943 35 THR D C 1
ATOM 5225 O O . THR D 1 35 ? 31.17200 -21.28700 34.37600 1.000 22.71720 35 THR D O 1
ATOM 5229 N N . VAL D 1 36 ? 30.14800 -19.27900 34.42700 1.000 18.30121 36 VAL D N 1
ATOM 5230 C CA . VAL D 1 36 ? 28.81700 -19.83100 34.21000 1.000 31.31574 36 VAL D CA 1
ATOM 5231 C C . VAL D 1 36 ? 28.53800 -19.85600 32.71300 1.000 29.99990 36 VAL D C 1
ATOM 5232 O O . VAL D 1 36 ? 28.45200 -18.79800 32.07500 1.000 32.86699 36 VAL D O 1
ATOM 5236 N N . ASP D 1 37 ? 28.47200 -21.05700 32.14300 1.000 32.82887 37 ASP D N 1
ATOM 5237 C CA . ASP D 1 37 ? 28.32500 -21.23500 30.67200 1.000 39.87995 37 ASP D CA 1
ATOM 5238 C C . ASP D 1 37 ? 27.14800 -22.13700 30.32900 1.000 38.12381 37 ASP D C 1
ATOM 5239 O O . ASP D 1 37 ? 27.19800 -23.28900 30.63100 1.000 36.28857 37 ASP D O 1
ATOM 5244 N N . GLY D 1 38 ? 26.14300 -21.56900 29.67000 1.000 42.50642 38 GLY D N 1
ATOM 5245 C CA . GLY D 1 38 ? 24.89300 -22.23400 29.26600 1.000 37.57776 38 GLY D CA 1
ATOM 5246 C C . GLY D 1 38 ? 24.36300 -23.17500 30.31800 1.000 38.63156 38 GLY D C 1
ATOM 5247 O O . GLY D 1 38 ? 24.03800 -24.29100 29.94000 1.000 42.64724 38 GLY D O 1
ATOM 5248 N N . GLY D 1 39 ? 24.26000 -22.72200 31.57100 1.000 25.24026 39 GLY D N 1
ATOM 5249 C CA . GLY D 1 39 ? 23.82700 -23.57200 32.68000 1.000 34.77726 39 GLY D CA 1
ATOM 5250 C C . GLY D 1 39 ? 24.91900 -24.37100 33.39600 1.000 43.68637 39 GLY D C 1
ATOM 5251 O O . GLY D 1 39 ? 24.63200 -24.81700 34.48900 1.000 44.61482 39 GLY D O 1
ATOM 5252 N N . ARG D 1 40 ? 26.09000 -24.57900 32.78800 1.000 41.48065 40 ARG D N 1
ATOM 5253 C CA . ARG D 1 40 ? 27.12000 -25.42300 33.45600 1.000 40.88224 40 ARG D CA 1
ATOM 5254 C C . ARG D 1 40 ? 28.34000 -24.59300 33.86700 1.000 40.84712 40 ARG D C 1
ATOM 5255 O O . ARG D 1 40 ? 28.66000 -23.61700 33.16000 1.000 43.93000 40 ARG D O 1
ATOM 5263 N N . LEU D 1 41 ? 28.98800 -24.98100 34.97300 1.000 26.62390 41 LEU D N 1
ATOM 5264 C CA . LEU D 1 41 ? 30.18200 -24.29500 35.43300 1.000 27.61761 41 LEU D CA 1
ATOM 5265 C C . LEU D 1 41 ? 31.36900 -24.75300 34.58500 1.000 37.14010 41 LEU D C 1
ATOM 5266 O O . LEU D 1 41 ? 31.45900 -25.92700 34.19500 1.000 41.06983 41 LEU D O 1
ATOM 5271 N N . LEU D 1 42 ? 32.25200 -23.80200 34.27900 1.000 25.19446 42 LEU D N 1
ATOM 5272 C CA . LEU D 1 42 ? 33.40500 -23.98000 33.41000 1.000 19.48832 42 LEU D CA 1
ATOM 5273 C C . LEU D 1 42 ? 34.61300 -23.44700 34.15600 1.000 22.04302 42 LEU D C 1
ATOM 5274 O O . LEU D 1 42 ? 34.58600 -22.31700 34.64400 1.000 33.06578 42 LEU D O 1
ATOM 5279 N N . VAL D 1 43 ? 35.66300 -24.24900 34.24700 1.000 23.01554 43 VAL D N 1
ATOM 5280 C CA . VAL D 1 43 ? 36.90400 -23.85100 34.89700 1.000 27.91688 43 VAL D CA 1
ATOM 5281 C C . VAL D 1 43 ? 38.05500 -24.23900 33.98900 1.000 33.34224 43 VAL D C 1
ATOM 5282 O O . VAL D 1 43 ? 38.07200 -25.34800 33.44000 1.000 41.82133 43 VAL D O 1
ATOM 5286 N N . CYS D 1 44 ? 39.00000 -23.31600 33.80400 1.000 29.48730 44 CYS D N 1
ATOM 5287 C CA . CYS D 1 44 ? 40.20900 -23.54800 33.01500 1.000 32.60995 44 CYS D CA 1
ATOM 5288 C C . CYS D 1 44 ? 41.37500 -23.76300 33.97100 1.000 34.25045 44 CYS D C 1
ATOM 5289 O O . CYS D 1 44 ? 41.69900 -22.87800 34.77000 1.000 32.53927 44 CYS D O 1
ATOM 5292 N N . ARG D 1 45 ? 41.98900 -24.93800 33.89800 1.000 30.35355 45 ARG D N 1
ATOM 5293 C CA . ARG D 1 45 ? 43.19000 -25.24400 34.66400 1.000 34.08430 45 ARG D CA 1
ATOM 5294 C C . ARG D 1 45 ? 44.27300 -25.72600 33.71700 1.000 33.76716 45 ARG D C 1
ATOM 5295 O O . ARG D 1 45 ? 44.00700 -26.09600 32.57100 1.000 42.12601 45 ARG D O 1
ATOM 5303 N N . SER D 1 46 ? 45.50800 -25.73500 34.21500 1.000 38.25113 46 SER D N 1
ATOM 5304 C CA . SER D 1 46 ? 46.65500 -26.26800 33.48000 1.000 49.09313 46 SER D CA 1
ATOM 5305 C C . SER D 1 46 ? 47.27100 -27.42300 34.26900 1.000 45.84932 46 SER D C 1
ATOM 5306 O O . SER D 1 46 ? 48.36900 -27.29200 34.82800 1.000 41.62429 46 SER D O 1
ATOM 5309 N N . PRO D 1 47 ? 46.59100 -28.56800 34.32700 1.000 45.42065 47 PRO D N 1
ATOM 5310 C CA . PRO D 1 47 ? 47.16200 -29.73200 35.01100 1.000 45.75491 47 PRO D CA 1
ATOM 5311 C C . PRO D 1 47 ? 48.43600 -30.21800 34.32800 1.000 46.63471 47 PRO D C 1
ATOM 5312 O O . PRO D 1 47 ? 48.75600 -29.85000 33.19300 1.000 48.38347 47 PRO D O 1
ATOM 5316 N N . GLY D 1 48 ? 49.16800 -31.07000 35.04200 1.000 37.74476 48 GLY D N 1
ATOM 5317 C CA . GLY D 1 48 ? 50.37800 -31.64900 34.50900 1.000 41.94981 48 GLY D CA 1
ATOM 5318 C C . GLY D 1 48 ? 50.09900 -32.75900 33.51600 1.000 39.92843 48 GLY D C 1
ATOM 5319 O O . GLY D 1 48 ? 48.97800 -33.25500 33.40400 1.000 36.09881 48 GLY D O 1
ATOM 5320 N N . PRO D 1 49 ? 51.12700 -33.17200 32.76900 1.000 40.02938 49 PRO D N 1
ATOM 5321 C CA . PRO D 1 49 ? 50.91500 -34.21600 31.75200 1.000 37.13338 49 PRO D CA 1
ATOM 5322 C C . PRO D 1 49 ? 50.65000 -35.60300 32.32600 1.000 41.62114 49 PRO D C 1
ATOM 5323 O O . PRO D 1 49 ? 50.17800 -36.47700 31.58800 1.000 39.22324 49 PRO D O 1
ATOM 5327 N N . GLU D 1 50 ? 50.93200 -35.83800 33.60000 1.000 43.15257 50 GLU D N 1
ATOM 5328 C CA . GLU D 1 50 ? 50.84800 -37.18100 34.14700 1.000 55.51367 50 GLU D CA 1
ATOM 5329 C C . GLU D 1 50 ? 49.43400 -37.47500 34.66000 1.000 45.45970 50 GLU D C 1
ATOM 5330 O O . GLU D 1 50 ? 48.61900 -36.57300 34.86600 1.000 45.76318 50 GLU D O 1
ATOM 5336 N N . GLY D 1 51 ? 49.13500 -38.77500 34.79700 1.000 30.73791 51 GLY D N 1
ATOM 5337 C CA . GLY D 1 51 ? 47.93000 -39.22900 35.45900 1.000 21.78329 51 GLY D CA 1
ATOM 5338 C C . GLY D 1 51 ? 48.23500 -40.50500 36.21500 1.000 26.34570 51 GLY D C 1
ATOM 5339 O O . GLY D 1 51 ? 49.35000 -41.01900 36.15000 1.000 32.83139 51 GLY D O 1
ATOM 5340 N N . PHE D 1 52 ? 47.24800 -41.00300 36.95500 1.000 26.59419 52 PHE D N 1
ATOM 5341 C CA . PHE D 1 52 ? 45.97800 -40.33500 37.19600 1.000 33.37521 52 PHE D CA 1
ATOM 5342 C C . PHE D 1 52 ? 46.08100 -39.55100 38.48000 1.000 37.61983 52 PHE D C 1
ATOM 5343 O O . PHE D 1 52 ? 46.57900 -40.07500 39.46700 1.000 43.50900 52 PHE D O 1
ATOM 5351 N N . TYR D 1 53 ? 45.59700 -38.31300 38.49600 1.000 36.50009 53 TYR D N 1
ATOM 5352 C CA . TYR D 1 53 ? 45.63100 -37.54700 39.73100 1.000 42.44198 53 TYR D CA 1
ATOM 5353 C C . TYR D 1 53 ? 44.47300 -36.55700 39.74800 1.000 49.58697 53 TYR D C 1
ATOM 5354 O O . TYR D 1 53 ? 43.71500 -36.42800 38.77800 1.000 48.93955 53 TYR D O 1
ATOM 5363 N N . LYS D 1 54 ? 44.33000 -35.87200 40.88100 1.000 49.35137 54 LYS D N 1
ATOM 5364 C CA . LYS D 1 54 ? 43.18700 -35.01000 41.14600 1.000 41.39087 54 LYS D CA 1
ATOM 5365 C C . LYS D 1 54 ? 43.53700 -33.55700 40.87200 1.000 36.09636 54 LYS D C 1
ATOM 5366 O O . LYS D 1 54 ? 44.48900 -33.02300 41.45000 1.000 35.62336 54 LYS D O 1
ATOM 5372 N N . VAL D 1 55 ? 42.74300 -32.91600 40.02500 1.000 35.18414 55 VAL D N 1
ATOM 5373 C CA . VAL D 1 55 ? 42.89200 -31.50600 39.67200 1.000 22.57440 55 VAL D CA 1
ATOM 5374 C C . VAL D 1 55 ? 41.84500 -30.68400 40.42400 1.000 30.65907 55 VAL D C 1
ATOM 5375 O O . VAL D 1 55 ? 40.65200 -30.71800 40.06400 1.000 37.30047 55 VAL D O 1
ATOM 5379 N N . PRO D 1 56 ? 42.22500 -29.95600 41.47700 1.000 30.95908 56 PRO D N 1
ATOM 5380 C CA . PRO D 1 56 ? 41.24100 -29.13100 42.19600 1.000 34.41942 56 PRO D CA 1
ATOM 5381 C C . PRO D 1 56 ? 40.65000 -28.06800 41.28300 1.000 35.38584 56 PRO D C 1
ATOM 5382 O O . PRO D 1 56 ? 41.36500 -27.42000 40.51700 1.000 42.38069 56 PRO D O 1
ATOM 5386 N N . LEU D 1 57 ? 39.33400 -27.88400 41.36900 1.000 29.34438 57 LEU D N 1
ATOM 5387 C CA . LEU D 1 57 ? 38.64200 -27.02000 40.41800 1.000 30.77751 57 LEU D CA 1
ATOM 5388 C C . LEU D 1 57 ? 38.34400 -25.62200 40.95500 1.000 32.47080 57 LEU D C 1
ATOM 5389 O O . LEU D 1 57 ? 37.87100 -24.78500 40.18800 1.000 34.69637 57 LEU D O 1
ATOM 5394 N N . GLY D 1 58 ? 38.60700 -25.35500 42.23600 1.000 32.93486 58 GLY D N 1
ATOM 5395 C CA . GLY D 1 58 ? 38.46800 -24.03300 42.81900 1.000 24.05726 58 GLY D CA 1
ATOM 5396 C C . GLY D 1 58 ? 37.10500 -23.71600 43.40400 1.000 32.50372 58 GLY D C 1
ATOM 5397 O O . GLY D 1 58 ? 36.81600 -22.54300 43.66500 1.000 35.69198 58 GLY D O 1
ATOM 5398 N N . LEU D 1 59 ? 36.26700 -24.71700 43.63500 1.000 25.16253 59 LEU D N 1
ATOM 5399 C CA . LEU D 1 59 ? 34.91200 -24.46100 44.07900 1.000 19.59721 59 LEU D CA 1
ATOM 5400 C C . LEU D 1 59 ? 34.41400 -25.64600 44.88300 1.000 27.13457 59 LEU D C 1
ATOM 5401 O O . LEU D 1 59 ? 34.89900 -26.77600 44.74800 1.000 35.21374 59 LEU D O 1
ATOM 5406 N N . LYS D 1 60 ? 33.44300 -25.35800 45.73400 1.000 24.16263 60 LYS D N 1
ATOM 5407 C CA . LYS D 1 60 ? 32.64700 -26.34900 46.42400 1.000 22.07520 60 LYS D CA 1
ATOM 5408 C C . LYS D 1 60 ? 31.18100 -26.06800 46.13000 1.000 27.30915 60 LYS D C 1
ATOM 5409 O O . LYS D 1 60 ? 30.78400 -24.91200 45.95500 1.000 24.22647 60 LYS D O 1
ATOM 5415 N N . VAL D 1 61 ? 30.37300 -27.12600 46.07600 1.000 22.32385 61 VAL D N 1
ATOM 5416 C CA . VAL D 1 61 ? 28.94400 -26.97300 45.85100 1.000 22.76767 61 VAL D CA 1
ATOM 5417 C C . VAL D 1 61 ? 28.18400 -27.67700 46.96100 1.000 32.42810 61 VAL D C 1
ATOM 5418 O O . VAL D 1 61 ? 28.61500 -28.69500 47.51700 1.000 29.93879 61 VAL D O 1
ATOM 5422 N N . ALA D 1 62 ? 27.03500 -27.11400 47.28300 1.000 35.43242 62 ALA D N 1
ATOM 5423 C CA . ALA D 1 62 ? 26.05000 -27.75200 48.14600 1.000 24.91130 62 ALA D CA 1
ATOM 5424 C C . ALA D 1 62 ? 24.82900 -27.98100 47.26200 1.000 32.22811 62 ALA D C 1
ATOM 5425 O O . ALA D 1 62 ? 24.00300 -27.07900 47.08700 1.000 28.45763 62 ALA D O 1
ATOM 5427 N N . LEU D 1 63 ? 24.74800 -29.19700 46.65900 1.000 25.17819 63 LEU D N 1
ATOM 5428 C CA . LEU D 1 63 ? 23.62900 -29.64600 45.84200 1.000 23.44983 63 LEU D CA 1
ATOM 5429 C C . LEU D 1 63 ? 22.43200 -29.94700 46.72500 1.000 26.32224 63 LEU D C 1
ATOM 5430 O O . LEU D 1 63 ? 22.58200 -30.59300 47.76000 1.000 28.53185 63 LEU D O 1
ATOM 5435 N N . PRO D 1 64 ? 21.24000 -29.50300 46.34800 1.000 27.65460 64 PRO D N 1
ATOM 5436 C CA . PRO D 1 64 ? 20.04300 -29.96200 47.06400 1.000 28.74275 64 PRO D CA 1
ATOM 5437 C C . PRO D 1 64 ? 19.84600 -31.45800 46.85700 1.000 36.32475 64 PRO D C 1
ATOM 5438 O O . PRO D 1 64 ? 20.29100 -32.03400 45.85500 1.000 40.17783 64 PRO D O 1
ATOM 5442 N N . THR D 1 65 ? 19.18900 -32.09100 47.83300 1.000 32.87903 65 THR D N 1
ATOM 5443 C CA . THR D 1 65 ? 18.88400 -33.51100 47.73100 1.000 29.93965 65 THR D CA 1
ATOM 5444 C C . THR D 1 65 ? 18.11700 -33.77700 46.44800 1.000 43.00592 65 THR D C 1
ATOM 5445 O O . THR D 1 65 ? 17.22200 -33.01700 46.07100 1.000 50.55441 65 THR D O 1
ATOM 5449 N N . GLY D 1 66 ? 18.48300 -34.85300 45.76900 1.000 42.74429 66 GLY D N 1
ATOM 5450 C CA . GLY D 1 66 ? 17.88600 -35.14700 44.49500 1.000 34.69366 66 GLY D CA 1
ATOM 5451 C C . GLY D 1 66 ? 18.60300 -34.51000 43.34700 1.000 33.61125 66 GLY D C 1
ATOM 5452 O O . GLY D 1 66 ? 18.11600 -34.56600 42.21400 1.000 39.11914 66 GLY D O 1
ATOM 5453 N N . TYR D 1 67 ? 19.75000 -33.90400 43.60800 1.000 30.30781 67 TYR D N 1
ATOM 5454 C CA . TYR D 1 67 ? 20.62200 -33.35800 42.58100 1.000 25.64010 67 TYR D CA 1
ATOM 5455 C C . TYR D 1 67 ? 21.98800 -34.01600 42.68200 1.000 30.00827 67 TYR D C 1
ATOM 5456 O O . TYR D 1 67 ? 22.47700 -34.30200 43.77800 1.000 28.50810 67 TYR D O 1
ATOM 5465 N N . ALA D 1 68 ? 22.58800 -34.27600 41.53300 1.000 28.22583 68 ALA D N 1
ATOM 5466 C CA . ALA D 1 68 ? 23.98500 -34.64400 41.50900 1.000 21.84953 68 ALA D CA 1
ATOM 5467 C C . ALA D 1 68 ? 24.67400 -33.72100 40.51900 1.000 15.67899 68 ALA D C 1
ATOM 5468 O O . ALA D 1 68 ? 24.02700 -32.94600 39.82800 1.000 29.12406 68 ALA D O 1
ATOM 5470 N N . MET D 1 69 ? 25.99400 -33.82400 40.43300 1.000 25.32081 69 MET D N 1
ATOM 5471 C CA . MET D 1 69 ? 26.75700 -33.02000 39.48500 1.000 28.55488 69 MET D CA 1
ATOM 5472 C C . MET D 1 69 ? 27.78900 -33.89300 38.79300 1.000 27.39388 69 MET D C 1
ATOM 5473 O O . MET D 1 69 ? 28.56100 -34.59500 39.45300 1.000 28.62605 69 MET D O 1
ATOM 5478 N N . LEU D 1 70 ? 27.79300 -33.84100 37.46800 1.000 24.83370 70 LEU D N 1
ATOM 5479 C CA . LEU D 1 70 ? 28.78800 -34.52700 36.65400 1.000 29.23664 70 LEU D CA 1
ATOM 5480 C C . LEU D 1 70 ? 29.96000 -33.58300 36.37900 1.000 30.56848 70 LEU D C 1
ATOM 5481 O O . LEU D 1 70 ? 29.75600 -32.46400 35.88100 1.000 31.40912 70 LEU D O 1
ATOM 5486 N N . VAL D 1 71 ? 31.17600 -34.03300 36.71800 1.000 16.77652 71 VAL D N 1
ATOM 5487 C CA . VAL D 1 71 ? 32.41700 -33.35100 36.37700 1.000 19.37037 71 VAL D CA 1
ATOM 5488 C C . VAL D 1 71 ? 33.05300 -34.04500 35.18100 1.000 27.48122 71 VAL D C 1
ATOM 5489 O O . VAL D 1 71 ? 33.31800 -35.25600 35.21200 1.000 29.69047 71 VAL D O 1
ATOM 5493 N N . ALA D 1 72 ? 33.34600 -33.28300 34.13800 1.000 35.70242 72 ALA D N 1
ATOM 5494 C CA . ALA D 1 72 ? 34.06100 -33.85000 33.00400 1.000 31.77697 72 ALA D CA 1
ATOM 5495 C C . ALA D 1 72 ? 34.76800 -32.71400 32.27200 1.000 31.26569 72 ALA D C 1
ATOM 5496 O O . ALA D 1 72 ? 34.61300 -31.53300 32.61800 1.000 29.56838 72 ALA D O 1
ATOM 5498 N N . GLN D 1 73 ? 35.53900 -33.08700 31.24700 1.000 15.63726 73 GLN D N 1
ATOM 5499 C CA . GLN D 1 73 ? 36.29800 -32.13200 30.45100 1.000 24.44832 73 GLN D CA 1
ATOM 5500 C C . GLN D 1 73 ? 35.42900 -31.49200 29.37800 1.000 32.74762 73 GLN D C 1
ATOM 5501 O O . GLN D 1 73 ? 34.44800 -32.07700 28.90600 1.000 26.82353 73 GLN D O 1
ATOM 5507 N N . ARG D 1 74 ? 35.81000 -30.28200 28.98400 1.000 31.71378 74 ARG D N 1
ATOM 5508 C CA . ARG D 1 74 ? 35.22700 -29.62400 27.82600 1.000 29.83502 74 ARG D CA 1
ATOM 5509 C C . ARG D 1 74 ? 36.22900 -29.69500 26.67900 1.000 29.26946 74 ARG D C 1
ATOM 5510 O O . ARG D 1 74 ? 37.36000 -29.22200 26.81100 1.000 27.90371 74 ARG D O 1
ATOM 5518 N N . GLY D 1 75 ? 35.81600 -30.29300 25.56800 1.000 31.81353 75 GLY D N 1
ATOM 5519 C CA . GLY D 1 75 ? 36.63900 -30.31400 24.36800 1.000 35.42759 75 GLY D CA 1
ATOM 5520 C C . GLY D 1 75 ? 37.97500 -31.01300 24.51400 1.000 40.26917 75 GLY D C 1
ATOM 5521 O O . GLY D 1 75 ? 38.97500 -30.56700 23.92900 1.000 35.76826 75 GLY D O 1
ATOM 5522 N N . GLY D 1 76 ? 38.02000 -32.09800 25.28100 1.000 31.98633 76 GLY D N 1
ATOM 5523 C CA . GLY D 1 76 ? 39.24100 -32.87100 25.41700 1.000 31.47370 76 GLY D CA 1
ATOM 5524 C C . GLY D 1 76 ? 38.95200 -34.25700 25.94800 1.000 29.70641 76 GLY D C 1
ATOM 5525 O O . GLY D 1 76 ? 37.87300 -34.53500 26.47900 1.000 28.73671 76 GLY D O 1
ATOM 5526 N N . GLY D 1 77 ? 39.95100 -35.12900 25.82200 1.000 29.12575 77 GLY D N 1
ATOM 5527 C CA . GLY D 1 77 ? 39.75100 -36.53900 26.10800 1.000 30.01539 77 GLY D CA 1
ATOM 5528 C C . GLY D 1 77 ? 40.68700 -37.18700 27.11300 1.000 31.64512 77 GLY D C 1
ATOM 5529 O O . GLY D 1 77 ? 41.10900 -38.32600 26.91100 1.000 23.44054 77 GLY D O 1
ATOM 5530 N N . ARG D 1 78 ? 41.02500 -36.48500 28.20000 1.000 31.56252 78 ARG D N 1
ATOM 5531 C CA . ARG D 1 78 ? 41.91700 -37.03900 29.21500 1.000 29.15553 78 ARG D CA 1
ATOM 5532 C C . ARG D 1 78 ? 41.28600 -37.09800 30.60700 1.000 27.56600 78 ARG D C 1
ATOM 5533 O O . ARG D 1 78 ? 41.97600 -37.47200 31.56300 1.000 32.93032 78 ARG D O 1
ATOM 5541 N N . THR D 1 79 ? 39.99200 -36.78800 30.74600 1.000 29.99540 79 THR D N 1
ATOM 5542 C CA . THR D 1 79 ? 39.33900 -36.65500 32.05500 1.000 25.28336 79 THR D CA 1
ATOM 5543 C C . THR D 1 79 ? 38.29400 -37.74600 32.28100 1.000 25.57052 79 THR D C 1
ATOM 5544 O O . THR D 1 79 ? 37.42900 -37.96100 31.42900 1.000 29.71234 79 THR D O 1
ATOM 5548 N N . THR D 1 80 ? 38.34500 -38.40300 33.43700 1.000 23.00843 80 THR D N 1
ATOM 5549 C CA . THR D 1 80 ? 37.29900 -39.35600 33.79000 1.000 28.68274 80 THR D CA 1
ATOM 5550 C C . THR D 1 80 ? 36.03500 -38.59500 34.17800 1.000 33.28473 80 THR D C 1
ATOM 5551 O O . THR D 1 80 ? 36.10400 -37.49800 34.76000 1.000 24.78012 80 THR D O 1
ATOM 5555 N N . ASN D 1 81 ? 34.87300 -39.16600 33.83000 1.000 15.91827 81 ASN D N 1
ATOM 5556 C CA . ASN D 1 81 ? 33.61600 -38.56900 34.26700 1.000 20.98943 81 ASN D CA 1
ATOM 5557 C C . ASN D 1 81 ? 33.40400 -38.81700 35.76900 1.000 22.08056 81 ASN D C 1
ATOM 5558 O O . ASN D 1 81 ? 33.30600 -39.96800 36.22200 1.000 28.78927 81 ASN D O 1
ATOM 5563 N N . GLY D 1 82 ? 33.34100 -37.73400 36.54300 1.000 23.75287 82 GLY D N 1
ATOM 5564 C CA . GLY D 1 82 ? 33.03600 -37.81500 37.96500 1.000 15.37514 82 GLY D CA 1
ATOM 5565 C C . GLY D 1 82 ? 31.62200 -37.40000 38.34700 1.000 24.44095 82 GLY D C 1
ATOM 5566 O O . GLY D 1 82 ? 30.96900 -36.62400 37.62700 1.000 29.54515 82 GLY D O 1
ATOM 5567 N N . ILE D 1 83 ? 31.13900 -37.91400 39.48300 1.000 18.57933 83 ILE D N 1
ATOM 5568 C CA . ILE D 1 83 ? 29.80100 -37.61700 39.98600 1.000 20.13627 83 ILE D CA 1
ATOM 5569 C C . ILE D 1 83 ? 29.93800 -37.05600 41.39300 1.000 23.15057 83 ILE D C 1
ATOM 5570 O O . ILE D 1 83 ? 30.46900 -37.73000 42.28400 1.000 28.45587 83 ILE D O 1
ATOM 5575 N N . VAL D 1 84 ? 29.47800 -35.82700 41.59200 1.000 28.23799 84 VAL D N 1
ATOM 5576 C CA . VAL D 1 84 ? 29.44600 -35.20200 42.90800 1.000 18.73325 84 VAL D CA 1
ATOM 5577 C C . VAL D 1 84 ? 28.04200 -35.34700 43.44700 1.000 17.06247 84 VAL D C 1
ATOM 5578 O O . VAL D 1 84 ? 27.08700 -35.03600 42.73700 1.000 21.06489 84 VAL D O 1
ATOM 5582 N N . ASP D 1 85 ? 27.90800 -35.83400 44.67500 1.000 15.28837 85 ASP D N 1
ATOM 5583 C CA . ASP D 1 85 ? 26.57300 -36.07400 45.19100 1.000 18.73211 85 ASP D CA 1
ATOM 5584 C C . ASP D 1 85 ? 26.18100 -34.96700 46.14200 1.000 22.94753 85 ASP D C 1
ATOM 5585 O O . ASP D 1 85 ? 26.98900 -34.10100 46.49400 1.000 29.89191 85 ASP D O 1
ATOM 5590 N N . ALA D 1 86 ? 24.91700 -35.00200 46.55500 1.000 23.50634 86 ALA D N 1
ATOM 5591 C CA . ALA D 1 86 ? 24.36500 -33.85800 47.27300 1.000 25.80626 86 ALA D CA 1
ATOM 5592 C C . ALA D 1 86 ? 24.96900 -33.71400 48.65800 1.000 30.32919 86 ALA D C 1
ATOM 5593 O O . ALA D 1 86 ? 24.95200 -32.61600 49.22400 1.000 39.65495 86 ALA D O 1
ATOM 5595 N N . GLY D 1 87 ? 25.51400 -34.79000 49.21900 1.000 30.90362 87 GLY D N 1
ATOM 5596 C CA . GLY D 1 87 ? 26.16700 -34.66400 50.51400 1.000 29.65132 87 GLY D CA 1
ATOM 5597 C C . GLY D 1 87 ? 27.60600 -34.15400 50.49800 1.000 35.28840 87 GLY D C 1
ATOM 5598 O O . GLY D 1 87 ? 28.16200 -33.89800 51.56900 1.000 32.57619 87 GLY D O 1
ATOM 5599 N N . PHE D 1 88 ? 28.22700 -33.99800 49.32500 1.000 30.55331 88 PHE D N 1
ATOM 5600 C CA . PHE D 1 88 ? 29.65600 -33.69100 49.24300 1.000 29.56654 88 PHE D CA 1
ATOM 5601 C C . PHE D 1 88 ? 29.88800 -32.20400 49.50700 1.000 37.39150 88 PHE D C 1
ATOM 5602 O O . PHE D 1 88 ? 29.35000 -31.34800 48.79200 1.000 25.69149 88 PHE D O 1
ATOM 5610 N N . ARG D 1 89 ? 30.69900 -31.89200 50.52100 1.000 34.30182 89 ARG D N 1
ATOM 5611 C CA . ARG D 1 89 ? 30.98700 -30.50600 50.85900 1.000 31.23605 89 ARG D CA 1
ATOM 5612 C C . ARG D 1 89 ? 32.43900 -30.11500 50.60500 1.000 36.99072 89 ARG D C 1
ATOM 5613 O O . ARG D 1 89 ? 32.79100 -28.94300 50.78700 1.000 34.47520 89 ARG D O 1
ATOM 5621 N N . GLY D 1 90 ? 33.28600 -31.05400 50.17200 1.000 40.79301 90 GLY D N 1
ATOM 5622 C CA . GLY D 1 90 ? 34.68500 -30.77300 49.94300 1.000 32.24871 90 GLY D CA 1
ATOM 5623 C C . GLY D 1 90 ? 34.90800 -30.02900 48.64900 1.000 35.23424 90 GLY D C 1
ATOM 5624 O O . GLY D 1 90 ? 33.98000 -29.63900 47.93600 1.000 29.82866 90 GLY D O 1
ATOM 5625 N N . GLU D 1 91 ? 36.17800 -29.81700 48.33300 1.000 30.10253 91 GLU D N 1
ATOM 5626 C CA . GLU D 1 91 ? 36.47800 -29.20100 47.05500 1.000 32.78468 91 GLU D CA 1
ATOM 5627 C C . GLU D 1 91 ? 36.14000 -30.14700 45.91000 1.000 27.72438 91 GLU D C 1
ATOM 5628 O O . GLU D 1 91 ? 36.28500 -31.36800 46.00700 1.000 24.10085 91 GLU D O 1
ATOM 5634 N N . VAL D 1 92 ? 35.66200 -29.57500 44.84000 1.000 29.62699 92 VAL D N 1
ATOM 5635 C CA . VAL D 1 92 ? 35.35000 -30.34100 43.65000 1.000 32.05678 92 VAL D CA 1
ATOM 5636 C C . VAL D 1 92 ? 36.63700 -30.49500 42.84800 1.000 34.08709 92 VAL D C 1
ATOM 5637 O O . VAL D 1 92 ? 37.46800 -29.58000 42.79500 1.000 36.13384 92 VAL D O 1
ATOM 5641 N N . GLN D 1 93 ? 36.84200 -31.67800 42.28100 1.000 23.40964 93 GLN D N 1
ATOM 5642 C CA . GLN D 1 93 ? 38.08200 -31.98100 41.59500 1.000 28.94918 93 GLN D CA 1
ATOM 5643 C C . GLN D 1 93 ? 37.78300 -32.86900 40.40000 1.000 32.81346 93 GLN D C 1
ATOM 5644 O O . GLN D 1 93 ? 36.85900 -33.68300 40.42900 1.000 31.76354 93 GLN D O 1
ATOM 5650 N N . ALA D 1 94 ? 38.55000 -32.67200 39.33600 1.000 26.19328 94 ALA D N 1
ATOM 5651 C CA . ALA D 1 94 ? 38.57200 -33.59700 38.22600 1.000 31.84229 94 ALA D CA 1
ATOM 5652 C C . ALA D 1 94 ? 39.72900 -34.57400 38.40600 1.000 31.97538 94 ALA D C 1
ATOM 5653 O O . ALA D 1 94 ? 40.80900 -34.19900 38.86800 1.000 27.17079 94 ALA D O 1
ATOM 5655 N N . ILE D 1 95 ? 39.49000 -35.83200 38.05100 1.000 31.80979 95 ILE D N 1
ATOM 5656 C CA . ILE D 1 95 ? 40.51000 -36.87800 38.04300 1.000 28.40413 95 ILE D CA 1
ATOM 5657 C C . ILE D 1 95 ? 40.85800 -37.14800 36.58500 1.000 30.87644 95 ILE D C 1
ATOM 5658 O O . ILE D 1 95 ? 40.00200 -37.60600 35.81800 1.000 31.37844 95 ILE D O 1
ATOM 5663 N N . VAL D 1 96 ? 42.10700 -36.88800 36.19600 1.000 27.10406 96 VAL D N 1
ATOM 5664 C CA . VAL D 1 96 ? 42.47400 -36.85400 34.78500 1.000 17.79124 96 VAL D CA 1
ATOM 5665 C C . VAL D 1 96 ? 43.48400 -37.94700 34.48700 1.000 25.44352 96 VAL D C 1
ATOM 5666 O O . VAL D 1 96 ? 44.32100 -38.29000 35.32900 1.000 24.78295 96 VAL D O 1
ATOM 5670 N N . ALA D 1 97 ? 43.39500 -38.49700 33.28400 1.000 24.20410 97 ALA D N 1
ATOM 5671 C CA . ALA D 1 97 ? 44.33400 -39.47700 32.77600 1.000 26.36721 97 ALA D CA 1
ATOM 5672 C C . ALA D 1 97 ? 45.61300 -38.72700 32.42200 1.000 31.31344 97 ALA D C 1
ATOM 5673 O O . ALA D 1 97 ? 45.63400 -37.49600 32.54100 1.000 40.71864 97 ALA D O 1
ATOM 5675 N N . PRO D 1 98 ? 46.69300 -39.39600 32.01500 1.000 36.56035 98 PRO D N 1
ATOM 5676 C CA . PRO D 1 98 ? 47.80600 -38.65800 31.41200 1.000 36.00343 98 PRO D CA 1
ATOM 5677 C C . PRO D 1 98 ? 47.40800 -38.10800 30.05000 1.000 29.08067 98 PRO D C 1
ATOM 5678 O O . PRO D 1 98 ? 46.58400 -38.69100 29.33300 1.000 29.91496 98 PRO D O 1
ATOM 5682 N N . GLY D 1 99 ? 47.97600 -36.95300 29.71400 1.000 30.08371 99 GLY D N 1
ATOM 5683 C CA . GLY D 1 99 ? 47.59000 -36.27500 28.49400 1.000 26.29722 99 GLY D CA 1
ATOM 5684 C C . GLY D 1 99 ? 48.19200 -34.88800 28.41800 1.000 25.03972 99 GLY D C 1
ATOM 5685 O O . GLY D 1 99 ? 49.12700 -34.55400 29.14000 1.000 27.70650 99 GLY D O 1
ATOM 5686 N N . ARG D 1 100 ? 47.62700 -34.09400 27.50600 1.000 30.29322 100 ARG D N 1
ATOM 5687 C CA . ARG D 1 100 ? 48.08900 -32.73500 27.24100 1.000 38.76864 100 ARG D CA 1
ATOM 5688 C C . ARG D 1 100 ? 47.81200 -31.83600 28.44100 1.000 36.67259 100 ARG D C 1
ATOM 5689 O O . ARG D 1 100 ? 46.78900 -31.99400 29.10700 1.000 34.90769 100 ARG D O 1
ATOM 5697 N N . PRO D 1 101 ? 48.69700 -30.88200 28.72800 1.000 54.58610 101 PRO D N 1
ATOM 5698 C CA . PRO D 1 101 ? 48.65300 -30.17100 30.01600 1.000 67.89766 101 PRO D CA 1
ATOM 5699 C C . PRO D 1 101 ? 47.65000 -29.02500 30.13900 1.000 74.06492 101 PRO D C 1
ATOM 5700 O O . PRO D 1 101 ? 47.55900 -28.44300 31.22700 1.000 81.83089 101 PRO D O 1
ATOM 5704 N N . ARG D 1 102 ? 46.88900 -28.64500 29.11800 1.000 60.30767 102 ARG D N 1
ATOM 5705 C CA . ARG D 1 102 ? 45.83600 -27.65100 29.31600 1.000 45.91518 102 ARG D CA 1
ATOM 5706 C C . ARG D 1 102 ? 44.46600 -28.32900 29.26600 1.000 34.81882 102 ARG D C 1
ATOM 5707 O O . ARG D 1 102 ? 44.24900 -29.25000 28.47300 1.000 37.49872 102 ARG D O 1
ATOM 5715 N N . ALA D 1 103 ? 43.54300 -27.88500 30.12200 1.000 25.71263 103 ALA D N 1
ATOM 5716 C CA . ALA D 1 103 ? 42.24700 -28.54700 30.22700 1.000 28.21492 103 ALA D CA 1
ATOM 5717 C C . ALA D 1 103 ? 41.17500 -27.57300 30.68800 1.000 28.41565 103 ALA D C 1
ATOM 5718 O O . ALA D 1 103 ? 41.41600 -26.74800 31.57300 1.000 37.22531 103 ALA D O 1
ATOM 5720 N N . GLN D 1 104 ? 39.98900 -27.70200 30.09600 1.000 30.29048 104 GLN D N 1
ATOM 5721 C CA . GLN D 1 104 ? 38.77400 -27.04600 30.56100 1.000 33.95147 104 GLN D CA 1
ATOM 5722 C C . GLN D 1 104 ? 37.80600 -28.08800 31.10900 1.000 22.94350 104 GLN D C 1
ATOM 5723 O O . GLN D 1 104 ? 37.66900 -29.17600 30.55300 1.000 35.42257 104 GLN D O 1
ATOM 5729 N N . PHE D 1 105 ? 37.10500 -27.73300 32.17700 1.000 27.99460 105 PHE D N 1
ATOM 5730 C CA . PHE D 1 105 ? 36.26400 -28.66000 32.91200 1.000 24.20510 105 PHE D CA 1
ATOM 5731 C C . PHE D 1 105 ? 34.85100 -28.10500 33.05800 1.000 20.60111 105 PHE D C 1
ATOM 5732 O O . PHE D 1 105 ? 34.65900 -26.97400 33.52200 1.000 23.79987 105 PHE D O 1
ATOM 5740 N N . TYR D 1 106 ? 33.87600 -28.90700 32.65700 1.000 21.03649 106 TYR D N 1
ATOM 5741 C CA . TYR D 1 106 ? 32.45700 -28.61300 32.81800 1.000 36.54898 106 TYR D CA 1
ATOM 5742 C C . TYR D 1 106 ? 31.91000 -29.31400 34.05300 1.000 26.93605 106 TYR D C 1
ATOM 5743 O O . TYR D 1 106 ? 32.26700 -30.46600 34.34600 1.000 23.39062 106 TYR D O 1
ATOM 5752 N N . CYS D 1 107 ? 31.01500 -28.63600 34.74900 1.000 16.57533 107 CYS D N 1
ATOM 5753 C CA . CYS D 1 107 ? 30.26500 -29.23700 35.84500 1.000 21.16699 107 CYS D CA 1
ATOM 5754 C C . CYS D 1 107 ? 28.79300 -29.14800 35.48100 1.000 23.88248 107 CYS D C 1
ATOM 5755 O O . CYS D 1 107 ? 28.25300 -28.04600 35.35100 1.000 31.59412 107 CYS D O 1
ATOM 5758 N N . THR D 1 108 ? 28.15100 -30.29900 35.29100 1.000 23.80772 108 THR D N 1
ATOM 5759 C CA . THR D 1 108 ? 26.77000 -30.30700 34.84600 1.000 20.19676 108 THR D CA 1
ATOM 5760 C C . THR D 1 108 ? 25.88000 -30.84300 35.95400 1.000 22.74181 108 THR D C 1
ATOM 5761 O O . THR D 1 108 ? 25.95600 -32.03900 36.27900 1.000 26.07699 108 THR D O 1
ATOM 5765 N N . PRO D 1 109 ? 25.02300 -30.01900 36.54500 1.000 21.93373 109 PRO D N 1
ATOM 5766 C CA . PRO D 1 109 ? 24.06100 -30.53400 37.53000 1.000 17.53685 109 PRO D CA 1
ATOM 5767 C C . PRO D 1 109 ? 23.13300 -31.56100 36.90400 1.000 19.69614 109 PRO D C 1
ATOM 5768 O O . PRO D 1 109 ? 22.75500 -31.45100 35.73400 1.000 30.16956 109 PRO D O 1
ATOM 5772 N N . LEU D 1 110 ? 22.76200 -32.56100 37.70500 1.000 24.15335 110 LEU D N 1
ATOM 5773 C CA . LEU D 1 110 ? 21.90400 -33.66700 37.28400 1.000 31.15852 110 LEU D CA 1
ATOM 5774 C C . LEU D 1 110 ? 20.71200 -33.77700 38.22500 1.000 32.42516 110 LEU D C 1
ATOM 5775 O O . LEU D 1 110 ? 20.89600 -34.03100 39.42300 1.000 27.21927 110 LEU D O 1
ATOM 5780 N N . ARG D 1 111 ? 19.50200 -33.60500 37.67800 1.000 34.16082 111 ARG D N 1
ATOM 5781 C CA . ARG D 1 111 ? 18.24500 -33.87300 38.38900 1.000 38.17383 111 ARG D CA 1
ATOM 5782 C C . ARG D 1 111 ? 18.02900 -35.37900 38.50300 1.000 31.27683 111 ARG D C 1
ATOM 5783 O O . ARG D 1 111 ? 17.77100 -36.04200 37.49500 1.000 34.75482 111 ARG D O 1
ATOM 5791 N N . LEU D 1 112 ? 18.08200 -35.92400 39.71700 1.000 27.89349 112 LEU D N 1
ATOM 5792 C CA . LEU D 1 112 ? 17.99600 -37.37000 39.90000 1.000 17.25787 112 LEU D CA 1
ATOM 5793 C C . LEU D 1 112 ? 16.56900 -37.88000 39.73900 1.000 26.50885 112 LEU D C 1
ATOM 5794 O O . LEU D 1 112 ? 15.61200 -37.25500 40.19800 1.000 41.87585 112 LEU D O 1
ATOM 5799 N N . ALA D 1 113 ? 16.42600 -39.05800 39.06900 1.000 29.48821 113 ALA D N 1
ATOM 5800 C CA . ALA D 1 113 ? 15.12600 -39.71500 39.09800 1.000 33.39966 113 ALA D CA 1
ATOM 5801 C C . ALA D 1 113 ? 15.02700 -40.66400 40.29400 1.000 39.53354 113 ALA D C 1
ATOM 5802 O O . ALA D 1 113 ? 16.04500 -41.18300 40.76600 1.000 43.24414 113 ALA D O 1
ATOM 5804 N N . PRO D 1 114 ? 13.79900 -40.90400 40.79700 1.000 35.99169 114 PRO D N 1
ATOM 5805 C CA . PRO D 1 114 ? 13.62700 -41.75400 41.99100 1.000 29.23204 114 PRO D CA 1
ATOM 5806 C C . PRO D 1 114 ? 14.00000 -43.21800 41.78900 1.000 25.23319 114 PRO D C 1
ATOM 5807 O O . PRO D 1 114 ? 14.61500 -43.83200 42.66400 1.000 30.14517 114 PRO D O 1
ATOM 5811 N N . GLY D 1 115 ? 13.60400 -43.80500 40.66900 1.000 22.09098 115 GLY D N 1
ATOM 5812 C CA . GLY D 1 115 ? 13.90400 -45.20400 40.42500 1.000 22.74071 115 GLY D CA 1
ATOM 5813 C C . GLY D 1 115 ? 13.59600 -45.55700 38.99000 1.000 28.15226 115 GLY D C 1
ATOM 5814 O O . GLY D 1 115 ? 13.15700 -44.71400 38.19700 1.000 29.83045 115 GLY D O 1
ATOM 5815 N N . ILE D 1 116 ? 13.83700 -46.82400 38.66100 1.000 18.69869 116 ILE D N 1
ATOM 5816 C CA . ILE D 1 116 ? 13.52400 -47.35400 37.34200 1.000 23.51635 116 ILE D CA 1
ATOM 5817 C C . ILE D 1 116 ? 12.91400 -48.73900 37.50800 1.000 37.79811 116 ILE D C 1
ATOM 5818 O O . ILE D 1 116 ? 13.30800 -49.49800 38.40000 1.000 34.60771 116 ILE D O 1
ATOM 5823 N N . ALA D 1 117 ? 11.92800 -49.05300 36.66400 1.000 43.39636 117 ALA D N 1
ATOM 5824 C CA . ALA D 1 117 ? 11.32400 -50.37600 36.66700 1.000 44.99766 117 ALA D CA 1
ATOM 5825 C C . ALA D 1 117 ? 12.29500 -51.40100 36.09700 1.000 42.89277 117 ALA D C 1
ATOM 5826 O O . ALA D 1 117 ? 12.89600 -51.18800 35.04000 1.000 41.17178 117 ALA D O 1
ATOM 5828 N N . THR D 1 118 ? 12.42400 -52.52000 36.79800 1.000 39.83766 118 THR D N 1
ATOM 5829 C CA . THR D 1 118 ? 13.36300 -53.58300 36.48100 1.000 35.14347 118 THR D CA 1
ATOM 5830 C C . THR D 1 118 ? 12.61700 -54.90900 36.56800 1.000 36.42579 118 THR D C 1
ATOM 5831 O O . THR D 1 118 ? 11.59100 -55.01200 37.23500 1.000 26.14675 118 THR D O 1
ATOM 5835 N N . ASP D 1 119 ? 13.11800 -55.92500 35.86400 1.000 43.58637 119 ASP D N 1
ATOM 5836 C CA . ASP D 1 119 ? 12.38200 -57.18600 35.83400 1.000 48.68018 119 ASP D CA 1
ATOM 5837 C C . ASP D 1 119 ? 12.57600 -57.98600 37.12000 1.000 56.16945 119 ASP D C 1
ATOM 5838 O O . ASP D 1 119 ? 11.65700 -58.68500 37.55400 1.000 62.49118 119 ASP D O 1
ATOM 5843 N N . VAL D 1 120 ? 13.74000 -57.87200 37.74700 1.000 47.93004 120 VAL D N 1
ATOM 5844 C CA . VAL D 1 120 ? 14.01800 -58.48200 39.04000 1.000 29.92127 120 VAL D CA 1
ATOM 5845 C C . VAL D 1 120 ? 14.03600 -57.34900 40.05700 1.000 29.18125 120 VAL D C 1
ATOM 5846 O O . VAL D 1 120 ? 14.17600 -56.18800 39.66500 1.000 40.63939 120 VAL D O 1
ATOM 5850 N N . PRO D 1 121 ? 13.86000 -57.60700 41.34800 1.000 41.57512 121 PRO D N 1
ATOM 5851 C CA . PRO D 1 121 ? 13.80100 -56.49300 42.30000 1.000 36.42984 121 PRO D CA 1
ATOM 5852 C C . PRO D 1 121 ? 15.08000 -55.68300 42.26800 1.000 28.98132 121 PRO D C 1
ATOM 5853 O O . PRO D 1 121 ? 16.17800 -56.23900 42.30200 1.000 33.01517 121 PRO D O 1
ATOM 5857 N N . PHE D 1 122 ? 14.92300 -54.35200 42.19000 1.000 35.42545 122 PHE D N 1
ATOM 5858 C CA . PHE D 1 122 ? 16.05600 -53.46600 41.89900 1.000 26.11254 122 PHE D CA 1
ATOM 5859 C C . PHE D 1 122 ? 17.22500 -53.69800 42.85900 1.000 27.10955 122 PHE D C 1
ATOM 5860 O O . PHE D 1 122 ? 18.37900 -53.77700 42.43400 1.000 30.82288 122 PHE D O 1
ATOM 5868 N N . PHE D 1 123 ? 16.94300 -53.84300 44.15100 1.000 28.64709 123 PHE D N 1
ATOM 5869 C CA . PHE D 1 123 ? 17.99700 -53.89100 45.16000 1.000 29.53634 123 PHE D CA 1
ATOM 5870 C C . PHE D 1 123 ? 18.61100 -55.27000 45.35300 1.000 35.20324 123 PHE D C 1
ATOM 5871 O O . PHE D 1 123 ? 19.49000 -55.42300 46.21000 1.000 42.50557 123 PHE D O 1
ATOM 5879 N N . GLU D 1 124 ? 18.18900 -56.26700 44.58000 1.000 27.65622 124 GLU D N 1
ATOM 5880 C CA . GLU D 1 124 ? 18.91100 -57.52800 44.53100 1.000 32.48853 124 GLU D CA 1
ATOM 5881 C C . GLU D 1 124 ? 20.12500 -57.48100 43.60700 1.000 29.41523 124 GLU D C 1
ATOM 5882 O O . GLU D 1 124 ? 20.82200 -58.49600 43.48900 1.000 31.43725 124 GLU D O 1
ATOM 5888 N N . VAL D 1 125 ? 20.40200 -56.32900 42.98200 1.000 37.45809 125 VAL D N 1
ATOM 5889 C CA . VAL D 1 125 ? 21.53700 -56.12600 42.07200 1.000 45.21324 125 VAL D CA 1
ATOM 5890 C C . VAL D 1 125 ? 22.37000 -54.91100 42.50200 1.000 39.03851 125 VAL D C 1
ATOM 5891 O O . VAL D 1 125 ? 23.58600 -55.00700 42.71300 1.000 31.85189 125 VAL D O 1
ATOM 5895 N N . PHE D 1 126 ? 21.72600 -53.76500 42.65300 1.000 22.78033 126 PHE D N 1
ATOM 5896 C CA . PHE D 1 126 ? 22.40000 -52.54000 43.04200 1.000 29.97723 126 PHE D CA 1
ATOM 5897 C C . PHE D 1 126 ? 22.29500 -52.31900 44.55700 1.000 36.54100 126 PHE D C 1
ATOM 5898 O O . PHE D 1 126 ? 21.27800 -52.64200 45.18600 1.000 33.97230 126 PHE D O 1
ATOM 5906 N N . ALA D 1 127 ? 23.37100 -51.81000 45.15300 1.000 30.32654 127 ALA D N 1
ATOM 5907 C CA . ALA D 1 127 ? 23.31700 -51.67200 46.59800 1.000 24.48578 127 ALA D CA 1
ATOM 5908 C C . ALA D 1 127 ? 22.52600 -50.42200 46.99300 1.000 32.35163 127 ALA D C 1
ATOM 5909 O O . ALA D 1 127 ? 22.55500 -49.40600 46.28600 1.000 28.34702 127 ALA D O 1
ATOM 5911 N N . PRO D 1 128 ? 21.81700 -50.46400 48.11300 1.000 36.81728 128 PRO D N 1
ATOM 5912 C CA . PRO D 1 128 ? 21.01700 -49.30400 48.52000 1.000 40.34511 128 PRO D CA 1
ATOM 5913 C C . PRO D 1 128 ? 21.89400 -48.07400 48.73800 1.000 48.31412 128 PRO D C 1
ATOM 5914 O O . PRO D 1 128 ? 23.10900 -48.17500 48.91000 1.000 56.01651 128 PRO D O 1
ATOM 5918 N N . LYS D 1 129 ? 21.26800 -46.89200 48.67400 1.000 44.03977 129 LYS D N 1
ATOM 5919 C CA . LYS D 1 129 ? 21.97100 -45.62200 48.82200 1.000 48.24387 129 LYS D CA 1
ATOM 5920 C C . LYS D 1 129 ? 21.23400 -44.72000 49.80800 1.000 49.73834 129 LYS D C 1
ATOM 5921 O O . LYS D 1 129 ? 20.09600 -44.98200 50.19900 1.000 49.69116 129 LYS D O 1
ATOM 5927 N N . ARG D 1 130 ? 21.92200 -43.66900 50.24200 1.000 49.62481 130 ARG D N 1
ATOM 5928 C CA . ARG D 1 130 ? 21.26600 -42.55800 50.91100 1.000 48.04042 130 ARG D CA 1
ATOM 5929 C C . ARG D 1 130 ? 20.64800 -41.63300 49.87100 1.000 53.84903 130 ARG D C 1
ATOM 5930 O O . ARG D 1 130 ? 21.14300 -41.52200 48.74400 1.000 58.35167 130 ARG D O 1
ATOM 5938 N N . ASP D 1 131 ? 19.55200 -40.96400 50.25500 1.000 46.92673 131 ASP D N 1
ATOM 5939 C CA . ASP D 1 131 ? 19.00700 -39.92800 49.38100 1.000 51.34298 131 ASP D CA 1
ATOM 5940 C C . ASP D 1 131 ? 20.06400 -38.87600 49.05000 1.000 49.34963 131 ASP D C 1
ATOM 5941 O O . ASP D 1 131 ? 20.03800 -38.29500 47.95900 1.000 47.40145 131 ASP D O 1
ATOM 5946 N N . GLU D 1 132 ? 21.02700 -38.65800 49.95700 1.000 47.86794 132 GLU D N 1
ATOM 5947 C CA . GLU D 1 132 ? 22.10500 -37.70800 49.69300 1.000 51.93041 132 GLU D CA 1
ATOM 5948 C C . GLU D 1 132 ? 23.10400 -38.23600 48.65500 1.000 55.82072 132 GLU D C 1
ATOM 5949 O O . GLU D 1 132 ? 23.61300 -37.46100 47.83500 1.000 61.26598 132 GLU D O 1
ATOM 5955 N N . ASP D 1 133 ? 23.42000 -39.53500 48.68000 1.000 42.28630 133 ASP D N 1
ATOM 5956 C CA . ASP D 1 133 ? 24.29400 -40.09500 47.65100 1.000 34.48012 133 ASP D CA 1
ATOM 5957 C C . ASP D 1 133 ? 23.59400 -40.02100 46.31100 1.000 29.79369 133 ASP D C 1
ATOM 5958 O O . ASP D 1 133 ? 22.36500 -40.06500 46.22300 1.000 41.59454 133 ASP D O 1
ATOM 5963 N N . ALA D 1 134 ? 24.38400 -39.93400 45.25800 1.000 33.76194 134 ALA D N 1
ATOM 5964 C CA . ALA D 1 134 ? 23.82100 -39.76300 43.93100 1.000 23.97816 134 ALA D CA 1
ATOM 5965 C C . ALA D 1 134 ? 23.59600 -41.09000 43.22000 1.000 25.77145 134 ALA D C 1
ATOM 5966 O O . ALA D 1 134 ? 22.62600 -41.23300 42.47200 1.000 28.33877 134 ALA D O 1
ATOM 5968 N N . GLY D 1 135 ? 24.47500 -42.06100 43.43900 1.000 21.97253 135 GLY D N 1
ATOM 5969 C CA . GLY D 1 135 ? 24.43400 -43.27400 42.65900 1.000 23.76927 135 GLY D CA 1
ATOM 5970 C C . GLY D 1 135 ? 24.23200 -44.51900 43.49800 1.000 25.24108 135 GLY D C 1
ATOM 5971 O O . GLY D 1 135 ? 24.37500 -44.48800 44.72800 1.000 23.80565 135 GLY D O 1
ATOM 5972 N N . TYR D 1 136 ? 23.86700 -45.60800 42.81800 1.000 30.25022 136 TYR D N 1
ATOM 5973 C CA . TYR D 1 136 ? 23.59800 -46.91700 43.40400 1.000 23.39968 136 TYR D CA 1
ATOM 5974 C C . TYR D 1 136 ? 24.75800 -47.83300 43.01800 1.000 36.15836 136 TYR D C 1
ATOM 5975 O O . TYR D 1 136 ? 24.92500 -48.18000 41.83700 1.000 20.98057 136 TYR D O 1
ATOM 5984 N N . ASP D 1 137 ? 25.52900 -48.24800 44.01500 1.000 33.81658 137 ASP D N 1
ATOM 5985 C CA . ASP D 1 137 ? 26.75100 -49.00100 43.77500 1.000 34.18463 137 ASP D CA 1
ATOM 5986 C C . ASP D 1 137 ? 26.50000 -50.35000 43.09700 1.000 35.79551 137 ASP D C 1
ATOM 5987 O O . ASP D 1 137 ? 25.50200 -51.04300 43.35200 1.000 31.22432 137 ASP D O 1
ATOM 5992 N N . ILE D 1 138 ? 27.45200 -50.73300 42.25000 1.000 27.92270 138 ILE D N 1
ATOM 5993 C CA . ILE D 1 138 ? 27.33800 -51.88200 41.36300 1.000 24.47344 138 ILE D CA 1
ATOM 5994 C C . ILE D 1 138 ? 28.39000 -52.90700 41.78000 1.000 39.64485 138 ILE D C 1
ATOM 5995 O O . ILE D 1 138 ? 29.59400 -52.68400 41.58100 1.000 49.24035 138 ILE D O 1
ATOM 6000 N N . PRO D 1 139 ? 27.99900 -54.01900 42.39100 1.000 36.57522 139 PRO D N 1
ATOM 6001 C CA . PRO D 1 139 ? 28.98700 -55.02800 42.76000 1.000 34.29139 139 PRO D CA 1
ATOM 6002 C C . PRO D 1 139 ? 29.40000 -55.83200 41.54700 1.000 23.41635 139 PRO D C 1
ATOM 6003 O O . PRO D 1 139 ? 28.57300 -56.19200 40.70900 1.000 25.23328 139 PRO D O 1
ATOM 6007 N N . CYS D 1 140 ? 30.69100 -56.11000 41.46800 1.000 28.90653 140 CYS D N 1
ATOM 6008 C CA . CYS D 1 140 ? 31.23200 -56.92200 40.37400 1.000 36.19981 140 CYS D CA 1
ATOM 6009 C C . CYS D 1 140 ? 30.68500 -58.33900 40.46900 1.000 46.13746 140 CYS D C 1
ATOM 6010 O O . CYS D 1 140 ? 30.90100 -59.00900 41.49100 1.000 57.15394 140 CYS D O 1
ATOM 6013 N N . PRO D 1 141 ? 29.99800 -58.84300 39.44000 1.000 38.93980 141 PRO D N 1
ATOM 6014 C CA . PRO D 1 141 ? 29.33100 -60.14700 39.55300 1.000 35.36223 141 PRO D CA 1
ATOM 6015 C C . PRO D 1 141 ? 30.28000 -61.34100 39.50500 1.000 45.28516 141 PRO D C 1
ATOM 6016 O O . PRO D 1 141 ? 29.84200 -62.46900 39.73700 1.000 52.74873 141 PRO D O 1
ATOM 6020 N N . ARG D 1 142 ? 31.56400 -61.12200 39.25500 1.000 36.94617 142 ARG D N 1
ATOM 6021 C CA . ARG D 1 142 ? 32.55700 -62.16400 39.02800 1.000 41.25515 142 ARG D CA 1
ATOM 6022 C C . ARG D 1 142 ? 33.92400 -61.53500 39.22600 1.000 39.44316 142 ARG D C 1
ATOM 6023 O O . ARG D 1 142 ? 34.10700 -60.31800 39.01400 1.000 33.01830 142 ARG D O 1
ATOM 6031 N N . GLU D 1 143 ? 34.88600 -62.36800 39.60700 1.000 36.91155 143 GLU D N 1
ATOM 6032 C CA . GLU D 1 143 ? 36.26700 -61.90700 39.64100 1.000 47.50919 143 GLU D CA 1
ATOM 6033 C C . GLU D 1 143 ? 36.71100 -61.47400 38.24500 1.000 45.67813 143 GLU D C 1
ATOM 6034 O O . GLU D 1 143 ? 36.35100 -62.08800 37.23800 1.000 48.03918 143 GLU D O 1
ATOM 6040 N N . LEU D 1 144 ? 37.46700 -60.38200 38.19100 1.000 48.78775 144 LEU D N 1
ATOM 6041 C CA . LEU D 1 144 ? 37.94800 -59.79600 36.94300 1.000 45.66246 144 LEU D CA 1
ATOM 6042 C C . LEU D 1 144 ? 39.41200 -59.45700 37.14800 1.000 37.54419 144 LEU D C 1
ATOM 6043 O O . LEU D 1 144 ? 39.73900 -58.70600 38.07300 1.000 41.35715 144 LEU D O 1
ATOM 6048 N N . VAL D 1 145 ? 40.29400 -60.00900 36.32300 1.000 24.28311 145 VAL D N 1
ATOM 6049 C CA . VAL D 1 145 ? 41.72800 -59.79200 36.48500 1.000 25.50949 145 VAL D CA 1
ATOM 6050 C C . VAL D 1 145 ? 42.22900 -59.08900 35.22900 1.000 30.45572 145 VAL D C 1
ATOM 6051 O O . VAL D 1 145 ? 42.46700 -59.73900 34.20900 1.000 48.26569 145 VAL D O 1
ATOM 6055 N N . LEU D 1 146 ? 42.40500 -57.76300 35.28700 1.000 41.83917 146 LEU D N 1
ATOM 6056 C CA . LEU D 1 146 ? 42.64200 -56.96700 34.07900 1.000 47.34515 146 LEU D CA 1
ATOM 6057 C C . LEU D 1 146 ? 44.11700 -56.65100 33.90100 1.000 43.09632 146 LEU D C 1
ATOM 6058 O O . LEU D 1 146 ? 44.66400 -55.85200 34.68000 1.000 35.29785 146 LEU D O 1
ATOM 6063 N N . PRO D 1 147 ? 44.79200 -57.21400 32.89700 1.000 48.86554 147 PRO D N 1
ATOM 6064 C CA . PRO D 1 147 ? 46.17000 -56.78800 32.58900 1.000 51.48620 147 PRO D CA 1
ATOM 6065 C C . PRO D 1 147 ? 46.18800 -55.33800 32.13900 1.000 52.92101 147 PRO D C 1
ATOM 6066 O O . PRO D 1 147 ? 45.12700 -54.76000 31.85900 1.000 49.00835 147 PRO D O 1
ATOM 6070 N N . PRO D 1 148 ? 47.36100 -54.70400 32.07800 1.000 55.81435 148 PRO D N 1
ATOM 6071 C CA . PRO D 1 148 ? 47.40900 -53.32200 31.59000 1.000 46.74018 148 PRO D CA 1
ATOM 6072 C C . PRO D 1 148 ? 46.86000 -53.24600 30.17400 1.000 43.92954 148 PRO D C 1
ATOM 6073 O O . PRO D 1 148 ? 47.02300 -54.16600 29.36600 1.000 50.07615 148 PRO D O 1
ATOM 6077 N N . GLY D 1 149 ? 46.17400 -52.14800 29.89000 1.000 30.28643 149 GLY D N 1
ATOM 6078 C CA . GLY D 1 149 ? 45.48100 -51.99900 28.63000 1.000 32.26166 149 GLY D CA 1
ATOM 6079 C C . GLY D 1 149 ? 44.23400 -52.85100 28.47400 1.000 36.53672 149 GLY D C 1
ATOM 6080 O O . GLY D 1 149 ? 43.47300 -52.67100 27.51400 1.000 37.79880 149 GLY D O 1
ATOM 6081 N N . GLY D 1 150 ? 43.99100 -53.75900 29.42000 1.000 39.79118 150 GLY D N 1
ATOM 6082 C CA . GLY D 1 150 ? 42.93900 -54.75500 29.25500 1.000 37.18731 150 GLY D CA 1
ATOM 6083 C C . GLY D 1 150 ? 41.55900 -54.27600 29.69900 1.000 34.03763 150 GLY D C 1
ATOM 6084 O O . GLY D 1 150 ? 41.39100 -53.75000 30.80500 1.000 33.39949 150 GLY D O 1
ATOM 6085 N N . ALA D 1 151 ? 40.56700 -54.48500 28.83800 1.000 27.07560 151 ALA D N 1
ATOM 6086 C CA . ALA D 1 151 ? 39.18500 -54.16600 29.13800 1.000 32.13791 151 ALA D CA 1
ATOM 6087 C C . ALA D 1 151 ? 38.30500 -55.41000 29.05600 1.000 39.49075 151 ALA D C 1
ATOM 6088 O O . ALA D 1 151 ? 38.64000 -56.42200 28.43000 1.000 32.29161 151 ALA D O 1
ATOM 6090 N N . GLU D 1 152 ? 37.14500 -55.30500 29.68700 1.000 43.29408 152 GLU D N 1
ATOM 6091 C CA . GLU D 1 152 ? 36.24500 -56.43600 29.77300 1.000 56.04718 152 GLU D CA 1
ATOM 6092 C C . GLU D 1 152 ? 34.84900 -55.87900 29.93300 1.000 52.51089 152 GLU D C 1
ATOM 6093 O O . GLU D 1 152 ? 34.65900 -54.82100 30.53600 1.000 58.08637 152 GLU D O 1
ATOM 6099 N N . THR D 1 153 ? 33.88300 -56.57300 29.35100 1.000 43.02048 153 THR D N 1
ATOM 6100 C CA . THR D 1 153 ? 32.48000 -56.19500 29.47100 1.000 36.42546 153 THR D CA 1
ATOM 6101 C C . THR D 1 153 ? 31.89500 -56.86400 30.71100 1.000 32.59523 153 THR D C 1
ATOM 6102 O O . THR D 1 153 ? 31.83900 -58.10200 30.79700 1.000 26.08110 153 THR D O 1
ATOM 6106 N N . VAL D 1 154 ? 31.48900 -56.04600 31.68000 1.000 39.85348 154 VAL D N 1
ATOM 6107 C CA . VAL D 1 154 ? 30.71300 -56.52600 32.82200 1.000 43.42805 154 VAL D CA 1
ATOM 6108 C C . VAL D 1 154 ? 29.25000 -56.54400 32.41600 1.000 45.01283 154 VAL D C 1
ATOM 6109 O O . VAL D 1 154 ? 28.78800 -55.66600 31.68100 1.000 57.45987 154 VAL D O 1
ATOM 6113 N N . THR D 1 155 ? 28.50500 -57.53200 32.90000 1.000 21.51013 155 THR D N 1
ATOM 6114 C CA . THR D 1 155 ? 27.11100 -57.66600 32.50500 1.000 30.52889 155 THR D CA 1
ATOM 6115 C C . THR D 1 155 ? 26.35000 -58.22800 33.69500 1.000 25.01032 155 THR D C 1
ATOM 6116 O O . THR D 1 155 ? 26.77600 -59.21000 34.30700 1.000 27.19285 155 THR D O 1
ATOM 6120 N N . LEU D 1 156 ? 25.26600 -57.55600 34.04900 1.000 21.47987 156 LEU D N 1
ATOM 6121 C CA . LEU D 1 156 ? 24.50000 -57.77200 35.24200 1.000 18.86326 156 LEU D CA 1
ATOM 6122 C C . LEU D 1 156 ? 23.16900 -58.41100 34.88900 1.000 47.46220 156 LEU D C 1
ATOM 6123 O O . LEU D 1 156 ? 22.56000 -58.04000 33.87200 1.000 44.58978 156 LEU D O 1
ATOM 6128 N N . PRO D 1 157 ? 22.67300 -59.34500 35.74700 1.000 34.82965 157 PRO D N 1
ATOM 6129 C CA . PRO D 1 157 ? 21.46400 -60.12700 35.44400 1.000 42.65611 157 PRO D CA 1
ATOM 6130 C C . PRO D 1 157 ? 20.18100 -59.34600 35.71000 1.000 54.10353 157 PRO D C 1
ATOM 6131 O O . PRO D 1 157 ? 19.37700 -59.70200 36.58400 1.000 57.91657 157 PRO D O 1
ATOM 6135 N N . VAL D 1 158 ? 19.96800 -58.26800 34.95500 1.000 43.14223 158 VAL D N 1
ATOM 6136 C CA . VAL D 1 158 ? 18.82600 -57.40000 35.21100 1.000 42.81396 158 VAL D CA 1
ATOM 6137 C C . VAL D 1 158 ? 18.50700 -56.63600 33.93100 1.000 41.49805 158 VAL D C 1
ATOM 6138 O O . VAL D 1 158 ? 19.40500 -56.29400 33.15500 1.000 33.77261 158 VAL D O 1
ATOM 6142 N N . HIS D 1 159 ? 17.20600 -56.41000 33.70400 1.000 36.56005 159 HIS D N 1
ATOM 6143 C CA . HIS D 1 159 ? 16.66900 -55.76700 32.50900 1.000 36.28428 159 HIS D CA 1
ATOM 6144 C C . HIS D 1 159 ? 15.71200 -54.65900 32.90200 1.000 35.92503 159 HIS D C 1
ATOM 6145 O O . HIS D 1 159 ? 14.85600 -54.84200 33.77400 1.000 45.54282 159 HIS D O 1
ATOM 6152 N N . ARG D 1 160 ? 15.81200 -53.53400 32.21600 1.000 48.29075 160 ARG D N 1
ATOM 6153 C CA . ARG D 1 160 ? 14.77800 -52.51900 32.33300 1.000 46.84338 160 ARG D CA 1
ATOM 6154 C C . ARG D 1 160 ? 13.50500 -52.99100 31.63500 1.000 54.03227 160 ARG D C 1
ATOM 6155 O O . ARG D 1 160 ? 13.54900 -53.74200 30.65500 1.000 60.20033 160 ARG D O 1
ATOM 6163 N N . THR D 1 161 ? 12.35500 -52.57000 32.16800 1.000 43.92564 161 THR D N 1
ATOM 6164 C CA . THR D 1 161 ? 11.07300 -53.04200 31.65900 1.000 44.91827 161 THR D CA 1
ATOM 6165 C C . THR D 1 161 ? 10.18600 -51.93900 31.09700 1.000 47.52266 161 THR D C 1
ATOM 6166 O O . THR D 1 161 ? 9.05000 -52.22400 30.69500 1.000 47.36032 161 THR D O 1
ATOM 6170 N N . ASP D 1 162 ? 10.67400 -50.70300 31.04000 1.000 52.95037 162 ASP D N 1
ATOM 6171 C CA . ASP D 1 162 ? 9.97000 -49.61100 30.37800 1.000 61.73924 162 ASP D CA 1
ATOM 6172 C C . ASP D 1 162 ? 10.99000 -48.51100 30.08400 1.000 63.79996 162 ASP D C 1
ATOM 6173 O O . ASP D 1 162 ? 12.20200 -48.74000 30.14900 1.000 62.03661 162 ASP D O 1
ATOM 6178 N N . GLY D 1 163 ? 10.50000 -47.31500 29.78300 1.000 68.18223 163 GLY D N 1
ATOM 6179 C CA . GLY D 1 163 ? 11.41300 -46.22400 29.51800 1.000 65.56088 163 GLY D CA 1
ATOM 6180 C C . GLY D 1 163 ? 11.07600 -44.95200 30.25900 1.000 59.15889 163 GLY D C 1
ATOM 6181 O O . GLY D 1 163 ? 11.14300 -43.87200 29.67500 1.000 66.57332 163 GLY D O 1
ATOM 6182 N N . ARG D 1 164 ? 10.72600 -45.05200 31.54000 1.000 50.56539 164 ARG D N 1
ATOM 6183 C CA . ARG D 1 164 ? 10.31300 -43.86500 32.27600 1.000 52.99845 164 ARG D CA 1
ATOM 6184 C C . ARG D 1 164 ? 11.43700 -42.83600 32.37100 1.000 58.90381 164 ARG D C 1
ATOM 6185 O O . ARG D 1 164 ? 11.36200 -41.77200 31.74800 1.000 67.53871 164 ARG D O 1
ATOM 6193 N N . HIS D 1 165 ? 12.47500 -43.12300 33.13200 1.000 46.84670 165 HIS D N 1
ATOM 6194 C CA . HIS D 1 165 ? 13.56300 -42.16900 33.26400 1.000 33.23055 165 HIS D CA 1
ATOM 6195 C C . HIS D 1 165 ? 14.79600 -42.68500 32.52700 1.000 28.24967 165 HIS D C 1
ATOM 6196 O O . HIS D 1 165 ? 14.71200 -43.60300 31.70400 1.000 41.04719 165 HIS D O 1
ATOM 6203 N N . TRP D 1 166 ? 15.94900 -42.09100 32.82800 1.000 21.77083 166 TRP D N 1
ATOM 6204 C CA . TRP D 1 166 ? 17.21400 -42.46400 32.21400 1.000 34.23323 166 TRP D CA 1
ATOM 6205 C C . TRP D 1 166 ? 18.12700 -43.05600 33.27200 1.000 32.03086 166 TRP D C 1
ATOM 6206 O O . TRP D 1 166 ? 17.96100 -42.78900 34.46300 1.000 27.20695 166 TRP D O 1
ATOM 6217 N N . ALA D 1 167 ? 19.07700 -43.88400 32.83000 1.000 27.74858 167 ALA D N 1
ATOM 6218 C CA . ALA D 1 167 ? 20.00400 -44.56400 33.72800 1.000 19.82304 167 ALA D CA 1
ATOM 6219 C C . ALA D 1 167 ? 21.38200 -44.64700 33.08800 1.000 22.66189 167 ALA D C 1
ATOM 6220 O O . ALA D 1 167 ? 21.49700 -44.86300 31.87700 1.000 22.98100 167 ALA D O 1
ATOM 6222 N N . TYR D 1 168 ? 22.42900 -44.48900 33.90600 1.000 22.96406 168 TYR D N 1
ATOM 6223 C CA . TYR D 1 168 ? 23.80500 -44.45500 33.40300 1.000 30.56301 168 TYR D CA 1
ATOM 6224 C C . TYR D 1 168 ? 24.76000 -45.11900 34.39200 1.000 31.68294 168 TYR D C 1
ATOM 6225 O O . TYR D 1 168 ? 24.76100 -44.80100 35.59100 1.000 30.54193 168 TYR D O 1
ATOM 6234 N N . VAL D 1 169 ? 25.60200 -46.00800 33.88000 1.000 22.20232 169 VAL D N 1
ATOM 6235 C CA . VAL D 1 169 ? 26.70800 -46.54600 34.66000 1.000 25.41806 169 VAL D CA 1
ATOM 6236 C C . VAL D 1 169 ? 27.88700 -45.58800 34.55200 1.000 21.27180 169 VAL D C 1
ATOM 6237 O O . VAL D 1 169 ? 28.33300 -45.24500 33.44800 1.000 25.67134 169 VAL D O 1
ATOM 6241 N N . PHE D 1 170 ? 28.37600 -45.14600 35.70000 1.000 22.96743 170 PHE D N 1
ATOM 6242 C CA . PHE D 1 170 ? 29.54400 -44.30400 35.80600 1.000 17.14396 170 PHE D CA 1
ATOM 6243 C C . PHE D 1 170 ? 30.57500 -45.02300 36.65000 1.000 22.28042 170 PHE D C 1
ATOM 6244 O O . PHE D 1 170 ? 30.24300 -45.91700 37.41800 1.000 33.88104 170 PHE D O 1
ATOM 6252 N N . GLY D 1 171 ? 31.82900 -44.59700 36.54300 1.000 24.62123 171 GLY D N 1
ATOM 6253 C CA . GLY D 1 171 ? 32.84300 -45.09000 37.45200 1.000 18.05680 171 GLY D CA 1
ATOM 6254 C C . GLY D 1 171 ? 32.62100 -44.58800 38.86700 1.000 24.44486 171 GLY D C 1
ATOM 6255 O O . GLY D 1 171 ? 31.77900 -43.73300 39.15000 1.000 37.03704 171 GLY D O 1
ATOM 6256 N N . ARG D 1 172 ? 33.38000 -45.16100 39.78400 1.000 25.08844 172 ARG D N 1
ATOM 6257 C CA . ARG D 1 172 ? 33.49800 -44.66100 41.14200 1.000 25.48404 172 ARG D CA 1
ATOM 6258 C C . ARG D 1 172 ? 34.80600 -43.89900 41.26900 1.000 29.81360 172 ARG D C 1
ATOM 6259 O O . ARG D 1 172 ? 35.82800 -44.30000 40.68800 1.000 32.49424 172 ARG D O 1
ATOM 6267 N N . SER D 1 173 ? 34.76000 -42.81000 42.03800 1.000 25.38792 173 SER D N 1
ATOM 6268 C CA . SER D 1 173 ? 35.91500 -41.95300 42.25600 1.000 32.85813 173 SER D CA 1
ATOM 6269 C C . SER D 1 173 ? 37.17500 -42.74600 42.53200 1.000 23.39475 173 SER D C 1
ATOM 6270 O O . SER D 1 173 ? 38.24000 -42.44600 41.99200 1.000 32.05841 173 SER D O 1
ATOM 6273 N N . SER D 1 174 ? 37.05300 -43.75000 43.38400 1.000 21.01408 174 SER D N 1
ATOM 6274 C CA . SER D 1 174 ? 38.24300 -44.43100 43.87200 1.000 33.30661 174 SER D CA 1
ATOM 6275 C C . SER D 1 174 ? 38.90700 -45.23600 42.77200 1.000 26.71831 174 SER D C 1
ATOM 6276 O O . SER D 1 174 ? 40.13000 -45.37200 42.76100 1.000 28.11405 174 SER D O 1
ATOM 6279 N N . LEU D 1 175 ? 38.12300 -45.75000 41.83100 1.000 31.89479 175 LEU D N 1
ATOM 6280 C CA . LEU D 1 175 ? 38.70400 -46.56800 40.77900 1.000 36.29123 175 LEU D CA 1
ATOM 6281 C C . LEU D 1 175 ? 39.21500 -45.71100 39.62500 1.000 33.79587 175 LEU D C 1
ATOM 6282 O O . LEU D 1 175 ? 40.24500 -46.05400 39.01600 1.000 21.65542 175 LEU D O 1
ATOM 6287 N N . ASN D 1 176 ? 38.53000 -44.59300 39.33900 1.000 14.24815 176 ASN D N 1
ATOM 6288 C CA . ASN D 1 176 ? 39.07500 -43.60500 38.40500 1.000 29.43020 176 ASN D CA 1
ATOM 6289 C C . ASN D 1 176 ? 40.49100 -43.17900 38.78800 1.000 20.18318 176 ASN D C 1
ATOM 6290 O O . ASN D 1 176 ? 41.37400 -43.09900 37.92700 1.000 29.98114 176 ASN D O 1
ATOM 6295 N N . LEU D 1 177 ? 40.73500 -42.92300 40.07700 1.000 14.71748 177 LEU D N 1
ATOM 6296 C CA . LEU D 1 177 ? 42.05100 -42.45000 40.48900 1.000 20.32558 177 LEU D CA 1
ATOM 6297 C C . LEU D 1 177 ? 43.14000 -43.50900 40.31800 1.000 32.50815 177 LEU D C 1
ATOM 6298 O O . LEU D 1 177 ? 44.31900 -43.15900 40.26600 1.000 41.36855 177 LEU D O 1
ATOM 6303 N N . ARG D 1 178 ? 42.78700 -44.78600 40.21400 1.000 32.48908 178 ARG D N 1
ATOM 6304 C CA . ARG D 1 178 ? 43.77200 -45.82100 39.95200 1.000 34.53697 178 ARG D CA 1
ATOM 6305 C C . ARG D 1 178 ? 43.90000 -46.15900 38.46800 1.000 40.26644 178 ARG D C 1
ATOM 6306 O O . ARG D 1 178 ? 44.49100 -47.19400 38.13400 1.000 53.36985 178 ARG D O 1
ATOM 6314 N N . GLY D 1 179 ? 43.35400 -45.32900 37.57700 1.000 21.26045 179 GLY D N 1
ATOM 6315 C CA . GLY D 1 179 ? 43.33200 -45.67100 36.16400 1.000 24.42271 179 GLY D CA 1
ATOM 6316 C C . GLY D 1 179 ? 42.56200 -46.93300 35.80800 1.000 33.40181 179 GLY D C 1
ATOM 6317 O O . GLY D 1 179 ? 42.83300 -47.54500 34.76600 1.000 30.55048 179 GLY D O 1
ATOM 6318 N N . ILE D 1 180 ? 41.65100 -47.37400 36.67100 1.000 33.19010 180 ILE D N 1
ATOM 6319 C CA . ILE D 1 180 ? 40.68800 -48.42200 36.35100 1.000 29.45852 180 ILE D CA 1
ATOM 6320 C C . ILE D 1 180 ? 39.39300 -47.69500 36.00800 1.000 30.36888 180 ILE D C 1
ATOM 6321 O O . ILE D 1 180 ? 38.72100 -47.15200 36.89700 1.000 31.68015 180 ILE D O 1
ATOM 6326 N N . VAL D 1 181 ? 39.05200 -47.67200 34.72200 1.000 20.64026 181 VAL D N 1
ATOM 6327 C CA . VAL D 1 181 ? 38.16300 -46.66600 34.15400 1.000 27.60977 181 VAL D CA 1
ATOM 6328 C C . VAL D 1 181 ? 36.91300 -47.35600 33.65300 1.000 28.66799 181 VAL D C 1
ATOM 6329 O O . VAL D 1 181 ? 36.94600 -48.06300 32.63500 1.000 34.18048 181 VAL D O 1
ATOM 6333 N N . VAL D 1 182 ? 35.80600 -47.13600 34.35800 1.000 31.05830 182 VAL D N 1
ATOM 6334 C CA . VAL D 1 182 ? 34.50000 -47.51400 33.85100 1.000 24.41423 182 VAL D CA 1
ATOM 6335 C C . VAL D 1 182 ? 34.11500 -46.56300 32.73000 1.000 22.38799 182 VAL D C 1
ATOM 6336 O O . VAL D 1 182 ? 34.25600 -45.33400 32.85100 1.000 21.84183 182 VAL D O 1
ATOM 6340 N N . PHE D 1 183 ? 33.64800 -47.12800 31.64000 1.000 13.39594 183 PHE D N 1
ATOM 6341 C CA . PHE D 1 183 ? 33.13700 -46.39800 30.50200 1.000 23.75521 183 PHE D CA 1
ATOM 6342 C C . PHE D 1 183 ? 31.73400 -45.89600 30.82000 1.000 27.81536 183 PHE D C 1
ATOM 6343 O O . PHE D 1 183 ? 30.83300 -46.72000 31.01800 1.000 33.29245 183 PHE D O 1
ATOM 6351 N N . PRO D 1 184 ? 31.49400 -44.58900 30.88700 1.000 29.74217 184 PRO D N 1
ATOM 6352 C CA . PRO D 1 184 ? 30.11200 -44.11200 31.05000 1.000 26.69669 184 PRO D CA 1
ATOM 6353 C C . PRO D 1 184 ? 29.22400 -44.69700 29.96800 1.000 20.93334 184 PRO D C 1
ATOM 6354 O O . PRO D 1 184 ? 29.47300 -44.43500 28.79500 1.000 19.07855 184 PRO D O 1
ATOM 6358 N N . THR D 1 185 ? 28.22800 -45.50900 30.34800 1.000 20.80738 185 THR D N 1
ATOM 6359 C CA . THR D 1 185 ? 27.33900 -46.27100 29.47100 1.000 28.26810 185 THR D CA 1
ATOM 6360 C C . THR D 1 185 ? 25.89100 -45.97800 29.82900 1.000 29.12446 185 THR D C 1
ATOM 6361 O O . THR D 1 185 ? 25.53400 -45.95200 31.01400 1.000 22.32673 185 THR D O 1
ATOM 6365 N N . PRO D 1 186 ? 25.03300 -45.77100 28.84400 1.000 23.89902 186 PRO D N 1
ATOM 6366 C CA . PRO D 1 186 ? 23.61300 -45.65300 29.14400 1.000 33.82157 186 PRO D CA 1
ATOM 6367 C C . PRO D 1 186 ? 23.00900 -47.04400 29.26100 1.000 34.16888 186 PRO D C 1
ATOM 6368 O O . PRO D 1 186 ? 23.51400 -48.02100 28.70400 1.000 36.55677 186 PRO D O 1
ATOM 6372 N N . TRP D 1 187 ? 21.92300 -47.12600 30.02200 1.000 35.85041 187 TRP D N 1
ATOM 6373 C CA . TRP D 1 187 ? 21.16400 -48.36900 30.15400 1.000 30.94998 187 TRP D CA 1
ATOM 6374 C C . TRP D 1 187 ? 19.70000 -48.03400 29.91100 1.000 22.10703 187 TRP D C 1
ATOM 6375 O O . TRP D 1 187 ? 19.01000 -47.53200 30.80300 1.000 33.01129 187 TRP D O 1
ATOM 6386 N N . GLU D 1 188 ? 19.22400 -48.29800 28.71500 1.000 24.99943 188 GLU D N 1
ATOM 6387 C CA . GLU D 1 188 ? 17.80100 -48.16500 28.45300 1.000 36.60633 188 GLU D CA 1
ATOM 6388 C C . GLU D 1 188 ? 17.13800 -49.46500 28.05400 1.000 40.70242 188 GLU D C 1
ATOM 6389 O O . GLU D 1 188 ? 15.93400 -49.60700 28.27100 1.000 49.89297 188 GLU D O 1
ATOM 6395 N N . SER D 1 189 ? 17.88300 -50.41200 27.48200 1.000 40.20406 189 SER D N 1
ATOM 6396 C CA . SER D 1 189 ? 17.31600 -51.66200 26.99300 1.000 48.43981 189 SER D CA 1
ATOM 6397 C C . SER D 1 189 ? 18.27500 -52.80800 27.27000 1.000 50.08330 189 SER D C 1
ATOM 6398 O O . SER D 1 189 ? 19.49700 -52.64900 27.20900 1.000 49.57502 189 SER D O 1
ATOM 6401 N N . GLY D 1 190 ? 17.70800 -53.97600 27.54200 1.000 47.64585 190 GLY D N 1
ATOM 6402 C CA . GLY D 1 190 ? 18.50700 -55.15800 27.72600 1.000 48.17546 190 GLY D CA 1
ATOM 6403 C C . GLY D 1 190 ? 19.17000 -55.17500 29.08300 1.000 47.79163 190 GLY D C 1
ATOM 6404 O O . GLY D 1 190 ? 18.67600 -54.58200 30.05300 1.000 47.23803 190 GLY D O 1
ATOM 6405 N N . PRO D 1 191 ? 20.30700 -55.86000 29.17900 1.000 43.41525 191 PRO D N 1
ATOM 6406 C CA . PRO D 1 191 ? 20.96500 -56.00600 30.47500 1.000 38.62954 191 PRO D CA 1
ATOM 6407 C C . PRO D 1 191 ? 21.87100 -54.82800 30.79200 1.000 32.77087 191 PRO D C 1
ATOM 6408 O O . PRO D 1 191 ? 22.47900 -54.20000 29.92000 1.000 25.30577 191 PRO D O 1
ATOM 6412 N N . CYS D 1 192 ? 21.93300 -54.52300 32.07600 1.000 26.44855 192 CYS D N 1
ATOM 6413 C CA . CYS D 1 192 ? 22.89900 -53.56100 32.54000 1.000 32.44562 192 CYS D CA 1
ATOM 6414 C C . CYS D 1 192 ? 24.28800 -54.07400 32.22100 1.000 33.88134 192 CYS D C 1
ATOM 6415 O O . CYS D 1 192 ? 24.69100 -55.11800 32.73200 1.000 31.49169 192 CYS D O 1
ATOM 6418 N N . ARG D 1 193 ? 25.01200 -53.32800 31.37900 1.000 31.85243 193 ARG D N 1
ATOM 6419 C CA . ARG D 1 193 ? 26.33500 -53.68900 30.88100 1.000 37.05277 193 ARG D CA 1
ATOM 6420 C C . ARG D 1 193 ? 27.21800 -52.45000 30.76200 1.000 38.52310 193 ARG D C 1
ATOM 6421 O O . ARG D 1 193 ? 26.75000 -51.35300 30.44900 1.000 38.87828 193 ARG D O 1
ATOM 6429 N N . PHE D 1 194 ? 28.51500 -52.65300 30.96400 1.000 39.43798 194 PHE D N 1
ATOM 6430 C CA . PHE D 1 194 ? 29.48800 -51.57700 30.85600 1.000 35.46908 194 PHE D CA 1
ATOM 6431 C C . PHE D 1 194 ? 30.87100 -52.18000 30.68700 1.000 35.37711 194 PHE D C 1
ATOM 6432 O O . PHE D 1 194 ? 31.18100 -53.21900 31.27700 1.000 37.62593 194 PHE D O 1
ATOM 6440 N N . ARG D 1 195 ? 31.69200 -51.52700 29.87400 1.000 29.26163 195 ARG D N 1
ATOM 6441 C CA . ARG D 1 195 ? 33.09800 -51.89100 29.77500 1.000 31.35610 195 ARG D CA 1
ATOM 6442 C C . ARG D 1 195 ? 33.87900 -51.21900 30.90900 1.000 23.61309 195 ARG D C 1
ATOM 6443 O O . ARG D 1 195 ? 33.52300 -50.14300 31.38700 1.000 17.67444 195 ARG D O 1
ATOM 6451 N N . ILE D 1 196 ? 34.92700 -51.89200 31.36900 1.000 31.11987 196 ILE D N 1
ATOM 6452 C CA . ILE D 1 196 ? 35.89100 -51.31100 32.29400 1.000 36.07694 196 ILE D CA 1
ATOM 6453 C C . ILE D 1 196 ? 37.27700 -51.55100 31.71900 1.000 40.39161 196 ILE D C 1
ATOM 6454 O O . ILE D 1 196 ? 37.56800 -52.64900 31.22800 1.000 43.68734 196 ILE D O 1
ATOM 6459 N N . GLN D 1 197 ? 38.12700 -50.52700 31.76000 1.000 21.71082 197 GLN D N 1
ATOM 6460 C CA . GLN D 1 197 ? 39.47200 -50.63300 31.19700 1.000 37.42423 197 GLN D CA 1
ATOM 6461 C C . GLN D 1 197 ? 40.51000 -50.27400 32.25200 1.000 37.63178 197 GLN D C 1
ATOM 6462 O O . GLN D 1 197 ? 40.33400 -49.29800 32.99000 1.000 26.03332 197 GLN D O 1
ATOM 6468 N N . ASN D 1 198 ? 41.58000 -51.07500 32.33400 1.000 37.29534 198 ASN D N 1
ATOM 6469 C CA . ASN D 1 198 ? 42.70400 -50.81300 33.23300 1.000 25.70622 198 ASN D CA 1
ATOM 6470 C C . ASN D 1 198 ? 43.81400 -50.13200 32.45000 1.000 43.77271 198 ASN D C 1
ATOM 6471 O O . ASN D 1 198 ? 44.61700 -50.79300 31.78100 1.000 48.21048 198 ASN D O 1
ATOM 6476 N N . ARG D 1 199 ? 43.89500 -48.81200 32.57100 1.000 48.51616 199 ARG D N 1
ATOM 6477 C CA . ARG D 1 199 ? 44.95100 -48.07300 31.90200 1.000 42.15917 199 ARG D CA 1
ATOM 6478 C C . ARG D 1 199 ? 46.16400 -47.86200 32.79600 1.000 34.68822 199 ARG D C 1
ATOM 6479 O O . ARG D 1 199 ? 46.99900 -47.01000 32.50400 1.000 36.03813 199 ARG D O 1
ATOM 6487 N N . GLY D 1 200 ? 46.29200 -48.63100 33.85200 1.000 38.81292 200 GLY D N 1
ATOM 6488 C CA . GLY D 1 200 ? 47.44300 -48.50600 34.71700 1.000 43.96635 200 GLY D CA 1
ATOM 6489 C C . GLY D 1 200 ? 48.61100 -49.35800 34.26400 1.000 46.57322 200 GLY D C 1
ATOM 6490 O O . GLY D 1 200 ? 48.53900 -50.13500 33.31400 1.000 41.04266 200 GLY D O 1
ATOM 6491 N N . ALA D 1 201 ? 49.72000 -49.20100 34.97200 1.000 67.17281 201 ALA D N 1
ATOM 6492 C CA . ALA D 1 201 ? 50.92600 -49.92100 34.59700 1.000 82.44153 201 ALA D CA 1
ATOM 6493 C C . ALA D 1 201 ? 50.89500 -51.38200 35.03100 1.000 83.64644 201 ALA D C 1
ATOM 6494 O O . ALA D 1 201 ? 51.64200 -52.19200 34.47100 1.000 85.79052 201 ALA D O 1
ATOM 6496 N N . HIS D 1 202 ? 50.03900 -51.73900 35.98900 1.000 66.99005 202 HIS D N 1
ATOM 6497 C CA . HIS D 1 202 ? 50.04900 -53.05600 36.60100 1.000 62.95343 202 HIS D CA 1
ATOM 6498 C C . HIS D 1 202 ? 48.70800 -53.75400 36.41400 1.000 57.46756 202 HIS D C 1
ATOM 6499 O O . HIS D 1 202 ? 47.65400 -53.11000 36.44200 1.000 47.53455 202 HIS D O 1
ATOM 6506 N N . PRO D 1 203 ? 48.72100 -55.07500 36.24900 1.000 68.11215 203 PRO D N 1
ATOM 6507 C CA . PRO D 1 203 ? 47.46600 -55.82900 36.23300 1.000 66.60869 203 PRO D CA 1
ATOM 6508 C C . PRO D 1 203 ? 46.67600 -55.62100 37.51400 1.000 56.22329 203 PRO D C 1
ATOM 6509 O O . PRO D 1 203 ? 47.23100 -55.46800 38.60500 1.000 57.95106 203 PRO D O 1
ATOM 6513 N N . VAL D 1 204 ? 45.36200 -55.60500 37.36800 1.000 42.91935 204 VAL D N 1
ATOM 6514 C CA . VAL D 1 204 ? 44.47600 -55.34900 38.49200 1.000 41.77466 204 VAL D CA 1
ATOM 6515 C C . VAL D 1 204 ? 43.47300 -56.49100 38.60100 1.000 38.01803 204 VAL D C 1
ATOM 6516 O O . VAL D 1 204 ? 43.10700 -57.14500 37.61400 1.000 24.34661 204 VAL D O 1
ATOM 6520 N N . THR D 1 205 ? 43.06800 -56.76900 39.83000 1.000 31.34331 205 THR D N 1
ATOM 6521 C CA . THR D 1 205 ? 42.16300 -57.87600 40.08300 1.000 41.19639 205 THR D CA 1
ATOM 6522 C C . THR D 1 205 ? 40.88900 -57.34200 40.69800 1.000 47.57543 205 THR D C 1
ATOM 6523 O O . THR D 1 205 ? 40.93400 -56.65300 41.71700 1.000 49.00876 205 THR D O 1
ATOM 6527 N N . LEU D 1 206 ? 39.76200 -57.62600 40.06600 1.000 31.47798 206 LEU D N 1
ATOM 6528 C CA . LEU D 1 206 ? 38.48800 -57.15300 40.56400 1.000 33.90652 206 LEU D CA 1
ATOM 6529 C C . LEU D 1 206 ? 37.82400 -58.35200 41.20500 1.000 34.85096 206 LEU D C 1
ATOM 6530 O O . LEU D 1 206 ? 37.59700 -59.36500 40.55000 1.000 35.18010 206 LEU D O 1
ATOM 6535 N N . GLU D 1 207 ? 37.51600 -58.23800 42.48000 1.000 41.53978 207 GLU D N 1
ATOM 6536 C CA . GLU D 1 207 ? 36.92700 -59.35300 43.20400 1.000 48.19047 207 GLU D CA 1
ATOM 6537 C C . GLU D 1 207 ? 35.41700 -59.40200 43.00500 1.000 48.17259 207 GLU D C 1
ATOM 6538 O O . GLU D 1 207 ? 34.75300 -58.36300 42.93400 1.000 38.86206 207 GLU D O 1
ATOM 6544 N N . SER D 1 208 ? 34.87700 -60.62500 42.92200 1.000 58.08193 208 SER D N 1
ATOM 6545 C CA .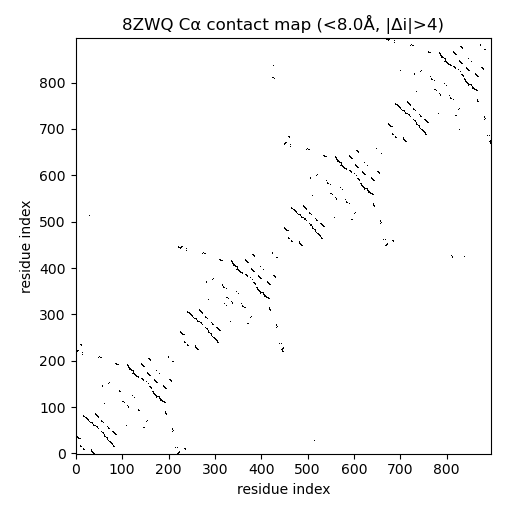 SER D 1 208 ? 33.42600 -60.81700 42.91200 1.000 51.54575 208 SER D CA 1
ATOM 6546 C C . SER D 1 208 ? 32.79900 -60.11800 44.11800 1.000 36.19962 208 SER D C 1
ATOM 6547 O O . SER D 1 208 ? 33.30300 -60.22200 45.23700 1.000 31.35220 208 SER D O 1
ATOM 6550 N N . GLY D 1 209 ? 31.74500 -59.34700 43.87200 1.000 41.80598 209 GLY D N 1
ATOM 6551 C CA . GLY D 1 209 ? 31.07700 -58.59700 44.91900 1.000 40.51899 209 GLY D CA 1
ATOM 6552 C C . GLY D 1 209 ? 31.62400 -57.20600 45.18400 1.000 36.80738 209 GLY D C 1
ATOM 6553 O O . GLY D 1 209 ? 30.95600 -56.41300 45.85700 1.000 32.24284 209 GLY D O 1
ATOM 6554 N N . GLN D 1 210 ? 32.80800 -56.87800 44.68200 1.000 43.21576 210 GLN D N 1
ATOM 6555 C CA . GLN D 1 210 ? 33.43100 -55.59900 44.98700 1.000 39.88391 210 GLN D CA 1
ATOM 6556 C C . GLN D 1 210 ? 32.74400 -54.47800 44.20700 1.000 35.01049 210 GLN D C 1
ATOM 6557 O O . GLN D 1 210 ? 32.27700 -54.67500 43.08800 1.000 38.66738 210 GLN D O 1
ATOM 6563 N N . ARG D 1 211 ? 32.64300 -53.30700 44.82900 1.000 41.21996 211 ARG D N 1
ATOM 6564 C CA . ARG D 1 211 ? 31.95400 -52.17000 44.21300 1.000 41.24583 211 ARG D CA 1
ATOM 6565 C C . ARG D 1 211 ? 32.83100 -51.58300 43.10800 1.000 38.13204 211 ARG D C 1
ATOM 6566 O O . ARG D 1 211 ? 33.84900 -50.94800 43.38400 1.000 37.49220 211 ARG D O 1
ATOM 6574 N N . VAL D 1 212 ? 32.42200 -51.76500 41.85700 1.000 34.11069 212 VAL D N 1
ATOM 6575 C CA . VAL D 1 212 ? 33.26200 -51.43400 40.71200 1.000 32.25624 212 VAL D CA 1
ATOM 6576 C C . VAL D 1 212 ? 32.68100 -50.33800 39.83000 1.000 25.81154 212 VAL D C 1
ATOM 6577 O O . VAL D 1 212 ? 33.36300 -49.89200 38.89900 1.000 21.31956 212 VAL D O 1
ATOM 6581 N N . ALA D 1 213 ? 31.43700 -49.94100 40.02300 1.000 18.30544 213 ALA D N 1
ATOM 6582 C CA . ALA D 1 213 ? 30.90600 -48.78500 39.32900 1.000 20.03824 213 ALA D CA 1
ATOM 6583 C C . ALA D 1 213 ? 29.69900 -48.31300 40.12800 1.000 26.72186 213 ALA D C 1
ATOM 6584 O O . ALA D 1 213 ? 29.42200 -48.83000 41.22100 1.000 18.25642 213 ALA D O 1
ATOM 6586 N N . GLN D 1 214 ? 28.99000 -47.31600 39.59200 1.000 17.56812 214 GLN D N 1
ATOM 6587 C CA . GLN D 1 214 ? 27.75400 -46.86900 40.20100 1.000 23.27810 214 GLN D CA 1
ATOM 6588 C C . GLN D 1 214 ? 26.75700 -46.52500 39.11500 1.000 24.94276 214 GLN D C 1
ATOM 6589 O O . GLN D 1 214 ? 27.13200 -46.15600 37.99400 1.000 17.02217 214 GLN D O 1
ATOM 6595 N N . LEU D 1 215 ? 25.48300 -46.66200 39.47300 1.000 17.45424 215 LEU D N 1
ATOM 6596 C CA . LEU D 1 215 ? 24.37000 -46.45700 38.56300 1.000 29.01146 215 LEU D CA 1
ATOM 6597 C C . LEU D 1 215 ? 23.67400 -45.17800 38.97600 1.000 20.54812 215 LEU D C 1
ATOM 6598 O O . LEU D 1 215 ? 23.31600 -45.01600 40.14700 1.000 20.68724 215 LEU D O 1
ATOM 6603 N N . VAL D 1 216 ? 23.51400 -44.26200 38.03100 1.000 22.49102 216 VAL D N 1
ATOM 6604 C CA . VAL D 1 216 ? 22.89400 -42.98500 38.31700 1.000 22.93215 216 VAL D CA 1
ATOM 6605 C C . VAL D 1 216 ? 21.67000 -42.88300 37.43600 1.000 27.72313 216 VAL D C 1
ATOM 6606 O O . VAL D 1 216 ? 21.73800 -43.19200 36.23900 1.000 33.52320 216 VAL D O 1
ATOM 6610 N N . LEU D 1 217 ? 20.54600 -42.52000 38.06000 1.000 27.12979 217 LEU D N 1
ATOM 6611 C CA . LEU D 1 217 ? 19.24000 -42.37800 37.43400 1.000 35.74196 217 LEU D CA 1
ATOM 6612 C C . LEU D 1 217 ? 18.89700 -40.89700 37.34500 1.000 33.26111 217 LEU D C 1
ATOM 6613 O O . LEU D 1 217 ? 19.05500 -40.16000 38.32300 1.000 28.73242 217 LEU D O 1
ATOM 6618 N N . THR D 1 218 ? 18.44500 -40.45900 36.17700 1.000 31.02162 218 THR D N 1
ATOM 6619 C CA . THR D 1 218 ? 18.25000 -39.04300 35.92600 1.000 35.88940 218 THR D CA 1
ATOM 6620 C C . THR D 1 218 ? 16.89700 -38.81600 35.28200 1.000 40.07197 218 THR D C 1
ATOM 6621 O O . THR D 1 218 ? 16.38500 -39.67100 34.54800 1.000 36.19617 218 THR D O 1
ATOM 6625 N N . ARG D 1 219 ? 16.31900 -37.65000 35.58700 1.000 38.85371 219 ARG D N 1
ATOM 6626 C CA . ARG D 1 219 ? 15.07600 -37.23300 34.95200 1.000 33.43896 219 ARG D CA 1
ATOM 6627 C C . ARG D 1 219 ? 15.29700 -36.79100 33.51400 1.000 32.55704 219 ARG D C 1
ATOM 6628 O O . ARG D 1 219 ? 14.33600 -36.72300 32.74500 1.000 30.97368 219 ARG D O 1
ATOM 6636 N N . GLU D 1 220 ? 16.53800 -36.48100 33.13600 1.000 39.81697 220 GLU D N 1
ATOM 6637 C CA . GLU D 1 220 ? 16.78900 -36.02100 31.78500 1.000 38.35991 220 GLU D CA 1
ATOM 6638 C C . GLU D 1 220 ? 17.98500 -36.75900 31.19700 1.000 35.65339 220 GLU D C 1
ATOM 6639 O O . GLU D 1 220 ? 18.95800 -37.05000 31.90800 1.000 27.08506 220 GLU D O 1
ATOM 6645 N N . PRO D 1 221 ? 17.93500 -37.05300 29.89900 1.000 39.38697 221 PRO D N 1
ATOM 6646 C CA . PRO D 1 221 ? 18.99300 -37.85300 29.27900 1.000 36.25498 221 PRO D CA 1
ATOM 6647 C C . PRO D 1 221 ? 20.29700 -37.08500 29.17800 1.000 38.97966 221 PRO D C 1
ATOM 6648 O O . PRO D 1 221 ? 20.32000 -35.85400 29.08400 1.000 28.73576 221 PRO D O 1
ATOM 6652 N N . LEU D 1 222 ? 21.39400 -37.84000 29.22200 1.000 33.08870 222 LEU D N 1
ATOM 6653 C CA . LEU D 1 222 ? 22.71300 -37.34300 28.84300 1.000 32.14407 222 LEU D CA 1
ATOM 6654 C C . LEU D 1 222 ? 22.96200 -37.91800 27.44800 1.000 38.88639 222 LEU D C 1
ATOM 6655 O O . LEU D 1 222 ? 23.45700 -39.03900 27.28400 1.000 31.34493 222 LEU D O 1
ATOM 6660 N N . GLY D 1 223 ? 22.58300 -37.14200 26.43200 1.000 35.80000 223 GLY D N 1
ATOM 6661 C CA . GLY D 1 223 ? 22.60900 -37.66800 25.07900 1.000 43.65463 223 GLY D CA 1
ATOM 6662 C C . GLY D 1 223 ? 23.98900 -38.13000 24.66200 1.000 45.90662 223 GLY D C 1
ATOM 6663 O O . GLY D 1 223 ? 24.13700 -39.13600 23.96300 1.000 43.82755 223 GLY D O 1
ATOM 6664 N N . TRP D 1 224 ? 25.02100 -37.42100 25.10700 1.000 43.92035 224 TRP D N 1
ATOM 6665 C CA . TRP D 1 224 ? 26.35400 -37.68100 24.58600 1.000 38.11946 224 TRP D CA 1
ATOM 6666 C C . TRP D 1 224 ? 26.96200 -38.95900 25.14100 1.000 27.37183 224 TRP D C 1
ATOM 6667 O O . TRP D 1 224 ? 27.96900 -39.42800 24.59800 1.000 23.00622 224 TRP D O 1
ATOM 6678 N N . ILE D 1 225 ? 26.36700 -39.52700 26.18700 1.000 28.15288 225 ILE D N 1
ATOM 6679 C CA . ILE D 1 225 ? 26.95300 -40.65100 26.91800 1.000 25.94759 225 ILE D CA 1
ATOM 6680 C C . ILE D 1 225 ? 26.62400 -41.93000 26.15500 1.000 27.58838 225 ILE D C 1
ATOM 6681 O O . ILE D 1 225 ? 25.46400 -42.34200 26.09500 1.000 30.41072 225 ILE D O 1
ATOM 6686 N N . THR D 1 226 ? 27.63900 -42.56800 25.58000 1.000 27.93920 226 THR D N 1
ATOM 6687 C CA . THR D 1 226 ? 27.39700 -43.68800 24.68000 1.000 29.09045 226 THR D CA 1
ATOM 6688 C C . THR D 1 226 ? 27.84600 -45.03400 25.20800 1.000 21.26396 226 THR D C 1
ATOM 6689 O O . THR D 1 226 ? 27.32400 -46.04500 24.75700 1.000 28.69217 226 THR D O 1
ATOM 6693 N N . GLY D 1 227 ? 28.82300 -45.08800 26.09700 1.000 15.11165 227 GLY D N 1
ATOM 6694 C CA . GLY D 1 227 ? 29.38700 -46.35600 26.49100 1.000 23.84681 227 GLY D CA 1
ATOM 6695 C C . GLY D 1 227 ? 30.62100 -46.77500 25.72100 1.000 22.90373 227 GLY D C 1
ATOM 6696 O O . GLY D 1 227 ? 31.32200 -47.68200 26.17200 1.000 15.77820 227 GLY D O 1
ATOM 6697 N N . ARG D 1 228 ? 30.93100 -46.10300 24.60800 1.000 35.86280 228 ARG D N 1
ATOM 6698 C CA . ARG D 1 228 ? 32.02000 -46.46600 23.70600 1.000 46.31185 228 ARG D CA 1
ATOM 6699 C C . ARG D 1 228 ? 33.38100 -45.87600 24.08200 1.000 42.44565 228 ARG D C 1
ATOM 6700 O O . ARG D 1 228 ? 34.35800 -46.17000 23.39100 1.000 32.94606 228 ARG D O 1
ATOM 6708 N N . SER D 1 229 ? 33.49000 -45.05800 25.13400 1.000 42.24757 229 SER D N 1
ATOM 6709 C CA . SER D 1 229 ? 34.76400 -44.37900 25.35600 1.000 38.91127 229 SER D CA 1
ATOM 6710 C C . SER D 1 229 ? 35.05500 -44.21400 26.84000 1.000 44.32597 229 SER D C 1
ATOM 6711 O O . SER D 1 229 ? 34.12800 -44.09600 27.65400 1.000 41.70190 229 SER D O 1
ATOM 6714 N N . PRO D 1 230 ? 36.33600 -44.19500 27.22400 1.000 39.89079 230 PRO D N 1
ATOM 6715 C CA . PRO D 1 230 ? 36.65600 -44.01500 28.64400 1.000 34.96897 230 PRO D CA 1
ATOM 6716 C C . PRO D 1 230 ? 36.52300 -42.58600 29.13100 1.000 25.31888 230 PRO D C 1
ATOM 6717 O O . PRO D 1 230 ? 36.42400 -42.39100 30.34400 1.000 24.29852 230 PRO D O 1
ATOM 6721 N N . PHE D 1 231 ? 36.57300 -41.57900 28.25400 1.000 27.13382 231 PHE D N 1
ATOM 6722 C CA . PHE D 1 231 ? 36.68800 -40.18100 28.68800 1.000 33.68472 231 PHE D CA 1
ATOM 6723 C C . PHE D 1 231 ? 35.75600 -39.29900 27.87600 1.000 25.74809 231 PHE D C 1
ATOM 6724 O O . PHE D 1 231 ? 36.18900 -38.32800 27.25100 1.000 38.49365 231 PHE D O 1
ATOM 6732 N N . PRO D 1 232 ? 34.47200 -39.61700 27.84400 1.000 26.94403 232 PRO D N 1
ATOM 6733 C CA . PRO D 1 232 ? 33.55500 -38.81100 27.03000 1.000 22.12445 232 PRO D CA 1
ATOM 6734 C C . PRO D 1 232 ? 33.58100 -37.37800 27.52600 1.000 31.24483 232 PRO D C 1
ATOM 6735 O O . PRO D 1 232 ? 33.42600 -37.12900 28.72300 1.000 23.41218 232 PRO D O 1
ATOM 6739 N N . ALA D 1 233 ? 33.86300 -36.44200 26.61800 1.000 29.87376 233 ALA D N 1
ATOM 6740 C CA . ALA D 1 233 ? 33.72300 -35.03300 26.96700 1.000 35.67017 233 ALA D CA 1
ATOM 6741 C C . ALA D 1 233 ? 32.24800 -34.63600 27.04000 1.000 30.34116 233 ALA D C 1
ATOM 6742 O O . ALA D 1 233 ? 31.40300 -35.17400 26.32300 1.000 24.86011 233 ALA D O 1
ATOM 6744 N N . THR D 1 234 ? 31.94300 -33.67300 27.92400 1.000 24.01114 234 THR D N 1
ATOM 6745 C CA . THR D 1 234 ? 30.60700 -33.09100 27.96200 1.000 22.73228 234 THR D CA 1
ATOM 6746 C C . THR D 1 234 ? 30.51500 -31.97200 26.92600 1.000 32.95232 234 THR D C 1
ATOM 6747 O O . THR D 1 234 ? 31.36400 -31.08000 26.91700 1.000 33.52658 234 THR D O 1
ATOM 6751 N N . PRO D 1 235 ? 29.49800 -31.97200 26.06700 1.000 33.26351 235 PRO D N 1
ATOM 6752 C CA . PRO D 1 235 ? 29.43700 -30.98400 24.98800 1.000 29.90595 235 PRO D CA 1
ATOM 6753 C C . PRO D 1 235 ? 29.06300 -29.59100 25.48200 1.000 34.13777 235 PRO D C 1
ATOM 6754 O O . PRO D 1 235 ? 28.42000 -29.40600 26.52100 1.000 29.10254 235 PRO D O 1
ATOM 6758 N N . ARG D 1 236 ? 29.49400 -28.58600 24.71300 1.000 49.39960 236 ARG D N 1
ATOM 6759 C CA . ARG D 1 236 ? 29.19600 -27.16200 25.02600 1.000 62.31049 236 ARG D CA 1
ATOM 6760 C C . ARG D 1 236 ? 27.84400 -26.81000 24.39800 1.000 58.12383 236 ARG D C 1
ATOM 6761 O O . ARG D 1 236 ? 27.82500 -26.03600 23.42100 1.000 73.46594 236 ARG D O 1
ATOM 6769 N N . ALA D 1 237 ? 26.76200 -27.36800 24.95100 1.000 48.36038 237 ALA D N 1
ATOM 6770 C CA . ALA D 1 237 ? 25.42200 -27.15700 24.43200 1.000 45.23570 237 ALA D CA 1
ATOM 6771 C C . ALA D 1 237 ? 24.48900 -26.92900 25.61500 1.000 56.12061 237 ALA D C 1
ATOM 6772 O O . ALA D 1 237 ? 24.37000 -27.80300 26.49300 1.000 44.21720 237 ALA D O 1
ATOM 6774 N N . PRO D 1 238 ? 23.83100 -25.76800 25.67700 1.000 63.95188 238 PRO D N 1
ATOM 6775 C CA . PRO D 1 238 ? 23.03900 -25.42600 26.86000 1.000 59.68858 238 PRO D CA 1
ATOM 6776 C C . PRO D 1 238 ? 22.14100 -26.57600 27.28800 1.000 59.99501 238 PRO D C 1
ATOM 6777 O O . PRO D 1 238 ? 21.54500 -27.26700 26.46000 1.000 56.66313 238 PRO D O 1
ATOM 6781 N N . MET D 1 239 ? 22.09600 -26.81100 28.59600 1.000 69.84090 239 MET D N 1
ATOM 6782 C CA . MET D 1 239 ? 21.25200 -27.86500 29.12900 1.000 79.25762 239 MET D CA 1
ATOM 6783 C C . MET D 1 239 ? 19.78100 -27.44800 29.08200 1.000 76.56322 239 MET D C 1
ATOM 6784 O O . MET D 1 239 ? 19.43600 -26.27800 28.88700 1.000 67.92134 239 MET D O 1
ATOM 6789 N N . GLN D 1 240 ? 18.90500 -28.42800 29.28600 1.000 82.66661 240 GLN D N 1
ATOM 6790 C CA . GLN D 1 240 ? 17.48300 -28.22700 29.03300 1.000 89.71101 240 GLN D CA 1
ATOM 6791 C C . GLN D 1 240 ? 16.73300 -27.68400 30.24300 1.000 92.37464 240 GLN D C 1
ATOM 6792 O O . GLN D 1 240 ? 15.81700 -26.86900 30.08600 1.000 93.01787 240 GLN D O 1
ATOM 6798 N N . HIS D 1 241 ? 17.09100 -28.11800 31.44500 1.000 97.53245 241 HIS D N 1
ATOM 6799 C CA . HIS D 1 241 ? 16.53300 -27.57400 32.68200 1.000 96.46447 241 HIS D CA 1
ATOM 6800 C C . HIS D 1 241 ? 17.68900 -27.05100 33.53000 1.000 86.44095 241 HIS D C 1
ATOM 6801 O O . HIS D 1 241 ? 18.07800 -27.67100 34.52500 1.000 91.34400 241 HIS D O 1
ATOM 6808 N N . ARG D 1 242 ? 18.24600 -25.91600 33.11900 1.000 66.38567 242 ARG D N 1
ATOM 6809 C CA . ARG D 1 242 ? 19.33400 -25.30100 33.86500 1.000 62.22747 242 ARG D CA 1
ATOM 6810 C C . ARG D 1 242 ? 18.84500 -24.92500 35.26100 1.000 57.63313 242 ARG D C 1
ATOM 6811 O O . ARG D 1 242 ? 17.77200 -24.33000 35.39200 1.000 44.86687 242 ARG D O 1
ATOM 6819 N N . PRO D 1 243 ? 19.57000 -25.26900 36.31800 1.000 65.15123 243 PRO D N 1
ATOM 6820 C CA . PRO D 1 243 ? 19.16900 -24.85100 37.66200 1.000 60.74629 243 PRO D CA 1
ATOM 6821 C C . PRO D 1 243 ? 19.89000 -23.56800 38.06000 1.000 46.68137 243 PRO D C 1
ATOM 6822 O O . PRO D 1 243 ? 20.83200 -23.12500 37.40800 1.000 43.55656 243 PRO D O 1
ATOM 6826 N N . ALA D 1 244 ? 19.41300 -22.96500 39.14200 1.000 44.02187 244 ALA D N 1
ATOM 6827 C CA . ALA D 1 244 ? 19.96100 -21.69100 39.57700 1.000 33.63458 244 ALA D CA 1
ATOM 6828 C C . ALA D 1 244 ? 21.17800 -21.93500 40.46000 1.000 35.26443 244 ALA D C 1
ATOM 6829 O O . ALA D 1 244 ? 21.19100 -22.85300 41.29800 1.000 28.20924 244 ALA D O 1
ATOM 6831 N N . TRP D 1 245 ? 22.20700 -21.12400 40.23500 1.000 20.33375 245 TRP D N 1
ATOM 6832 C CA . TRP D 1 245 ? 23.44900 -21.16500 40.98600 1.000 20.44310 245 TRP D CA 1
ATOM 6833 C C . TRP D 1 245 ? 23.49100 -19.96100 41.91200 1.000 35.51945 245 TRP D C 1
ATOM 6834 O O . TRP D 1 245 ? 23.25400 -18.82600 41.47400 1.000 30.98592 245 TRP D O 1
ATOM 6845 N N . LEU D 1 246 ? 23.78900 -20.19600 43.18400 1.000 21.04205 246 LEU D N 1
ATOM 6846 C CA . LEU D 1 246 ? 24.02600 -19.10000 44.10900 1.000 22.89736 246 LEU D CA 1
ATOM 6847 C C . LEU D 1 246 ? 25.51400 -19.07800 44.42400 1.000 26.68442 246 LEU D C 1
ATOM 6848 O O . LEU D 1 246 ? 26.03400 -20.01500 45.03100 1.000 29.13848 246 LEU D O 1
ATOM 6853 N N . PHE D 1 247 ? 26.20200 -18.02100 43.98200 1.000 32.32188 247 PHE D N 1
ATOM 6854 C CA . PHE D 1 247 ? 27.60400 -17.78600 44.32000 1.000 26.04743 247 PHE D CA 1
ATOM 6855 C C . PHE D 1 247 ? 27.68000 -17.03100 45.64100 1.000 43.71066 247 PHE D C 1
ATOM 6856 O O . PHE D 1 247 ? 27.32300 -15.85000 45.71000 1.000 56.89476 247 PHE D O 1
ATOM 6864 N N . ALA D 1 248 ? 28.14200 -17.70800 46.68400 1.000 37.72179 248 ALA D N 1
ATOM 6865 C CA . ALA D 1 248 ? 28.37100 -17.08100 47.97600 1.000 46.88614 248 ALA D CA 1
ATOM 6866 C C . ALA D 1 248 ? 29.84800 -17.19500 48.35500 1.000 57.46259 248 ALA D C 1
ATOM 6867 O O . ALA D 1 248 ? 30.35400 -16.43500 49.18100 1.000 59.96312 248 ALA D O 1
#

B-factor: mean 39.36, std 17.86, range [8.66, 132.92]

Solvent-accessible surface area: 37481 Å² total; per-residue (Å²): 95,0,69,0,73,38,87,90,61,0,25,6,19,26,0,11,0,16,2,78,51,101,5,22,83,92,34,38,64,70,6,55,0,2,1,77,3,23,4,45,84,27,51,0,0,0,4,0,12,59,43,19,56,11,1,4,4,20,33,13,36,1,37,82,129,30,46,0,42,2,15,0,5,78,34,189,62,188,8,61,0,0,0,2,9,6,96,25,4,117,30,16,37,29,77,52,86,27,125,122,21,1,14,98,57,182,106,69,50,3,9,19,26,0,46,2,64,152,75,16,82,1,74,65,50,19,36,72,71,6,68,5,106,0,80,25,94,60,56,166,18,80,2,3,0,0,4,71,68,52,7,4,64,135,1,1,1,3,6,3,10,54,6,96,98,29,50,0,130,0,106,0,27,0,109,25,81,136,90,20,78,0,94,51,46,54,112,0,0,24,0,0,3,2,115,61,47,10,68,56,8,59,10,199,41,27,24,18,34,0,51,130,64,95,42,140,89,77,19,25,0,34,10,85,99,0,75,0,71,26,90,86,62,0,21,12,20,23,14,6,0,12,4,86,67,77,8,21,83,93,35,32,67,102,7,62,0,2,2,101,3,27,4,48,82,24,25,0,0,1,3,0,8,62,45,23,54,12,2,4,5,23,32,15,42,0,39,75,123,30,60,1,64,1,17,0,0,72,25,176,66,175,7,65,0,2,0,1,10,6,58,18,7,115,28,20,47,24,78,48,80,30,118,128,18,2,32,106,55,174,109,60,50,4,7,18,27,0,42,1,59,99,93,5,88,1,72,69,49,16,39,68,75,0,55,4,101,0,82,20,81,47,40,175,50,34,1,4,0,0,5,42,74,62,5,4,70,130,0,0,1,3,4,4,18,28,5,59,52,29,31,0,124,3,100,0,34,0,120,20,86,140,87,15,70,0,87,61,47,60,126,0,0,27,0,0,2,2,113,42,26,3,31,27,3,20,14,112,45,26,19,15,36,1,28,136,20,35,36,71,84,108,21,19,2,38,0,58,106,1,74,0,68,21,74,73,52,0,20,11,15,24,9,8,0,12,1,74,45,102,4,22,85,90,36,36,66,90,6,70,0,5,2,54,2,25,3,43,81,29,41,0,0,1,2,0,14,60,47,27,58,9,2,4,4,22,35,15,39,0,38,84,127,28,46,0,58,1,17,0,5,76,32,206,80,192,10,65,0,0,0,2,5,6,86,24,6,113,29,19,39,27,77,42,86,27,123,130,23,1,32,104,55,162,108,65,26,2,6,19,28,0,47,3,63,179,86,16,87,2,72,66,49,21,38,79,72,7,55,4,104,0,80,24,84,57,48,190,26,75,1,5,0,0,6,52,65,61,7,4,68,135,0,0,0,4,8,3,16,52,5,88,96,31,32,0,113,2,94,0,33,0,110,26,85,141,87,16,69,1,93,56,49,60,139,0,0,25,0,0,2,2,86,51,45,10,67,60,8,82,7,196,45,27,28,20,34,0,53,142,67,85,35,121,99,109,27,21,3,38,9,64,96,0,75,0,78,38,87,86,58,0,25,6,28,20,2,4,0,15,2,84,55,93,8,29,92,120,20,33,76,93,8,68,0,2,2,100,3,30,4,49,83,23,31,0,0,1,2,0,12,60,55,21,45,5,1,4,5,20,33,14,38,0,37,74,126,30,62,0,64,2,17,0,3,68,27,178,47,187,8,58,0,2,0,0,11,6,97,13,6,100,29,16,46,26,74,47,82,29,119,126,18,0,38,106,58,179,108,64,55,4,9,18,36,0,45,1,65,100,93,9,87,7,78,65,50,17,40,77,55,0,64,4,102,0,71,2,46,40,42,184,47,30,1,5,1,0,4,54,72,61,6,4,66,133,0,0,1,4,4,2,13,47,6,21,42,22,31,0,87,2,102,0,25,0,117,23,88,135,90,16,70,0,85,62,51,58,142,0,0,25,0,0,2,2,109,51,22,4,33,32,3,31,13,160,35,24,19,15,36,2,39,156,36,85,34,82,97,96,19,23,2,42,8,87

Nearest PDB structures (foldseek):
  2bt1-assembly1_A  TM=8.469E-01  e=2.137E-14  human gammaherpesvirus 4
  2bsy-assembly1_A  TM=7.748E-01  e=5.252E-15  human gammaherpesvirus 4
  2we0-assembly1_A  TM=7.657E-01  e=2.137E-14  Human herpesvirus 4 strain B95-8
  2we1-assembly1_A  TM=7.511E-01  e=3.474E-14  Human herpesvirus 4 strain B95-8
  2we3-assembly1_A  TM=7.232E-01  e=1.079E-13  Human herpesvirus 4 strain B95-8

Radius of gyration: 32.58 Å; Cα contacts (8 Å, |Δi|>4): 2556; chains: 4; bounding box: 61×96×68 Å

Foldseek 3Di:
DKEKAFQDDWDQALQKIKAKDFADQADFDKAFRGIFIQDPQQKKKWKAWEPDFWWFIDIHFNVDGDTDITTTHGHDRITMMIIGMFRFDPDFAKPDPPCVAWPDDDSRGFWTFGFQAAKDKAAAFRKDKGWDPMWGDDPQWWKWKGFDPVCSRQQFFKQTATHDGDTDMTMTHRNHHGIDMRHGRHGTITMGIGRDDQVQRHRPGRHDGRYRHRDDDNDDYHHD/DKEKEFQDDWDQALQKIKAKDFAAQADFDWAFRGMFIQDPQQKKKWKAWEPDFFWAIDIGFNPDGDTDIITGHRHDGITMMIIHMFRFDPDFAKPPPPCVAWPDDDSRGFWTFGFQQAKDKAFAFRKDKGWTPMWTDAAQWWKWKGFDPVCSRQQFFWQTATHRGDTDMTMTTRNHNGIDMRHGGRRTITMGIGRDDQVQRHRPGRHGGRYNHHDDPRDDYDHD/DKEKEFQDDWDCAQQKIKAKDFAAQADFDWAFRGMFMQDPQQKKKWKAWEPDFWWAIDIGFNLDGDTDITTTHGHDRITMMIIHMFRFDPDFAKPDPPCVAWPDDDSSGFWTFGFQQAKDWAAAFRKDKGWTPMWGDDQQWWKWKGFDPVCSRQQFFWQIATHRGDTDMTMTHRNHHGIDMGHGRHRTITMGIGNDDQPQRHRPGRHDGRYRHHDDPRDDYDHD/DKEKAFQDDWDCALLKIKAKDFADQADFDKAFRGIFIQDDQQKKKWKAWEPDFFWFIDIGWNPDGDTDIIGGHGDGGITMMIIHMFRFDPDFAKPPPPCVAWPDDDSRGFWTFGFQQAKDKAFAQGKDKGWTPMFGDAAQWWKWKGFDPVCSRQQFFWQTATHRGDIDMAMTHRNHNGIDMGHGGHGGITMGIGRDDQVQRHRPGRHGGRYSDRDDDRDDYDHD

InterPro domains:
  IPR029054 dUTPase-like [PF00692] (124-219)
  IPR033704 dUTPase, trimeric [cd07557] (134-217)
  IPR034745 Deoxyuridine 5'-triphosphate nucleotidohydrolase [MF_04031] (7-253)
  IPR036157 dUTPase-like superfamily [G3DSA:2.70.40.10] (16-115)
  IPR036157 dUTPase-like superfamily [G3DSA:2.70.40.10] (122-218)
  IPR036157 dUTPase-like superfamily [SSF51283] (49-109)
  IPR036157 dUTPase-like superfamily [SSF51283] (124-268)

Secondary structure (DSSP, 8-state):
-EEEEESS-EEEETTEEEEEE---S--SEEEE-SEEEEPPTTEEEEEEESS-S-B--EEE-TT--S--EEEE-S--S-EEEEEEEEEB-S---BSS-GGGTSPP--SSS--EEEE-SS-EEE-TT-EEEEEEEEEBSS-SSEEEEE--HHHHTTTEEE--EE-SSSEEEEEEEE-SSS-EEEPTT-EEEEEEEESS--TT--SS-SSPPPPSPPPSS-PPEEE-/-EEEEESS-EEEETTEEEEEE---S--SEEEE-SEEEEPPTTEEEEEEESSSS-B--EEEETT--S--EEEE-S--S-EEEEEEEEEB-S---BSS-GGGTSPP--TT---EEEE-SS-EEE-TT-EEEEEEEEEB---SSEEEEE--HHHHHTTEEEPPEE-SSSEEEEEEEE-SSS-EEEPTT-EEEEEEEESS--TT--SS-SSPPPPSPPPSS---EEE-/-EEEEESS-EEEETTEEEEEE---S--SEEEE-SEEEEPPTTEEEEEEESS-S-B--EEE-TT--S--EEEE-S--S-EEEEEEEEEB-S---BSS-GGGTSPP--SSS--EEEE-SS-EEE-TT-EEEEEEEEEB---SSEEEEE--HHHHHTTEEEPPEE-SSSEEEEEEEE-SSS-EEEPTT-EEEEEEEESS--TT--SS-SSPPPPSSPPSSPPPEEE-/-EEEEESS-EEEETTEEEEEE---S--SEEEE-SEEEEPPTTEEEEEEEES-SSB--EEE-TT--S--EEEE-S--S-EEEEEEEEEB-S---BSS-GGGTSPP--SSS--EEEE-SS-EEE-TT-EEEEEEEEEB-S-SSEEEEE--HHHHTTTEEE--EE-SSSEEEEEEEE-SSS-EEE-TT-EEEEEEEESS--TT--SS-SSPPPPSS--SSPPPEEE-